Protein AF-A0AB73MMU5-F1 (afdb_monomer_lite)

InterPro domains:
  IPR010780 Protein of unknown function DUF1375 [PF07119] (64-85)
  IPR036770 Ankyrin repeat-containing domain superfamily [G3DSA:1.25.40.20] (729-841)

Organism: NCBI:txid28183

Sequence (851 aa):
MIRKIVVLLLIVFHLNCATTLALTNALQKKKEYVPYEGTLYDLAFTFMGPSWKFLSANGSFAYWIFSIIDLPFSFVLDTVLLPGTVPYYIYVSSGRPGSKEWYHNKFSVRLQSFQDQNPPYGALKSIIDHNDVGALQRFLKSYDVVALEKKIRSLQDDGLLPYKHIYNYHERAMAGGHYFNKIGIIDYMAAFFSNKELEESWLRPRDRLEIAYTLYEEFRNDPILEKRYYDTVWKVCFSSGILIENPKVLKKILQEFSERREIYDLFEPIALRYPKKEYKKIQKESKHNVYSNEPPQISEHWYERIKLLTEIDKLLEKNPELQKKWRNTAWRTAISSGIVVHRPQILEKSFREFPKETEIWNLNLFIEAHKNKNRQSIDIITKNLTDAKSFPLDRLEETTAINTLEYPNLLEKLLQTGWDPNQILEWKKSKFRGGKEFIEKERTTLLILAMEEDSVPADTLRTLLKYGVNPGLGVKRNSEGKEYTLYPLASVHSNGNGILKELKQKILIEQPLKEFHTKYPTYSLLQSYVEKQNVRAFEKTLAGIDLVSMEKEMRRLQKENFVPMEIPRTNRDGADKTSILGSITSLARVRVQYKDRQECWAFGKYAEAIEIQKAYYSAIQKDEDLKRSFLEDLGRRGAFWEDPIFSEQMPKLLSGDRVDWSRFELEDLVQHKETLDLLMKQDSKMETGLKQKIVAVSLFCGKPKSAEVALKYFSKNDYLNFSSDSVNFLLNDFKILELFLKNGMNPNSTGRKEYQIPSGCPLLASVVATPYSWDGIERLVQLLLKYGADPNFPAVKTSNQKQVSIYPLSFISRSEDRRLFQILKASGANENLLTPDSREIGFGTYLCQWR

Secondary structure (DSSP, 8-state):
-HHHHHHHHHHHHHHTSHHHHHHHHHHHHTPPP-TTHHHHHHHHHHHH-TT-EETTEEP-HHHHHHHHHHHHHHHHIIIIIHHHHHHHHHHHTS--TTSHHHHHHHHHHHHHHHHHH-HHHHHHHHHHHHT-HHHHHHHHHHS-HHHHHHHHHHHHHTTSS-SB----HHHHHHTTS---SB-SHHHHHHHHHH-GGGTTSSS-GGGGHHHHHHHHHHHTTSHHHHHHHIIIIIHHHHHHTGGGG-HHHHHHHHHHTTTSGGGGGGHHHHHTTSSHHHHHHHHHHGGGS----S--PPPHHHHHHHHHHHHHHHHGGG-HHHHHHHIIIIIHHHHHTTGGGGSHHHHHHHHHH-HHHHHHHHHHHHHHHHHTT-HHHHHHHHHH---STTS-GGG--HHHHHHHHT-HHHHHHHHHHT--TTPPEEEEEEEEETTEEEEEEEEE-HHHHHHH-TTS-HHHHHHHHHTT--TT--EEEEETTEEEEE-TTT---TTS-HHHHHHHHHHHHHHHHHHHHHH-TTHHHHHHHHHHT-HHHHHHHHTTS-HHHHHHHHHHHHHTTSS-SEEE-TTSSSEEESSHHHHHHHHT-----SS-GGGGS--SSHHHHHHHHHHHHHHHTT-HHHHHHHHHHHHTTT---STTHHHHHHHHHBSSS-B-GGG--HHHHTT-HHHHHHHHHH-TT--HHHHHHHHHHHHHTT-HHHHHHHHTT--GGGGTS--TTTGGGGGG-HHHHHHHHHTT--TT-EEE-SSSS-EEEEHHHHHHTS---HHHHHHHHHHHHHTT--TTPPEEEEETTEEEEE-GGGGS-TTT-HHHHHHHHHTT--GGG--GGGTTT---GGGS---

Structure (mmCIF, N/CA/C/O backbone):
data_AF-A0AB73MMU5-F1
#
_entry.id   AF-A0AB73MMU5-F1
#
loop_
_atom_site.group_PDB
_atom_site.id
_atom_site.type_symbol
_atom_site.label_atom_id
_atom_site.label_alt_id
_atom_site.label_comp_id
_atom_site.label_asym_id
_atom_site.label_entity_id
_atom_site.label_seq_id
_atom_site.pdbx_PDB_ins_code
_atom_site.Cartn_x
_atom_site.Cartn_y
_atom_site.Cartn_z
_atom_site.occupancy
_atom_site.B_iso_or_equiv
_atom_site.auth_seq_id
_atom_site.auth_comp_id
_atom_site.auth_asym_id
_atom_site.auth_atom_id
_atom_site.pdbx_PDB_model_num
ATOM 1 N N . MET A 1 1 ? -36.067 42.547 10.960 1.00 63.28 1 MET A N 1
ATOM 2 C CA . MET A 1 1 ? -34.619 42.236 10.918 1.00 63.28 1 MET A CA 1
ATOM 3 C C . MET A 1 1 ? -33.785 43.338 11.574 1.00 63.28 1 MET A C 1
ATOM 5 O O . MET A 1 1 ? -33.093 43.038 12.535 1.00 63.28 1 MET A O 1
ATOM 9 N N . ILE A 1 2 ? -33.952 44.608 11.182 1.00 70.94 2 ILE A N 1
ATOM 10 C CA . ILE A 1 2 ? -33.230 45.771 11.749 1.00 70.94 2 ILE A CA 1
ATOM 11 C C . ILE A 1 2 ? -33.360 45.882 13.280 1.00 70.94 2 ILE A C 1
ATOM 13 O O . ILE A 1 2 ? -32.350 45.985 13.961 1.00 70.94 2 ILE A O 1
ATOM 17 N N . ARG A 1 3 ? -34.567 45.742 13.854 1.00 67.12 3 ARG A N 1
ATOM 18 C CA . ARG A 1 3 ? -34.754 45.755 15.324 1.00 67.12 3 ARG A CA 1
ATOM 19 C C . ARG A 1 3 ? -33.932 44.686 16.057 1.00 67.12 3 ARG A C 1
ATOM 21 O O . ARG A 1 3 ? -33.394 44.968 17.116 1.00 67.12 3 ARG A O 1
ATOM 28 N N . LYS A 1 4 ? -33.803 43.478 15.491 1.00 69.12 4 LYS A N 1
ATOM 29 C CA . LYS A 1 4 ? -32.990 42.402 16.087 1.00 69.12 4 LYS A CA 1
ATOM 30 C C . LYS A 1 4 ? -31.499 42.739 16.033 1.00 69.12 4 LYS A C 1
ATOM 32 O O . LYS A 1 4 ? -30.800 42.470 16.996 1.00 69.12 4 LYS A O 1
ATOM 37 N N . ILE A 1 5 ? -31.043 43.359 14.943 1.00 77.62 5 ILE A N 1
ATOM 38 C CA . ILE A 1 5 ? -29.654 43.812 14.780 1.00 77.62 5 ILE A CA 1
ATOM 39 C C . ILE A 1 5 ? -29.337 44.936 15.775 1.00 77.62 5 ILE A C 1
ATOM 41 O O . ILE A 1 5 ? -28.320 44.867 16.450 1.00 77.62 5 ILE A O 1
ATOM 45 N N . VAL A 1 6 ? -30.231 45.918 15.928 1.00 79.00 6 VAL A N 1
ATOM 46 C CA . VAL A 1 6 ? -30.074 47.011 16.905 1.00 79.00 6 VAL A CA 1
ATOM 47 C C . VAL A 1 6 ? -30.029 46.470 18.333 1.00 79.00 6 VAL A C 1
ATOM 49 O O . VAL A 1 6 ? -29.142 46.841 19.089 1.00 79.00 6 VAL A O 1
ATOM 52 N N . VAL A 1 7 ? -30.924 45.546 18.697 1.00 77.62 7 VAL A N 1
ATOM 53 C CA . VAL A 1 7 ? -30.903 44.906 20.023 1.00 77.62 7 VAL A CA 1
ATOM 54 C C . VAL A 1 7 ? -29.607 44.123 20.245 1.00 77.62 7 VAL A C 1
ATOM 56 O O . VAL A 1 7 ? -29.017 44.227 21.315 1.00 77.62 7 VAL A O 1
ATOM 59 N N . LEU A 1 8 ? -29.128 43.382 19.241 1.00 79.81 8 LEU A N 1
ATOM 60 C CA . LEU A 1 8 ? -27.871 42.639 19.345 1.00 79.81 8 LEU A CA 1
ATOM 61 C C . LEU A 1 8 ? -26.671 43.580 19.530 1.00 79.81 8 LEU A C 1
ATOM 63 O O . LEU A 1 8 ? -25.819 43.318 20.372 1.00 79.81 8 LEU A O 1
ATOM 67 N N . LEU A 1 9 ? -26.634 44.692 18.789 1.00 78.31 9 LEU A N 1
ATOM 68 C CA . LEU A 1 9 ? -25.606 45.725 18.929 1.00 78.31 9 LEU A CA 1
ATOM 69 C C . LEU A 1 9 ? -25.644 46.358 20.322 1.00 78.31 9 LEU A C 1
ATOM 71 O O . LEU A 1 9 ? -24.605 46.452 20.961 1.00 78.31 9 LEU A O 1
ATOM 75 N N . LEU A 1 10 ? -26.828 46.715 20.830 1.00 79.62 10 LEU A N 1
ATOM 76 C CA . LEU A 1 10 ? -26.981 47.254 22.184 1.00 79.62 10 LEU A CA 1
ATOM 77 C C . LEU A 1 10 ? -26.472 46.272 23.248 1.00 79.62 10 LEU A C 1
ATOM 79 O O . LEU A 1 10 ? -25.774 46.697 24.161 1.00 79.62 10 LEU A O 1
ATOM 83 N N . ILE A 1 11 ? -26.763 44.972 23.119 1.00 78.69 11 ILE A N 1
ATOM 84 C CA . ILE A 1 11 ? -26.241 43.939 24.031 1.00 78.69 11 ILE A CA 1
ATOM 85 C C . ILE A 1 11 ? -24.710 43.887 23.970 1.00 78.69 11 ILE A C 1
ATOM 87 O O . ILE A 1 11 ? -24.058 43.861 25.011 1.00 78.69 11 ILE A O 1
ATOM 91 N N . VAL A 1 12 ? -24.132 43.899 22.766 1.00 81.44 12 VAL A N 1
ATOM 92 C CA . VAL A 1 12 ? -22.673 43.889 22.582 1.00 81.44 12 VAL A CA 1
ATOM 93 C C . VAL A 1 12 ? -22.030 45.134 23.195 1.00 81.44 12 VAL A C 1
ATOM 95 O O . VAL A 1 12 ? -21.003 44.999 23.853 1.00 81.44 12 VAL A O 1
ATOM 98 N N . PHE A 1 13 ? -22.632 46.315 23.041 1.00 82.25 13 PHE A N 1
ATOM 99 C CA . PHE A 1 13 ? -22.117 47.546 23.647 1.00 82.25 13 PHE A CA 1
ATOM 100 C C . PHE A 1 13 ? -22.190 47.513 25.181 1.00 82.25 13 PHE A C 1
ATOM 102 O O . PHE A 1 13 ? -21.187 47.779 25.829 1.00 82.25 13 PHE A O 1
ATOM 109 N N . HIS A 1 14 ? -23.302 47.072 25.782 1.00 80.12 14 HIS A N 1
ATOM 110 C CA . HIS A 1 14 ? -23.396 46.960 27.249 1.00 80.12 14 HIS A CA 1
ATOM 111 C C . HIS A 1 14 ? -22.428 45.916 27.834 1.00 80.12 14 HIS A C 1
ATOM 113 O O . HIS A 1 14 ? -21.917 46.101 28.934 1.00 80.12 14 HIS A O 1
ATOM 119 N N . LEU A 1 15 ? -22.150 44.818 27.122 1.00 78.62 15 LEU A N 1
ATOM 120 C CA . LEU A 1 15 ? -21.204 43.794 27.590 1.00 78.62 15 LEU A CA 1
ATOM 121 C C . LEU A 1 15 ? -19.736 44.229 27.506 1.00 78.62 15 LEU A C 1
ATOM 123 O O . LEU A 1 15 ? -18.898 43.629 28.173 1.00 78.62 15 LEU A O 1
ATOM 127 N N . ASN A 1 16 ? -19.420 45.238 26.694 1.00 80.31 16 ASN A N 1
ATOM 128 C CA . ASN A 1 16 ? -18.050 45.706 26.487 1.00 80.31 16 ASN A CA 1
ATOM 129 C C . ASN A 1 16 ? -17.789 47.102 27.064 1.00 80.31 16 ASN A C 1
ATOM 131 O O . ASN A 1 16 ? -16.705 47.633 26.835 1.00 80.31 16 ASN A O 1
ATOM 135 N N . CYS A 1 17 ? -18.739 47.673 27.811 1.00 85.56 17 CYS A N 1
ATOM 136 C CA . CYS A 1 17 ? -18.558 48.995 28.393 1.00 85.56 17 CYS A CA 1
ATOM 137 C C . CYS A 1 17 ? -17.621 49.006 29.604 1.00 85.56 17 CYS A C 1
ATOM 139 O O . CYS A 1 17 ? -17.417 47.981 30.274 1.00 85.56 17 CYS A O 1
ATOM 141 N N . ALA A 1 18 ? -17.080 50.182 29.921 1.00 83.62 18 ALA A N 1
ATOM 142 C CA . ALA A 1 18 ? -16.177 50.399 31.046 1.00 83.62 18 ALA A CA 1
ATOM 143 C C . ALA A 1 18 ? -16.766 49.911 32.380 1.00 83.62 18 ALA A C 1
ATOM 145 O O . ALA A 1 18 ? -16.051 49.314 33.188 1.00 83.62 18 ALA A O 1
ATOM 146 N N . THR A 1 19 ? -18.074 50.078 32.601 1.00 83.88 19 THR A N 1
ATOM 147 C CA . THR A 1 19 ? -18.750 49.567 33.806 1.00 83.88 19 THR A CA 1
ATOM 148 C C . THR A 1 19 ? -18.735 48.034 33.880 1.00 83.88 19 THR A C 1
ATOM 150 O O . THR A 1 19 ? -18.454 47.478 34.945 1.00 83.88 19 THR A O 1
ATOM 153 N N . THR A 1 20 ? -18.930 47.323 32.763 1.00 81.81 20 THR A N 1
ATOM 154 C CA . THR A 1 20 ? -18.798 45.853 32.724 1.00 81.81 20 THR A CA 1
ATOM 155 C C . THR A 1 20 ? -17.353 45.411 32.966 1.00 81.81 20 THR A C 1
ATOM 157 O O . THR A 1 20 ? -17.106 44.421 33.666 1.00 81.81 20 THR A O 1
ATOM 160 N N . LEU A 1 21 ? -16.375 46.162 32.453 1.00 80.69 21 LEU A N 1
ATOM 161 C CA . LEU A 1 21 ? -14.956 45.901 32.699 1.00 80.69 21 LEU A CA 1
ATOM 162 C C . LEU A 1 21 ? -14.578 46.118 34.176 1.00 80.69 21 LEU A C 1
ATOM 164 O O . LEU A 1 21 ? -13.849 45.313 34.758 1.00 80.69 21 LEU A O 1
ATOM 168 N N . ALA A 1 22 ? -15.094 47.173 34.808 1.00 77.50 22 ALA A N 1
ATOM 169 C CA . ALA A 1 22 ? -14.891 47.438 36.231 1.00 77.50 22 ALA A CA 1
ATOM 170 C C . ALA A 1 22 ? -15.509 46.326 37.096 1.00 77.50 22 ALA A C 1
ATOM 172 O O . ALA A 1 22 ? -14.844 45.777 37.978 1.00 77.50 22 ALA A O 1
ATOM 173 N N . LEU A 1 23 ? -16.736 45.903 36.774 1.00 75.44 23 LEU A N 1
ATOM 174 C CA . LEU A 1 23 ? -17.417 44.807 37.460 1.00 75.44 23 LEU A CA 1
ATOM 175 C C . LEU A 1 23 ? -16.664 43.473 37.324 1.00 75.44 23 LEU A C 1
ATOM 177 O O . LEU A 1 23 ? -16.455 42.770 38.313 1.00 75.44 23 LEU A O 1
ATOM 181 N N . THR A 1 24 ? -16.220 43.117 36.116 1.00 73.94 24 THR A N 1
ATOM 182 C CA . THR A 1 24 ? -15.450 41.881 35.880 1.00 73.94 24 THR A CA 1
ATOM 183 C C . THR A 1 24 ? -14.096 41.903 36.586 1.00 73.94 24 THR A C 1
ATOM 185 O O . THR A 1 24 ? -13.696 40.891 37.165 1.00 73.94 24 THR A O 1
ATOM 188 N N . ASN A 1 25 ? -13.422 43.053 36.632 1.00 73.12 25 ASN A N 1
ATOM 189 C CA . ASN A 1 25 ? -12.194 43.228 37.406 1.00 73.12 25 ASN A CA 1
ATOM 190 C C . ASN A 1 25 ? -12.425 43.106 38.918 1.00 73.12 25 ASN A C 1
ATOM 192 O O . ASN A 1 25 ? -11.623 42.463 39.600 1.00 73.12 25 ASN A O 1
ATOM 196 N N . ALA A 1 26 ? -13.509 43.676 39.450 1.00 69.44 26 ALA A N 1
ATOM 197 C CA . ALA A 1 26 ? -13.882 43.524 40.855 1.00 69.44 26 ALA A CA 1
ATOM 198 C C . ALA A 1 26 ? -14.171 42.051 41.198 1.00 69.44 26 ALA A C 1
ATOM 200 O O . ALA A 1 26 ? -13.656 41.542 42.197 1.00 69.44 26 ALA A O 1
ATOM 201 N N . LEU A 1 27 ? -14.883 41.333 40.317 1.00 64.56 27 LEU A N 1
ATOM 202 C CA . LEU A 1 27 ? -15.152 39.894 40.440 1.00 64.56 27 LEU A CA 1
ATOM 203 C C . LEU A 1 27 ? -13.867 39.056 40.429 1.00 64.56 27 LEU A C 1
ATOM 205 O O . LEU A 1 27 ? -13.681 38.198 41.293 1.00 64.56 27 LEU A O 1
ATOM 209 N N . GLN A 1 28 ? -12.958 39.310 39.484 1.00 64.94 28 GLN A N 1
ATOM 210 C CA . GLN A 1 28 ? -11.684 38.589 39.394 1.00 64.94 28 GLN A CA 1
ATOM 211 C C . GLN A 1 28 ? -10.783 38.853 40.603 1.00 64.94 28 GLN A C 1
ATOM 213 O O . GLN A 1 28 ? -10.129 37.937 41.102 1.00 64.94 28 GLN A O 1
ATOM 218 N N . LYS A 1 29 ? -10.753 40.097 41.093 1.00 65.50 29 LYS A N 1
ATOM 219 C CA . LYS A 1 29 ? -9.891 40.516 42.207 1.00 65.50 29 LYS A CA 1
ATOM 220 C C . LYS A 1 29 ? -10.546 40.354 43.583 1.00 65.50 29 LYS A C 1
ATOM 222 O O . LYS A 1 29 ? -9.906 40.699 44.573 1.00 65.50 29 LYS A O 1
ATOM 227 N N . LYS A 1 30 ? -11.784 39.839 43.656 1.00 62.19 30 LYS A N 1
ATOM 228 C CA . LYS A 1 30 ? -12.606 39.741 44.880 1.00 62.19 30 LYS A CA 1
ATOM 229 C C . LYS A 1 30 ? -12.648 41.051 45.680 1.00 62.19 30 LYS A C 1
ATOM 231 O O . LYS A 1 30 ? -12.545 41.040 46.904 1.00 62.19 30 LYS A O 1
ATOM 236 N N . LYS A 1 31 ? -12.745 42.181 44.983 1.00 64.44 31 LYS A N 1
ATOM 237 C CA . LYS A 1 31 ? -12.868 43.504 45.605 1.00 64.44 31 LYS A CA 1
ATOM 238 C C . LYS A 1 31 ? -14.326 43.937 45.626 1.00 64.44 31 LYS A C 1
ATOM 240 O O . LYS A 1 31 ? -15.128 43.467 44.819 1.00 64.44 31 LYS A O 1
ATOM 245 N N . GLU A 1 32 ? -14.654 44.826 46.555 1.00 62.28 32 GLU A N 1
ATOM 246 C CA . GLU A 1 32 ? -15.947 45.497 46.554 1.00 62.28 32 GLU A CA 1
ATOM 247 C C . GLU A 1 32 ? -16.079 46.311 45.263 1.00 62.28 32 GLU A C 1
ATOM 249 O O . GLU A 1 32 ? -15.156 47.026 44.871 1.00 62.28 32 GLU A O 1
ATOM 254 N N . TYR A 1 33 ? -17.194 46.121 44.565 1.00 67.62 33 TYR A N 1
ATOM 255 C CA . TYR A 1 33 ? -17.497 46.877 43.361 1.00 67.62 33 TYR A CA 1
ATOM 256 C C . TYR A 1 33 ? -18.036 48.249 43.763 1.00 67.62 33 TYR A C 1
ATOM 258 O O . TYR A 1 33 ? -18.979 48.325 44.552 1.00 67.62 33 TYR A O 1
ATOM 266 N N . VAL A 1 34 ? -17.457 49.315 43.211 1.00 70.75 34 VAL A N 1
ATOM 267 C CA . VAL A 1 34 ? -17.905 50.685 43.462 1.00 70.75 34 VAL A CA 1
ATOM 268 C C . VAL A 1 34 ? -18.860 51.094 42.334 1.00 70.75 34 VAL A C 1
ATOM 270 O O . VAL A 1 34 ? -18.439 51.158 41.177 1.00 70.75 34 VAL A O 1
ATOM 273 N N . PRO A 1 35 ? -20.149 51.362 42.624 1.00 69.94 35 PRO A N 1
ATOM 274 C CA . PRO A 1 35 ? -21.091 51.824 41.608 1.00 69.94 35 PRO A CA 1
ATOM 275 C C . PRO A 1 35 ? -20.588 53.094 40.919 1.00 69.94 35 PRO A C 1
ATOM 277 O O . PRO A 1 35 ? -19.990 53.950 41.572 1.00 69.94 35 PRO A O 1
ATOM 280 N N . TYR A 1 36 ? -20.867 53.233 39.622 1.00 77.62 36 TYR A N 1
ATOM 281 C CA . TYR A 1 36 ? -20.429 54.358 38.785 1.00 77.62 36 TYR A CA 1
ATOM 282 C C . TYR A 1 36 ? -18.926 54.442 38.517 1.00 77.62 36 TYR A C 1
ATOM 284 O O . TYR A 1 36 ? -18.498 55.378 37.851 1.00 77.62 36 TYR A O 1
ATOM 292 N N . GLU A 1 37 ? -18.109 53.483 38.957 1.00 80.56 37 GLU A N 1
ATOM 293 C CA . GLU A 1 37 ? -16.662 53.511 38.707 1.00 80.56 37 GLU A CA 1
ATOM 294 C C . GLU A 1 37 ? -16.337 53.545 37.199 1.00 80.56 37 GLU A C 1
ATOM 296 O O . GLU A 1 37 ? -15.567 54.394 36.754 1.00 80.56 37 GLU A O 1
ATOM 301 N N . GLY A 1 38 ? -16.989 52.698 36.393 1.00 81.31 38 GLY A N 1
ATOM 302 C CA . GLY A 1 38 ? -16.848 52.708 34.929 1.00 81.31 38 GLY A CA 1
ATOM 303 C C . GLY A 1 38 ? -17.350 54.003 34.287 1.00 81.31 38 GLY A C 1
ATOM 304 O O . GLY A 1 38 ? -16.633 54.627 33.509 1.00 81.31 38 GLY A O 1
ATOM 305 N N . THR A 1 39 ? -18.534 54.466 34.696 1.00 84.88 39 THR A N 1
ATOM 306 C CA . THR A 1 39 ? -19.101 55.755 34.267 1.00 84.88 39 THR A CA 1
ATOM 307 C C . THR A 1 39 ? -18.171 56.936 34.582 1.00 84.88 39 THR A C 1
ATOM 309 O O . THR A 1 39 ? -18.022 57.848 33.770 1.00 84.88 39 THR A O 1
ATOM 312 N N . LEU A 1 40 ? -17.522 56.939 35.750 1.00 82.94 40 LEU A N 1
ATOM 313 C CA . LEU A 1 40 ? -16.576 57.981 36.152 1.00 82.94 40 LEU A CA 1
ATOM 314 C C . LEU A 1 40 ? -15.306 57.952 35.301 1.00 82.94 40 LEU A C 1
ATOM 316 O O . LEU A 1 40 ? -14.798 59.020 34.957 1.00 82.94 40 LEU A O 1
ATOM 320 N N . TYR A 1 41 ? -14.817 56.767 34.926 1.00 80.06 41 TYR A N 1
ATOM 321 C CA . TYR A 1 41 ? -13.717 56.647 33.970 1.00 80.06 41 TYR A CA 1
ATOM 322 C C . TYR A 1 41 ? -14.100 57.221 32.604 1.00 80.06 41 TYR A C 1
ATOM 324 O O . TYR A 1 41 ? -13.359 58.048 32.071 1.00 80.06 41 TYR A O 1
ATOM 332 N N . ASP A 1 42 ? -15.271 56.867 32.074 1.00 82.06 42 ASP A N 1
ATOM 333 C CA . ASP A 1 42 ? -15.743 57.382 30.783 1.00 82.06 42 ASP A CA 1
ATOM 334 C C . ASP A 1 42 ? -15.946 58.903 30.803 1.00 82.06 42 ASP A C 1
ATOM 336 O O . ASP A 1 42 ? -15.540 59.594 29.864 1.00 82.06 42 ASP A O 1
ATOM 340 N N . LEU A 1 43 ? -16.495 59.456 31.892 1.00 82.81 43 LEU A N 1
ATOM 341 C CA . LEU A 1 43 ? -16.608 60.904 32.094 1.00 82.81 43 LEU A CA 1
ATOM 342 C C . LEU A 1 43 ? -15.233 61.568 32.140 1.00 82.81 43 LEU A C 1
ATOM 344 O O . LEU A 1 43 ? -15.004 62.545 31.428 1.00 82.81 43 LEU A O 1
ATOM 348 N N . ALA A 1 44 ? -14.312 61.041 32.948 1.00 79.31 44 ALA A N 1
ATOM 349 C CA . ALA A 1 44 ? -12.973 61.598 33.088 1.00 79.31 44 ALA A CA 1
ATOM 350 C C . ALA A 1 44 ? -12.239 61.624 31.739 1.00 79.31 44 ALA A C 1
ATOM 352 O O . ALA A 1 44 ? -11.702 62.662 31.353 1.00 79.31 44 ALA A O 1
ATOM 353 N N . PHE A 1 45 ? -12.277 60.527 30.978 1.00 77.31 45 PHE A N 1
ATOM 354 C CA . PHE A 1 45 ? -11.643 60.463 29.662 1.00 77.31 45 PHE A CA 1
ATOM 355 C C . PHE A 1 45 ? -12.342 61.341 28.621 1.00 77.31 45 PHE A C 1
ATOM 357 O O . PHE A 1 45 ? -11.659 61.951 27.799 1.00 77.31 45 PHE A O 1
ATOM 364 N N . THR A 1 46 ? -13.668 61.487 28.690 1.00 79.69 46 THR A N 1
ATOM 365 C CA . THR A 1 46 ? -14.418 62.418 27.833 1.00 79.69 46 THR A CA 1
ATOM 366 C C . THR A 1 46 ? -14.021 63.872 28.102 1.00 79.69 46 THR A C 1
ATOM 368 O O . THR A 1 46 ? -13.755 64.618 27.157 1.00 79.69 46 THR A O 1
ATOM 371 N N . PHE A 1 47 ? -13.919 64.271 29.374 1.00 79.12 47 PHE A N 1
ATOM 372 C CA . PHE A 1 47 ? -13.538 65.629 29.779 1.00 79.12 47 PHE A CA 1
ATOM 373 C C . PHE A 1 47 ? -12.073 65.963 29.486 1.00 79.12 47 PHE A C 1
ATOM 375 O O . PHE A 1 47 ? -11.766 67.098 29.127 1.00 79.12 47 PHE A O 1
ATOM 382 N N . MET A 1 48 ? -11.162 64.997 29.620 1.00 76.94 48 MET A N 1
ATOM 383 C CA . MET A 1 48 ? -9.729 65.218 29.385 1.00 76.94 48 MET A CA 1
ATOM 384 C C . MET A 1 48 ? -9.361 65.369 27.897 1.00 76.94 48 MET A C 1
ATOM 386 O O . MET A 1 48 ? -8.256 65.817 27.584 1.00 76.94 48 MET A O 1
ATOM 390 N N . GLY A 1 49 ? -10.271 65.042 26.974 1.00 74.31 49 GLY A N 1
ATOM 391 C CA . GLY A 1 49 ? -10.055 65.208 25.536 1.00 74.31 49 GLY A CA 1
ATOM 392 C C . GLY A 1 49 ? -9.128 64.149 24.913 1.00 74.31 49 GLY A C 1
ATOM 393 O O . GLY A 1 49 ? -8.624 63.261 25.594 1.00 74.31 49 GLY A O 1
ATOM 394 N N . PRO A 1 50 ? -8.858 64.219 23.598 1.00 74.88 50 PRO A N 1
ATOM 395 C CA . PRO A 1 50 ? -8.131 63.178 22.859 1.00 74.88 50 PRO A CA 1
ATOM 396 C C . PRO A 1 50 ? -6.620 63.111 23.127 1.00 74.88 50 PRO A C 1
ATOM 398 O O . PRO A 1 50 ? -5.960 62.194 22.643 1.00 74.88 50 PRO A O 1
ATOM 401 N N . SER A 1 51 ? -6.064 64.067 23.871 1.00 69.50 51 SER A N 1
ATOM 402 C CA . SER A 1 51 ? -4.618 64.292 24.001 1.00 69.50 51 SER A CA 1
ATOM 403 C C . SER A 1 51 ? -4.118 64.276 25.452 1.00 69.50 51 SER A C 1
ATOM 405 O O . SER A 1 51 ? -3.164 64.979 25.787 1.00 69.50 51 SER A O 1
ATOM 407 N N . TRP A 1 52 ? -4.744 63.484 26.329 1.00 69.25 52 TRP A N 1
ATOM 408 C CA . TRP A 1 52 ? -4.288 63.322 27.715 1.00 69.25 52 TRP A CA 1
ATOM 409 C C . TRP A 1 52 ? -3.061 62.400 27.833 1.00 69.25 52 TRP A C 1
ATOM 411 O O . TRP A 1 52 ? -2.807 61.552 26.978 1.00 69.25 52 TRP A O 1
ATOM 421 N N . LYS A 1 53 ? -2.282 62.562 28.909 1.00 59.44 53 LYS A N 1
ATOM 422 C CA . LYS A 1 53 ? -1.119 61.724 29.247 1.00 59.44 53 LYS A CA 1
ATOM 423 C C . LYS A 1 53 ? -1.136 61.421 30.742 1.00 59.44 53 LYS A C 1
ATOM 425 O O . LYS A 1 53 ? -1.000 62.343 31.543 1.00 59.44 53 LYS A O 1
ATOM 430 N N . PHE A 1 54 ? -1.299 60.155 31.124 1.00 52.38 54 PHE A N 1
ATOM 431 C CA . PHE A 1 54 ? -1.312 59.748 32.535 1.00 52.38 54 PHE A CA 1
ATOM 432 C C . PHE A 1 54 ? -0.702 58.353 32.703 1.00 52.38 54 PHE A C 1
ATOM 434 O O . PHE A 1 54 ? -1.031 57.443 31.947 1.00 52.38 54 PHE A O 1
ATOM 441 N N . LEU A 1 55 ? 0.209 58.198 33.676 1.00 46.78 55 LEU A N 1
ATOM 442 C CA . LEU A 1 55 ? 0.842 56.925 34.070 1.00 46.78 55 LEU A CA 1
ATOM 443 C C . LEU A 1 55 ? 1.231 56.025 32.877 1.00 46.78 55 LEU A C 1
ATOM 445 O O . LEU A 1 55 ? 0.760 54.901 32.745 1.00 46.78 55 LEU A O 1
ATOM 449 N N . SER A 1 56 ? 2.109 56.533 32.004 1.00 49.56 56 SER A N 1
ATOM 450 C CA . SER A 1 56 ? 2.665 55.861 30.809 1.00 49.56 56 SER A CA 1
ATOM 451 C C . SER A 1 56 ? 1.704 55.557 29.645 1.00 49.56 56 SER A C 1
ATOM 453 O O . SER A 1 56 ? 2.161 55.077 28.609 1.00 49.56 56 SER A O 1
ATOM 455 N N . ALA A 1 57 ? 0.420 55.913 29.750 1.00 56.00 57 ALA A N 1
ATOM 456 C CA . ALA A 1 57 ? -0.541 55.827 28.651 1.00 56.00 57 ALA A CA 1
ATOM 457 C C . ALA A 1 57 ? -0.766 57.197 27.981 1.00 56.00 57 ALA A C 1
ATOM 459 O O . ALA A 1 57 ? -0.882 58.225 28.657 1.00 56.00 57 ALA A O 1
ATOM 460 N N . ASN A 1 58 ? -0.845 57.198 26.645 1.00 67.25 58 ASN A N 1
ATOM 461 C CA . ASN A 1 58 ? -1.229 58.365 25.849 1.00 67.25 58 ASN A CA 1
ATOM 462 C C . ASN A 1 58 ? -2.678 58.204 25.385 1.00 67.25 58 ASN A C 1
ATOM 464 O O . ASN A 1 58 ? -3.027 57.180 24.794 1.00 67.25 58 ASN A O 1
ATOM 468 N N . GLY A 1 59 ? -3.493 59.233 25.596 1.00 65.81 59 GLY A N 1
ATOM 469 C CA . GLY A 1 59 ? -4.799 59.359 24.968 1.00 65.81 59 GLY A CA 1
ATOM 470 C C . GLY A 1 59 ? -4.669 59.370 23.444 1.00 65.81 59 GLY A C 1
ATOM 471 O O . GLY A 1 59 ? -3.674 59.837 22.883 1.00 65.81 59 GLY A O 1
ATOM 472 N N . SER A 1 60 ? -5.675 58.821 22.769 1.00 75.06 60 SER A N 1
ATOM 473 C CA . SER A 1 60 ? -5.810 58.899 21.317 1.00 75.06 60 SER A CA 1
ATOM 474 C C . SER A 1 60 ? -7.199 59.406 20.957 1.00 75.06 60 SER A C 1
ATOM 476 O O . SER A 1 60 ? -8.156 59.216 21.710 1.00 75.06 60 SER A O 1
ATOM 478 N N . PHE A 1 61 ? -7.327 59.996 19.767 1.00 75.38 61 PHE A N 1
ATOM 479 C CA . PHE A 1 61 ? -8.620 60.444 19.251 1.00 75.38 61 PHE A CA 1
ATOM 480 C C . PHE A 1 61 ? -9.652 59.307 19.200 1.00 75.38 61 PHE A C 1
ATOM 482 O O . PHE A 1 61 ? -10.806 59.503 19.565 1.00 75.38 61 PHE A O 1
ATOM 489 N N . ALA A 1 62 ? -9.221 58.095 18.836 1.00 75.62 62 ALA A N 1
ATOM 490 C CA . ALA A 1 62 ? -10.079 56.914 18.829 1.00 75.62 62 ALA A CA 1
ATOM 491 C C . ALA A 1 62 ? -10.562 56.529 20.237 1.00 75.62 62 ALA A C 1
ATOM 493 O O . ALA A 1 62 ? -11.736 56.221 20.410 1.00 75.62 62 ALA A O 1
ATOM 494 N N . TYR A 1 63 ? -9.682 56.588 21.242 1.00 74.19 63 TYR A N 1
ATOM 495 C CA . TYR A 1 63 ? -10.032 56.272 22.631 1.00 74.19 63 TYR A CA 1
ATOM 496 C C . TYR A 1 63 ? -11.024 57.285 23.213 1.00 74.19 63 TYR A C 1
ATOM 498 O O . TYR A 1 63 ? -11.973 56.908 23.888 1.00 74.19 63 TYR A O 1
ATOM 506 N N . TRP A 1 64 ? -10.854 58.566 22.883 1.00 78.19 64 TRP A N 1
ATOM 507 C CA . TRP A 1 64 ? -11.771 59.625 23.304 1.00 78.19 64 TRP A CA 1
ATOM 508 C C . TRP A 1 64 ? -13.172 59.466 22.703 1.00 78.19 64 TRP A C 1
ATOM 510 O O . TRP A 1 64 ? -14.164 59.539 23.424 1.00 78.19 64 TRP A O 1
ATOM 520 N N . ILE A 1 65 ? -13.263 59.168 21.401 1.00 79.62 65 ILE A N 1
ATOM 521 C CA . ILE A 1 65 ? -14.546 58.854 20.755 1.00 79.62 65 ILE A CA 1
ATOM 522 C C . ILE A 1 65 ? -15.170 57.593 21.360 1.00 79.62 65 ILE A C 1
ATOM 524 O O . ILE A 1 65 ? -16.383 57.551 21.557 1.00 79.62 65 ILE A O 1
ATOM 528 N N . PHE A 1 66 ? -14.357 56.586 21.689 1.00 79.88 66 PHE A N 1
ATOM 529 C CA . PHE A 1 66 ? -14.846 55.373 22.333 1.00 79.88 66 PHE A CA 1
ATOM 530 C C . PHE A 1 66 ? -15.466 55.680 23.700 1.00 79.88 66 PHE A C 1
ATOM 532 O O . PHE A 1 66 ? -16.606 55.295 23.911 1.00 79.88 66 PHE A O 1
ATOM 539 N N . SER A 1 67 ? -14.807 56.458 24.566 1.00 77.62 67 SER A N 1
ATOM 540 C CA . SER A 1 67 ? -15.371 56.871 25.864 1.00 77.62 67 SER A CA 1
ATOM 541 C C . SER A 1 67 ? -16.677 57.665 25.735 1.00 77.62 67 SER A C 1
ATOM 543 O O . SER A 1 67 ? -17.575 57.486 26.550 1.00 77.62 67 SER A O 1
ATOM 545 N N . ILE A 1 68 ? -16.837 58.491 24.691 1.00 82.38 68 ILE A N 1
ATOM 546 C CA . ILE A 1 68 ? -18.098 59.211 24.425 1.00 82.38 68 ILE A CA 1
ATOM 547 C C . ILE A 1 68 ? -19.225 58.244 24.042 1.00 82.38 68 ILE A C 1
ATOM 549 O O . ILE A 1 68 ? -20.362 58.406 24.486 1.00 82.38 68 ILE A O 1
ATOM 553 N N . ILE A 1 69 ? -18.921 57.257 23.195 1.00 83.94 69 ILE A N 1
ATOM 554 C CA . ILE A 1 69 ? -19.887 56.233 22.777 1.00 83.94 69 ILE A CA 1
ATOM 555 C C . ILE A 1 69 ? -20.226 55.307 23.950 1.00 83.94 69 ILE A C 1
ATOM 557 O O . ILE A 1 69 ? -21.375 54.885 24.063 1.00 83.94 69 ILE A O 1
ATOM 561 N N . ASP A 1 70 ? -19.253 55.010 24.811 1.00 85.19 70 ASP A N 1
ATOM 562 C CA . ASP A 1 70 ? -19.374 54.048 25.906 1.00 85.19 70 ASP A CA 1
ATOM 563 C C . ASP A 1 70 ? -20.117 54.610 27.126 1.00 85.19 70 ASP A C 1
ATOM 565 O O . ASP A 1 70 ? -20.934 53.922 27.740 1.00 85.19 70 ASP A O 1
ATOM 569 N N . LEU A 1 71 ? -19.938 55.906 27.401 1.00 86.25 71 LEU A N 1
ATOM 570 C CA . LEU A 1 71 ? -20.550 56.624 28.518 1.00 86.25 71 LEU A CA 1
ATOM 571 C C . LEU A 1 71 ? -22.062 56.367 28.710 1.00 86.25 71 LEU A C 1
ATOM 573 O O . LEU A 1 71 ? -22.458 56.045 29.832 1.00 86.25 71 LEU A O 1
ATOM 577 N N . PRO A 1 72 ? -22.942 56.488 27.691 1.00 85.00 72 PRO A N 1
ATOM 578 C CA . PRO A 1 72 ? -24.366 56.213 27.875 1.00 85.00 72 PRO A CA 1
ATOM 579 C C . PRO A 1 72 ? -24.649 54.751 28.246 1.00 85.00 72 PRO A C 1
ATOM 581 O O . PRO A 1 72 ? -25.603 54.490 28.977 1.00 85.00 72 PRO A O 1
ATOM 584 N N . PHE A 1 73 ? -23.833 53.796 27.792 1.00 87.44 73 PHE A N 1
ATOM 585 C CA . PHE A 1 73 ? -23.993 52.380 28.129 1.00 87.44 73 PHE A CA 1
ATOM 586 C C . PHE A 1 73 ? -23.512 52.079 29.547 1.00 87.44 73 PHE A C 1
ATOM 588 O O . PHE A 1 73 ? -24.231 51.418 30.296 1.00 87.44 73 PHE A O 1
ATOM 595 N N . SER A 1 74 ? -22.353 52.615 29.939 1.00 85.38 74 SER A N 1
ATOM 596 C CA . SER A 1 74 ? -21.846 52.575 31.316 1.00 85.38 74 SER A CA 1
ATOM 597 C C . SER A 1 74 ? -22.856 53.185 32.295 1.00 85.38 74 SER A C 1
ATOM 599 O O . SER A 1 74 ? -23.235 52.542 33.275 1.00 85.38 74 SER A O 1
ATOM 601 N N . PHE A 1 75 ? -23.410 54.357 31.963 1.00 84.81 75 PHE A N 1
ATOM 602 C CA . PHE A 1 75 ? -24.395 55.051 32.793 1.00 84.81 75 PHE A CA 1
ATOM 603 C C . PHE A 1 75 ? -25.717 54.281 32.922 1.00 84.81 75 PHE A C 1
ATOM 605 O O . PHE A 1 75 ? -26.253 54.162 34.024 1.00 84.81 75 PHE A O 1
ATOM 612 N N . VAL A 1 76 ? -26.255 53.725 31.828 1.00 83.69 76 VAL A N 1
ATOM 613 C CA . VAL A 1 76 ? -27.482 52.903 31.869 1.00 83.69 76 VAL A CA 1
ATOM 614 C C . VAL A 1 76 ? -27.255 51.616 32.663 1.00 83.69 76 VAL A C 1
ATOM 616 O O . VAL A 1 76 ? -28.130 51.206 33.434 1.00 83.69 76 VAL A O 1
ATOM 619 N N . LEU A 1 77 ? -26.083 50.993 32.521 1.00 79.75 77 LEU A N 1
ATOM 620 C CA . LEU A 1 77 ? -25.726 49.803 33.282 1.00 79.75 77 LEU A CA 1
ATOM 621 C C . LEU A 1 77 ? -25.659 50.115 34.788 1.00 79.75 77 LEU A C 1
ATOM 623 O O . LEU A 1 77 ? -26.309 49.419 35.563 1.00 79.75 77 LEU A O 1
ATOM 627 N N . ASP A 1 78 ? -24.978 51.194 35.184 1.00 77.12 78 ASP A N 1
ATOM 628 C CA . ASP A 1 78 ? -24.856 51.660 36.577 1.00 77.12 78 ASP A CA 1
ATOM 629 C C . ASP A 1 78 ? -26.182 52.119 37.203 1.00 77.12 78 ASP A C 1
ATOM 631 O O . ASP A 1 78 ? -26.448 51.848 38.374 1.00 77.12 78 ASP A O 1
ATOM 635 N N . THR A 1 79 ? -27.035 52.791 36.428 1.00 78.62 79 THR A N 1
ATOM 636 C CA . THR A 1 79 ? -28.234 53.465 36.957 1.00 78.62 79 THR A CA 1
ATOM 637 C C . THR A 1 79 ? -29.480 52.581 36.925 1.00 78.62 79 THR A C 1
ATOM 639 O O . THR A 1 79 ? -30.354 52.711 37.780 1.00 78.62 79 THR A O 1
ATOM 642 N N . VAL A 1 80 ? -29.599 51.691 35.934 1.00 74.25 80 VAL A N 1
ATOM 643 C CA . VAL A 1 80 ? -30.843 50.941 35.677 1.00 74.25 80 VAL A CA 1
ATOM 644 C C . VAL A 1 80 ? -30.657 49.440 35.875 1.00 74.25 80 VAL A C 1
ATOM 646 O O . VAL A 1 80 ? -31.477 48.797 36.528 1.00 74.25 80 VAL A O 1
ATOM 649 N N . LEU A 1 81 ? -29.588 48.860 35.326 1.00 68.81 81 LEU A N 1
ATOM 650 C CA . LEU A 1 81 ? -29.428 47.401 35.262 1.00 68.81 81 LEU A CA 1
ATOM 651 C C . LEU A 1 81 ? -28.729 46.815 36.500 1.00 68.81 81 LEU A C 1
ATOM 653 O O . LEU A 1 81 ? -29.115 45.748 36.989 1.00 68.81 81 LEU A O 1
ATOM 657 N N . LEU A 1 82 ? -27.728 47.509 37.042 1.00 69.00 82 LEU A N 1
ATOM 658 C CA . LEU A 1 82 ? -27.001 47.082 38.236 1.00 69.00 82 LEU A CA 1
ATOM 659 C C . LEU A 1 82 ? -27.835 47.193 39.519 1.00 69.00 82 LEU A C 1
ATOM 661 O O . LEU A 1 82 ? -27.856 46.221 40.270 1.00 69.00 82 LEU A O 1
ATOM 665 N N . PRO A 1 83 ? -28.635 48.244 39.767 1.00 64.69 83 PRO A N 1
ATOM 666 C CA . PRO A 1 83 ? -29.484 48.310 40.959 1.00 64.69 83 PRO A CA 1
ATOM 667 C C . PRO A 1 83 ? -30.530 47.184 41.045 1.00 64.69 83 PRO A C 1
ATOM 669 O O . PRO A 1 83 ? -30.943 46.817 42.142 1.00 64.69 83 PRO A O 1
ATOM 672 N N . GLY A 1 84 ? -30.913 46.577 39.914 1.00 60.03 84 GLY A N 1
ATOM 673 C CA . GLY A 1 84 ? -31.772 45.386 39.876 1.00 60.03 84 GLY A CA 1
ATOM 674 C C . GLY A 1 84 ? -31.047 44.051 40.112 1.00 60.03 84 GLY A C 1
ATOM 675 O O . GLY A 1 84 ? -31.682 43.070 40.491 1.00 60.03 84 GLY A O 1
ATOM 676 N N . THR A 1 85 ? -29.725 43.988 39.916 1.00 59.62 85 THR A N 1
ATOM 677 C CA . THR A 1 85 ? -28.926 42.742 39.956 1.00 59.62 85 THR A CA 1
ATOM 678 C C . THR A 1 85 ? -27.950 42.676 41.139 1.00 59.62 85 THR A C 1
ATOM 680 O O . THR A 1 85 ? -27.696 41.598 41.682 1.00 59.62 85 THR A O 1
ATOM 683 N N . VAL A 1 86 ? -27.471 43.824 41.620 1.00 56.59 86 VAL A N 1
ATOM 684 C CA . VAL A 1 86 ? -26.595 43.983 42.790 1.00 56.59 86 VAL A CA 1
ATOM 685 C C . VAL A 1 86 ? -27.239 43.490 44.100 1.00 56.59 86 VAL A C 1
ATOM 687 O O . VAL A 1 86 ? -26.536 42.822 44.857 1.00 56.59 86 VAL A O 1
ATOM 690 N N . PRO A 1 87 ? -28.549 43.673 44.382 1.00 58.62 87 PRO A N 1
ATOM 691 C CA . PRO A 1 87 ? -29.176 43.101 45.579 1.00 58.62 87 PRO A CA 1
ATOM 692 C C . PRO A 1 87 ? -29.095 41.571 45.629 1.00 58.62 87 PRO A C 1
ATOM 694 O O . PRO A 1 87 ? -28.880 40.997 46.695 1.00 58.62 87 PRO A O 1
ATOM 697 N N . TYR A 1 88 ? -29.201 40.905 44.476 1.00 57.22 88 TYR A N 1
ATOM 698 C CA . TYR A 1 88 ? -29.041 39.456 44.373 1.00 57.22 88 TYR A CA 1
ATOM 699 C C . TYR A 1 88 ? -27.576 39.040 44.560 1.00 57.22 88 TYR A C 1
ATOM 701 O O . TYR A 1 88 ? -27.294 38.098 45.297 1.00 57.22 88 TYR A O 1
ATOM 709 N N . TYR A 1 89 ? -26.631 39.773 43.964 1.00 56.94 89 TYR A N 1
ATOM 710 C CA . TYR A 1 89 ? -25.197 39.514 44.124 1.00 56.94 89 TYR A CA 1
ATOM 711 C C . TYR A 1 89 ? -24.713 39.701 45.574 1.00 56.94 89 TYR A C 1
ATOM 713 O O . TYR A 1 89 ? -24.019 38.831 46.111 1.00 56.94 89 TYR A O 1
ATOM 721 N N . ILE A 1 90 ? -25.137 40.782 46.238 1.00 56.69 90 ILE A N 1
ATOM 722 C CA . ILE A 1 90 ? -24.875 41.026 47.662 1.00 56.69 90 ILE A CA 1
ATOM 723 C C . ILE A 1 90 ? -25.543 39.930 48.496 1.00 56.69 90 ILE A C 1
ATOM 725 O O . ILE A 1 90 ? -24.888 39.334 49.341 1.00 56.69 90 ILE A O 1
ATOM 729 N N . TYR A 1 91 ? -26.804 39.573 48.228 1.00 59.69 91 TYR A N 1
ATOM 730 C CA . TYR A 1 91 ? -27.493 38.497 48.950 1.00 59.69 91 TYR A CA 1
ATOM 731 C C . TYR A 1 91 ? -26.754 37.150 48.854 1.00 59.69 91 TYR A C 1
ATOM 733 O O . TYR A 1 91 ? -26.477 36.535 49.885 1.00 59.69 91 TYR A O 1
ATOM 741 N N . VAL A 1 92 ? -26.349 36.730 47.650 1.00 54.84 92 VAL A N 1
ATOM 742 C CA . VAL A 1 92 ? -25.624 35.466 47.406 1.00 54.84 92 VAL A CA 1
ATOM 743 C C . VAL A 1 92 ? -24.252 35.428 48.098 1.00 54.84 92 VAL A C 1
ATOM 745 O O . VAL A 1 92 ? -23.802 34.340 48.470 1.00 54.84 92 VAL A O 1
ATOM 748 N N . SER A 1 93 ? -23.638 36.594 48.330 1.00 50.59 93 SER A N 1
ATOM 749 C CA . SER A 1 93 ? -22.288 36.761 48.896 1.00 50.59 93 SER A CA 1
ATOM 750 C C . SER A 1 93 ? -22.268 37.263 50.353 1.00 50.59 93 SER A C 1
ATOM 752 O O . SER A 1 93 ? -21.206 37.570 50.872 1.00 50.59 93 SER A O 1
ATOM 754 N N . SER A 1 94 ? -23.429 37.400 51.011 1.00 56.72 94 SER A N 1
ATOM 755 C CA . SER A 1 94 ? -23.562 38.106 52.307 1.00 56.72 94 SER A CA 1
ATOM 756 C C . SER A 1 94 ? -23.546 37.222 53.560 1.00 56.72 94 SER A C 1
ATOM 758 O O . SER A 1 94 ? -23.799 37.724 54.654 1.00 56.72 94 SER A O 1
ATOM 760 N N . GLY A 1 95 ? -23.397 35.899 53.435 1.00 56.78 95 GLY A N 1
ATOM 761 C CA . GLY A 1 95 ? -23.546 34.985 54.581 1.00 56.78 95 GLY A CA 1
ATOM 762 C C . GLY A 1 95 ? -24.949 34.950 55.230 1.00 56.78 95 GLY A C 1
ATOM 763 O O . GLY A 1 95 ? -25.142 34.266 56.234 1.00 56.78 95 GLY A O 1
ATOM 764 N N . ARG A 1 96 ? -25.952 35.645 54.665 1.00 58.09 96 ARG A N 1
ATOM 765 C CA . ARG A 1 96 ? -27.343 35.658 55.162 1.00 58.09 96 ARG A CA 1
ATOM 766 C C . ARG A 1 96 ? -28.089 34.343 54.871 1.00 58.09 96 ARG A C 1
ATOM 768 O O . ARG A 1 96 ? -27.732 33.655 53.914 1.00 58.09 96 ARG A O 1
ATOM 775 N N . PRO A 1 97 ? -29.146 33.998 55.640 1.00 56.88 97 PRO A N 1
ATOM 776 C CA . PRO A 1 97 ? -29.931 32.781 55.425 1.00 56.88 97 PRO A CA 1
ATOM 777 C C . PRO A 1 97 ? -30.371 32.613 53.966 1.00 56.88 97 PRO A C 1
ATOM 779 O O . PRO A 1 97 ? -31.029 33.493 53.412 1.00 56.88 97 PRO A O 1
ATOM 782 N N . GLY A 1 98 ? -29.987 31.488 53.355 1.00 58.22 98 GLY A N 1
ATOM 783 C CA . GLY A 1 98 ? -30.241 31.172 51.942 1.00 58.22 98 GLY A CA 1
ATOM 784 C C . GLY A 1 98 ? -29.105 31.513 50.963 1.00 58.22 98 GLY A C 1
ATOM 785 O O . GLY A 1 98 ? -29.174 31.099 49.808 1.00 58.22 98 GLY A O 1
ATOM 786 N N . SER A 1 99 ? -28.036 32.192 51.401 1.00 64.00 99 SER A N 1
ATOM 787 C CA . SER A 1 99 ? -26.843 32.442 50.577 1.00 64.00 99 SER A CA 1
ATOM 788 C C . SER A 1 99 ? -25.941 31.203 50.448 1.00 64.00 99 SER A C 1
ATOM 790 O O . SER A 1 99 ? -26.031 30.253 51.234 1.00 64.00 99 SER A O 1
ATOM 792 N N . LYS A 1 100 ? -25.030 31.205 49.464 1.00 63.12 100 LYS A N 1
ATOM 793 C CA . LYS A 1 100 ? -24.096 30.087 49.222 1.00 63.12 100 LYS A CA 1
ATOM 794 C C . LYS A 1 100 ? -23.108 29.902 50.380 1.00 63.12 100 LYS A C 1
ATOM 796 O O . LYS A 1 100 ? -22.787 28.772 50.741 1.00 63.12 100 LYS A O 1
ATOM 801 N N . GLU A 1 101 ? -22.658 31.005 50.967 1.00 67.69 101 GLU A N 1
ATOM 802 C CA . GLU A 1 101 ? -21.743 31.020 52.111 1.00 67.69 101 GLU A CA 1
ATOM 803 C C . GLU A 1 101 ? -22.438 30.587 53.408 1.00 67.69 101 GLU A C 1
ATOM 805 O O . GLU A 1 101 ? -21.892 29.783 54.160 1.00 67.69 101 GLU A O 1
ATOM 810 N N . TRP A 1 102 ? -23.690 31.009 53.623 1.00 71.69 102 TRP A N 1
ATOM 811 C CA . TRP A 1 102 ? -24.507 30.513 54.733 1.00 71.69 102 TRP A CA 1
ATOM 812 C C . TRP A 1 102 ? -24.739 29.005 54.636 1.00 71.69 102 TRP A C 1
ATOM 814 O O . TRP A 1 102 ? -24.610 28.289 55.628 1.00 71.69 102 TRP A O 1
ATOM 824 N N . TYR A 1 103 ? -25.057 28.514 53.432 1.00 71.56 103 TYR A N 1
ATOM 825 C CA . TYR A 1 103 ? -25.218 27.086 53.178 1.00 71.56 103 TYR A CA 1
ATOM 826 C C . TYR A 1 103 ? -23.920 26.328 53.480 1.00 71.56 103 TYR A C 1
ATOM 828 O O . TYR A 1 103 ? -23.960 25.329 54.193 1.00 71.56 103 TYR A O 1
ATOM 836 N N . HIS A 1 104 ? -22.771 26.814 52.993 1.00 73.31 104 HIS A N 1
ATOM 837 C CA . HIS A 1 104 ? -21.469 26.217 53.295 1.00 73.31 104 HIS A CA 1
ATOM 838 C C . HIS A 1 104 ? -21.240 26.153 54.809 1.00 73.31 104 HIS A C 1
ATOM 840 O O . HIS A 1 104 ? -21.202 25.054 55.344 1.00 73.31 104 HIS A O 1
ATOM 846 N N . ASN A 1 105 ? -21.252 27.283 55.521 1.00 74.38 105 ASN A N 1
ATOM 847 C CA . ASN A 1 105 ? -20.968 27.325 56.961 1.00 74.38 105 ASN A CA 1
ATOM 848 C C . ASN A 1 105 ? -21.934 26.463 57.792 1.00 74.38 105 ASN A C 1
ATOM 850 O O . ASN A 1 105 ? -21.502 25.708 58.665 1.00 74.38 105 ASN A O 1
ATOM 854 N N . LYS A 1 106 ? -23.242 26.514 57.497 1.00 78.81 106 LYS A N 1
ATOM 855 C CA . LYS A 1 106 ? -24.256 25.705 58.193 1.00 78.81 106 LYS A CA 1
ATOM 856 C C . LYS A 1 106 ? -23.984 24.211 58.050 1.00 78.81 106 LYS A C 1
ATOM 858 O O . LYS A 1 106 ? -24.143 23.462 59.013 1.00 78.81 106 LYS A O 1
ATOM 863 N N . PHE A 1 107 ? -23.629 23.765 56.850 1.00 81.12 107 PHE A N 1
ATOM 864 C CA . PHE A 1 107 ? -23.425 22.349 56.587 1.00 81.12 107 PHE A CA 1
ATOM 865 C C . PHE A 1 107 ? -21.993 21.877 56.866 1.00 81.12 107 PHE A C 1
ATOM 867 O O . PHE A 1 107 ? -21.846 20.702 57.184 1.00 81.12 107 PHE A O 1
ATOM 874 N N . SER A 1 108 ? -20.979 22.751 56.848 1.00 79.25 108 SER A N 1
ATOM 875 C CA . SER A 1 108 ? -19.603 22.429 57.263 1.00 79.25 108 SER A CA 1
ATOM 876 C C . SER A 1 108 ? -19.578 21.990 58.723 1.00 79.25 108 SER A C 1
ATOM 878 O O . SER A 1 108 ? -19.077 20.915 59.031 1.00 79.25 108 SER A O 1
ATOM 880 N N . VAL A 1 109 ? -20.222 22.758 59.612 1.00 79.75 109 VAL A N 1
ATOM 881 C CA . VAL A 1 109 ? -20.299 22.434 61.049 1.00 79.75 109 VAL A CA 1
ATOM 882 C C . VAL A 1 109 ? -21.027 21.109 61.286 1.00 79.75 109 VAL A C 1
ATOM 884 O O . VAL A 1 109 ? -20.580 20.272 62.067 1.00 79.75 109 VAL A O 1
ATOM 887 N N . ARG A 1 110 ? -22.147 20.886 60.590 1.00 82.62 110 ARG A N 1
ATOM 888 C CA . ARG A 1 110 ? -22.923 19.642 60.718 1.00 82.62 110 ARG A CA 1
ATOM 889 C C . ARG A 1 110 ? -22.174 18.432 60.163 1.00 82.62 110 ARG A C 1
ATOM 891 O O . ARG A 1 110 ? -22.239 17.358 60.753 1.00 82.62 110 ARG A O 1
ATOM 898 N N . LEU A 1 111 ? -21.459 18.603 59.052 1.00 83.44 111 LEU A N 1
ATOM 899 C CA . LEU A 1 111 ? -20.627 17.558 58.470 1.00 83.44 111 LEU A CA 1
ATOM 900 C C . LEU A 1 111 ? -19.454 17.212 59.389 1.00 83.44 111 LEU A C 1
ATOM 902 O O . LEU A 1 111 ? -19.222 16.031 59.624 1.00 83.44 111 LEU A O 1
ATOM 906 N N . GLN A 1 112 ? -18.774 18.217 59.941 1.00 81.25 112 GLN A N 1
ATOM 907 C CA . GLN A 1 112 ? -17.685 18.021 60.894 1.00 81.25 112 GLN A CA 1
ATOM 908 C C . GLN A 1 112 ? -18.178 17.288 62.145 1.00 81.25 112 GLN A C 1
ATOM 910 O O . GLN A 1 112 ? -17.633 16.252 62.503 1.00 81.25 112 GLN A O 1
ATOM 915 N N . SER A 1 113 ? -19.298 17.728 62.724 1.00 83.31 113 SER A N 1
ATOM 916 C CA . SER A 1 113 ? -19.917 17.044 63.865 1.00 83.31 113 SER A CA 1
ATOM 917 C C . SER A 1 113 ? -20.281 15.586 63.553 1.00 83.31 113 SER A C 1
ATOM 919 O O . SER A 1 113 ? -20.044 14.698 64.371 1.00 83.31 113 SER A O 1
ATOM 921 N N . PHE A 1 114 ? -20.812 15.308 62.358 1.00 87.25 114 PHE A N 1
ATOM 922 C CA . PHE A 1 114 ? -21.063 13.936 61.923 1.00 87.25 114 PHE A CA 1
ATOM 923 C C . PHE A 1 114 ? -19.766 13.124 61.789 1.00 87.25 114 PHE A C 1
ATOM 925 O O . PHE A 1 114 ? -19.741 11.969 62.209 1.00 87.25 114 PHE A O 1
ATOM 932 N N . GLN A 1 115 ? -18.703 13.698 61.223 1.00 84.50 115 GLN A N 1
ATOM 933 C CA . GLN A 1 115 ? -17.404 13.035 61.071 1.00 84.50 115 GLN A CA 1
ATOM 934 C C . GLN A 1 115 ? -16.782 12.693 62.429 1.00 84.50 115 GLN A C 1
ATOM 936 O O . GLN A 1 115 ? -16.348 11.558 62.618 1.00 84.50 115 GLN A O 1
ATOM 941 N N . ASP A 1 116 ? -16.829 13.623 63.384 1.00 82.50 116 ASP A N 1
ATOM 942 C CA . ASP A 1 116 ? -16.313 13.429 64.742 1.00 82.50 116 ASP A CA 1
ATOM 943 C C . ASP A 1 116 ? -17.069 12.313 65.480 1.00 82.50 116 ASP A C 1
ATOM 945 O O . ASP A 1 116 ? -16.476 11.493 66.179 1.00 82.50 116 ASP A O 1
ATOM 949 N N . GLN A 1 117 ? -18.389 12.233 65.282 1.00 86.56 117 GLN A N 1
ATOM 950 C CA . GLN A 1 117 ? -19.237 11.192 65.875 1.00 86.56 117 GLN A CA 1
ATOM 951 C C . GLN A 1 117 ? -19.176 9.849 65.141 1.00 86.56 117 GLN A C 1
ATOM 953 O O . GLN A 1 117 ? -19.640 8.838 65.669 1.00 86.56 117 GLN A O 1
ATOM 958 N N . ASN A 1 118 ? -18.656 9.818 63.913 1.00 85.44 118 ASN A N 1
ATOM 959 C CA . ASN A 1 118 ? -18.556 8.606 63.106 1.00 85.44 118 ASN A CA 1
ATOM 960 C C . ASN A 1 118 ? -17.147 8.492 62.492 1.00 85.44 118 ASN A C 1
ATOM 962 O O . ASN A 1 118 ? -17.024 8.487 61.265 1.00 85.44 118 ASN A O 1
ATOM 966 N N . PRO A 1 119 ? -16.082 8.322 63.305 1.00 82.62 119 PRO A N 1
ATOM 967 C CA . PRO A 1 119 ? -14.707 8.191 62.809 1.00 82.62 119 PRO A CA 1
ATOM 968 C C . PRO A 1 119 ? -14.505 7.164 61.672 1.00 82.62 119 PRO A C 1
ATOM 970 O O . PRO A 1 119 ? -13.724 7.446 60.755 1.00 82.62 119 PRO A O 1
ATOM 973 N N . PRO A 1 120 ? -15.223 6.013 61.635 1.00 86.56 120 PRO A N 1
ATOM 974 C CA . PRO A 1 120 ? -15.105 5.049 60.537 1.00 86.56 120 PRO A CA 1
ATOM 975 C C . PRO A 1 120 ? -15.441 5.630 59.156 1.00 86.56 120 PRO A C 1
ATOM 977 O O . PRO A 1 120 ? -14.911 5.165 58.152 1.00 86.56 120 PRO A O 1
ATOM 980 N N . TYR A 1 121 ? -16.271 6.674 59.081 1.00 88.25 121 TYR A N 1
ATOM 981 C CA . TYR A 1 121 ? -16.616 7.333 57.820 1.00 88.25 121 TYR A CA 1
ATOM 982 C C . TYR A 1 121 ? -15.396 7.971 57.138 1.00 88.25 121 TYR A C 1
ATOM 984 O O . TYR A 1 121 ? -15.202 7.797 55.933 1.00 88.25 121 TYR A O 1
ATOM 992 N N . GLY A 1 122 ? -14.551 8.677 57.898 1.00 82.00 122 GLY A N 1
ATOM 993 C CA . GLY A 1 122 ? -13.327 9.285 57.366 1.00 82.00 122 GLY A CA 1
ATOM 994 C C . GLY A 1 122 ? -12.309 8.234 56.920 1.00 82.00 122 GLY A C 1
ATOM 995 O O . GLY A 1 122 ? -11.723 8.350 55.844 1.00 82.00 122 GLY A O 1
ATOM 996 N N . ALA A 1 123 ? -12.162 7.163 57.708 1.00 85.69 123 ALA A N 1
ATOM 997 C CA . ALA A 1 123 ? -11.289 6.041 57.375 1.00 85.69 123 ALA A CA 1
ATOM 998 C C . ALA A 1 123 ? -11.733 5.327 56.088 1.00 85.69 123 ALA A C 1
ATOM 1000 O O . ALA A 1 123 ? -10.906 5.088 55.210 1.00 85.69 123 ALA A O 1
ATOM 1001 N N . LEU A 1 124 ? -13.034 5.052 55.930 1.00 88.75 124 LEU A N 1
ATOM 1002 C CA . LEU A 1 124 ? -13.573 4.419 54.728 1.00 88.75 124 LEU A CA 1
ATOM 1003 C C . LEU A 1 124 ? -13.320 5.261 53.475 1.00 88.75 124 LEU A C 1
ATOM 1005 O O . LEU A 1 124 ? -12.864 4.724 52.468 1.00 88.75 124 LEU A O 1
ATOM 1009 N N . LYS A 1 125 ? -13.569 6.577 53.533 1.00 85.06 125 LYS A N 1
ATOM 1010 C CA . LYS A 1 125 ? -13.270 7.473 52.406 1.00 85.06 125 LYS A CA 1
ATOM 1011 C C . LYS A 1 125 ? -11.791 7.458 52.050 1.00 85.06 125 LYS A C 1
ATOM 1013 O O . LYS A 1 125 ? -11.465 7.267 50.888 1.00 85.06 125 LYS A O 1
ATOM 1018 N N . SER A 1 126 ? -10.908 7.532 53.043 1.00 82.62 126 SER A N 1
ATOM 1019 C CA . SER A 1 126 ? -9.464 7.441 52.813 1.00 82.62 126 SER A CA 1
ATOM 1020 C C . SER A 1 126 ? -9.057 6.118 52.150 1.00 82.62 126 SER A C 1
ATOM 1022 O O . SER A 1 126 ? -8.290 6.120 51.190 1.00 82.62 126 SER A O 1
ATOM 1024 N N . ILE A 1 127 ? -9.612 4.981 52.581 1.00 87.06 127 ILE A N 1
ATOM 1025 C CA . ILE A 1 127 ? -9.362 3.673 51.950 1.00 87.06 127 ILE A CA 1
ATOM 1026 C C . ILE A 1 127 ? -9.839 3.675 50.486 1.00 87.06 127 ILE A C 1
ATOM 1028 O O . ILE A 1 127 ? -9.107 3.256 49.581 1.00 87.06 127 ILE A O 1
ATOM 1032 N N . ILE A 1 128 ? -11.043 4.207 50.244 1.00 85.44 128 ILE A N 1
ATOM 1033 C CA . ILE A 1 128 ? -11.609 4.413 48.905 1.00 85.44 128 ILE A CA 1
ATOM 1034 C C . ILE A 1 128 ? -10.793 5.426 48.094 1.00 85.44 128 ILE A C 1
ATOM 1036 O O . ILE A 1 128 ? -10.815 5.348 46.877 1.00 85.44 128 ILE A O 1
ATOM 1040 N N . ASP A 1 129 ? -10.012 6.314 48.696 1.00 77.44 129 ASP A N 1
ATOM 1041 C CA . ASP A 1 129 ? -9.158 7.269 47.981 1.00 77.44 129 ASP A CA 1
ATOM 1042 C C . ASP A 1 129 ? -7.753 6.717 47.705 1.00 77.44 129 ASP A C 1
ATOM 1044 O O . ASP A 1 129 ? -7.120 7.141 46.744 1.00 77.44 129 ASP A O 1
ATOM 1048 N N . HIS A 1 130 ? -7.279 5.702 48.438 1.00 81.62 130 HIS A N 1
ATOM 1049 C CA . HIS A 1 130 ? -5.922 5.127 48.290 1.00 81.62 130 HIS A CA 1
ATOM 1050 C C . HIS A 1 130 ? -5.843 3.798 47.517 1.00 81.62 130 HIS A C 1
ATOM 1052 O O . HIS A 1 130 ? -4.765 3.347 47.150 1.00 81.62 130 HIS A O 1
ATOM 1058 N N . ASN A 1 131 ? -6.983 3.193 47.213 1.00 83.19 131 ASN A N 1
ATOM 1059 C CA . ASN A 1 131 ? -7.144 1.938 46.461 1.00 83.19 131 ASN A CA 1
ATOM 1060 C C . ASN A 1 131 ? -6.736 0.685 47.206 1.00 83.19 131 ASN A C 1
ATOM 1062 O O . ASN A 1 131 ? -6.348 -0.314 46.601 1.00 83.19 131 ASN A O 1
ATOM 1066 N N . ASP A 1 132 ? -6.845 0.724 48.525 1.00 87.00 132 ASP A N 1
ATOM 1067 C CA . ASP A 1 132 ? -6.416 -0.387 49.347 1.00 87.00 132 ASP A CA 1
ATOM 1068 C C . ASP A 1 132 ? -7.567 -1.379 49.557 1.00 87.00 132 ASP A C 1
ATOM 1070 O O . ASP A 1 132 ? -8.318 -1.319 50.533 1.00 87.00 132 ASP A O 1
ATOM 1074 N N . VAL A 1 133 ? -7.706 -2.316 48.614 1.00 87.19 133 VAL A N 1
ATOM 1075 C CA . VAL A 1 133 ? -8.684 -3.415 48.691 1.00 87.19 133 VAL A CA 1
ATOM 1076 C C . VAL A 1 133 ? -8.469 -4.257 49.957 1.00 87.19 133 VAL A C 1
ATOM 1078 O O . VAL A 1 133 ? -9.435 -4.706 50.573 1.00 87.19 133 VAL A O 1
ATOM 1081 N N . GLY A 1 134 ? -7.217 -4.442 50.392 1.00 89.31 134 GLY A N 1
ATOM 1082 C CA . GLY A 1 134 ? -6.894 -5.208 51.595 1.00 89.31 134 GLY A CA 1
ATOM 1083 C C . GLY A 1 134 ? -7.322 -4.492 52.877 1.00 89.31 134 GLY A C 1
ATOM 1084 O O . GLY A 1 134 ? -7.893 -5.111 53.778 1.00 89.31 134 GLY A O 1
ATOM 1085 N N . ALA A 1 135 ? -7.093 -3.180 52.964 1.00 91.50 135 ALA A N 1
ATOM 1086 C CA . ALA A 1 135 ? -7.606 -2.361 54.057 1.00 91.50 135 ALA A CA 1
ATOM 1087 C C . ALA A 1 135 ? -9.131 -2.305 54.050 1.00 91.50 135 ALA A C 1
ATOM 1089 O O . ALA A 1 135 ? -9.720 -2.411 55.122 1.00 91.50 135 ALA A O 1
ATOM 1090 N N . LEU A 1 136 ? -9.770 -2.224 52.878 1.00 93.62 136 LEU A N 1
ATOM 1091 C CA . LEU A 1 136 ? -11.227 -2.262 52.772 1.00 93.62 136 LEU A CA 1
ATOM 1092 C C . LEU A 1 136 ? -11.788 -3.564 53.344 1.00 93.62 136 LEU A C 1
ATOM 1094 O O . LEU A 1 136 ? -12.653 -3.525 54.207 1.00 93.62 136 LEU A O 1
ATOM 1098 N N . GLN A 1 137 ? -11.25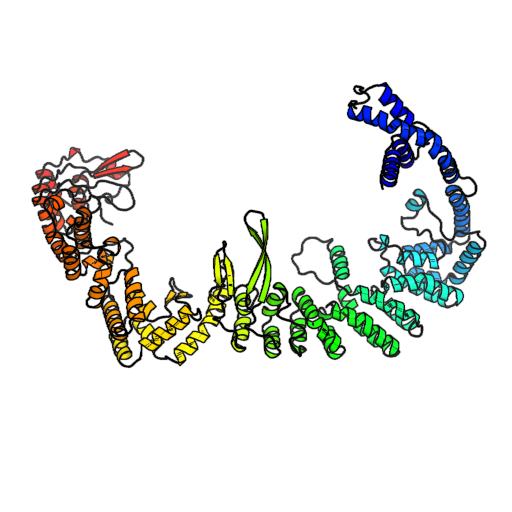1 -4.717 52.946 1.00 92.06 137 GLN A N 1
ATOM 1099 C CA . GLN A 1 137 ? -11.699 -6.009 53.477 1.00 92.06 137 GLN A CA 1
ATOM 1100 C C . GLN A 1 137 ? -11.519 -6.123 54.996 1.00 92.06 137 GLN A C 1
ATOM 1102 O O . GLN A 1 137 ? -12.366 -6.697 55.677 1.00 92.06 137 GLN A O 1
ATOM 1107 N N . ARG A 1 138 ? -10.428 -5.580 55.554 1.00 92.81 138 ARG A N 1
ATOM 1108 C CA . ARG A 1 138 ? -10.238 -5.516 57.015 1.00 92.81 138 ARG A CA 1
ATOM 1109 C C . ARG A 1 138 ? -11.231 -4.563 57.677 1.00 92.81 138 ARG A C 1
ATOM 1111 O O . ARG A 1 138 ? -11.733 -4.872 58.749 1.00 92.81 138 ARG A O 1
ATOM 1118 N N . PHE A 1 139 ? -11.514 -3.433 57.040 1.00 93.81 139 PHE A N 1
ATOM 1119 C CA . PHE A 1 139 ? -12.448 -2.431 57.533 1.00 93.81 139 PHE A CA 1
ATOM 1120 C C . PHE A 1 139 ? -13.879 -2.979 57.596 1.00 93.81 139 PHE A C 1
ATOM 1122 O O . PHE A 1 139 ? -14.526 -2.855 58.632 1.00 93.81 139 PHE A O 1
ATOM 1129 N N . LEU A 1 140 ? -14.339 -3.649 56.537 1.00 92.94 140 LEU A N 1
ATOM 1130 C CA . LEU A 1 140 ? -15.688 -4.222 56.450 1.00 92.94 140 LEU A CA 1
ATOM 1131 C C . LEU A 1 140 ? -15.944 -5.325 57.489 1.00 92.94 140 LEU A C 1
ATOM 1133 O O . LEU A 1 140 ? -17.063 -5.479 57.958 1.00 92.94 140 LEU A O 1
ATOM 1137 N N . LYS A 1 141 ? -14.901 -6.040 57.932 1.00 91.69 141 LYS A N 1
ATOM 1138 C CA . LYS A 1 141 ? -15.013 -7.010 59.039 1.00 91.69 141 LYS A CA 1
ATOM 1139 C C . LYS A 1 141 ? -15.263 -6.360 60.401 1.00 91.69 141 LYS A C 1
ATOM 1141 O O . LYS A 1 141 ? -15.777 -7.023 61.296 1.00 91.69 141 LYS A O 1
ATOM 1146 N N . SER A 1 142 ? -14.857 -5.104 60.569 1.00 91.12 142 SER A N 1
ATOM 1147 C CA . SER A 1 142 ? -14.881 -4.401 61.856 1.00 91.12 142 SER A CA 1
ATOM 1148 C C . SER A 1 142 ? -15.994 -3.358 61.954 1.00 91.12 142 SER A C 1
ATOM 1150 O O . SER A 1 142 ? -16.316 -2.925 63.058 1.00 91.12 142 SER A O 1
ATOM 1152 N N . TYR A 1 143 ? -16.571 -2.933 60.827 1.00 91.62 143 TYR A N 1
ATOM 1153 C CA . TYR A 1 143 ? -17.533 -1.836 60.775 1.00 91.62 143 TYR A CA 1
ATOM 1154 C C . TYR A 1 143 ? -18.700 -2.139 59.836 1.00 91.62 143 TYR A C 1
ATOM 1156 O O . TYR A 1 143 ? -18.503 -2.492 58.676 1.00 91.62 143 TYR A O 1
ATOM 1164 N N . ASP A 1 144 ? -19.920 -1.906 60.326 1.00 91.56 144 ASP A N 1
ATOM 1165 C CA . ASP A 1 144 ? -21.148 -2.055 59.545 1.00 91.56 144 ASP A CA 1
ATOM 1166 C C . ASP A 1 144 ? -21.367 -0.841 58.626 1.00 91.56 144 ASP A C 1
ATOM 1168 O O . ASP A 1 144 ? -21.882 0.215 59.017 1.00 91.56 144 ASP A O 1
ATOM 1172 N N . VAL A 1 145 ? -20.954 -1.000 57.369 1.00 92.25 145 VAL A N 1
ATOM 1173 C CA . VAL A 1 145 ? -21.095 0.027 56.331 1.00 92.25 145 VAL A CA 1
ATOM 1174 C C . VAL A 1 145 ? -22.548 0.201 55.872 1.00 92.25 145 VAL A C 1
ATOM 1176 O O . VAL A 1 145 ? -22.927 1.299 55.455 1.00 92.25 145 VAL A O 1
ATOM 1179 N N . VAL A 1 146 ? -23.392 -0.827 56.008 1.00 92.50 146 VAL A N 1
ATOM 1180 C CA . VAL A 1 146 ? -24.826 -0.757 55.691 1.00 92.50 146 VAL A CA 1
ATOM 1181 C C . VAL A 1 146 ? -25.538 0.156 56.687 1.00 92.50 146 VAL A C 1
ATOM 1183 O O . VAL A 1 146 ? -26.264 1.069 56.278 1.00 92.50 146 VAL A O 1
ATOM 1186 N N . ALA A 1 147 ? -25.293 -0.029 57.986 1.00 92.19 147 ALA A N 1
ATOM 1187 C CA . ALA A 1 147 ? -25.826 0.846 59.029 1.00 92.19 147 ALA A CA 1
ATOM 1188 C C . ALA A 1 147 ? -25.332 2.290 58.865 1.00 92.19 147 ALA A C 1
ATOM 1190 O O . ALA A 1 147 ? -26.117 3.235 59.000 1.00 92.19 147 ALA A O 1
ATOM 1191 N N . LEU A 1 148 ? -24.053 2.470 58.518 1.00 92.31 148 LEU A N 1
ATOM 1192 C CA . LEU A 1 148 ? -23.477 3.792 58.282 1.00 92.31 148 LEU A CA 1
ATOM 1193 C C . LEU A 1 148 ? -24.149 4.517 57.104 1.00 92.31 148 LEU A C 1
ATOM 1195 O O . LEU A 1 148 ? -24.546 5.672 57.254 1.00 92.31 148 LEU A O 1
ATOM 1199 N N . GLU A 1 149 ? -24.337 3.856 55.957 1.00 94.31 149 GLU A N 1
ATOM 1200 C CA . GLU A 1 149 ? -25.015 4.454 54.796 1.00 94.31 149 GLU A CA 1
ATOM 1201 C C . GLU A 1 149 ? -26.486 4.782 55.096 1.00 94.31 149 GLU A C 1
ATOM 1203 O O . GLU A 1 149 ? -26.964 5.855 54.720 1.00 94.31 149 GLU A O 1
ATOM 1208 N N . LYS A 1 150 ? -27.205 3.916 55.827 1.00 93.94 150 LYS A N 1
ATOM 1209 C CA . LYS A 1 150 ? -28.581 4.204 56.273 1.00 93.94 150 LYS A CA 1
ATOM 1210 C C . LYS A 1 150 ? -28.643 5.428 57.178 1.00 93.94 150 LYS A C 1
ATOM 1212 O O . LYS A 1 150 ? -29.511 6.278 56.987 1.00 93.94 150 LYS A O 1
ATOM 1217 N N . LYS A 1 151 ? -27.712 5.544 58.130 1.00 92.94 151 LYS A N 1
ATOM 1218 C CA . LYS A 1 151 ? -27.623 6.696 59.036 1.00 92.94 151 LYS A CA 1
ATOM 1219 C C . LYS A 1 151 ? -27.351 7.986 58.268 1.00 92.94 151 LYS A C 1
ATOM 1221 O O . LYS A 1 151 ? -28.036 8.978 58.503 1.00 92.94 151 LYS A O 1
ATOM 1226 N N . ILE A 1 152 ? -26.402 7.971 57.327 1.00 91.94 152 ILE A N 1
ATOM 1227 C CA . ILE A 1 152 ? -26.127 9.128 56.460 1.00 91.94 152 ILE A CA 1
ATOM 1228 C C . ILE A 1 152 ? -27.399 9.542 55.722 1.00 91.94 152 ILE A C 1
ATOM 1230 O O . ILE A 1 152 ? -27.728 10.724 55.694 1.00 91.94 152 ILE A O 1
ATOM 1234 N N . ARG A 1 153 ? -28.131 8.575 55.164 1.00 90.62 153 ARG A N 1
ATOM 1235 C CA . ARG A 1 153 ? -29.339 8.849 54.387 1.00 90.62 153 ARG A CA 1
ATOM 1236 C C . ARG A 1 153 ? -30.478 9.410 55.232 1.00 90.62 153 ARG A C 1
ATOM 1238 O O . ARG A 1 153 ? -31.048 10.416 54.842 1.00 90.62 153 ARG A O 1
ATOM 1245 N N . SER A 1 154 ? -30.744 8.833 56.404 1.00 92.75 154 SER A N 1
ATOM 1246 C CA . SER A 1 154 ? -31.736 9.379 57.345 1.00 92.75 154 SER A CA 1
ATOM 1247 C C . SER A 1 154 ? -31.426 10.839 57.663 1.00 92.75 154 SER A C 1
ATOM 1249 O O . SER A 1 154 ? -32.278 11.703 57.515 1.00 92.75 154 SER A O 1
ATOM 1251 N N . LEU A 1 155 ? -30.166 11.142 57.992 1.00 91.38 155 LEU A N 1
ATOM 1252 C CA . LEU A 1 155 ? -29.740 12.512 58.269 1.00 91.38 155 LEU A CA 1
ATOM 1253 C C . LEU A 1 155 ? -29.856 13.430 57.041 1.00 91.38 155 LEU A C 1
ATOM 1255 O O . LEU A 1 155 ? -30.065 14.631 57.199 1.00 91.38 155 LEU A O 1
ATOM 1259 N N . GLN A 1 156 ? -29.696 12.904 55.826 1.00 90.94 156 GLN A N 1
ATOM 1260 C CA . GLN A 1 156 ? -29.906 13.662 54.591 1.00 90.94 156 GLN A CA 1
ATOM 1261 C C . GLN A 1 156 ? -31.386 13.954 54.333 1.00 90.94 156 GLN A C 1
ATOM 1263 O O . GLN A 1 156 ? -31.720 15.082 53.968 1.00 90.94 156 GLN A O 1
ATOM 1268 N N . ASP A 1 157 ? -32.257 12.974 54.557 1.00 90.00 157 ASP A N 1
ATOM 1269 C CA . ASP A 1 157 ? -33.706 13.102 54.397 1.00 90.00 157 ASP A CA 1
ATOM 1270 C C . ASP A 1 157 ? -34.299 14.061 55.445 1.00 90.00 157 ASP A C 1
ATOM 1272 O O . ASP A 1 157 ? -35.152 14.885 55.116 1.00 90.00 157 ASP A O 1
ATOM 1276 N N . ASP A 1 158 ? -33.738 14.074 56.657 1.00 90.56 158 ASP A N 1
ATOM 1277 C CA . ASP A 1 158 ? -34.078 15.019 57.731 1.00 90.56 158 ASP A CA 1
ATOM 1278 C C . ASP A 1 158 ? -33.493 16.434 57.509 1.00 90.56 158 ASP A C 1
ATOM 1280 O O . ASP A 1 158 ? -33.671 17.343 58.326 1.00 90.56 158 ASP A O 1
ATOM 1284 N N . GLY A 1 159 ? -32.732 16.650 56.428 1.00 82.38 159 GLY A N 1
ATOM 1285 C CA . GLY A 1 159 ? -32.068 17.926 56.138 1.00 82.38 159 GLY A CA 1
ATOM 1286 C C . GLY A 1 159 ? -30.971 18.305 57.145 1.00 82.38 159 GLY A C 1
ATOM 1287 O O . GLY A 1 159 ? -30.581 19.479 57.251 1.00 82.38 159 GLY A O 1
ATOM 1288 N N . LEU A 1 160 ? -30.470 17.331 57.908 1.00 85.31 160 LEU A N 1
ATOM 1289 C CA . LEU A 1 160 ? -29.397 17.477 58.892 1.00 85.31 160 LEU A CA 1
ATOM 1290 C C . LEU A 1 160 ? -28.013 17.329 58.249 1.00 85.31 160 LEU A C 1
ATOM 1292 O O . LEU A 1 160 ? -27.097 18.059 58.619 1.00 85.31 160 LEU A O 1
ATOM 1296 N N . LEU A 1 161 ? -27.870 16.487 57.228 1.00 87.06 161 LEU A N 1
ATOM 1297 C CA . LEU A 1 161 ? -26.671 16.393 56.393 1.00 87.06 161 LEU A CA 1
ATOM 1298 C C . LEU A 1 161 ? -26.972 16.795 54.946 1.00 87.06 161 LEU A C 1
ATOM 1300 O O . LEU A 1 161 ? -28.055 16.516 54.439 1.00 87.06 161 LEU A O 1
ATOM 1304 N N . PRO A 1 162 ? -26.030 17.432 54.231 1.00 85.81 162 PRO A N 1
ATOM 1305 C CA . PRO A 1 162 ? -26.229 17.722 52.822 1.00 85.81 162 PRO A CA 1
ATOM 1306 C C . PRO A 1 162 ? -25.934 16.479 51.962 1.00 85.81 162 PRO A C 1
ATOM 1308 O O . PRO A 1 162 ? -25.067 15.659 52.274 1.00 85.81 162 PRO A O 1
ATOM 1311 N N . TYR A 1 163 ? -26.585 16.378 50.803 1.00 84.06 163 TYR A N 1
ATOM 1312 C CA . TYR A 1 163 ? -26.219 15.398 49.769 1.00 84.06 163 TYR A CA 1
ATOM 1313 C C . TYR A 1 163 ? -24.871 15.722 49.104 1.00 84.06 163 TYR A C 1
ATOM 1315 O O . TYR A 1 163 ? -24.126 14.823 48.698 1.00 84.06 163 TYR A O 1
ATOM 1323 N N . LYS A 1 164 ? -24.565 17.022 48.983 1.00 84.12 164 LYS A N 1
ATOM 1324 C CA . LYS A 1 164 ? -23.326 17.563 48.419 1.00 84.12 164 LYS A CA 1
ATOM 1325 C C . LYS A 1 164 ? -22.776 18.683 49.296 1.00 84.12 164 LYS A C 1
ATOM 1327 O O . LYS A 1 164 ? -23.513 19.606 49.624 1.00 84.12 164 LYS A O 1
ATOM 1332 N N . HIS A 1 165 ? -21.481 18.657 49.586 1.00 78.69 165 HIS A N 1
ATOM 1333 C CA . HIS A 1 165 ? -20.784 19.716 50.304 1.00 78.69 165 HIS A CA 1
ATOM 1334 C C . HIS A 1 165 ? -19.635 20.290 49.462 1.00 78.69 165 HIS A C 1
ATOM 1336 O O . HIS A 1 165 ? -18.755 19.561 49.006 1.00 78.69 165 HIS A O 1
ATOM 1342 N N . ILE A 1 166 ? -19.682 21.597 49.187 1.00 68.69 166 ILE A N 1
ATOM 1343 C CA . ILE A 1 166 ? -18.658 22.297 48.402 1.00 68.69 166 ILE A CA 1
ATOM 1344 C C . ILE A 1 166 ? -17.558 22.732 49.365 1.00 68.69 166 ILE A C 1
ATOM 1346 O O . ILE A 1 166 ? -17.774 23.672 50.119 1.00 68.69 166 ILE A O 1
ATOM 1350 N N . TYR A 1 167 ? -16.409 22.067 49.310 1.00 66.62 167 TYR A N 1
ATOM 1351 C CA . TYR A 1 167 ? -15.215 22.462 50.058 1.00 66.62 167 TYR A CA 1
ATOM 1352 C C . TYR A 1 167 ? -14.592 23.734 49.473 1.00 66.62 167 TYR A C 1
ATOM 1354 O O . TYR A 1 167 ? -14.572 23.917 48.248 1.00 66.62 167 TYR A O 1
ATOM 1362 N N . ASN A 1 168 ? -14.071 24.607 50.333 1.00 63.16 168 ASN A N 1
ATOM 1363 C CA . ASN A 1 168 ? -13.309 25.776 49.895 1.00 63.16 168 ASN A CA 1
ATOM 1364 C C . ASN A 1 168 ? -11.879 25.384 49.446 1.00 63.16 168 ASN A C 1
ATOM 1366 O O . ASN A 1 168 ? -11.448 24.241 49.598 1.00 63.16 168 ASN A O 1
ATOM 1370 N N . TYR A 1 169 ? -11.136 26.320 48.842 1.00 53.22 169 TYR A N 1
ATOM 1371 C CA . TYR A 1 169 ? -9.796 26.045 48.296 1.00 53.22 169 TYR A CA 1
ATOM 1372 C C . TYR A 1 169 ? -8.799 25.559 49.364 1.00 53.22 169 TYR A C 1
ATOM 1374 O O . TYR A 1 169 ? -7.999 24.669 49.088 1.00 53.22 169 TYR A O 1
ATOM 1382 N N . HIS A 1 170 ? -8.873 26.095 50.586 1.00 55.44 170 HIS A N 1
ATOM 1383 C CA . HIS A 1 170 ? -7.992 25.703 51.688 1.00 55.44 170 HIS A CA 1
ATOM 1384 C C . HIS A 1 170 ? -8.317 24.304 52.223 1.00 55.44 170 HIS A C 1
ATOM 1386 O O . HIS A 1 170 ? -7.409 23.494 52.385 1.00 55.44 170 HIS A O 1
ATOM 1392 N N . GLU A 1 171 ? -9.597 23.981 52.403 1.00 57.91 171 GLU A N 1
ATOM 1393 C CA . GLU A 1 171 ? -10.065 22.639 52.775 1.00 57.91 171 GLU A CA 1
ATOM 1394 C C . GLU A 1 171 ? -9.688 21.599 51.713 1.00 57.91 171 GLU A C 1
ATOM 1396 O O . GLU A 1 171 ? -9.249 20.497 52.032 1.00 57.91 171 GLU A O 1
ATOM 1401 N N . ARG A 1 172 ? -9.787 21.970 50.431 1.00 56.16 172 ARG A N 1
ATOM 1402 C CA . ARG A 1 172 ? -9.408 21.112 49.303 1.00 56.16 172 ARG A CA 1
ATOM 1403 C C . ARG A 1 172 ? -7.891 20.869 49.237 1.00 56.16 172 ARG A C 1
ATOM 1405 O O . ARG A 1 172 ? -7.475 19.774 48.862 1.00 56.16 172 ARG A O 1
ATOM 1412 N N . ALA A 1 173 ? -7.080 21.862 49.610 1.00 50.47 173 ALA A N 1
ATOM 1413 C CA . ALA A 1 173 ? -5.619 21.773 49.637 1.00 50.47 173 ALA A CA 1
ATOM 1414 C C . ALA A 1 173 ? -5.084 20.982 50.847 1.00 50.47 173 ALA A C 1
ATOM 1416 O O . ALA A 1 173 ? -4.154 20.197 50.686 1.00 50.47 173 ALA A O 1
ATOM 1417 N N . MET A 1 174 ? -5.684 21.130 52.036 1.00 48.22 174 MET A N 1
ATOM 1418 C CA . MET A 1 174 ? -5.284 20.363 53.229 1.00 48.22 174 MET A CA 1
ATOM 1419 C C . MET A 1 174 ? -5.692 18.883 53.160 1.00 48.22 174 MET A C 1
ATOM 1421 O O . MET A 1 174 ? -5.051 18.044 53.785 1.00 48.22 174 MET A O 1
ATOM 1425 N N . ALA A 1 175 ? -6.725 18.547 52.383 1.00 48.22 175 ALA A N 1
ATOM 1426 C CA . ALA A 1 175 ? -7.250 17.186 52.251 1.00 48.22 175 ALA A CA 1
ATOM 1427 C C . ALA A 1 175 ? -6.686 16.390 51.051 1.00 48.22 175 ALA A C 1
ATOM 1429 O O . ALA A 1 175 ? -7.284 15.397 50.644 1.00 48.22 175 ALA A O 1
ATOM 1430 N N . GLY A 1 176 ? -5.568 16.814 50.447 1.00 45.69 176 GLY A N 1
ATOM 1431 C CA . GLY A 1 176 ? -4.905 16.040 49.384 1.00 45.69 176 GLY A CA 1
ATOM 1432 C C . GLY A 1 176 ? -5.604 16.050 48.013 1.00 45.69 176 GLY A C 1
ATOM 1433 O O . GLY A 1 176 ? -5.382 15.157 47.201 1.00 45.69 176 GLY A O 1
ATOM 1434 N N . GLY A 1 177 ? -6.431 17.059 47.718 1.00 47.09 177 GLY A N 1
ATOM 1435 C CA . GLY A 1 177 ? -6.766 17.442 46.339 1.00 47.09 177 GLY A CA 1
ATOM 1436 C C . GLY A 1 177 ? -7.949 16.754 45.644 1.00 47.09 177 GLY A C 1
ATOM 1437 O O . GLY A 1 177 ? -8.397 17.285 44.628 1.00 47.09 177 GLY A O 1
ATOM 1438 N N . HIS A 1 178 ? -8.530 15.660 46.157 1.00 52.06 178 HIS A N 1
ATOM 1439 C CA . HIS A 1 178 ? -9.545 14.902 45.394 1.00 52.06 178 HIS A CA 1
ATOM 1440 C C . HIS A 1 178 ? -10.771 14.425 46.195 1.00 52.06 178 HIS A C 1
ATOM 1442 O O . HIS A 1 178 ? -11.270 13.328 45.979 1.00 52.06 178 HIS A O 1
ATOM 1448 N N . TYR A 1 179 ? -11.332 15.267 47.067 1.00 58.25 179 TYR A N 1
ATOM 1449 C CA . TYR A 1 179 ? -12.647 14.986 47.656 1.00 58.25 179 TYR A CA 1
ATOM 1450 C C . TYR A 1 179 ? -13.774 15.272 46.656 1.00 58.25 179 TYR A C 1
ATOM 1452 O O . TYR A 1 179 ? -14.023 16.427 46.284 1.00 58.25 179 TYR A O 1
ATOM 1460 N N . PHE A 1 180 ? -14.526 14.238 46.267 1.00 62.31 180 PHE A N 1
ATOM 1461 C CA . PHE A 1 180 ? -15.848 14.468 45.689 1.00 62.31 180 PHE A CA 1
ATOM 1462 C C . PHE A 1 180 ? -16.742 15.111 46.739 1.00 62.31 180 PHE A C 1
ATOM 1464 O O . PHE A 1 180 ? -16.764 14.716 47.903 1.00 62.31 180 PHE A O 1
ATOM 1471 N N . ASN A 1 181 ? -17.556 16.065 46.302 1.00 74.56 181 ASN A N 1
ATOM 1472 C CA . ASN A 1 181 ? -18.500 16.765 47.168 1.00 74.56 181 ASN A CA 1
ATOM 1473 C C . ASN A 1 181 ? -19.599 15.857 47.750 1.00 74.56 181 ASN A C 1
ATOM 1475 O O . ASN A 1 181 ? -20.416 16.329 48.528 1.00 74.56 181 ASN A O 1
ATOM 1479 N N . LYS A 1 182 ? -19.660 14.578 47.377 1.00 86.38 182 LYS A N 1
ATOM 1480 C CA . LYS A 1 182 ? -20.691 13.629 47.799 1.00 86.38 182 LYS A CA 1
ATOM 1481 C C . LYS A 1 182 ? -20.447 13.110 49.217 1.00 86.38 182 LYS A C 1
ATOM 1483 O O . LYS A 1 182 ? -19.349 12.666 49.549 1.00 86.38 182 LYS A O 1
ATOM 1488 N N . ILE A 1 183 ? -21.488 13.150 50.049 1.00 86.00 183 ILE A N 1
ATOM 1489 C CA . ILE A 1 183 ? -21.416 12.698 51.448 1.00 86.00 183 ILE A CA 1
ATOM 1490 C C . ILE A 1 183 ? -21.722 11.201 51.579 1.00 86.00 183 ILE A C 1
ATOM 1492 O O . ILE A 1 183 ? -20.929 10.492 52.184 1.00 86.00 183 ILE A O 1
ATOM 1496 N N . GLY A 1 184 ? -22.805 10.706 50.972 1.00 88.94 184 GLY A N 1
ATOM 1497 C CA . GLY A 1 184 ? -23.145 9.274 50.996 1.00 88.94 184 GLY A CA 1
ATOM 1498 C C . GLY A 1 184 ? -22.075 8.409 50.332 1.00 88.94 184 GLY A C 1
ATOM 1499 O O . GLY A 1 184 ? -21.467 8.836 49.352 1.00 88.94 184 GLY A O 1
ATOM 1500 N N . ILE A 1 185 ? -21.854 7.197 50.841 1.00 91.25 185 ILE A N 1
ATOM 1501 C CA . ILE A 1 185 ? -20.802 6.278 50.378 1.00 91.25 185 ILE A CA 1
ATOM 1502 C C . ILE A 1 185 ? -21.111 5.805 48.955 1.00 91.25 185 ILE A C 1
ATOM 1504 O O . ILE A 1 185 ? -20.236 5.812 48.090 1.00 91.25 185 ILE A O 1
ATOM 1508 N N . ILE A 1 186 ? -22.377 5.473 48.679 1.00 93.44 186 ILE A N 1
ATOM 1509 C CA . ILE A 1 186 ? -22.839 5.068 47.340 1.00 93.44 186 ILE A CA 1
ATOM 1510 C C . ILE A 1 186 ? -22.671 6.222 46.340 1.00 93.44 186 ILE A C 1
ATOM 1512 O O . ILE A 1 186 ? -22.117 6.053 45.254 1.00 93.44 186 ILE A O 1
ATOM 1516 N N . ASP A 1 187 ? -23.113 7.419 46.727 1.00 90.44 187 ASP A N 1
ATOM 1517 C CA . ASP A 1 187 ? -22.979 8.637 45.927 1.00 90.44 187 ASP A CA 1
ATOM 1518 C C . ASP A 1 187 ? -21.509 9.008 45.669 1.00 90.44 187 ASP A C 1
ATOM 1520 O O . ASP A 1 187 ? -21.171 9.490 44.586 1.00 90.44 187 ASP A O 1
ATOM 1524 N N . TYR A 1 188 ? -20.642 8.793 46.661 1.00 87.62 188 TYR A N 1
ATOM 1525 C CA . TYR A 1 188 ? -19.202 9.008 46.574 1.00 87.62 188 TYR A CA 1
ATOM 1526 C C . TYR A 1 188 ? -18.571 8.070 45.544 1.00 87.62 188 TYR A C 1
ATOM 1528 O O . TYR A 1 188 ? -17.889 8.536 44.633 1.00 87.62 188 TYR A O 1
ATOM 1536 N N . MET A 1 189 ? -18.892 6.773 45.606 1.00 87.75 189 MET A N 1
ATOM 1537 C CA . MET A 1 189 ? -18.430 5.791 44.620 1.00 87.75 189 MET A CA 1
ATOM 1538 C C . MET A 1 189 ? -18.895 6.119 43.199 1.00 87.75 189 MET A C 1
ATOM 1540 O O . MET A 1 189 ? -18.100 6.059 42.266 1.00 87.75 189 MET A O 1
ATOM 1544 N N . ALA A 1 190 ? -20.153 6.522 43.009 1.00 88.44 190 ALA A N 1
ATOM 1545 C CA . ALA A 1 190 ? -20.652 6.902 41.685 1.00 88.44 190 ALA A CA 1
ATOM 1546 C C . ALA A 1 190 ? -19.934 8.131 41.104 1.00 88.44 190 ALA A C 1
ATOM 1548 O O . ALA A 1 190 ? -19.759 8.240 39.886 1.00 88.44 190 ALA A O 1
ATOM 1549 N N . ALA A 1 191 ? -19.492 9.053 41.963 1.00 84.12 191 ALA A N 1
ATOM 1550 C CA . ALA A 1 191 ? -18.778 10.246 41.536 1.00 84.12 191 ALA A CA 1
ATOM 1551 C C . ALA A 1 191 ? -17.411 9.917 40.906 1.00 84.12 191 ALA A C 1
ATOM 1553 O O . ALA A 1 191 ? -17.048 10.564 39.922 1.00 84.12 191 ALA A O 1
ATOM 1554 N N . PHE A 1 192 ? -16.721 8.866 41.375 1.00 79.19 192 PHE A N 1
ATOM 1555 C CA . PHE A 1 192 ? -15.482 8.373 40.752 1.00 79.19 192 PHE A CA 1
ATOM 1556 C C . PHE A 1 192 ? -15.662 7.978 39.294 1.00 79.19 192 PHE A C 1
ATOM 1558 O O . PHE A 1 192 ? -14.846 8.341 38.452 1.00 79.19 192 PHE A O 1
ATOM 1565 N N . PHE A 1 193 ? -16.743 7.267 38.984 1.00 80.94 193 PHE A N 1
ATOM 1566 C CA . PHE A 1 193 ? -16.994 6.775 37.630 1.00 80.94 193 PHE A CA 1
ATOM 1567 C C . PHE A 1 193 ? -17.672 7.813 36.723 1.00 80.94 193 PHE A C 1
ATOM 1569 O O . PHE A 1 193 ? -17.706 7.636 35.509 1.00 80.94 193 PHE A O 1
ATOM 1576 N N . SER A 1 194 ? -18.195 8.904 37.295 1.00 78.44 194 SER A N 1
ATOM 1577 C CA . SER A 1 194 ? -18.877 9.973 36.548 1.00 78.44 194 SER A CA 1
ATOM 1578 C C . SER A 1 194 ? -17.964 11.148 36.178 1.00 78.44 194 SER A C 1
ATOM 1580 O O . SER A 1 194 ? -18.327 11.955 35.320 1.00 78.44 194 SER A O 1
ATOM 1582 N N . ASN A 1 195 ? -16.812 11.302 36.839 1.00 72.38 195 ASN A N 1
ATOM 1583 C CA . ASN A 1 195 ? -15.948 12.464 36.650 1.00 72.38 195 ASN A CA 1
ATOM 1584 C C . ASN A 1 195 ? -14.915 12.241 35.535 1.00 72.38 195 ASN A C 1
ATOM 1586 O O . ASN A 1 195 ? -13.930 11.527 35.709 1.00 72.38 195 ASN A O 1
ATOM 1590 N N . LYS A 1 196 ? -15.122 12.921 34.402 1.00 63.31 196 LYS A N 1
ATOM 1591 C CA . LYS A 1 196 ? -14.249 12.839 33.221 1.00 63.31 196 LYS A CA 1
ATOM 1592 C C . LYS A 1 196 ? -12.835 13.375 33.461 1.00 63.31 196 LYS A C 1
ATOM 1594 O O . LYS A 1 196 ? -11.909 12.895 32.821 1.00 63.31 196 LYS A O 1
ATOM 1599 N N . GLU A 1 197 ? -12.651 14.318 34.389 1.00 59.53 197 GLU A N 1
ATOM 1600 C CA . GLU A 1 197 ? -11.330 14.890 34.707 1.00 59.53 197 GLU A CA 1
ATOM 1601 C C . GLU A 1 197 ? -10.382 13.861 35.344 1.00 59.53 197 GLU A C 1
ATOM 1603 O O . GLU A 1 197 ? -9.167 14.041 35.339 1.00 59.53 197 GLU A O 1
ATOM 1608 N N . LEU A 1 198 ? -10.922 12.758 35.874 1.00 59.66 198 LEU A N 1
ATOM 1609 C CA . LEU A 1 198 ? -10.130 11.713 36.519 1.00 59.66 198 LEU A CA 1
ATOM 1610 C C . LEU A 1 198 ? -9.630 10.634 35.561 1.00 59.66 198 LEU A C 1
ATOM 1612 O O . LEU A 1 198 ? -8.743 9.876 35.953 1.00 59.66 198 LEU A O 1
ATOM 1616 N N . GLU A 1 199 ? -10.133 10.579 34.320 1.00 54.28 199 GLU A N 1
ATOM 1617 C CA . GLU A 1 199 ? -9.621 9.647 33.303 1.00 54.28 199 GLU A CA 1
ATOM 1618 C C . GLU A 1 199 ? -8.129 9.879 33.010 1.00 54.28 199 GLU A C 1
ATOM 1620 O O . GLU A 1 199 ? -7.406 8.922 32.744 1.00 54.28 199 GLU A O 1
ATOM 1625 N N . GLU A 1 200 ? -7.659 11.125 33.120 1.00 50.50 200 GLU A N 1
ATOM 1626 C CA . GLU A 1 200 ? -6.268 11.529 32.856 1.00 50.50 200 GLU A CA 1
ATOM 1627 C C . GLU A 1 200 ? -5.428 11.669 34.143 1.00 50.50 200 GLU A C 1
ATOM 1629 O O . GLU A 1 200 ? -4.250 12.021 34.096 1.00 50.50 200 GLU A O 1
ATOM 1634 N N . SER A 1 201 ? -6.014 11.375 35.308 1.00 56.03 201 SER A N 1
ATOM 1635 C CA . SER A 1 201 ? -5.361 11.528 36.611 1.00 56.03 201 SER A CA 1
ATOM 1636 C C . SER A 1 201 ? -4.661 10.245 37.090 1.00 56.03 201 SER A C 1
ATOM 1638 O O . SER A 1 201 ? -4.896 9.141 36.595 1.00 56.03 201 SER A O 1
ATOM 1640 N N . TRP A 1 202 ? -3.815 10.374 38.116 1.00 52.47 202 TRP A N 1
ATOM 1641 C CA . TRP A 1 202 ? -3.245 9.249 38.870 1.00 52.47 202 TRP A CA 1
ATOM 1642 C C . TRP A 1 202 ? -4.308 8.385 39.586 1.00 52.47 202 TRP A C 1
ATOM 1644 O O . TRP A 1 202 ? -4.063 7.211 39.852 1.00 52.47 202 TRP A O 1
ATOM 1654 N N . LEU A 1 203 ? -5.508 8.924 39.834 1.00 58.62 203 LEU A N 1
ATOM 1655 C CA . LEU A 1 203 ? -6.657 8.238 40.435 1.00 58.62 203 LEU A CA 1
ATOM 1656 C C . LEU A 1 203 ? -7.548 7.606 39.355 1.00 58.62 203 LEU A C 1
ATOM 1658 O O . LEU A 1 203 ? -8.699 7.999 39.159 1.00 58.62 203 LEU A O 1
ATOM 1662 N N . ARG A 1 204 ? -7.015 6.620 38.628 1.00 65.62 204 ARG A N 1
ATOM 1663 C CA . ARG A 1 204 ? -7.714 6.029 37.478 1.00 65.62 204 ARG A CA 1
ATOM 1664 C C . ARG A 1 204 ? -8.975 5.271 37.928 1.00 65.62 204 ARG A C 1
ATOM 1666 O O . ARG A 1 204 ? -8.858 4.324 38.709 1.00 65.62 204 ARG A O 1
ATOM 1673 N N . PRO A 1 205 ? -10.172 5.585 37.387 1.00 70.00 205 PRO A N 1
ATOM 1674 C CA . PRO A 1 205 ? -11.421 4.923 37.783 1.00 70.00 205 PRO A CA 1
ATOM 1675 C C . PRO A 1 205 ? -11.387 3.393 37.653 1.00 70.00 205 PRO A C 1
ATOM 1677 O O . PRO A 1 205 ? -11.943 2.684 38.488 1.00 70.00 205 PRO A O 1
ATOM 1680 N N . ARG A 1 206 ? -10.677 2.864 36.647 1.00 72.69 206 ARG A N 1
ATOM 1681 C CA . ARG A 1 206 ? -10.536 1.415 36.423 1.00 72.69 206 ARG A CA 1
ATOM 1682 C C . ARG A 1 206 ? -9.935 0.662 37.614 1.00 72.69 206 ARG A C 1
ATOM 1684 O O . ARG A 1 206 ? -10.309 -0.482 37.866 1.00 72.69 206 ARG A O 1
ATOM 1691 N N . ASP A 1 207 ? -9.038 1.310 38.356 1.00 75.88 207 ASP A N 1
ATOM 1692 C CA . ASP A 1 207 ? -8.324 0.675 39.459 1.00 75.88 207 ASP A CA 1
ATOM 1693 C C . ASP A 1 207 ? -9.273 0.487 40.662 1.00 75.88 207 ASP A C 1
ATOM 1695 O O . ASP A 1 207 ? -9.013 -0.344 41.528 1.00 75.88 207 ASP A O 1
ATOM 1699 N N . ARG A 1 208 ? -10.420 1.195 40.684 1.00 84.56 208 ARG A N 1
ATOM 1700 C CA . ARG A 1 208 ? -11.406 1.206 41.786 1.00 84.56 208 ARG A CA 1
ATOM 1701 C C . ARG A 1 208 ? -12.548 0.225 41.621 1.00 84.56 208 ARG A C 1
ATOM 1703 O O . ARG A 1 208 ? -13.412 0.134 42.491 1.00 84.56 208 ARG A O 1
ATOM 1710 N N . LEU A 1 209 ? -12.556 -0.527 40.527 1.00 89.31 209 LEU A N 1
ATOM 1711 C CA . LEU A 1 209 ? -13.594 -1.514 40.258 1.00 89.31 209 LEU A CA 1
ATOM 1712 C C . LEU A 1 209 ? -13.620 -2.630 41.310 1.00 89.31 209 LEU A C 1
ATOM 1714 O O . LEU A 1 209 ? -14.702 -3.091 41.663 1.00 89.31 209 LEU A O 1
ATOM 1718 N N . GLU A 1 210 ? -12.466 -3.028 41.861 1.00 89.75 210 GLU A N 1
ATOM 1719 C CA . GLU A 1 210 ? -12.430 -4.013 42.953 1.00 89.75 210 GLU A CA 1
ATOM 1720 C C . GLU A 1 210 ? -13.027 -3.454 44.252 1.00 89.75 210 GLU A C 1
ATOM 1722 O O . GLU A 1 210 ? -13.792 -4.155 44.913 1.00 89.75 210 GLU A O 1
ATOM 1727 N N . ILE A 1 211 ? -12.759 -2.185 44.587 1.00 90.94 211 ILE A N 1
ATOM 1728 C CA . ILE A 1 211 ? -13.382 -1.502 45.733 1.00 90.94 211 ILE A CA 1
ATOM 1729 C C . ILE A 1 211 ? -14.895 -1.394 45.544 1.00 90.94 211 ILE A C 1
ATOM 1731 O O . ILE A 1 211 ? -15.646 -1.739 46.453 1.00 90.94 211 ILE A O 1
ATOM 1735 N N . ALA A 1 212 ? -15.348 -0.959 44.363 1.00 92.62 212 ALA A N 1
ATOM 1736 C CA . ALA A 1 212 ? -16.771 -0.851 44.049 1.00 92.62 212 ALA A CA 1
ATOM 1737 C C . ALA A 1 212 ? -17.482 -2.202 44.200 1.00 92.62 212 ALA A C 1
ATOM 1739 O O . ALA A 1 212 ? -18.521 -2.292 44.848 1.00 92.62 212 ALA A O 1
ATOM 1740 N N . TYR A 1 213 ? -16.880 -3.268 43.668 1.00 93.31 213 TYR A N 1
ATOM 1741 C CA . TYR A 1 213 ? -17.424 -4.613 43.805 1.00 93.31 213 TYR A CA 1
ATOM 1742 C C . TYR A 1 213 ? -17.449 -5.086 45.265 1.00 93.31 213 TYR A C 1
ATOM 1744 O O . TYR A 1 213 ? -18.464 -5.599 45.718 1.00 93.31 213 TYR A O 1
ATOM 1752 N N . THR A 1 214 ? -16.370 -4.861 46.018 1.00 93.06 214 THR A N 1
ATOM 1753 C CA . THR A 1 214 ? -16.286 -5.261 47.434 1.00 93.06 214 THR A CA 1
ATOM 1754 C C . THR A 1 214 ? -17.334 -4.533 48.287 1.00 93.06 214 THR A C 1
ATOM 1756 O O . THR A 1 214 ? -17.975 -5.142 49.130 1.00 93.06 214 THR A O 1
ATOM 1759 N N . LEU A 1 215 ? -17.571 -3.240 48.043 1.00 93.56 215 LEU A N 1
ATOM 1760 C CA . LEU A 1 215 ? -18.641 -2.493 48.718 1.00 93.56 215 LEU A CA 1
ATOM 1761 C C . LEU A 1 215 ? -20.034 -2.994 48.328 1.00 93.56 215 LEU A C 1
ATOM 1763 O O . LEU A 1 215 ? -20.924 -3.064 49.173 1.00 93.56 215 LEU A O 1
ATOM 1767 N N . TYR A 1 216 ? -20.239 -3.336 47.056 1.00 94.19 216 TYR A N 1
ATOM 1768 C CA . TYR A 1 216 ? -21.498 -3.919 46.602 1.00 94.19 216 TYR A CA 1
ATOM 1769 C C . TYR A 1 216 ? -21.813 -5.242 47.318 1.00 94.19 216 TYR A C 1
ATOM 1771 O O . TYR A 1 216 ? -22.975 -5.470 47.648 1.00 94.19 216 TYR A O 1
ATOM 1779 N N . GLU A 1 217 ? -20.808 -6.074 47.620 1.00 93.19 217 GLU A N 1
ATOM 1780 C CA . GLU A 1 217 ? -20.997 -7.321 48.382 1.00 93.19 217 GLU A CA 1
ATOM 1781 C C . GLU A 1 217 ? -21.547 -7.102 49.801 1.00 93.19 217 GLU A C 1
ATOM 1783 O O . GLU A 1 217 ? -22.236 -7.973 50.327 1.00 93.19 217 GLU A O 1
ATOM 1788 N N . GLU A 1 218 ? -21.330 -5.929 50.392 1.00 93.81 218 GLU A N 1
ATOM 1789 C CA . GLU A 1 218 ? -21.947 -5.562 51.669 1.00 93.81 218 GLU A CA 1
ATOM 1790 C C . GLU A 1 218 ? -23.368 -5.027 51.466 1.00 93.81 218 GLU A C 1
ATOM 1792 O O . GLU A 1 218 ? -24.313 -5.451 52.133 1.00 93.81 218 GLU A O 1
ATOM 1797 N N . PHE A 1 219 ? -23.550 -4.120 50.499 1.00 94.00 219 PHE A N 1
ATOM 1798 C CA . PHE A 1 219 ? -24.845 -3.484 50.247 1.00 94.00 219 PHE A CA 1
ATOM 1799 C C . PHE A 1 219 ? -25.900 -4.430 49.659 1.00 94.00 219 PHE A C 1
ATOM 1801 O O . PHE A 1 219 ? -27.086 -4.183 49.862 1.00 94.00 219 PHE A O 1
ATOM 1808 N N . ARG A 1 220 ? -25.506 -5.519 48.981 1.00 89.94 220 ARG A N 1
ATOM 1809 C CA . ARG A 1 220 ? -26.436 -6.551 48.472 1.00 89.94 220 ARG A CA 1
ATOM 1810 C C . ARG A 1 220 ? -27.238 -7.246 49.570 1.00 89.94 220 ARG A C 1
ATOM 1812 O O . ARG A 1 220 ? -28.284 -7.815 49.282 1.00 89.94 220 ARG A O 1
ATOM 1819 N N . ASN A 1 221 ? -26.772 -7.196 50.817 1.00 89.88 221 ASN A N 1
ATOM 1820 C CA . ASN A 1 221 ? -27.481 -7.792 51.949 1.00 89.88 221 ASN A CA 1
ATOM 1821 C C . ASN A 1 221 ? -28.713 -6.967 52.371 1.00 89.88 221 ASN A C 1
ATOM 1823 O O . ASN A 1 221 ? -29.517 -7.432 53.176 1.00 89.88 221 ASN A O 1
ATOM 1827 N N . ASP A 1 222 ? -28.891 -5.762 51.817 1.00 93.38 222 ASP A N 1
ATOM 1828 C CA . ASP A 1 222 ? -30.063 -4.914 52.016 1.00 93.38 222 ASP A CA 1
ATOM 1829 C C . ASP A 1 222 ? -30.735 -4.585 50.665 1.00 93.38 222 ASP A C 1
ATOM 1831 O O . ASP A 1 222 ? -30.155 -3.848 49.867 1.00 93.38 222 ASP A O 1
ATOM 1835 N N . PRO A 1 223 ? -31.974 -5.046 50.396 1.00 91.06 223 PRO A N 1
ATOM 1836 C CA . PRO A 1 223 ? -32.622 -4.854 49.092 1.00 91.06 223 PRO A CA 1
ATOM 1837 C C . PRO A 1 223 ? -32.794 -3.386 48.663 1.00 91.06 223 PRO A C 1
ATOM 1839 O O . PRO A 1 223 ? -32.786 -3.072 47.469 1.00 91.06 223 PRO A O 1
ATOM 1842 N N . ILE A 1 224 ? -32.963 -2.464 49.620 1.00 92.44 224 ILE A N 1
ATOM 1843 C CA . ILE A 1 224 ? -33.161 -1.036 49.336 1.00 92.44 224 ILE A CA 1
ATOM 1844 C C . ILE A 1 224 ? -31.830 -0.408 48.920 1.00 92.44 224 ILE A C 1
ATOM 1846 O O . ILE A 1 224 ? -31.779 0.369 47.957 1.00 92.44 224 ILE A O 1
ATOM 1850 N N . LEU A 1 225 ? -30.752 -0.728 49.638 1.00 93.88 225 LEU A N 1
ATOM 1851 C CA . LEU A 1 225 ? -29.417 -0.244 49.300 1.00 93.88 225 LEU A CA 1
ATOM 1852 C C . LEU A 1 225 ? -28.856 -0.927 48.059 1.00 93.88 225 LEU A C 1
ATOM 1854 O O . LEU A 1 225 ? -28.230 -0.236 47.262 1.00 93.88 225 LEU A O 1
ATOM 1858 N N . GLU A 1 226 ? -29.126 -2.213 47.838 1.00 93.00 226 GLU A N 1
ATOM 1859 C CA . GLU A 1 226 ? -28.715 -2.924 46.629 1.00 93.00 226 GLU A CA 1
ATOM 1860 C C . GLU A 1 226 ? -29.286 -2.247 45.378 1.00 93.00 226 GLU A C 1
ATOM 1862 O O . GLU A 1 226 ? -28.539 -1.891 44.462 1.00 93.00 226 GLU A O 1
ATOM 1867 N N . LYS A 1 227 ? -30.603 -1.990 45.364 1.00 91.44 227 LYS A N 1
ATOM 1868 C CA . LYS A 1 227 ? -31.262 -1.289 44.256 1.00 91.44 227 LYS A CA 1
ATOM 1869 C C . LYS A 1 227 ? -30.662 0.099 44.040 1.00 91.44 227 LYS A C 1
ATOM 1871 O O . LYS A 1 227 ? -30.375 0.480 42.907 1.00 91.44 227 LYS A O 1
ATOM 1876 N N . ARG A 1 228 ? -30.417 0.851 45.118 1.00 92.88 228 ARG A N 1
ATOM 1877 C CA . ARG A 1 228 ? -29.787 2.176 45.016 1.00 92.88 228 ARG A CA 1
ATOM 1878 C C . ARG A 1 228 ? -28.363 2.088 44.475 1.00 92.88 228 ARG A C 1
ATOM 1880 O O . ARG A 1 228 ? -27.997 2.904 43.629 1.00 92.88 228 ARG A O 1
ATOM 1887 N N . TYR A 1 229 ? -27.567 1.136 44.954 1.00 94.44 229 TYR A N 1
ATOM 1888 C CA . TYR A 1 229 ? -26.196 0.923 44.497 1.00 94.44 229 TYR A CA 1
ATOM 1889 C C . TYR A 1 229 ? -26.175 0.601 43.006 1.00 94.44 229 TYR A C 1
ATOM 1891 O O . TYR A 1 229 ? -25.393 1.185 42.256 1.00 94.44 229 TYR A O 1
ATOM 1899 N N . TYR A 1 230 ? -27.098 -0.255 42.567 1.00 90.69 230 TYR A N 1
ATOM 1900 C CA . TYR A 1 230 ? -27.296 -0.559 41.160 1.00 90.69 230 TYR A CA 1
ATOM 1901 C C . TYR A 1 230 ? -27.596 0.700 40.335 1.00 90.69 230 TYR A C 1
ATOM 1903 O O . TYR A 1 230 ? -26.878 1.013 39.383 1.00 90.69 230 TYR A O 1
ATOM 1911 N N . ASP A 1 231 ? -28.613 1.463 40.744 1.00 90.62 231 ASP A N 1
ATOM 1912 C CA . ASP A 1 231 ? -29.071 2.649 40.021 1.00 90.62 231 ASP A CA 1
ATOM 1913 C C . ASP A 1 231 ? -28.042 3.791 39.998 1.00 90.62 231 ASP A C 1
ATOM 1915 O O . ASP A 1 231 ? -28.027 4.583 39.056 1.00 90.62 231 ASP A O 1
ATOM 1919 N N . THR A 1 232 ? -27.182 3.877 41.016 1.00 91.56 232 THR A N 1
ATOM 1920 C CA . THR A 1 232 ? -26.270 5.015 41.218 1.00 91.56 232 THR A CA 1
ATOM 1921 C C . THR A 1 232 ? -24.852 4.713 40.742 1.00 91.56 232 THR A C 1
ATOM 1923 O O . THR A 1 232 ? -24.246 5.539 40.069 1.00 91.56 232 THR A O 1
ATOM 1926 N N . VAL A 1 233 ? -24.314 3.537 41.075 1.00 92.56 233 VAL A N 1
ATOM 1927 C CA . VAL A 1 233 ? -22.924 3.160 40.783 1.00 92.56 233 VAL A CA 1
ATOM 1928 C C . VAL A 1 233 ? -22.868 2.255 39.558 1.00 92.56 233 VAL A C 1
ATOM 1930 O O . VAL A 1 233 ? -22.197 2.596 38.584 1.00 92.56 233 VAL A O 1
ATOM 1933 N N . TRP A 1 234 ? -23.597 1.130 39.558 1.00 91.00 234 TRP A N 1
ATOM 1934 C CA . TRP A 1 234 ? -23.463 0.152 38.473 1.00 91.00 234 TRP A CA 1
ATOM 1935 C C . TRP A 1 234 ? -23.935 0.689 37.129 1.00 91.00 234 TRP A C 1
ATOM 1937 O O . TRP A 1 234 ? -23.196 0.553 36.159 1.00 91.00 234 TRP A O 1
ATOM 1947 N N . LYS A 1 235 ? -25.066 1.400 37.061 1.00 89.12 235 LYS A N 1
ATOM 1948 C CA . LYS A 1 235 ? -25.505 2.046 35.810 1.00 89.12 235 LYS A CA 1
ATOM 1949 C C . LYS A 1 235 ? -24.460 2.995 35.220 1.00 89.12 235 LYS A C 1
ATOM 1951 O O . LYS A 1 235 ? -24.297 3.028 34.001 1.00 89.12 235 LYS A O 1
ATOM 1956 N N . VAL A 1 236 ? -23.721 3.733 36.051 1.00 88.69 236 VAL A N 1
ATOM 1957 C CA . VAL A 1 236 ? -22.639 4.628 35.598 1.00 88.69 236 VAL A CA 1
ATOM 1958 C C . VAL A 1 236 ? -21.450 3.818 35.073 1.00 88.69 236 VAL A C 1
ATOM 1960 O O . VAL A 1 236 ? -20.928 4.098 33.990 1.00 88.69 236 VAL A O 1
ATOM 1963 N N . CYS A 1 237 ? -21.044 2.770 35.793 1.00 87.44 237 CYS A N 1
ATOM 1964 C CA . CYS A 1 237 ? -19.996 1.850 35.343 1.00 87.44 237 CYS A CA 1
ATOM 1965 C C . CYS A 1 237 ? -20.370 1.144 34.029 1.00 87.44 237 CYS A C 1
ATOM 1967 O O . CYS A 1 237 ? -19.517 0.965 33.160 1.00 87.44 237 CYS A O 1
ATOM 1969 N N . PHE A 1 238 ? -21.641 0.765 33.870 1.00 88.31 238 PHE A N 1
ATOM 1970 C CA . PHE A 1 238 ? -22.151 0.087 32.680 1.00 88.31 238 PHE A CA 1
ATOM 1971 C C . PHE A 1 238 ? -22.143 1.060 31.509 1.00 88.31 238 PHE A C 1
ATOM 1973 O O . PHE A 1 238 ? -21.467 0.801 30.523 1.00 88.31 238 PHE A O 1
ATOM 1980 N N . SER A 1 239 ? -22.758 2.235 31.675 1.00 84.38 239 SER A N 1
ATOM 1981 C CA . SER A 1 239 ? -22.848 3.275 30.640 1.00 84.38 239 SER A CA 1
ATOM 1982 C C . SER A 1 239 ? -21.486 3.788 30.164 1.00 84.38 239 SER A C 1
ATOM 1984 O O . SER A 1 239 ? -21.348 4.204 29.017 1.00 84.38 239 SER A O 1
ATOM 1986 N N . SER A 1 240 ? -20.468 3.771 31.028 1.00 80.38 240 SER A N 1
ATOM 1987 C CA . SER A 1 240 ? -19.107 4.175 30.655 1.00 80.38 240 SER A CA 1
ATOM 1988 C C . SER A 1 240 ? -18.309 3.064 29.966 1.00 80.38 240 SER A C 1
ATOM 1990 O O . SER A 1 240 ? -17.284 3.352 29.352 1.00 80.38 240 SER A O 1
ATOM 1992 N N . GLY A 1 241 ? -18.708 1.795 30.075 1.00 82.69 241 GLY A N 1
ATOM 1993 C CA . GLY A 1 241 ? -17.934 0.659 29.565 1.00 82.69 241 GLY A CA 1
ATOM 1994 C C . GLY A 1 241 ? -16.609 0.415 30.304 1.00 82.69 241 GLY A C 1
ATOM 1995 O O . GLY A 1 241 ? -15.813 -0.404 29.853 1.00 82.69 241 GLY A O 1
ATOM 1996 N N . ILE A 1 242 ? -16.358 1.089 31.437 1.00 82.25 242 ILE A N 1
ATOM 1997 C CA . ILE A 1 242 ? -15.088 1.019 32.188 1.00 82.25 242 ILE A CA 1
ATOM 1998 C C . ILE A 1 242 ? -14.792 -0.390 32.727 1.00 82.25 242 ILE A C 1
ATOM 2000 O O . ILE A 1 242 ? -13.646 -0.733 32.996 1.00 82.25 242 ILE A O 1
ATOM 2004 N N . LEU A 1 243 ? -15.815 -1.240 32.854 1.00 85.31 243 LEU A N 1
ATOM 2005 C CA . LEU A 1 243 ? -15.675 -2.599 33.378 1.00 85.31 243 LEU A CA 1
ATOM 2006 C C . LEU A 1 243 ? -14.751 -3.489 32.536 1.00 85.31 243 LEU A C 1
ATOM 2008 O O . LEU A 1 243 ? -14.104 -4.368 33.100 1.00 85.31 243 LEU A O 1
ATOM 2012 N N . ILE A 1 244 ? -14.612 -3.240 31.227 1.00 82.00 244 ILE A N 1
ATOM 2013 C CA . ILE A 1 244 ? -13.667 -3.988 30.375 1.00 82.00 244 ILE A CA 1
ATOM 2014 C C . ILE A 1 244 ? -12.203 -3.809 30.814 1.00 82.00 244 ILE A C 1
ATOM 2016 O O . ILE A 1 244 ? -11.354 -4.641 30.502 1.00 82.00 244 ILE A O 1
ATOM 2020 N N . GLU A 1 245 ? -11.902 -2.754 31.572 1.00 78.50 245 GLU A N 1
ATOM 2021 C CA . GLU A 1 245 ? -10.564 -2.488 32.098 1.00 78.50 245 GLU A CA 1
ATOM 2022 C C . GLU A 1 245 ? -10.167 -3.418 33.251 1.00 78.50 245 GLU A C 1
ATOM 2024 O O . GLU A 1 245 ? -8.977 -3.557 33.527 1.00 78.50 245 GLU A O 1
ATOM 2029 N N . ASN A 1 246 ? -11.135 -4.062 33.916 1.00 82.75 246 ASN A N 1
ATOM 2030 C CA . ASN A 1 246 ? -10.884 -5.041 34.971 1.00 82.75 246 ASN A CA 1
ATOM 2031 C C . ASN A 1 246 ? -11.622 -6.360 34.663 1.00 82.75 246 ASN A C 1
ATOM 2033 O O . ASN A 1 246 ? -12.751 -6.569 35.122 1.00 82.75 246 ASN A O 1
ATOM 2037 N N . PRO A 1 247 ? -10.977 -7.283 33.920 1.00 84.50 247 PRO A N 1
ATOM 2038 C CA . PRO A 1 247 ? -11.544 -8.578 33.540 1.00 84.50 247 PRO A CA 1
ATOM 2039 C C . PRO A 1 247 ? -12.134 -9.386 34.694 1.00 84.50 247 PRO A C 1
ATOM 2041 O O . PRO A 1 247 ? -13.147 -10.065 34.536 1.00 84.50 247 PRO A O 1
ATOM 2044 N N . LYS A 1 248 ? -11.482 -9.337 35.859 1.00 86.38 248 LYS A N 1
ATOM 2045 C CA . LYS A 1 248 ? -11.860 -10.115 37.038 1.00 86.38 248 LYS A CA 1
ATOM 2046 C C . LYS A 1 248 ? -13.185 -9.617 37.605 1.00 86.38 248 LYS A C 1
ATOM 2048 O O . LYS A 1 248 ? -14.080 -10.425 37.834 1.00 86.38 248 LYS A O 1
ATOM 2053 N N . VAL A 1 249 ? -13.332 -8.303 37.780 1.00 88.81 249 VAL A N 1
ATOM 2054 C CA . VAL A 1 249 ? -14.590 -7.698 38.247 1.00 88.81 249 VAL A CA 1
ATOM 2055 C C . VAL A 1 249 ? -15.685 -7.846 37.198 1.00 88.81 249 VAL A C 1
ATOM 2057 O O . VAL A 1 249 ? -16.798 -8.228 37.546 1.00 88.81 249 VAL A O 1
ATOM 2060 N N . LEU A 1 250 ? -15.373 -7.636 35.916 1.00 89.00 250 LEU A N 1
ATOM 2061 C CA . LEU A 1 250 ? -16.333 -7.822 34.828 1.00 89.00 250 LEU A CA 1
ATOM 2062 C C . LEU A 1 250 ? -16.944 -9.228 34.836 1.00 89.00 250 LEU A C 1
ATOM 2064 O O . LEU A 1 250 ? -18.162 -9.357 34.781 1.00 89.00 250 LEU A O 1
ATOM 2068 N N . LYS A 1 251 ? -16.128 -10.281 34.958 1.00 88.62 251 LYS A N 1
ATOM 2069 C CA . LYS A 1 251 ? -16.623 -11.667 35.032 1.00 88.62 251 LYS A CA 1
ATOM 2070 C C . LYS A 1 251 ? -17.546 -11.892 36.229 1.00 88.62 251 LYS A C 1
ATOM 2072 O O . LYS A 1 251 ? -18.580 -12.531 36.065 1.00 88.62 251 LYS A O 1
ATOM 2077 N N . LYS A 1 252 ? -17.203 -11.347 37.402 1.00 90.12 252 LYS A N 1
ATOM 2078 C CA . LYS A 1 252 ? -18.050 -11.436 38.601 1.00 90.12 252 LYS A CA 1
ATOM 2079 C C . LYS A 1 252 ? -19.396 -10.733 38.402 1.00 90.12 252 LYS A C 1
ATOM 2081 O O . LYS A 1 252 ? -20.433 -11.322 38.671 1.00 90.12 252 LYS A O 1
ATOM 2086 N N . ILE A 1 253 ? -19.382 -9.513 37.859 1.00 89.06 253 ILE A N 1
ATOM 2087 C CA . ILE A 1 253 ? -20.596 -8.756 37.523 1.00 89.06 253 ILE A CA 1
ATOM 2088 C C . ILE A 1 253 ? -21.453 -9.519 36.510 1.00 89.06 253 ILE A C 1
ATOM 2090 O O . ILE A 1 253 ? -22.659 -9.636 36.691 1.00 89.06 253 ILE A O 1
ATOM 2094 N N . LEU A 1 254 ? -20.844 -10.084 35.467 1.00 88.12 254 LEU A N 1
ATOM 2095 C CA . LEU A 1 254 ? -21.582 -10.864 34.476 1.00 88.12 254 LEU A CA 1
ATOM 2096 C C . LEU A 1 254 ? -22.261 -12.091 35.090 1.00 88.12 254 LEU A C 1
ATOM 2098 O O . LEU A 1 254 ? -23.368 -12.416 34.684 1.00 88.12 254 LEU A O 1
ATOM 2102 N N . GLN A 1 255 ? -21.620 -12.757 36.053 1.00 87.19 255 GLN A N 1
ATOM 2103 C CA . GLN A 1 255 ? -22.206 -13.891 36.771 1.00 87.19 255 GLN A CA 1
ATOM 2104 C C . GLN A 1 255 ? -23.359 -13.451 37.676 1.00 87.19 255 GLN A C 1
ATOM 2106 O O . GLN A 1 255 ? -24.448 -14.010 37.575 1.00 87.19 255 GLN A O 1
ATOM 2111 N N . GLU A 1 256 ? -23.141 -12.426 38.500 1.00 86.31 256 GLU A N 1
ATOM 2112 C CA . GLU A 1 256 ? -24.128 -11.928 39.467 1.00 86.31 256 GLU A CA 1
ATOM 2113 C C . GLU A 1 256 ? -25.390 -11.384 38.781 1.00 86.31 256 GLU A C 1
ATOM 2115 O O . GLU A 1 256 ? -26.511 -11.661 39.198 1.00 86.31 256 GLU A O 1
ATOM 2120 N N . PHE A 1 257 ? -25.224 -10.638 37.688 1.00 84.81 257 PHE A N 1
ATOM 2121 C CA . PHE A 1 257 ? -26.333 -10.005 36.977 1.00 84.81 257 PHE A CA 1
ATOM 2122 C C . PHE A 1 257 ? -26.852 -10.841 35.796 1.00 84.81 257 PHE A C 1
ATOM 2124 O O . PHE A 1 257 ? -27.701 -10.363 35.048 1.00 84.81 257 PHE A O 1
ATOM 2131 N N . SER A 1 258 ? -26.387 -12.085 35.624 1.00 79.12 258 SER A N 1
ATOM 2132 C CA . SER A 1 258 ? -26.743 -12.950 34.480 1.00 79.12 258 SER A CA 1
ATOM 2133 C C . SER A 1 258 ? -28.238 -13.261 34.347 1.00 79.12 258 SER A C 1
ATOM 2135 O O . SER A 1 258 ? -28.700 -13.604 33.262 1.00 79.12 258 SER A O 1
ATOM 2137 N N . GLU A 1 259 ? -29.015 -13.138 35.418 1.00 77.06 259 GLU A N 1
ATOM 2138 C CA . GLU A 1 259 ? -30.469 -13.353 35.394 1.00 77.06 259 GLU A CA 1
ATOM 2139 C C . GLU A 1 259 ? -31.261 -12.039 35.295 1.00 77.06 259 GLU A C 1
ATOM 2141 O O . GLU A 1 259 ? -32.474 -12.044 35.077 1.00 77.06 259 GLU A O 1
ATOM 2146 N N . ARG A 1 260 ? -30.582 -10.892 35.422 1.00 78.88 260 ARG A N 1
ATOM 2147 C CA . ARG A 1 260 ? -31.200 -9.564 35.408 1.00 78.88 260 ARG A CA 1
ATOM 2148 C C . ARG A 1 260 ? -31.185 -9.000 33.993 1.00 78.88 260 ARG A C 1
ATOM 2150 O O . ARG A 1 260 ? -30.171 -9.055 33.304 1.00 78.88 260 ARG A O 1
ATOM 2157 N N . ARG A 1 261 ? -32.299 -8.421 33.537 1.00 74.81 261 ARG A N 1
ATOM 2158 C CA . ARG A 1 261 ? -32.390 -7.854 32.175 1.00 74.81 261 ARG A CA 1
ATOM 2159 C C . ARG A 1 261 ? -31.445 -6.668 31.994 1.00 74.81 261 ARG A C 1
ATOM 2161 O O . ARG A 1 261 ? -30.996 -6.387 30.892 1.00 74.81 261 ARG A O 1
ATOM 2168 N N . GLU A 1 262 ? -31.123 -5.973 33.067 1.00 75.94 262 GLU A N 1
ATOM 2169 C CA . GLU A 1 262 ? -30.357 -4.740 33.042 1.00 75.94 262 GLU A CA 1
ATOM 2170 C C . GLU A 1 262 ? -28.865 -4.963 32.726 1.00 75.94 262 GLU A C 1
ATOM 2172 O O . GLU A 1 262 ? -28.180 -4.034 32.308 1.00 75.94 262 GLU A O 1
ATOM 2177 N N . ILE A 1 263 ? -28.362 -6.205 32.798 1.00 79.50 263 ILE A N 1
ATOM 2178 C CA . ILE A 1 263 ? -27.005 -6.552 32.338 1.00 79.50 263 ILE A CA 1
ATOM 2179 C C . ILE A 1 263 ? -26.804 -6.260 30.843 1.00 79.50 263 ILE A C 1
ATOM 2181 O O . ILE A 1 263 ? -25.679 -6.092 30.379 1.00 79.50 263 ILE A O 1
ATOM 2185 N N . TYR A 1 264 ? -27.889 -6.172 30.068 1.00 79.06 264 TYR A N 1
ATOM 2186 C CA . TYR A 1 264 ? -27.816 -5.799 28.663 1.00 79.06 264 TYR A CA 1
ATOM 2187 C C . TYR A 1 264 ? -27.232 -4.397 28.445 1.00 79.06 264 TYR A C 1
ATOM 2189 O O . TYR A 1 264 ? -26.590 -4.183 27.415 1.00 79.06 264 TYR A O 1
ATOM 2197 N N . ASP A 1 265 ? -27.408 -3.486 29.408 1.00 77.94 265 ASP A N 1
ATOM 2198 C CA . ASP A 1 265 ? -26.893 -2.111 29.361 1.00 77.94 265 ASP A CA 1
ATOM 2199 C C . ASP A 1 265 ? -25.357 -2.077 29.355 1.00 77.94 265 ASP A C 1
ATOM 2201 O O . ASP A 1 265 ? -24.747 -1.067 29.016 1.00 77.94 265 ASP A O 1
ATOM 2205 N N . LEU A 1 266 ? -24.713 -3.193 29.704 1.00 84.56 266 LEU A N 1
ATOM 2206 C CA . LEU A 1 266 ? -23.266 -3.343 29.729 1.00 84.56 266 LEU A CA 1
ATOM 2207 C C . LEU A 1 266 ? -22.662 -3.572 28.335 1.00 84.56 266 LEU A C 1
ATOM 2209 O O . LEU A 1 266 ? -21.543 -3.137 28.058 1.00 84.56 266 LEU A O 1
ATOM 2213 N N . PHE A 1 267 ? -23.359 -4.300 27.460 1.00 88.19 267 PHE A N 1
ATOM 2214 C CA . PHE A 1 267 ? -22.743 -4.856 26.251 1.00 88.19 267 PHE A CA 1
ATOM 2215 C C . PHE A 1 267 ? -22.413 -3.795 25.209 1.00 88.19 267 PHE A C 1
ATOM 2217 O O . PHE A 1 267 ? -21.355 -3.868 24.590 1.00 88.19 267 PHE A O 1
ATOM 2224 N N . GLU A 1 268 ? -23.293 -2.818 25.009 1.00 87.00 268 GLU A N 1
ATOM 2225 C CA . GLU A 1 268 ? -23.084 -1.758 24.023 1.00 87.00 268 GLU A CA 1
ATOM 2226 C C . GLU A 1 268 ? -21.944 -0.807 24.424 1.00 87.00 268 GLU A C 1
ATOM 2228 O O . GLU A 1 268 ? -21.011 -0.658 23.632 1.00 87.00 268 GLU A O 1
ATOM 2233 N N . PRO A 1 269 ? -21.896 -0.260 25.654 1.00 87.69 269 PRO A N 1
ATOM 2234 C CA . PRO A 1 269 ? -20.756 0.530 26.111 1.00 87.69 269 PRO A CA 1
ATOM 2235 C C . PRO A 1 269 ? -19.429 -0.230 26.085 1.00 87.69 269 PRO A C 1
ATOM 2237 O O . PRO A 1 269 ? -18.415 0.337 25.688 1.00 87.69 269 PRO A O 1
ATOM 2240 N N . ILE A 1 270 ? -19.415 -1.520 26.451 1.00 84.94 270 ILE A N 1
ATOM 2241 C CA . ILE A 1 270 ? -18.215 -2.357 26.306 1.00 84.94 270 ILE A CA 1
ATOM 2242 C C . ILE A 1 270 ? -17.842 -2.521 24.829 1.00 84.94 270 ILE A C 1
ATOM 2244 O O . ILE A 1 270 ? -16.666 -2.432 24.478 1.00 84.94 270 ILE A O 1
ATOM 2248 N N . ALA A 1 271 ? -18.816 -2.747 23.947 1.00 85.31 271 ALA A N 1
ATOM 2249 C CA . ALA A 1 271 ? -18.556 -2.901 22.522 1.00 85.31 271 ALA A CA 1
ATOM 2250 C C . ALA A 1 271 ? -17.942 -1.632 21.911 1.00 85.31 271 ALA A C 1
ATOM 2252 O O . ALA A 1 271 ? -17.006 -1.722 21.115 1.00 85.31 271 ALA A O 1
ATOM 2253 N N . LEU A 1 272 ? -18.399 -0.456 22.352 1.00 83.50 272 LEU A N 1
ATOM 2254 C CA . LEU A 1 272 ? -17.856 0.851 21.976 1.00 83.50 272 LEU A CA 1
ATOM 2255 C C . LEU A 1 272 ? -16.407 1.078 22.427 1.00 83.50 272 LEU A C 1
ATOM 2257 O O . LEU A 1 272 ? -15.791 2.019 21.930 1.00 83.50 272 LEU A O 1
ATOM 2261 N N . ARG A 1 273 ? -15.853 0.213 23.291 1.00 77.81 273 ARG A N 1
ATOM 2262 C CA . ARG A 1 273 ? -14.441 0.235 23.703 1.00 77.81 273 ARG A CA 1
ATOM 2263 C C . ARG A 1 273 ? -13.504 -0.540 22.763 1.00 77.81 273 ARG A C 1
ATOM 2265 O O . ARG A 1 273 ? -12.294 -0.461 22.940 1.00 77.81 273 ARG A O 1
ATOM 2272 N N . TYR A 1 274 ? -14.009 -1.283 21.768 1.00 74.25 274 TYR A N 1
ATOM 2273 C CA . TYR A 1 274 ? -13.192 -1.990 20.757 1.00 74.25 274 TYR A CA 1
ATOM 2274 C C . TYR A 1 274 ? -12.771 -1.181 19.500 1.00 74.25 274 TYR A C 1
ATOM 2276 O O . TYR A 1 274 ? -11.778 -1.560 18.874 1.00 74.25 274 TYR A O 1
ATOM 2284 N N . PRO A 1 275 ? -13.463 -0.109 19.056 1.00 69.06 275 PRO A N 1
ATOM 2285 C CA . PRO A 1 275 ? -13.064 0.692 17.900 1.00 69.06 275 PRO A CA 1
ATOM 2286 C C . PRO A 1 275 ? -11.698 1.389 18.020 1.00 69.06 275 PRO A C 1
ATOM 2288 O O . PRO A 1 275 ? -11.292 1.916 19.056 1.00 69.06 275 PRO A O 1
ATOM 2291 N N . LYS A 1 276 ? -11.033 1.530 16.867 1.00 57.06 276 LYS A N 1
ATOM 2292 C CA . LYS A 1 276 ? -9.679 2.091 16.690 1.00 57.06 276 LYS A CA 1
ATOM 2293 C C . LYS A 1 276 ? -9.451 3.503 17.251 1.00 57.06 276 LYS A C 1
ATOM 2295 O O . LYS A 1 276 ? -8.310 3.866 17.546 1.00 57.06 276 LYS A O 1
ATOM 2300 N N . LYS A 1 277 ? -10.497 4.333 17.362 1.00 57.50 277 LYS A N 1
ATOM 2301 C CA . LYS A 1 277 ? -10.379 5.709 17.890 1.00 57.50 277 LYS A CA 1
ATOM 2302 C C . LYS A 1 277 ? -9.889 5.713 19.337 1.00 57.50 277 LYS A C 1
ATOM 2304 O O . LYS A 1 277 ? -9.074 6.556 19.697 1.00 57.50 277 LYS A O 1
ATOM 2309 N N . GLU A 1 278 ? -10.321 4.737 20.121 1.00 53.75 278 GLU A N 1
ATOM 2310 C CA . GLU A 1 278 ? -9.959 4.630 21.525 1.00 53.75 278 GLU A CA 1
ATOM 2311 C C . GLU A 1 278 ? -8.598 3.960 21.734 1.00 53.75 278 GLU A C 1
ATOM 2313 O O . GLU A 1 278 ? -7.783 4.428 22.525 1.00 53.75 278 GLU A O 1
ATOM 2318 N N . TYR A 1 279 ? -8.277 2.963 20.908 1.00 53.03 279 TYR A N 1
ATOM 2319 C CA . TYR A 1 279 ? -6.925 2.408 20.801 1.00 53.03 279 TYR A CA 1
ATOM 2320 C C . TYR A 1 279 ? -5.864 3.492 20.546 1.00 53.03 279 TYR A C 1
ATOM 2322 O O . TYR A 1 279 ? -4.829 3.530 21.213 1.00 53.03 279 TYR A O 1
ATOM 2330 N N . LYS A 1 280 ? -6.138 4.431 19.627 1.00 54.12 280 LYS A N 1
ATOM 2331 C CA . LYS A 1 280 ? -5.238 5.563 19.349 1.00 54.12 280 LYS A CA 1
ATOM 2332 C C . LYS A 1 280 ? -5.096 6.528 20.533 1.00 54.12 280 LYS A C 1
ATOM 2334 O O . LYS A 1 280 ? -4.033 7.133 20.663 1.00 54.12 280 LYS A O 1
ATOM 2339 N N . LYS A 1 281 ? -6.136 6.694 21.362 1.00 55.94 281 LYS A N 1
ATOM 2340 C CA . LYS A 1 281 ? -6.091 7.520 22.582 1.00 55.94 281 LYS A CA 1
ATOM 2341 C C . LYS A 1 281 ? -5.126 6.893 23.598 1.00 55.94 281 LYS A C 1
ATOM 2343 O O . LYS A 1 281 ? -4.163 7.540 23.994 1.00 55.94 281 LYS A O 1
ATOM 2348 N N . ILE A 1 282 ? -5.274 5.592 23.852 1.00 51.78 282 ILE A N 1
ATOM 2349 C CA . ILE A 1 282 ? -4.409 4.824 24.765 1.00 51.78 282 ILE A CA 1
ATOM 2350 C C . ILE A 1 282 ? -2.945 4.795 24.284 1.00 51.78 282 ILE A C 1
ATOM 2352 O O . ILE A 1 282 ? -2.028 4.944 25.085 1.00 51.78 282 ILE A O 1
ATOM 2356 N N . GLN A 1 283 ? -2.696 4.668 22.973 1.00 48.81 283 GLN A N 1
ATOM 2357 C CA . GLN A 1 283 ? -1.331 4.748 22.430 1.00 48.81 283 GLN A CA 1
ATOM 2358 C C . GLN A 1 283 ? -0.684 6.128 22.556 1.00 48.81 283 GLN A C 1
ATOM 2360 O O . GLN A 1 283 ? 0.539 6.225 22.633 1.00 48.81 283 GLN A O 1
ATOM 2365 N N . LYS A 1 284 ? -1.468 7.210 22.516 1.00 50.91 284 LYS A N 1
ATOM 2366 C CA . LYS A 1 284 ? -0.939 8.556 22.772 1.00 50.91 284 LYS A CA 1
ATOM 2367 C C . LYS A 1 284 ? -0.577 8.727 24.246 1.00 50.91 284 LYS A C 1
ATOM 2369 O O . LYS A 1 284 ? 0.470 9.296 24.535 1.00 50.91 284 LYS A O 1
ATOM 2374 N N . GLU A 1 285 ? -1.387 8.180 25.146 1.00 47.84 285 GLU A N 1
ATOM 2375 C CA . GLU A 1 285 ? -1.130 8.185 26.592 1.00 47.84 285 GLU A CA 1
ATOM 2376 C C . GLU A 1 285 ? 0.100 7.337 26.968 1.00 47.84 285 GLU A C 1
ATOM 2378 O O . GLU A 1 285 ? 0.853 7.713 27.862 1.00 47.84 285 GLU A O 1
ATOM 2383 N N . SER A 1 286 ? 0.385 6.243 26.247 1.00 46.31 286 SER A N 1
ATOM 2384 C CA . SER A 1 286 ? 1.594 5.427 26.464 1.00 46.31 286 SER A CA 1
ATOM 2385 C C . SER A 1 286 ? 2.877 6.013 25.852 1.00 46.31 286 SER A C 1
ATOM 2387 O O . SER A 1 286 ? 3.967 5.522 26.129 1.00 46.31 286 SER A O 1
ATOM 2389 N N . LYS A 1 287 ? 2.774 7.047 25.004 1.00 44.19 287 LYS A N 1
ATOM 2390 C CA . LYS A 1 287 ? 3.892 7.657 24.255 1.00 44.19 287 LYS A CA 1
ATOM 2391 C C . LYS A 1 287 ? 4.647 8.760 25.003 1.00 44.19 287 LYS A C 1
ATOM 2393 O O . LYS A 1 287 ? 5.471 9.437 24.397 1.00 44.19 287 LYS A O 1
ATOM 2398 N N . HIS A 1 288 ? 4.428 8.929 26.307 1.00 41.72 288 HIS A N 1
ATOM 2399 C CA . HIS A 1 288 ? 5.271 9.815 27.123 1.00 41.72 288 HIS A CA 1
ATOM 2400 C C . HIS A 1 288 ? 6.735 9.342 27.267 1.00 41.72 288 HIS A C 1
ATOM 2402 O O . HIS A 1 288 ? 7.539 10.074 27.830 1.00 41.72 288 HIS A O 1
ATOM 2408 N N . ASN A 1 289 ? 7.118 8.204 26.674 1.00 38.59 289 ASN A N 1
ATOM 2409 C CA . ASN A 1 289 ? 8.516 7.833 26.439 1.00 38.59 289 ASN A CA 1
ATOM 2410 C C . ASN A 1 289 ? 8.841 7.973 24.943 1.00 38.59 289 ASN A C 1
ATOM 2412 O O . ASN A 1 289 ? 8.541 7.102 24.125 1.00 38.59 289 ASN A O 1
ATOM 2416 N N . VAL A 1 290 ? 9.382 9.137 24.589 1.00 39.44 290 VAL A N 1
ATOM 2417 C CA . VAL A 1 290 ? 9.773 9.542 23.232 1.00 39.44 290 VAL A CA 1
ATOM 2418 C C . VAL A 1 290 ? 11.086 8.839 22.853 1.00 39.44 290 VAL A C 1
ATOM 2420 O O . VAL A 1 290 ? 11.943 8.677 23.711 1.00 39.44 290 VAL A O 1
ATOM 2423 N N . TYR A 1 291 ? 11.233 8.468 21.574 1.00 37.50 291 TYR A N 1
ATOM 2424 C CA . TYR A 1 291 ? 12.354 7.757 20.917 1.00 37.50 291 TYR A CA 1
ATOM 2425 C C . TYR A 1 291 ? 12.231 6.226 20.809 1.00 37.50 291 TYR A C 1
ATOM 2427 O O . TYR A 1 291 ? 12.989 5.470 21.405 1.00 37.50 291 TYR A O 1
ATOM 2435 N N . SER A 1 292 ? 11.337 5.758 19.934 1.00 34.91 292 SER A N 1
ATOM 2436 C CA . SER A 1 292 ? 11.517 4.469 19.255 1.00 34.91 292 SER A CA 1
ATOM 2437 C C . SER A 1 292 ? 10.878 4.515 17.863 1.00 34.91 292 SER A C 1
ATOM 2439 O O . SER A 1 292 ? 9.739 4.961 17.712 1.00 34.91 292 SER A O 1
ATOM 2441 N N . ASN A 1 293 ? 11.628 4.064 16.852 1.00 37.44 293 ASN A N 1
ATOM 2442 C CA . ASN A 1 293 ? 11.165 3.832 15.477 1.00 37.44 293 ASN A CA 1
ATOM 2443 C C . ASN A 1 293 ? 10.459 2.468 15.325 1.00 37.44 293 ASN A C 1
ATOM 2445 O O . ASN A 1 293 ? 10.222 2.009 14.207 1.00 37.44 293 ASN A O 1
ATOM 2449 N N . GLU A 1 294 ? 10.133 1.795 16.430 1.00 32.09 294 GLU A N 1
ATOM 2450 C CA . GLU A 1 294 ? 9.408 0.531 16.393 1.00 32.09 294 GLU A CA 1
ATOM 2451 C C . GLU A 1 294 ? 7.921 0.738 16.067 1.00 32.09 294 GLU A C 1
ATOM 2453 O O . GLU A 1 294 ? 7.307 1.729 16.489 1.00 32.09 294 GLU A O 1
ATOM 2458 N N . PRO A 1 295 ? 7.308 -0.196 15.310 1.00 36.59 295 PRO A N 1
ATOM 2459 C CA . PRO A 1 295 ? 5.873 -0.179 15.086 1.00 36.59 295 PRO A CA 1
ATOM 2460 C C . PRO A 1 295 ? 5.150 -0.154 16.439 1.00 36.59 295 PRO A C 1
ATOM 2462 O O . PRO A 1 295 ? 5.625 -0.777 17.389 1.00 36.59 295 PRO A O 1
ATOM 2465 N N . PRO A 1 296 ? 4.013 0.555 16.555 1.00 41.66 296 PRO A N 1
ATOM 2466 C CA . PRO A 1 296 ? 3.355 0.761 17.836 1.00 41.66 296 PRO A CA 1
ATOM 2467 C C . PRO A 1 296 ? 3.049 -0.585 18.504 1.00 41.66 296 PRO A C 1
ATOM 2469 O O . PRO A 1 296 ? 2.134 -1.290 18.074 1.00 41.66 296 PRO A O 1
ATOM 2472 N N . GLN A 1 297 ? 3.806 -0.955 19.542 1.00 43.78 297 GLN A N 1
ATOM 2473 C CA . GLN A 1 297 ? 3.491 -2.142 20.324 1.00 43.78 297 GLN A CA 1
ATOM 2474 C C . GLN A 1 297 ? 2.102 -1.927 20.926 1.00 43.78 297 GLN A C 1
ATOM 2476 O O . GLN A 1 297 ? 1.835 -0.966 21.651 1.00 43.78 297 GLN A O 1
ATOM 2481 N N . ILE A 1 298 ? 1.171 -2.793 20.540 1.00 51.38 298 ILE A N 1
ATOM 2482 C CA . ILE A 1 298 ? -0.132 -2.900 21.184 1.00 51.38 298 ILE A CA 1
ATOM 2483 C C . ILE A 1 298 ? 0.165 -3.245 22.638 1.00 51.38 298 ILE A C 1
ATOM 2485 O O . ILE A 1 298 ? 0.833 -4.247 22.891 1.00 51.38 298 ILE A O 1
ATOM 2489 N N . SER A 1 299 ? -0.280 -2.409 23.581 1.00 55.22 299 SER A N 1
ATOM 2490 C CA . SER A 1 299 ? -0.087 -2.711 24.997 1.00 55.22 299 SER A CA 1
ATOM 2491 C C . SER A 1 299 ? -0.696 -4.080 25.306 1.00 55.22 299 SER A C 1
ATOM 2493 O O . SER A 1 299 ? -1.759 -4.423 24.787 1.00 55.22 299 SER A O 1
ATOM 2495 N N . GLU A 1 300 ? -0.027 -4.870 26.144 1.00 59.81 300 GLU A N 1
ATOM 2496 C CA . GLU A 1 300 ? -0.467 -6.217 26.540 1.00 59.81 300 GLU A CA 1
ATOM 2497 C C . GLU A 1 300 ? -1.942 -6.236 26.991 1.00 59.81 300 GLU A C 1
ATOM 2499 O O . GLU A 1 300 ? -2.711 -7.128 26.635 1.00 59.81 300 GLU A O 1
ATOM 2504 N N . HIS A 1 301 ? -2.373 -5.139 27.619 1.00 63.19 301 HIS A N 1
ATOM 2505 C CA . HIS A 1 301 ? -3.753 -4.846 28.008 1.00 63.19 301 HIS A CA 1
ATOM 2506 C C . HIS A 1 301 ? -4.788 -4.976 26.879 1.00 63.19 301 HIS A C 1
ATOM 2508 O O . HIS A 1 301 ? -5.876 -5.507 27.082 1.00 63.19 301 HIS A O 1
ATOM 2514 N N . TRP A 1 302 ? -4.474 -4.515 25.666 1.00 67.62 302 TRP A N 1
ATOM 2515 C CA . TRP A 1 302 ? -5.398 -4.587 24.528 1.00 67.62 302 TRP A CA 1
ATOM 2516 C C . TRP A 1 302 ? -5.598 -6.011 24.028 1.00 67.62 302 TRP A C 1
ATOM 2518 O O . TRP A 1 302 ? -6.696 -6.384 23.620 1.00 67.62 302 TRP A O 1
ATOM 2528 N N . TYR A 1 303 ? -4.551 -6.824 24.083 1.00 73.06 303 TYR A N 1
ATOM 2529 C CA . TYR A 1 303 ? -4.663 -8.221 23.717 1.00 73.06 303 TYR A CA 1
ATOM 2530 C C . TYR A 1 303 ? -5.511 -9.016 24.701 1.00 73.06 303 TYR A C 1
ATOM 2532 O O . TYR A 1 303 ? -6.271 -9.885 24.270 1.00 73.06 303 TYR A O 1
ATOM 2540 N N . GLU A 1 304 ? -5.414 -8.690 25.989 1.00 73.00 304 GLU A N 1
ATOM 2541 C CA . GLU A 1 304 ? -6.296 -9.253 27.006 1.00 73.00 304 GLU A CA 1
ATOM 2542 C C . GLU A 1 304 ? -7.757 -8.889 26.725 1.00 73.00 304 GLU A C 1
ATOM 2544 O O . GLU A 1 304 ? -8.604 -9.777 26.727 1.00 73.00 304 GLU A O 1
ATOM 2549 N N . ARG A 1 305 ? -8.064 -7.648 26.316 1.00 78.62 305 ARG A N 1
ATOM 2550 C CA . ARG A 1 305 ? -9.437 -7.278 25.916 1.00 78.62 305 ARG A CA 1
ATOM 2551 C C . ARG A 1 305 ? -9.987 -8.118 24.765 1.00 78.62 305 ARG A C 1
ATOM 2553 O O . ARG A 1 305 ? -11.141 -8.525 24.813 1.00 78.62 305 ARG A O 1
ATOM 2560 N N . ILE A 1 306 ? -9.189 -8.401 23.735 1.00 83.44 306 ILE A N 1
ATOM 2561 C CA . ILE A 1 306 ? -9.654 -9.231 22.610 1.00 83.44 306 ILE A CA 1
ATOM 2562 C C . ILE A 1 306 ? -9.907 -10.670 23.090 1.00 83.44 306 ILE A C 1
ATOM 2564 O O . ILE A 1 306 ? -10.906 -11.272 22.699 1.00 83.44 306 ILE A O 1
ATOM 2568 N N . LYS A 1 307 ? -9.067 -11.214 23.986 1.00 85.19 307 LYS A N 1
ATOM 2569 C CA . LYS A 1 307 ? -9.307 -12.537 24.593 1.00 85.19 307 LYS A CA 1
ATOM 2570 C C . LYS A 1 307 ? -10.636 -12.588 25.356 1.00 85.19 307 LYS A C 1
ATOM 2572 O O . LYS A 1 307 ? -11.345 -13.594 25.239 1.00 85.19 307 LYS A O 1
ATOM 2577 N N . LEU A 1 308 ? -11.031 -11.500 26.032 1.00 87.25 308 LEU A N 1
ATOM 2578 C CA . LEU A 1 308 ? -12.310 -11.427 26.756 1.00 87.25 308 LEU A CA 1
ATOM 2579 C C . LEU A 1 308 ? -13.527 -11.706 25.876 1.00 87.25 308 LEU A C 1
ATOM 2581 O O . LEU A 1 308 ? -14.500 -12.250 26.390 1.00 87.25 308 LEU A O 1
ATOM 2585 N N . LEU A 1 309 ? -13.480 -11.411 24.569 1.00 89.75 309 LEU A N 1
ATOM 2586 C CA . LEU A 1 309 ? -14.567 -11.760 23.644 1.00 89.75 309 LEU A CA 1
ATOM 2587 C C . LEU A 1 309 ? -14.936 -13.238 23.753 1.00 89.75 309 LEU A C 1
ATOM 2589 O O . LEU A 1 309 ? -16.115 -13.573 23.837 1.00 89.75 309 LEU A O 1
ATOM 2593 N N . THR A 1 310 ? -13.925 -14.108 23.790 1.00 90.19 310 THR A N 1
ATOM 2594 C CA . THR A 1 310 ? -14.105 -15.561 23.886 1.00 90.19 310 THR A CA 1
ATOM 2595 C C . THR A 1 310 ? -14.416 -16.036 25.299 1.00 90.19 310 THR A C 1
ATOM 2597 O O . THR A 1 310 ? -15.183 -16.979 25.459 1.00 90.19 310 THR A O 1
ATOM 2600 N N . GLU A 1 311 ? -13.846 -15.400 26.321 1.00 90.56 311 GLU A N 1
ATOM 2601 C CA . GLU A 1 311 ? -14.060 -15.797 27.714 1.00 90.56 311 GLU A CA 1
ATOM 2602 C C . GLU A 1 311 ? -15.462 -15.439 28.204 1.00 90.56 311 GLU A C 1
ATOM 2604 O O . GLU A 1 311 ? -16.113 -16.260 28.846 1.00 90.56 311 GLU A O 1
ATOM 2609 N N . ILE A 1 312 ? -15.945 -14.240 27.866 1.00 89.56 312 ILE A N 1
ATOM 2610 C CA . ILE A 1 312 ? -17.310 -13.799 28.174 1.00 89.56 312 ILE A CA 1
ATOM 2611 C C . ILE A 1 312 ? -18.314 -14.645 27.398 1.00 89.56 312 ILE A C 1
ATOM 2613 O O . ILE A 1 312 ? -19.310 -15.083 27.959 1.00 89.56 312 ILE A O 1
ATOM 2617 N N . ASP A 1 313 ? -18.021 -14.936 26.132 1.00 89.38 313 ASP A N 1
ATOM 2618 C CA . ASP A 1 313 ? -18.865 -15.798 25.311 1.00 89.38 313 ASP A CA 1
ATOM 2619 C C . ASP A 1 313 ? -19.044 -17.194 25.931 1.00 89.38 313 ASP A C 1
ATOM 2621 O O . ASP A 1 313 ? -20.171 -17.676 25.985 1.00 89.38 313 ASP A O 1
ATOM 2625 N N . LYS A 1 314 ? -17.977 -17.791 26.487 1.00 89.81 314 LYS A N 1
ATOM 2626 C CA . LYS A 1 314 ? -18.051 -19.050 27.256 1.00 89.81 314 LYS A CA 1
ATOM 2627 C C . LYS A 1 314 ? -18.813 -18.900 28.572 1.00 89.81 314 LYS A C 1
ATOM 2629 O O . LYS A 1 314 ? -19.608 -19.757 28.936 1.00 89.81 314 LYS A O 1
ATOM 2634 N N . LEU A 1 315 ? -18.575 -17.811 29.305 1.00 88.69 315 LEU A N 1
ATOM 2635 C CA . LEU A 1 315 ? -19.241 -17.545 30.584 1.00 88.69 315 LEU A CA 1
ATOM 2636 C C . LEU A 1 315 ? -20.763 -17.432 30.415 1.00 88.69 315 LEU A C 1
ATOM 2638 O O . LEU A 1 315 ? -21.513 -17.879 31.281 1.00 88.69 315 LEU A O 1
ATOM 2642 N N . LEU A 1 316 ? -21.206 -16.881 29.285 1.00 87.81 316 LEU A N 1
ATOM 2643 C CA . LEU A 1 316 ? -22.614 -16.711 28.945 1.00 87.81 316 LEU A CA 1
ATOM 2644 C C . LEU A 1 316 ? -23.257 -17.952 28.303 1.00 87.81 316 LEU A C 1
ATOM 2646 O O . LEU A 1 316 ? -24.458 -17.919 28.070 1.00 87.81 316 LEU A O 1
ATOM 2650 N N . GLU A 1 317 ? -22.537 -19.059 28.067 1.00 85.81 317 GLU A N 1
ATOM 2651 C CA . GLU A 1 317 ? -23.110 -20.292 27.477 1.00 85.81 317 GLU A CA 1
ATOM 2652 C C . GLU A 1 317 ? -24.324 -20.820 28.257 1.00 85.81 317 GLU A C 1
ATOM 2654 O O . GLU A 1 317 ? -25.248 -21.385 27.675 1.00 85.81 317 GLU A O 1
ATOM 2659 N N . LYS A 1 318 ? -24.357 -20.593 29.577 1.00 84.62 318 LYS A N 1
ATOM 2660 C CA . LYS A 1 318 ? -25.477 -20.986 30.446 1.00 84.62 318 LYS A CA 1
ATOM 2661 C C . LYS A 1 318 ? -26.738 -20.133 30.250 1.00 84.62 318 LYS A C 1
ATOM 2663 O O . LYS A 1 318 ? -27.805 -20.543 30.691 1.00 84.62 318 LYS A O 1
ATOM 2668 N N . ASN A 1 319 ? -26.633 -18.972 29.598 1.00 86.06 319 ASN A N 1
ATOM 2669 C CA . ASN A 1 319 ? -27.754 -18.095 29.265 1.00 86.06 319 ASN A CA 1
ATOM 2670 C C . ASN A 1 319 ? -27.718 -17.730 27.761 1.00 86.06 319 ASN A C 1
ATOM 2672 O O . ASN A 1 319 ? -27.153 -16.696 27.381 1.00 86.06 319 ASN A O 1
ATOM 2676 N N . PRO A 1 320 ? -28.337 -18.557 26.893 1.00 86.88 320 PRO A N 1
ATOM 2677 C CA . PRO A 1 320 ? -28.267 -18.399 25.438 1.00 86.88 320 PRO A CA 1
ATOM 2678 C C . PRO A 1 320 ? -28.769 -17.046 24.916 1.00 86.88 320 PRO A C 1
ATOM 2680 O O . PRO A 1 320 ? -28.219 -16.516 23.951 1.00 86.88 320 PRO A O 1
ATOM 2683 N N . GLU A 1 321 ? -29.780 -16.451 25.556 1.00 88.25 321 GLU A N 1
ATOM 2684 C CA . GLU A 1 321 ? -30.305 -15.132 25.176 1.00 88.25 321 GLU A CA 1
ATOM 2685 C C . GLU A 1 321 ? -29.268 -14.025 25.418 1.00 88.25 321 GLU A C 1
ATOM 2687 O O . GLU A 1 321 ? -29.045 -13.162 24.561 1.00 88.25 321 GLU A O 1
ATOM 2692 N N . LEU A 1 322 ? -28.573 -14.069 26.562 1.00 87.06 322 LEU A N 1
ATOM 2693 C CA . LEU A 1 322 ? -27.478 -13.142 26.846 1.00 87.06 322 LEU A CA 1
ATOM 2694 C C . LEU A 1 322 ? -26.293 -13.351 25.917 1.00 87.06 322 LEU A C 1
ATOM 2696 O O . LEU A 1 322 ? -25.761 -12.377 25.381 1.00 87.06 322 LEU A O 1
ATOM 2700 N N . GLN A 1 323 ? -25.905 -14.605 25.697 1.00 90.19 323 GLN A N 1
ATOM 2701 C CA . GLN A 1 323 ? -24.815 -14.944 24.793 1.00 90.19 323 GLN A CA 1
ATOM 2702 C C . GLN A 1 323 ? -25.097 -14.430 23.378 1.00 90.19 323 GLN A C 1
ATOM 2704 O O . GLN A 1 323 ? -24.247 -13.781 22.769 1.00 90.19 323 GLN A O 1
ATOM 2709 N N . LYS A 1 324 ? -26.320 -14.628 22.874 1.00 90.94 324 LYS A N 1
ATOM 2710 C CA . LYS A 1 324 ? -26.752 -14.116 21.571 1.00 90.94 324 LYS A CA 1
ATOM 2711 C C . LYS A 1 324 ? -26.643 -12.594 21.492 1.00 90.94 324 LYS A C 1
ATOM 2713 O O . LYS A 1 324 ? -26.149 -12.075 20.491 1.00 90.94 324 LYS A O 1
ATOM 2718 N N . LYS A 1 325 ? -27.051 -11.860 22.534 1.00 90.25 325 LYS A N 1
ATOM 2719 C CA . LYS A 1 325 ? -26.924 -10.393 22.541 1.00 90.25 325 LYS A CA 1
ATOM 2720 C C . LYS A 1 325 ? -25.464 -9.940 22.630 1.00 90.25 325 LYS A C 1
ATOM 2722 O O . LYS A 1 325 ? -25.076 -9.038 21.896 1.00 90.25 325 LYS A O 1
ATOM 2727 N N . TRP A 1 326 ? -24.639 -10.597 23.446 1.00 90.50 326 TRP A N 1
ATOM 2728 C CA . TRP A 1 326 ? -23.194 -10.347 23.502 1.00 90.50 326 TRP A CA 1
ATOM 2729 C C . TRP A 1 326 ? -22.536 -10.531 22.131 1.00 90.50 326 TRP A C 1
ATOM 2731 O O . TRP A 1 326 ? -21.808 -9.654 21.662 1.00 90.50 326 TRP A O 1
ATOM 2741 N N . ARG A 1 327 ? -22.848 -11.639 21.451 1.00 92.50 327 ARG A N 1
ATOM 2742 C CA . ARG A 1 327 ? -22.388 -11.940 20.091 1.00 92.50 327 ARG A CA 1
ATOM 2743 C C . ARG A 1 327 ? -22.843 -10.876 19.077 1.00 92.50 327 ARG A C 1
ATOM 2745 O O . ARG A 1 327 ? -22.025 -10.348 18.325 1.00 92.50 327 ARG A O 1
ATOM 2752 N N . ASN A 1 328 ? -24.114 -10.478 19.107 1.00 90.94 328 ASN A N 1
ATOM 2753 C CA . ASN A 1 328 ? -24.656 -9.470 18.186 1.00 90.94 328 ASN A CA 1
ATOM 2754 C C . ASN A 1 328 ? -24.092 -8.056 18.397 1.00 90.94 328 ASN A C 1
ATOM 2756 O O . ASN A 1 328 ? -24.119 -7.256 17.461 1.00 90.94 328 ASN A O 1
ATOM 2760 N N . THR A 1 329 ? -23.584 -7.753 19.594 1.00 91.00 329 THR A N 1
ATOM 2761 C CA . THR A 1 329 ? -23.069 -6.425 19.944 1.00 91.00 329 THR A CA 1
ATOM 2762 C C . THR A 1 329 ? -21.540 -6.395 19.943 1.00 91.00 329 THR A C 1
ATOM 2764 O O . THR A 1 329 ? -20.935 -5.751 19.086 1.00 91.00 329 THR A O 1
ATOM 2767 N N . ALA A 1 330 ? -20.886 -7.109 20.861 1.00 90.19 330 ALA A N 1
ATOM 2768 C CA . ALA A 1 330 ? -19.441 -7.022 21.061 1.00 90.19 330 ALA A CA 1
ATOM 2769 C C . ALA A 1 330 ? -18.643 -7.726 19.958 1.00 90.19 330 ALA A C 1
ATOM 2771 O O . ALA A 1 330 ? -17.746 -7.111 19.383 1.00 90.19 330 ALA A O 1
ATOM 2772 N N . TRP A 1 331 ? -18.993 -8.972 19.610 1.00 92.62 331 TRP A N 1
ATOM 2773 C CA . TRP A 1 331 ? -18.307 -9.703 18.533 1.00 92.62 331 TRP A CA 1
ATOM 2774 C C . TRP A 1 331 ? -18.473 -9.004 17.186 1.00 92.62 331 TRP A C 1
ATOM 2776 O O . TRP A 1 331 ? -17.482 -8.744 16.508 1.00 92.62 331 TRP A O 1
ATOM 2786 N N . ARG A 1 332 ? -19.703 -8.617 16.827 1.00 92.31 332 ARG A N 1
ATOM 2787 C CA . ARG A 1 332 ? -19.964 -7.881 15.582 1.00 92.31 332 ARG A CA 1
ATOM 2788 C C . ARG A 1 332 ? -19.182 -6.567 15.509 1.00 92.31 332 ARG A C 1
ATOM 2790 O O . ARG A 1 332 ? -18.594 -6.269 14.470 1.00 92.31 332 ARG A O 1
ATOM 2797 N N . THR A 1 333 ? -19.118 -5.814 16.610 1.00 90.81 333 THR A N 1
ATOM 2798 C CA . THR A 1 333 ? -18.344 -4.563 16.672 1.00 90.81 333 THR A CA 1
ATOM 2799 C C . THR A 1 333 ? -16.845 -4.827 16.531 1.00 90.81 333 THR A C 1
ATOM 2801 O O . THR A 1 333 ? -16.191 -4.157 15.735 1.00 90.81 333 THR A O 1
ATOM 2804 N N . ALA A 1 334 ? -16.306 -5.837 17.220 1.00 89.81 334 ALA A N 1
ATOM 2805 C CA . ALA A 1 334 ? -14.896 -6.214 17.133 1.00 89.81 334 ALA A CA 1
ATOM 2806 C C . ALA A 1 334 ? -14.485 -6.716 15.734 1.00 89.81 334 ALA A C 1
ATOM 2808 O O . ALA A 1 334 ? -13.394 -6.404 15.258 1.00 89.81 334 ALA A O 1
ATOM 2809 N N . ILE A 1 335 ? -15.360 -7.458 15.049 1.00 92.56 335 ILE A N 1
ATOM 2810 C CA . ILE A 1 335 ? -15.138 -7.881 13.660 1.00 92.56 335 ILE A CA 1
ATOM 2811 C C . ILE A 1 335 ? -15.152 -6.655 12.739 1.00 92.56 335 ILE A C 1
ATOM 2813 O O . ILE A 1 335 ? -14.196 -6.430 12.002 1.00 92.56 335 ILE A O 1
ATOM 2817 N N . SER A 1 336 ? -16.188 -5.814 12.838 1.00 90.62 336 SER A N 1
ATOM 2818 C CA . SER A 1 336 ? -16.343 -4.627 11.982 1.00 90.62 336 SER A CA 1
ATOM 2819 C C . SER A 1 336 ? -15.224 -3.593 12.129 1.00 90.62 336 SER A C 1
ATOM 2821 O O . SER A 1 336 ? -14.865 -2.923 11.159 1.00 90.62 336 SER A O 1
ATOM 2823 N N . SER A 1 337 ? -14.651 -3.478 13.332 1.00 86.56 337 SER A N 1
ATOM 2824 C CA . SER A 1 337 ? -13.541 -2.569 13.626 1.00 86.56 337 SER A CA 1
ATOM 2825 C C . SER A 1 337 ? -12.186 -3.091 13.154 1.00 86.56 337 SER A C 1
ATOM 2827 O O . SER A 1 337 ? -11.214 -2.336 13.160 1.00 86.56 337 SER A O 1
ATOM 2829 N N . GLY A 1 338 ? -12.111 -4.372 12.791 1.00 88.50 338 GLY A N 1
ATOM 2830 C CA . GLY A 1 338 ? -10.889 -5.058 12.405 1.00 88.50 338 GLY A CA 1
ATOM 2831 C C . GLY A 1 338 ? -9.993 -5.485 13.571 1.00 88.50 338 GLY A C 1
ATOM 2832 O O . GLY A 1 338 ? -8.955 -6.090 13.334 1.00 88.50 338 GLY A O 1
ATOM 2833 N N . ILE A 1 339 ? -10.364 -5.232 14.835 1.00 86.75 339 ILE A N 1
ATOM 2834 C CA . ILE A 1 339 ? -9.470 -5.466 15.988 1.00 86.75 339 ILE A CA 1
ATOM 2835 C C . ILE A 1 339 ? -9.115 -6.953 16.178 1.00 86.75 339 ILE A C 1
ATOM 2837 O O . ILE A 1 339 ? -8.048 -7.289 16.693 1.00 86.75 339 ILE A O 1
ATOM 2841 N N . VAL A 1 340 ? -9.977 -7.868 15.729 1.00 90.31 340 VAL A N 1
ATOM 2842 C CA . VAL A 1 340 ? -9.758 -9.320 15.853 1.00 90.31 340 VAL A CA 1
ATOM 2843 C C . VAL A 1 340 ? -8.504 -9.806 15.110 1.00 90.31 340 VAL A C 1
ATOM 2845 O O . VAL A 1 340 ? -7.918 -10.812 15.506 1.00 90.31 340 VAL A O 1
ATOM 2848 N N . VAL A 1 341 ? -8.011 -9.065 14.107 1.00 90.12 341 VAL A N 1
ATOM 2849 C CA . VAL A 1 341 ? -6.810 -9.441 13.332 1.00 90.12 341 VAL A CA 1
ATOM 2850 C C . VAL A 1 341 ? -5.517 -9.378 14.137 1.00 90.12 341 VAL A C 1
ATOM 2852 O O . VAL A 1 341 ? -4.493 -9.909 13.713 1.00 90.12 341 VAL A O 1
ATOM 2855 N N . HIS A 1 342 ? -5.538 -8.757 15.313 1.00 85.56 342 HIS A N 1
ATOM 2856 C CA . HIS A 1 342 ? -4.395 -8.727 16.221 1.00 85.56 342 HIS A CA 1
ATOM 2857 C C . HIS A 1 342 ? -4.168 -10.068 16.941 1.00 85.56 342 HIS A C 1
ATOM 2859 O O . HIS A 1 342 ? -3.100 -10.300 17.513 1.00 85.56 342 HIS A O 1
ATOM 2865 N N . ARG A 1 343 ? -5.155 -10.972 16.916 1.00 88.12 343 ARG A N 1
ATOM 2866 C CA . ARG A 1 343 ? -5.062 -12.320 17.486 1.00 88.12 343 ARG A CA 1
ATOM 2867 C C . ARG A 1 343 ? -5.525 -13.348 16.446 1.00 88.12 343 ARG A C 1
ATOM 2869 O O . ARG A 1 343 ? -6.718 -13.628 16.387 1.00 88.12 343 ARG A O 1
ATOM 2876 N N . PRO A 1 344 ? -4.600 -13.951 15.671 1.00 90.94 344 PRO A N 1
ATOM 2877 C CA . PRO A 1 344 ? -4.921 -14.903 14.600 1.00 90.94 344 PRO A CA 1
ATOM 2878 C C . PRO A 1 344 ? -5.911 -16.009 15.003 1.00 90.94 344 PRO A C 1
ATOM 2880 O O . PRO A 1 344 ? -6.873 -16.259 14.290 1.00 90.94 344 PRO A O 1
ATOM 2883 N N . GLN A 1 345 ? -5.765 -16.586 16.200 1.00 91.31 345 GLN A N 1
ATOM 2884 C CA . GLN A 1 345 ? -6.692 -17.602 16.730 1.00 91.31 345 GLN A CA 1
ATOM 2885 C C . GLN A 1 345 ? -8.139 -17.088 16.881 1.00 91.31 345 GLN A C 1
ATOM 2887 O O . GLN A 1 345 ? -9.103 -17.823 16.672 1.00 91.31 345 GLN A O 1
ATOM 2892 N N . ILE A 1 346 ? -8.308 -15.816 17.252 1.00 92.62 346 ILE A N 1
ATOM 2893 C CA . ILE A 1 346 ? -9.622 -15.177 17.412 1.00 92.62 346 ILE A CA 1
ATOM 2894 C C . ILE A 1 346 ? -10.185 -14.777 16.047 1.00 92.62 346 ILE A C 1
ATOM 2896 O O . ILE A 1 346 ? -11.391 -14.890 15.829 1.00 92.62 346 ILE A O 1
ATOM 2900 N N . LEU A 1 347 ? -9.328 -14.375 15.108 1.00 95.06 347 LEU A N 1
ATOM 2901 C CA . LEU A 1 347 ? -9.716 -14.160 13.716 1.00 95.06 347 LEU A CA 1
ATOM 2902 C C . LEU A 1 347 ? -10.227 -15.458 13.067 1.00 95.06 347 LEU A C 1
ATOM 2904 O O . LEU A 1 347 ? -11.303 -15.452 12.478 1.00 95.06 347 LEU A O 1
ATOM 2908 N N . GLU A 1 348 ? -9.528 -16.584 13.238 1.00 94.81 348 GLU A N 1
ATOM 2909 C CA . GLU A 1 348 ? -9.996 -17.898 12.766 1.00 94.81 348 GLU A CA 1
ATOM 2910 C C . GLU A 1 348 ? -11.350 -18.274 13.376 1.00 94.81 348 GLU A C 1
ATOM 2912 O O . GLU A 1 348 ? -12.258 -18.707 12.664 1.00 94.81 348 GLU A O 1
ATOM 2917 N N . LYS A 1 349 ? -11.520 -18.056 14.689 1.00 94.62 349 LYS A N 1
ATOM 2918 C CA . LYS A 1 349 ? -12.812 -18.263 15.357 1.00 94.62 349 LYS A CA 1
ATOM 2919 C C . LYS A 1 349 ? -13.900 -17.363 14.761 1.00 94.62 349 LYS A C 1
ATOM 2921 O O . LYS A 1 349 ? -15.017 -17.832 14.562 1.00 94.62 349 LYS A O 1
ATOM 2926 N N . SER A 1 350 ? -13.569 -16.109 14.444 1.00 94.69 350 SER A N 1
ATOM 2927 C CA . SER A 1 350 ? -14.494 -15.161 13.811 1.00 94.69 350 SER A CA 1
ATOM 2928 C C . SER A 1 350 ? -15.004 -15.688 12.470 1.00 94.69 350 SER A C 1
ATOM 2930 O O . SER A 1 350 ? -16.210 -15.708 12.261 1.00 94.69 350 SER A O 1
ATOM 2932 N N . PHE A 1 351 ? -14.121 -16.180 11.596 1.00 94.75 351 PHE A N 1
ATOM 2933 C CA . PHE A 1 351 ? -14.528 -16.746 10.304 1.00 94.75 351 PHE A CA 1
ATOM 2934 C C . PHE A 1 351 ? -15.395 -18.000 10.454 1.00 94.75 351 PHE A C 1
ATOM 2936 O O . PHE A 1 351 ? -16.355 -18.186 9.710 1.00 94.75 351 PHE A O 1
ATOM 2943 N N . ARG A 1 352 ? -15.090 -18.849 11.442 1.00 94.00 352 ARG A N 1
ATOM 2944 C CA . ARG A 1 352 ? -15.840 -20.086 11.694 1.00 94.00 352 ARG A CA 1
ATOM 2945 C C . ARG A 1 352 ? -17.234 -19.836 12.272 1.00 94.00 352 ARG A C 1
ATOM 2947 O O . ARG A 1 352 ? -18.175 -20.529 11.906 1.00 94.00 352 ARG A O 1
ATOM 2954 N N . GLU A 1 353 ? -17.359 -18.905 13.215 1.00 93.44 353 GLU A N 1
ATOM 2955 C CA . GLU A 1 353 ? -18.593 -18.709 13.995 1.00 93.44 353 GLU A CA 1
ATOM 2956 C C . GLU A 1 353 ? -19.441 -17.520 13.523 1.00 93.44 353 GLU A C 1
ATOM 2958 O O . GLU A 1 353 ? -20.634 -17.481 13.813 1.00 93.44 353 GLU A O 1
ATOM 2963 N N . PHE A 1 354 ? -18.855 -16.586 12.769 1.00 94.06 354 PHE A N 1
ATOM 2964 C CA . PHE A 1 354 ? -19.507 -15.382 12.242 1.00 94.06 354 PHE A CA 1
ATOM 2965 C C . PHE A 1 354 ? -19.207 -15.191 10.743 1.00 94.06 354 PHE A C 1
ATOM 2967 O O . PHE A 1 354 ? -18.659 -14.156 10.343 1.00 94.06 354 PHE A O 1
ATOM 2974 N N . PRO A 1 355 ? -19.525 -16.180 9.883 1.00 91.81 355 PRO A N 1
ATOM 2975 C CA . PRO A 1 355 ? -19.150 -16.141 8.470 1.00 91.81 355 PRO A CA 1
ATOM 2976 C C . PRO A 1 355 ? -19.764 -14.944 7.731 1.00 91.81 355 PRO A C 1
ATOM 2978 O O . PRO A 1 355 ? -19.081 -14.298 6.948 1.00 91.81 355 PRO A O 1
ATOM 2981 N N . LYS A 1 356 ? -21.017 -14.574 8.037 1.00 91.56 356 LYS A N 1
ATOM 2982 C CA . LYS A 1 356 ? -21.694 -13.433 7.395 1.00 91.56 356 LYS A CA 1
ATOM 2983 C C . LYS A 1 356 ? -21.062 -12.096 7.783 1.00 91.56 356 LYS A C 1
ATOM 2985 O O . LYS A 1 356 ? -20.830 -11.244 6.933 1.00 91.56 356 LYS A O 1
ATOM 2990 N N . GLU A 1 357 ? -20.795 -11.885 9.071 1.00 91.38 357 GLU A N 1
ATOM 2991 C CA . GLU A 1 357 ? -20.189 -10.647 9.560 1.00 91.38 357 GLU A CA 1
ATOM 2992 C C . GLU A 1 357 ? -18.748 -10.496 9.071 1.00 91.38 357 GLU A C 1
ATOM 2994 O O . GLU A 1 357 ? -18.354 -9.399 8.682 1.00 91.38 357 GLU A O 1
ATOM 2999 N N . THR A 1 358 ? -17.964 -11.576 9.085 1.00 91.88 358 THR A N 1
ATOM 3000 C CA . THR A 1 358 ? -16.581 -11.544 8.589 1.00 91.88 358 THR A CA 1
ATOM 3001 C C . THR A 1 358 ? -16.521 -11.298 7.086 1.00 91.88 358 THR A C 1
ATOM 3003 O O . THR A 1 358 ? -15.730 -10.462 6.662 1.00 91.88 358 THR A O 1
ATOM 3006 N N . GLU A 1 359 ? -17.413 -11.906 6.300 1.00 89.88 359 GLU A N 1
ATOM 3007 C CA . GLU A 1 359 ? -17.533 -11.662 4.858 1.00 89.88 359 GLU A CA 1
ATOM 3008 C C . GLU A 1 359 ? -17.801 -10.182 4.537 1.00 89.88 359 GLU A C 1
ATOM 3010 O O . GLU A 1 359 ? -17.092 -9.586 3.725 1.00 89.88 359 GLU A O 1
ATOM 3015 N N . ILE A 1 360 ? -18.752 -9.550 5.239 1.00 90.19 360 ILE A N 1
ATOM 3016 C CA . ILE A 1 360 ? -19.081 -8.122 5.065 1.00 90.19 360 ILE A CA 1
ATOM 3017 C C . ILE A 1 360 ? -17.876 -7.218 5.370 1.00 90.19 360 ILE A C 1
ATOM 3019 O O . ILE A 1 360 ? -17.685 -6.194 4.714 1.00 90.19 360 ILE A O 1
ATOM 3023 N N . TRP A 1 361 ? -17.065 -7.577 6.368 1.00 92.00 361 TRP A N 1
ATOM 3024 C CA . TRP A 1 361 ? -15.978 -6.736 6.877 1.00 92.00 361 TRP A CA 1
ATOM 3025 C C . TRP A 1 361 ? -14.574 -7.184 6.449 1.00 92.00 361 TRP A C 1
ATOM 3027 O O . TRP A 1 361 ? -13.588 -6.636 6.942 1.00 92.00 361 TRP A O 1
ATOM 3037 N N . ASN A 1 362 ? -14.463 -8.120 5.503 1.00 92.19 362 ASN A N 1
ATOM 3038 C CA . ASN A 1 362 ? -13.194 -8.670 5.014 1.00 92.19 362 ASN A CA 1
ATOM 3039 C C . ASN A 1 362 ? -12.185 -7.597 4.584 1.00 92.19 362 ASN A C 1
ATOM 3041 O O . ASN A 1 362 ? -11.006 -7.691 4.926 1.00 92.19 362 ASN A O 1
ATOM 3045 N N . LEU A 1 363 ? -12.643 -6.545 3.898 1.00 91.88 363 LEU A N 1
ATOM 3046 C CA . LEU A 1 363 ? -11.781 -5.434 3.491 1.00 91.88 363 LEU A CA 1
ATOM 3047 C C . LEU A 1 363 ? -11.181 -4.695 4.692 1.00 91.88 363 LEU A C 1
ATOM 3049 O O . LEU A 1 363 ? -9.982 -4.432 4.722 1.00 91.88 363 LEU A O 1
ATOM 3053 N N . ASN A 1 364 ? -11.993 -4.399 5.710 1.00 91.50 364 ASN A N 1
ATOM 3054 C CA . ASN A 1 364 ? -11.520 -3.741 6.929 1.00 91.50 364 ASN A CA 1
ATOM 3055 C C . ASN A 1 364 ? -10.554 -4.637 7.709 1.00 91.50 364 ASN A C 1
ATOM 3057 O O . ASN A 1 364 ? -9.528 -4.154 8.189 1.00 91.50 364 ASN A O 1
ATOM 3061 N N . LEU A 1 365 ? -10.854 -5.937 7.806 1.00 94.00 365 LEU A N 1
ATOM 3062 C CA . LEU A 1 365 ? -9.955 -6.922 8.408 1.00 94.00 365 LEU A CA 1
ATOM 3063 C C . LEU A 1 365 ? -8.602 -6.922 7.681 1.00 94.00 365 LEU A C 1
ATOM 3065 O O . LEU A 1 365 ? -7.559 -6.843 8.326 1.00 94.00 365 LEU A O 1
ATOM 3069 N N . PHE A 1 366 ? -8.602 -6.923 6.347 1.00 94.88 366 PHE A N 1
ATOM 3070 C CA . PHE A 1 366 ? -7.377 -6.846 5.554 1.00 94.88 366 PHE A CA 1
ATOM 3071 C C . PHE A 1 366 ? -6.600 -5.545 5.795 1.00 94.88 366 PHE A C 1
ATOM 3073 O O . PHE A 1 366 ? -5.409 -5.599 6.107 1.00 94.88 366 PHE A O 1
ATOM 3080 N N . ILE A 1 367 ? -7.265 -4.387 5.720 1.00 91.25 367 ILE A N 1
ATOM 3081 C CA . ILE A 1 367 ? -6.638 -3.073 5.933 1.00 91.25 367 ILE A CA 1
ATOM 3082 C C . ILE A 1 367 ? -5.973 -3.006 7.315 1.00 91.25 367 ILE A C 1
ATOM 3084 O O . ILE A 1 367 ? -4.832 -2.547 7.437 1.00 91.25 367 ILE A O 1
ATOM 3088 N N . GLU A 1 368 ? -6.648 -3.479 8.367 1.00 88.88 368 GLU A N 1
ATOM 3089 C CA . GLU A 1 368 ? -6.064 -3.512 9.709 1.00 88.88 368 GLU A CA 1
ATOM 3090 C C . GLU A 1 368 ? -4.932 -4.541 9.829 1.00 88.88 368 GLU A C 1
ATOM 3092 O O . GLU A 1 368 ? -3.911 -4.245 10.454 1.00 88.88 368 GLU A O 1
ATOM 3097 N N . ALA A 1 369 ? -5.051 -5.721 9.216 1.00 91.19 369 ALA A N 1
ATOM 3098 C CA . ALA A 1 369 ? -3.997 -6.734 9.247 1.00 91.19 369 ALA A CA 1
ATOM 3099 C C . ALA A 1 369 ? -2.713 -6.238 8.558 1.00 91.19 369 ALA A C 1
ATOM 3101 O O . ALA A 1 369 ? -1.626 -6.354 9.134 1.00 91.19 369 ALA A O 1
ATOM 3102 N N . HIS A 1 370 ? -2.843 -5.613 7.383 1.00 91.00 370 HIS A N 1
ATOM 3103 C CA . HIS A 1 370 ? -1.734 -5.017 6.638 1.00 91.00 370 HIS A CA 1
ATOM 3104 C C . HIS A 1 370 ? -1.083 -3.867 7.416 1.00 91.00 370 HIS A C 1
ATOM 3106 O O . HIS A 1 370 ? 0.132 -3.869 7.623 1.00 91.00 370 HIS A O 1
ATOM 3112 N N . LYS A 1 371 ? -1.880 -2.937 7.964 1.00 86.88 371 LYS A N 1
ATOM 3113 C CA . LYS A 1 371 ? -1.362 -1.808 8.755 1.00 86.88 371 LYS A CA 1
ATOM 3114 C C . LYS A 1 371 ? -0.488 -2.251 9.934 1.00 86.88 371 LYS A C 1
ATOM 3116 O O . LYS A 1 371 ? 0.454 -1.552 10.306 1.00 86.88 371 LYS A O 1
ATOM 3121 N N . ASN A 1 372 ? -0.811 -3.396 10.530 1.00 79.69 372 ASN A N 1
ATOM 3122 C CA . ASN A 1 372 ? -0.083 -3.967 11.661 1.00 79.69 372 ASN A CA 1
ATOM 3123 C C . ASN A 1 372 ? 0.954 -5.020 11.248 1.00 79.69 372 ASN A C 1
ATOM 3125 O O . ASN A 1 372 ? 1.520 -5.679 12.117 1.00 79.69 372 ASN A O 1
ATOM 3129 N N . LYS A 1 373 ? 1.205 -5.187 9.942 1.00 86.06 373 LYS A N 1
ATOM 3130 C CA . LYS A 1 373 ? 2.156 -6.153 9.374 1.00 86.06 373 LYS A CA 1
ATOM 3131 C C . LYS A 1 373 ? 1.912 -7.596 9.849 1.00 86.06 373 LYS A C 1
ATOM 3133 O O . LYS A 1 373 ? 2.850 -8.382 9.964 1.00 86.06 373 LYS A O 1
ATOM 3138 N N . ASN A 1 374 ? 0.658 -7.965 10.128 1.00 87.31 374 ASN A N 1
ATOM 3139 C CA . ASN A 1 374 ? 0.312 -9.299 10.619 1.00 87.31 374 ASN A CA 1
ATOM 3140 C C . ASN A 1 374 ? 0.020 -10.254 9.454 1.00 87.31 374 ASN A C 1
ATOM 3142 O O . ASN A 1 374 ? -1.132 -10.460 9.069 1.00 87.31 374 ASN A O 1
ATOM 3146 N N . ARG A 1 375 ? 1.086 -10.843 8.900 1.00 89.75 375 ARG A N 1
ATOM 3147 C CA . ARG A 1 375 ? 1.005 -11.746 7.742 1.00 89.75 375 ARG A CA 1
ATOM 3148 C C . ARG A 1 375 ? 0.121 -12.970 7.994 1.00 89.75 375 ARG A C 1
ATOM 3150 O O . ARG A 1 375 ? -0.681 -13.304 7.134 1.00 89.75 375 ARG A O 1
ATOM 3157 N N . GLN A 1 376 ? 0.187 -13.570 9.185 1.00 93.69 376 GLN A N 1
ATOM 3158 C CA . GLN A 1 376 ? -0.641 -14.732 9.529 1.00 93.69 376 GLN A CA 1
ATOM 3159 C C . GLN A 1 376 ? -2.140 -14.411 9.425 1.00 93.69 376 GLN A C 1
ATOM 3161 O O . GLN A 1 376 ? -2.916 -15.215 8.917 1.00 93.69 376 GLN A O 1
ATOM 3166 N N . SER A 1 377 ? -2.554 -13.221 9.868 1.00 94.75 377 SER A N 1
ATOM 3167 C CA . SER A 1 377 ? -3.947 -12.785 9.736 1.00 94.75 377 SER A CA 1
ATOM 3168 C C . SER A 1 377 ? -4.362 -12.584 8.278 1.00 94.75 377 SER A C 1
ATOM 3170 O O . SER A 1 377 ? -5.493 -12.907 7.927 1.00 94.75 377 SER A O 1
ATOM 3172 N N . ILE A 1 378 ? -3.458 -12.115 7.415 1.00 95.69 378 ILE A N 1
ATOM 3173 C CA . ILE A 1 378 ? -3.712 -11.990 5.970 1.00 95.69 378 ILE A CA 1
ATOM 3174 C C . ILE A 1 378 ? -3.865 -13.368 5.325 1.00 95.69 378 ILE A C 1
ATOM 3176 O O . ILE A 1 378 ? -4.777 -13.564 4.522 1.00 95.69 378 ILE A O 1
ATOM 3180 N N . ASP A 1 379 ? -3.045 -14.344 5.716 1.00 94.69 379 ASP A N 1
ATOM 3181 C CA . ASP A 1 379 ? -3.164 -15.723 5.232 1.00 94.69 379 ASP A CA 1
ATOM 3182 C C . ASP A 1 379 ? -4.503 -16.354 5.664 1.00 94.69 379 ASP A C 1
ATOM 3184 O O . ASP A 1 379 ? -5.169 -17.013 4.863 1.00 94.69 379 ASP A O 1
ATOM 3188 N N . ILE A 1 380 ? -4.957 -16.093 6.898 1.00 96.00 380 ILE A N 1
ATOM 3189 C CA . ILE A 1 380 ? -6.278 -16.525 7.386 1.00 96.00 380 ILE A CA 1
ATOM 3190 C C . ILE A 1 380 ? -7.405 -15.874 6.575 1.00 96.00 380 ILE A C 1
ATOM 3192 O O . ILE A 1 380 ? -8.326 -16.578 6.161 1.00 96.00 380 ILE A O 1
ATOM 3196 N N . ILE A 1 381 ? -7.341 -14.562 6.325 1.00 95.44 381 ILE A N 1
ATOM 3197 C CA . ILE A 1 381 ? -8.337 -13.857 5.497 1.00 95.44 381 ILE A CA 1
ATOM 3198 C C . ILE A 1 381 ? -8.366 -14.465 4.092 1.00 95.44 381 ILE A C 1
ATOM 3200 O O . ILE A 1 381 ? -9.430 -14.827 3.601 1.00 95.44 381 ILE A O 1
ATOM 3204 N N . THR A 1 382 ? -7.196 -14.669 3.484 1.00 94.81 382 THR A N 1
ATOM 3205 C CA . THR A 1 382 ? -7.051 -15.259 2.145 1.00 94.81 382 THR A CA 1
ATOM 3206 C C . THR A 1 382 ? -7.676 -16.652 2.070 1.00 94.81 382 THR A C 1
ATOM 3208 O O . THR A 1 382 ? -8.412 -16.961 1.134 1.00 94.81 382 THR A O 1
ATOM 3211 N N . LYS A 1 383 ? -7.425 -17.500 3.075 1.00 94.25 383 LYS A N 1
ATOM 3212 C CA . LYS A 1 383 ? -7.962 -18.866 3.137 1.00 94.25 383 LYS A CA 1
ATOM 3213 C C . LYS A 1 383 ? -9.491 -18.900 3.219 1.00 94.25 383 LYS A C 1
ATOM 3215 O O . LYS A 1 383 ? -10.097 -19.809 2.658 1.00 94.25 383 LYS A O 1
ATOM 3220 N N . ASN A 1 384 ? -10.096 -17.945 3.924 1.00 92.56 384 ASN A N 1
ATOM 3221 C CA . ASN A 1 384 ? -11.542 -17.895 4.158 1.00 92.56 384 ASN A CA 1
ATOM 3222 C C . ASN A 1 384 ? -12.298 -17.017 3.147 1.00 92.56 384 ASN A C 1
ATOM 3224 O O . ASN A 1 384 ? -13.516 -16.888 3.247 1.00 92.56 384 ASN A O 1
ATOM 3228 N N . LEU A 1 385 ? -11.605 -16.427 2.170 1.00 91.31 385 LEU A N 1
ATOM 3229 C CA . LEU A 1 385 ? -12.231 -15.622 1.130 1.00 91.31 385 LEU A CA 1
ATOM 3230 C C . LEU A 1 385 ? -12.982 -16.521 0.133 1.00 91.31 385 LEU A C 1
ATOM 3232 O O . LEU A 1 385 ? -12.388 -17.393 -0.508 1.00 91.31 385 LEU A O 1
ATOM 3236 N N . THR A 1 386 ? -14.291 -16.315 0.012 1.00 86.38 386 THR A N 1
ATOM 3237 C CA . THR A 1 386 ? -15.193 -17.088 -0.858 1.00 86.38 386 THR A CA 1
ATOM 3238 C C . THR A 1 386 ? -15.414 -16.417 -2.207 1.00 86.38 386 THR A C 1
ATOM 3240 O O . THR A 1 386 ? -15.401 -17.101 -3.229 1.00 86.38 386 THR A O 1
ATOM 3243 N N . ASP A 1 387 ? -15.590 -15.095 -2.216 1.00 86.44 387 ASP A N 1
ATOM 3244 C CA . ASP A 1 387 ? -15.738 -14.291 -3.424 1.00 86.44 387 ASP A CA 1
ATOM 3245 C C . ASP A 1 387 ? -14.962 -12.963 -3.356 1.00 86.44 387 ASP A C 1
ATOM 3247 O O . ASP A 1 387 ? -14.457 -12.562 -2.304 1.00 86.44 387 ASP A O 1
ATOM 3251 N N . ALA A 1 388 ? -14.854 -12.279 -4.497 1.00 87.12 388 ALA A N 1
ATOM 3252 C CA . ALA A 1 388 ? -14.179 -10.989 -4.585 1.00 87.12 388 ALA A CA 1
ATOM 3253 C C . ALA A 1 388 ? -15.081 -9.779 -4.261 1.00 87.12 388 ALA A C 1
ATOM 3255 O O . ALA A 1 388 ? -14.609 -8.643 -4.309 1.00 87.12 388 ALA A O 1
ATOM 3256 N N . LYS A 1 389 ? -16.369 -9.960 -3.919 1.00 87.50 389 LYS A N 1
ATOM 3257 C CA . LYS A 1 389 ? -17.310 -8.836 -3.719 1.00 87.50 389 LYS A CA 1
ATOM 3258 C C . LYS A 1 389 ? -16.960 -7.993 -2.505 1.00 87.50 389 LYS A C 1
ATOM 3260 O O . LYS A 1 389 ? -17.239 -6.795 -2.501 1.00 87.50 389 LYS A O 1
ATOM 3265 N N . SER A 1 390 ? -16.337 -8.593 -1.490 1.00 85.50 390 SER A N 1
ATOM 3266 C CA . SER A 1 390 ? -15.834 -7.844 -0.338 1.00 85.50 390 SER A CA 1
ATOM 3267 C C . SER A 1 390 ? -14.642 -6.947 -0.693 1.00 85.50 390 SER A C 1
ATOM 3269 O O . SER A 1 390 ? -14.299 -6.071 0.091 1.00 85.50 390 SER A O 1
ATOM 3271 N N . PHE A 1 391 ? -14.033 -7.127 -1.869 1.00 91.75 391 PHE A N 1
ATOM 3272 C CA . PHE A 1 391 ? -12.953 -6.308 -2.417 1.00 91.75 391 PHE A CA 1
ATOM 3273 C C . PHE A 1 391 ? -13.367 -5.731 -3.785 1.00 91.75 391 PHE A C 1
ATOM 3275 O O . PHE A 1 391 ? -12.842 -6.155 -4.815 1.00 91.75 391 PHE A O 1
ATOM 3282 N N . PRO A 1 392 ? -14.316 -4.779 -3.837 1.00 90.75 392 PRO A N 1
ATOM 3283 C CA . PRO A 1 392 ? -14.801 -4.227 -5.101 1.00 90.75 392 PRO A CA 1
ATOM 3284 C C . PRO A 1 392 ? -13.714 -3.376 -5.768 1.00 90.75 392 PRO A C 1
ATOM 3286 O O . PRO A 1 392 ? -13.518 -2.216 -5.403 1.00 90.75 392 PRO A O 1
ATOM 3289 N N . LEU A 1 393 ? -12.993 -3.962 -6.729 1.00 91.00 393 LEU A N 1
ATOM 3290 C CA . LEU A 1 393 ? -11.793 -3.386 -7.343 1.00 91.00 393 LEU A CA 1
ATOM 3291 C C . LEU A 1 393 ? -12.026 -1.982 -7.941 1.00 91.00 393 LEU A C 1
ATOM 3293 O O . LEU A 1 393 ? -11.157 -1.121 -7.835 1.00 91.00 393 LEU A O 1
ATOM 3297 N N . ASP A 1 394 ? -13.218 -1.714 -8.484 1.00 86.12 394 ASP A N 1
ATOM 3298 C CA . ASP A 1 394 ? -13.637 -0.409 -9.024 1.00 86.12 394 ASP A CA 1
ATOM 3299 C C . ASP A 1 394 ? -13.804 0.692 -7.960 1.00 86.12 394 ASP A C 1
ATOM 3301 O O . ASP A 1 394 ? -13.793 1.878 -8.289 1.00 86.12 394 ASP A O 1
ATOM 3305 N N . ARG A 1 395 ? -13.980 0.312 -6.690 1.00 87.38 395 ARG A N 1
ATOM 3306 C CA . ARG A 1 395 ? -14.246 1.224 -5.563 1.00 87.38 395 ARG A CA 1
ATOM 3307 C C . ARG A 1 395 ? -13.119 1.265 -4.539 1.00 87.38 395 ARG A C 1
ATOM 3309 O O . ARG A 1 395 ? -13.231 2.007 -3.563 1.00 87.38 395 ARG A O 1
ATOM 3316 N N . LEU A 1 396 ? -12.063 0.474 -4.724 1.00 91.12 396 LEU A N 1
ATOM 3317 C CA . LEU A 1 396 ? -10.906 0.505 -3.839 1.00 91.12 396 LEU A CA 1
ATOM 3318 C C . LEU A 1 396 ? -10.150 1.828 -3.981 1.00 91.12 396 LEU A C 1
ATOM 3320 O O . LEU A 1 396 ? -9.969 2.356 -5.079 1.00 91.12 396 LEU A O 1
ATOM 3324 N N . GLU A 1 397 ? -9.666 2.341 -2.852 1.00 91.38 397 GLU A N 1
ATOM 3325 C CA . GLU A 1 397 ? -8.660 3.400 -2.849 1.00 91.38 397 GLU A CA 1
ATOM 3326 C C . GLU A 1 397 ? -7.337 2.867 -3.421 1.00 91.38 397 GLU A C 1
ATOM 3328 O O . GLU A 1 397 ? -6.987 1.705 -3.195 1.00 91.38 397 GLU A O 1
ATOM 3333 N N . GLU A 1 398 ? -6.578 3.729 -4.104 1.00 90.56 398 GLU A N 1
ATOM 3334 C CA . GLU A 1 398 ? -5.272 3.403 -4.704 1.00 90.56 398 GLU A CA 1
ATOM 3335 C C . GLU A 1 398 ? -4.340 2.695 -3.716 1.00 90.56 398 GLU A C 1
ATOM 3337 O O . GLU A 1 398 ? -3.807 1.628 -4.006 1.00 90.56 398 GLU A O 1
ATOM 3342 N N . THR A 1 399 ? -4.233 3.227 -2.498 1.00 91.38 399 THR A N 1
ATOM 3343 C CA . THR A 1 399 ? -3.414 2.651 -1.424 1.00 91.38 399 THR A CA 1
ATOM 3344 C C . THR A 1 399 ? -3.843 1.232 -1.064 1.00 91.38 399 THR A C 1
ATOM 3346 O O . THR A 1 399 ? -3.004 0.372 -0.836 1.00 91.38 399 THR A O 1
ATOM 3349 N N . THR A 1 400 ? -5.145 0.946 -1.042 1.00 92.81 400 THR A N 1
ATOM 3350 C CA . THR A 1 400 ? -5.653 -0.384 -0.685 1.00 92.81 400 THR A CA 1
ATOM 3351 C C . THR A 1 400 ? -5.430 -1.387 -1.815 1.00 92.81 400 THR A C 1
ATOM 3353 O O . THR A 1 400 ? -5.105 -2.545 -1.545 1.00 92.81 400 THR A O 1
ATOM 3356 N N . ALA A 1 401 ? -5.542 -0.946 -3.072 1.00 93.94 401 ALA A N 1
ATOM 3357 C CA . ALA A 1 401 ? -5.180 -1.758 -4.229 1.00 93.94 401 ALA A CA 1
ATOM 3358 C C . ALA A 1 401 ? -3.684 -2.119 -4.200 1.00 93.94 401 ALA A C 1
ATOM 3360 O O . ALA A 1 401 ? -3.349 -3.299 -4.296 1.00 93.94 401 ALA A O 1
ATOM 3361 N N . ILE A 1 402 ? -2.803 -1.140 -3.958 1.00 93.31 402 ILE A N 1
ATOM 3362 C CA . ILE A 1 402 ? -1.352 -1.356 -3.819 1.00 93.31 402 ILE A CA 1
ATOM 3363 C C . ILE A 1 402 ? -1.053 -2.325 -2.671 1.00 93.31 402 ILE A C 1
ATOM 3365 O O . ILE A 1 402 ? -0.396 -3.339 -2.890 1.00 93.31 402 ILE A O 1
ATOM 3369 N N . ASN A 1 403 ? -1.621 -2.095 -1.482 1.00 95.25 403 ASN A N 1
ATOM 3370 C CA . ASN A 1 403 ? -1.434 -2.984 -0.332 1.00 95.25 403 ASN A CA 1
ATOM 3371 C C . ASN A 1 403 ? -1.866 -4.425 -0.644 1.00 95.25 403 ASN A C 1
ATOM 3373 O O . ASN A 1 403 ? -1.276 -5.370 -0.132 1.00 95.25 403 ASN A O 1
ATOM 3377 N N . THR A 1 404 ? -2.903 -4.617 -1.468 1.00 95.44 404 THR A N 1
ATOM 3378 C CA . THR A 1 404 ? -3.361 -5.955 -1.883 1.00 95.44 404 THR A CA 1
ATOM 3379 C C . THR A 1 404 ? -2.346 -6.629 -2.809 1.00 95.44 404 THR A C 1
ATOM 3381 O O . THR A 1 404 ? -2.075 -7.821 -2.661 1.00 95.44 404 THR A O 1
ATOM 3384 N N . LEU A 1 405 ? -1.737 -5.864 -3.722 1.00 96.31 405 LEU A N 1
ATOM 3385 C CA . LEU A 1 405 ? -0.688 -6.337 -4.631 1.00 96.31 405 LEU A CA 1
ATOM 3386 C C . LEU A 1 405 ? 0.590 -6.778 -3.899 1.00 96.31 405 LEU A C 1
ATOM 3388 O O . LEU A 1 405 ? 1.354 -7.566 -4.452 1.00 96.31 405 LEU A O 1
ATOM 3392 N N . GLU A 1 406 ? 0.815 -6.354 -2.653 1.00 95.69 406 GLU A N 1
ATOM 3393 C CA . GLU A 1 406 ? 1.937 -6.834 -1.828 1.00 95.69 406 GLU A CA 1
ATOM 3394 C C . GLU A 1 406 ? 1.814 -8.313 -1.415 1.00 95.69 406 GLU A C 1
ATOM 3396 O O . GLU A 1 406 ? 2.804 -8.926 -1.008 1.00 95.69 406 GLU A O 1
ATOM 3401 N N . TYR A 1 407 ? 0.621 -8.911 -1.531 1.00 96.12 407 TYR A N 1
ATOM 3402 C CA . TYR A 1 407 ? 0.340 -10.284 -1.103 1.00 96.12 407 TYR A CA 1
ATOM 3403 C C . TYR A 1 407 ? -0.102 -11.162 -2.289 1.00 96.12 407 TYR A C 1
ATOM 3405 O O . TYR A 1 407 ? -1.303 -11.294 -2.540 1.00 96.12 407 TYR A O 1
ATOM 3413 N N . PRO A 1 408 ? 0.836 -11.842 -2.985 1.00 95.25 408 PRO A N 1
ATOM 3414 C CA . PRO A 1 408 ? 0.533 -12.651 -4.170 1.00 95.25 408 PRO A CA 1
ATOM 3415 C C . PRO A 1 408 ? -0.562 -13.705 -3.962 1.00 95.25 408 PRO A C 1
ATOM 3417 O O . PRO A 1 408 ? -1.377 -13.910 -4.855 1.00 95.25 408 PRO A O 1
ATOM 3420 N N . ASN A 1 409 ? -0.617 -14.338 -2.784 1.00 95.44 409 ASN A N 1
ATOM 3421 C CA . ASN A 1 409 ? -1.625 -15.357 -2.464 1.00 95.44 409 ASN A CA 1
ATOM 3422 C C . ASN A 1 409 ? -3.037 -14.764 -2.343 1.00 95.44 409 ASN A C 1
ATOM 3424 O O . ASN A 1 409 ? -4.008 -15.379 -2.783 1.00 95.44 409 ASN A O 1
ATOM 3428 N N . LEU A 1 410 ? -3.155 -13.568 -1.753 1.00 95.75 410 LEU A N 1
ATOM 3429 C CA . LEU A 1 410 ? -4.430 -12.858 -1.652 1.00 95.75 410 LEU A CA 1
ATOM 3430 C C . LEU A 1 410 ? -4.887 -12.402 -3.037 1.00 95.75 410 LEU A C 1
ATOM 3432 O O . LEU A 1 410 ? -6.034 -12.636 -3.410 1.00 95.75 410 LEU A O 1
ATOM 3436 N N . LEU A 1 411 ? -3.973 -11.817 -3.816 1.00 96.75 411 LEU A N 1
ATOM 3437 C CA . LEU A 1 411 ? -4.238 -11.432 -5.197 1.00 96.75 411 LEU A CA 1
ATOM 3438 C C . LEU A 1 411 ? -4.692 -12.630 -6.038 1.00 96.75 411 LEU A C 1
ATOM 3440 O O . LEU A 1 411 ? -5.696 -12.538 -6.736 1.00 96.75 411 LEU A O 1
ATOM 3444 N N . GLU A 1 412 ? -3.985 -13.759 -5.961 1.00 96.31 412 GLU A N 1
ATOM 3445 C CA . GLU A 1 412 ? -4.353 -14.982 -6.674 1.00 96.31 412 GLU A CA 1
ATOM 3446 C C . GLU A 1 412 ? -5.782 -15.413 -6.331 1.00 96.31 412 GLU A C 1
ATOM 3448 O O . GLU A 1 412 ? -6.580 -15.687 -7.228 1.00 96.31 412 GLU A O 1
ATOM 3453 N N . LYS A 1 413 ? -6.134 -15.414 -5.042 1.00 95.56 413 LYS A N 1
ATOM 3454 C CA . LYS A 1 413 ? -7.480 -15.769 -4.595 1.00 95.56 413 LYS A CA 1
ATOM 3455 C C . LYS A 1 413 ? -8.542 -14.807 -5.135 1.00 95.56 413 LYS A C 1
ATOM 3457 O O . LYS A 1 413 ? -9.618 -15.252 -5.530 1.00 95.56 413 LYS A O 1
ATOM 3462 N N . LEU A 1 414 ? -8.250 -13.510 -5.191 1.00 96.06 414 LEU A N 1
ATOM 3463 C CA . LEU A 1 414 ? -9.161 -12.491 -5.719 1.00 96.06 414 LEU A CA 1
ATOM 3464 C C . LEU A 1 414 ? -9.357 -12.622 -7.235 1.00 96.06 414 LEU A C 1
ATOM 3466 O O . LEU A 1 414 ? -10.487 -12.557 -7.714 1.00 96.06 414 LEU A O 1
ATOM 3470 N N . LEU A 1 415 ? -8.287 -12.895 -7.984 1.00 95.88 415 LEU A N 1
ATOM 3471 C CA . LEU A 1 415 ? -8.344 -13.158 -9.428 1.00 95.88 415 LEU A CA 1
ATOM 3472 C C . LEU A 1 415 ? -9.151 -14.425 -9.740 1.00 95.88 415 LEU A C 1
ATOM 3474 O O . LEU A 1 415 ? -9.987 -14.417 -10.637 1.00 95.88 415 LEU A O 1
ATOM 3478 N N . GLN A 1 416 ? -8.982 -15.492 -8.949 1.00 94.19 416 GLN A N 1
ATOM 3479 C CA . GLN A 1 416 ? -9.794 -16.712 -9.066 1.00 94.19 416 GLN A CA 1
ATOM 3480 C C . GLN A 1 416 ? -11.288 -16.477 -8.814 1.00 94.19 416 GLN A C 1
ATOM 3482 O O . GLN A 1 416 ? -12.117 -17.248 -9.292 1.00 94.19 416 GLN A O 1
ATOM 3487 N N . THR A 1 417 ? -11.634 -15.464 -8.019 1.00 90.06 417 THR A N 1
ATOM 3488 C CA . THR A 1 417 ? -12.987 -15.281 -7.479 1.00 90.06 417 THR A CA 1
ATOM 3489 C C . THR A 1 417 ? -13.699 -14.020 -7.977 1.00 90.06 417 THR A C 1
ATOM 3491 O O . THR A 1 417 ? -14.789 -13.706 -7.491 1.00 90.06 417 THR A O 1
ATOM 3494 N N . GLY A 1 418 ? -13.135 -13.326 -8.973 1.00 90.25 418 GLY A N 1
ATOM 3495 C CA . GLY A 1 418 ? -13.862 -12.326 -9.763 1.00 90.25 418 GLY A CA 1
ATOM 3496 C C . GLY A 1 418 ? -13.130 -11.023 -10.084 1.00 90.25 418 GLY A C 1
ATOM 3497 O O . GLY A 1 418 ? -13.720 -10.187 -10.763 1.00 90.25 418 GLY A O 1
ATOM 3498 N N . TRP A 1 419 ? -11.890 -10.809 -9.631 1.00 94.62 419 TRP A N 1
ATOM 3499 C CA . TRP A 1 419 ? -11.108 -9.659 -10.103 1.00 94.62 419 TRP A CA 1
ATOM 3500 C C . TRP A 1 419 ? -10.729 -9.819 -11.573 1.00 94.62 419 TRP A C 1
ATOM 3502 O O . TRP A 1 419 ? -10.137 -10.826 -11.955 1.00 94.62 419 TRP A O 1
ATOM 3512 N N . ASP A 1 420 ? -11.014 -8.794 -12.376 1.00 94.56 420 ASP A N 1
ATOM 3513 C CA . ASP A 1 420 ? -10.492 -8.691 -13.735 1.00 94.56 420 ASP A CA 1
ATOM 3514 C C . ASP A 1 420 ? -9.074 -8.087 -13.691 1.00 94.56 420 ASP A C 1
ATOM 3516 O O . ASP A 1 420 ? -8.921 -6.908 -13.347 1.00 94.56 420 ASP A O 1
ATOM 3520 N N . PRO A 1 421 ? -8.020 -8.851 -14.044 1.00 94.12 421 PRO A N 1
ATOM 3521 C CA . PRO A 1 421 ? -6.652 -8.340 -14.045 1.00 94.12 421 PRO A CA 1
ATOM 3522 C C . PRO A 1 421 ? -6.434 -7.181 -15.031 1.00 94.12 421 PRO A C 1
ATOM 3524 O O . PRO A 1 421 ? -5.480 -6.418 -14.870 1.00 94.12 421 PRO A O 1
ATOM 3527 N N . ASN A 1 422 ? -7.305 -7.036 -16.036 1.00 94.94 422 ASN A N 1
ATOM 3528 C CA . ASN A 1 422 ? -7.236 -6.015 -17.082 1.00 94.94 422 ASN A CA 1
ATOM 3529 C C . ASN A 1 422 ? -8.129 -4.798 -16.813 1.00 94.94 422 ASN A C 1
ATOM 3531 O O . ASN A 1 422 ? -8.228 -3.905 -17.659 1.00 94.94 422 ASN A O 1
ATOM 3535 N N . GLN A 1 423 ? -8.765 -4.731 -15.643 1.00 94.06 423 GLN A N 1
ATOM 3536 C CA . GLN A 1 423 ? -9.629 -3.615 -15.300 1.00 94.06 423 GLN A CA 1
ATOM 3537 C C . GLN A 1 423 ? -8.843 -2.295 -15.256 1.00 94.06 423 GLN A C 1
ATOM 3539 O O . GLN A 1 423 ? -7.809 -2.177 -14.593 1.00 94.06 423 GLN A O 1
ATOM 3544 N N . ILE A 1 424 ? -9.366 -1.273 -15.940 1.00 93.19 424 ILE A N 1
ATOM 3545 C CA . ILE A 1 424 ? -8.830 0.090 -15.871 1.00 93.19 424 ILE A CA 1
ATOM 3546 C C . ILE A 1 424 ? -9.356 0.754 -14.597 1.00 93.19 424 ILE A C 1
ATOM 3548 O O . ILE A 1 424 ? -10.560 0.956 -14.437 1.00 93.19 424 ILE A O 1
ATOM 3552 N N . LEU A 1 425 ? -8.439 1.110 -13.703 1.00 92.62 425 LEU A N 1
ATOM 3553 C CA . LEU A 1 425 ? -8.708 1.786 -12.435 1.00 92.62 425 LEU A CA 1
ATOM 3554 C C . LEU A 1 425 ? -8.580 3.296 -12.632 1.00 92.62 425 LEU A C 1
ATOM 3556 O O . LEU A 1 425 ? -7.690 3.743 -13.352 1.00 92.62 425 LEU A O 1
ATOM 3560 N N . GLU A 1 426 ? -9.447 4.092 -12.008 1.00 90.62 426 GLU A N 1
ATOM 3561 C CA . GLU A 1 426 ? -9.434 5.554 -12.134 1.00 90.62 426 GLU A CA 1
ATOM 3562 C C . GLU A 1 426 ? -9.517 6.213 -10.754 1.00 90.62 426 GLU A C 1
ATOM 3564 O O . GLU A 1 426 ? -10.520 6.081 -10.053 1.00 90.62 426 GLU A O 1
ATOM 3569 N N . TRP A 1 427 ? -8.486 6.979 -10.390 1.00 87.50 427 TRP A N 1
ATOM 3570 C CA . TRP A 1 427 ? -8.438 7.715 -9.124 1.00 87.50 427 TRP A CA 1
ATOM 3571 C C . TRP A 1 427 ? -8.222 9.206 -9.339 1.00 87.50 427 TRP A C 1
ATOM 3573 O O . TRP A 1 427 ? -7.634 9.642 -10.327 1.00 87.50 427 TRP A O 1
ATOM 3583 N N . LYS A 1 428 ? -8.721 10.011 -8.401 1.00 83.75 428 LYS A N 1
ATOM 3584 C CA . LYS A 1 428 ? -8.528 11.463 -8.393 1.00 83.75 428 LYS A CA 1
ATOM 3585 C C . LYS A 1 428 ? -7.268 11.788 -7.594 1.00 83.75 428 LYS A C 1
ATOM 3587 O O . LYS A 1 428 ? -7.262 11.569 -6.386 1.00 83.75 428 LYS A O 1
ATOM 3592 N N . LYS A 1 429 ? -6.247 12.353 -8.239 1.00 77.31 429 LYS A N 1
ATOM 3593 C CA . LYS A 1 429 ? -5.053 12.887 -7.567 1.00 77.31 429 LYS A CA 1
ATOM 3594 C C . LYS A 1 429 ? -5.059 14.406 -7.586 1.00 77.31 429 LYS A C 1
ATOM 3596 O O . LYS A 1 429 ? -5.391 15.020 -8.601 1.00 77.31 429 LYS A O 1
ATOM 3601 N N . SER A 1 430 ? -4.667 15.011 -6.468 1.00 72.94 430 SER A N 1
ATOM 3602 C CA . SER A 1 430 ? -4.320 16.425 -6.437 1.00 72.94 430 SER A CA 1
ATOM 3603 C C . SER A 1 430 ? -2.915 16.613 -6.999 1.00 72.94 430 SER A C 1
ATOM 3605 O O . SER A 1 430 ? -1.958 15.962 -6.581 1.00 72.94 430 SER A O 1
ATOM 3607 N N . LYS A 1 431 ? -2.789 17.501 -7.982 1.00 71.94 431 LYS A N 1
ATOM 3608 C CA . LYS A 1 431 ? -1.504 17.916 -8.541 1.00 71.94 431 LYS A CA 1
ATOM 3609 C C . LYS A 1 431 ? -1.336 19.416 -8.363 1.00 71.94 431 LYS A C 1
ATOM 3611 O O . LYS A 1 431 ? -2.301 20.177 -8.391 1.00 71.94 431 LYS A O 1
ATOM 3616 N N . PHE A 1 432 ? -0.085 19.835 -8.199 1.00 64.12 432 PHE A N 1
ATOM 3617 C CA . PHE A 1 432 ? 0.292 21.238 -8.077 1.00 64.12 432 PHE A CA 1
ATOM 3618 C C . PHE A 1 432 ? 1.005 21.685 -9.348 1.00 64.12 432 PHE A C 1
ATOM 3620 O O . PHE A 1 432 ? 2.018 21.106 -9.737 1.00 64.12 432 PHE A O 1
ATOM 3627 N N . ARG A 1 433 ? 0.497 22.734 -9.999 1.00 64.50 433 ARG A N 1
ATOM 3628 C CA . ARG A 1 433 ? 1.163 23.369 -11.146 1.00 64.50 433 ARG A CA 1
ATOM 3629 C C . ARG A 1 433 ? 1.099 24.878 -10.970 1.00 64.50 433 ARG A C 1
ATOM 3631 O O . ARG A 1 433 ? 0.019 25.443 -10.825 1.00 64.50 433 ARG A O 1
ATOM 3638 N N . GLY A 1 434 ? 2.264 25.525 -10.924 1.00 65.69 434 GLY A N 1
ATOM 3639 C CA . GLY A 1 434 ? 2.363 26.978 -10.739 1.00 65.69 434 GLY A CA 1
ATOM 3640 C C . GLY A 1 434 ? 1.715 27.496 -9.447 1.00 65.69 434 GLY A C 1
ATOM 3641 O O . GLY A 1 434 ? 1.121 28.568 -9.458 1.00 65.69 434 GLY A O 1
ATOM 3642 N N . GLY A 1 435 ? 1.762 26.723 -8.355 1.00 65.69 435 GLY A N 1
ATOM 3643 C CA . GLY A 1 435 ? 1.198 27.115 -7.054 1.00 65.69 435 GLY A CA 1
ATOM 3644 C C . GLY A 1 435 ? -0.321 26.947 -6.906 1.00 65.69 435 GLY A C 1
ATOM 3645 O O . GLY A 1 435 ? -0.856 27.289 -5.856 1.00 65.69 435 GLY A O 1
ATOM 3646 N N . LYS A 1 436 ? -1.023 26.407 -7.914 1.00 63.03 436 LYS A N 1
ATOM 3647 C CA . LYS A 1 436 ? -2.448 26.045 -7.823 1.00 63.03 436 LYS A CA 1
ATOM 3648 C C . LYS A 1 436 ? -2.624 24.530 -7.771 1.00 63.03 436 LYS A C 1
ATOM 3650 O O . LYS A 1 436 ? -2.009 23.807 -8.558 1.00 63.03 436 LYS A O 1
ATOM 3655 N N . GLU A 1 437 ? -3.474 24.079 -6.855 1.00 75.25 437 GLU A N 1
ATOM 3656 C CA . GLU A 1 437 ? -3.926 22.691 -6.760 1.00 75.25 437 GLU A CA 1
ATOM 3657 C C . GLU A 1 437 ? -5.053 22.448 -7.772 1.00 75.25 437 GLU A C 1
ATOM 3659 O O . GLU A 1 437 ? -5.996 23.235 -7.869 1.00 75.25 437 GLU A O 1
ATOM 3664 N N . PHE A 1 438 ? -4.962 21.365 -8.537 1.00 74.31 438 PHE A N 1
ATOM 3665 C CA . PHE A 1 438 ? -6.036 20.893 -9.406 1.00 74.31 438 PHE A CA 1
ATOM 3666 C C . PHE A 1 438 ? -6.195 19.382 -9.258 1.00 74.31 438 PHE A C 1
ATOM 3668 O O . PHE A 1 438 ? -5.242 18.664 -8.958 1.00 74.31 438 PHE A O 1
ATOM 3675 N N . ILE A 1 439 ? -7.422 18.906 -9.458 1.00 76.75 439 ILE A N 1
ATOM 3676 C CA . ILE A 1 439 ? -7.761 17.488 -9.359 1.00 76.75 439 ILE A CA 1
ATOM 3677 C C . ILE A 1 439 ? -7.718 16.891 -10.760 1.00 76.75 439 ILE A C 1
ATOM 3679 O O . ILE A 1 439 ? -8.503 17.276 -11.627 1.00 76.75 439 ILE A O 1
ATOM 3683 N N . GLU A 1 440 ? -6.827 15.930 -10.969 1.00 77.62 440 GLU A N 1
ATOM 3684 C CA . GLU A 1 440 ? -6.723 15.171 -12.208 1.00 77.62 440 GLU A CA 1
ATOM 3685 C C . GLU A 1 440 ? -7.151 13.720 -11.971 1.00 77.62 440 GLU A C 1
ATOM 3687 O O . GLU A 1 440 ? -6.855 13.123 -10.935 1.00 77.62 440 GLU A O 1
ATOM 3692 N N . LYS A 1 441 ? -7.883 13.155 -12.932 1.00 81.25 441 LYS A N 1
ATOM 3693 C CA . LYS A 1 441 ? -8.225 11.734 -12.943 1.00 81.25 441 LYS A CA 1
ATOM 3694 C C . LYS A 1 441 ? -7.095 10.966 -13.610 1.00 81.25 441 LYS A C 1
ATOM 3696 O O . LYS A 1 441 ? -6.827 11.166 -14.792 1.00 81.25 441 LYS A O 1
ATOM 3701 N N . GLU A 1 442 ? -6.458 10.080 -12.865 1.00 84.62 442 GLU A N 1
ATOM 3702 C CA . GLU A 1 442 ? -5.385 9.230 -13.355 1.00 84.62 442 GLU A CA 1
ATOM 3703 C C . GLU A 1 442 ? -5.897 7.801 -13.556 1.00 84.62 442 GLU A C 1
ATOM 3705 O O . GLU A 1 442 ? -6.402 7.179 -12.623 1.00 84.62 442 GLU A O 1
ATOM 3710 N N . ARG A 1 443 ? -5.743 7.273 -14.779 1.00 90.12 443 ARG A N 1
ATOM 3711 C CA . ARG A 1 443 ? -6.111 5.892 -15.134 1.00 90.12 443 ARG A CA 1
ATOM 3712 C C . ARG A 1 443 ? -4.938 4.924 -15.097 1.00 90.12 443 ARG A C 1
ATOM 3714 O O . ARG A 1 443 ? -3.929 5.211 -15.727 1.00 90.12 443 ARG A O 1
ATOM 3721 N N . THR A 1 444 ? -5.078 3.784 -14.435 1.00 92.31 444 THR A N 1
ATOM 3722 C CA . THR A 1 444 ? -4.032 2.756 -14.320 1.00 92.31 444 THR A CA 1
ATOM 3723 C C . THR A 1 444 ? -4.592 1.341 -14.472 1.00 92.31 444 THR A C 1
ATOM 3725 O O . THR A 1 444 ? -5.790 1.168 -14.677 1.00 92.31 444 THR A O 1
ATOM 3728 N N . THR A 1 445 ? -3.732 0.331 -14.382 1.00 93.94 445 THR A N 1
ATOM 3729 C CA . THR A 1 445 ? -4.096 -1.091 -14.294 1.00 93.94 445 THR A CA 1
ATOM 3730 C C . THR A 1 445 ? -3.360 -1.734 -13.120 1.00 93.94 445 THR A C 1
ATOM 3732 O O . THR A 1 445 ? -2.362 -1.192 -12.638 1.00 93.94 445 THR A O 1
ATOM 3735 N N . LEU A 1 446 ? -3.811 -2.911 -12.671 1.00 95.12 446 LEU A N 1
ATOM 3736 C CA . LEU A 1 446 ? -3.107 -3.675 -11.629 1.00 95.12 446 LEU A CA 1
ATOM 3737 C C . LEU A 1 446 ? -1.649 -3.968 -12.011 1.00 95.12 446 LEU A C 1
ATOM 3739 O O . LEU A 1 446 ? -0.762 -3.915 -11.162 1.00 95.12 446 LEU A O 1
ATOM 3743 N N . LEU A 1 447 ? -1.394 -4.233 -13.295 1.00 93.69 447 LEU A N 1
ATOM 3744 C CA . LEU A 1 447 ? -0.052 -4.497 -13.802 1.00 93.69 447 LEU A CA 1
ATOM 3745 C C . LEU A 1 447 ? 0.837 -3.248 -13.795 1.00 93.69 447 LEU A C 1
ATOM 3747 O O . LEU A 1 447 ? 1.993 -3.344 -13.397 1.00 93.69 447 LEU A O 1
ATOM 3751 N N . ILE A 1 448 ? 0.309 -2.085 -14.193 1.00 91.88 448 ILE A N 1
ATOM 3752 C CA . ILE A 1 448 ? 1.059 -0.820 -14.143 1.00 91.88 448 ILE A CA 1
ATOM 3753 C C . ILE A 1 448 ? 1.432 -0.483 -12.696 1.00 91.88 448 ILE A C 1
ATOM 3755 O O . ILE A 1 448 ? 2.592 -0.185 -12.432 1.00 91.88 448 ILE A O 1
ATOM 3759 N N . LEU A 1 449 ? 0.502 -0.639 -11.747 1.00 92.19 449 LEU A N 1
ATOM 3760 C CA . LEU A 1 449 ? 0.786 -0.440 -10.320 1.00 92.19 449 LEU A CA 1
ATOM 3761 C C . LEU A 1 449 ? 1.846 -1.405 -9.795 1.00 92.19 449 LEU A C 1
ATOM 3763 O O . LEU A 1 449 ? 2.769 -0.995 -9.099 1.00 92.19 449 LEU A O 1
ATOM 3767 N N . ALA A 1 450 ? 1.754 -2.687 -10.159 1.00 92.69 450 ALA A N 1
ATOM 3768 C CA . ALA A 1 450 ? 2.751 -3.674 -9.762 1.00 92.69 450 ALA A CA 1
ATOM 3769 C C . ALA A 1 450 ? 4.151 -3.360 -10.323 1.00 92.69 450 ALA A C 1
ATOM 3771 O O . ALA A 1 450 ? 5.149 -3.724 -9.699 1.00 92.69 450 ALA A O 1
ATOM 3772 N N . MET A 1 451 ? 4.235 -2.693 -11.478 1.00 88.62 451 MET A N 1
ATOM 3773 C CA . MET A 1 451 ? 5.491 -2.232 -12.079 1.00 88.62 451 MET A CA 1
ATOM 3774 C C . MET A 1 451 ? 6.021 -0.936 -11.442 1.00 88.62 451 MET A C 1
ATOM 3776 O O . MET A 1 451 ? 7.234 -0.815 -11.285 1.00 88.62 451 MET A O 1
ATOM 3780 N N . GLU A 1 452 ? 5.141 0.002 -11.072 1.00 87.88 452 GLU A N 1
ATOM 3781 C CA . GLU A 1 452 ? 5.493 1.305 -10.478 1.00 87.88 452 GLU A CA 1
ATOM 3782 C C . GLU A 1 452 ? 5.952 1.188 -9.014 1.00 87.88 452 GLU A C 1
ATOM 3784 O O . GLU A 1 452 ? 6.892 1.877 -8.615 1.00 87.88 452 GLU A O 1
ATOM 3789 N N . GLU A 1 453 ? 5.318 0.313 -8.226 1.00 88.88 453 GLU A N 1
ATOM 3790 C CA . GLU A 1 453 ? 5.473 0.282 -6.766 1.00 88.88 453 GLU A CA 1
ATOM 3791 C C . GLU A 1 453 ? 6.561 -0.688 -6.285 1.00 88.88 453 GLU A C 1
ATOM 3793 O O . GLU A 1 453 ? 6.466 -1.908 -6.454 1.00 88.88 453 GLU A O 1
ATOM 3798 N N . ASP A 1 454 ? 7.581 -0.163 -5.603 1.00 85.94 454 ASP A N 1
ATOM 3799 C CA . ASP A 1 454 ? 8.699 -0.949 -5.058 1.00 85.94 454 ASP A CA 1
ATOM 3800 C C . ASP A 1 454 ? 8.281 -1.898 -3.918 1.00 85.94 454 ASP A C 1
ATOM 3802 O O . ASP A 1 454 ? 8.970 -2.889 -3.668 1.00 85.94 454 ASP A O 1
ATOM 3806 N N . SER A 1 455 ? 7.159 -1.636 -3.234 1.00 87.44 455 SER A N 1
ATOM 3807 C CA . SER A 1 455 ? 6.645 -2.528 -2.183 1.00 87.44 455 SER A CA 1
ATOM 3808 C C . SER A 1 455 ? 6.026 -3.815 -2.737 1.00 87.44 455 SER A C 1
ATOM 3810 O O . SER A 1 455 ? 5.951 -4.823 -2.032 1.00 87.44 455 SER A O 1
ATOM 3812 N N . VAL A 1 456 ? 5.630 -3.813 -4.015 1.00 91.62 456 VAL A N 1
ATOM 3813 C CA . VAL A 1 456 ? 5.009 -4.963 -4.673 1.00 91.62 456 VAL A CA 1
ATOM 3814 C C . VAL A 1 456 ? 6.086 -5.973 -5.094 1.00 91.62 456 VAL A C 1
ATOM 3816 O O . VAL A 1 456 ? 6.981 -5.620 -5.871 1.00 91.62 456 VAL A O 1
ATOM 3819 N N . PRO A 1 457 ? 6.022 -7.240 -4.644 1.00 91.44 457 PRO A N 1
ATOM 3820 C CA . PRO A 1 457 ? 7.020 -8.245 -4.988 1.00 91.44 457 PRO A CA 1
ATOM 3821 C C . PRO A 1 457 ? 6.895 -8.711 -6.446 1.00 91.44 457 PRO A C 1
ATOM 3823 O O . PRO A 1 457 ? 5.831 -8.672 -7.060 1.00 91.44 457 PRO A O 1
ATOM 3826 N N . ALA A 1 458 ? 7.994 -9.223 -7.002 1.00 88.75 458 ALA A N 1
ATOM 3827 C CA . ALA A 1 458 ? 8.037 -9.733 -8.374 1.00 88.75 458 ALA A CA 1
ATOM 3828 C C . ALA A 1 458 ? 7.084 -10.927 -8.617 1.00 88.75 458 ALA A C 1
ATOM 3830 O O . ALA A 1 458 ? 6.577 -11.098 -9.725 1.00 88.75 458 ALA A O 1
ATOM 3831 N N . ASP A 1 459 ? 6.788 -11.720 -7.582 1.00 90.06 459 ASP A N 1
ATOM 3832 C CA . ASP A 1 459 ? 5.838 -12.838 -7.669 1.00 90.06 459 ASP A CA 1
ATOM 3833 C C . ASP A 1 459 ? 4.406 -12.377 -7.973 1.00 90.06 459 ASP A C 1
ATOM 3835 O O . ASP A 1 459 ? 3.661 -13.097 -8.635 1.00 90.06 459 ASP A O 1
ATOM 3839 N N . THR A 1 460 ? 4.037 -11.148 -7.595 1.00 94.38 460 THR A N 1
ATOM 3840 C CA . THR A 1 460 ? 2.741 -10.550 -7.944 1.00 94.38 460 THR A CA 1
ATOM 3841 C C . THR A 1 460 ? 2.559 -10.455 -9.460 1.00 94.38 460 THR A C 1
ATOM 3843 O O . THR A 1 460 ? 1.475 -10.741 -9.964 1.00 94.38 460 THR A O 1
ATOM 3846 N N . LEU A 1 461 ? 3.621 -10.139 -10.214 1.00 91.75 461 LEU A N 1
ATOM 3847 C CA . LEU A 1 461 ? 3.564 -10.119 -11.680 1.00 91.75 461 LEU A CA 1
ATOM 3848 C C . LEU A 1 461 ? 3.352 -11.509 -12.268 1.00 91.75 461 LEU A C 1
ATOM 3850 O O . LEU A 1 461 ? 2.553 -11.662 -13.188 1.00 91.75 461 LEU A O 1
ATOM 3854 N N . ARG A 1 462 ? 4.025 -12.528 -11.720 1.00 90.00 462 ARG A N 1
ATOM 3855 C CA . ARG A 1 462 ? 3.828 -13.922 -12.149 1.00 90.00 462 ARG A CA 1
ATOM 3856 C C . ARG A 1 462 ? 2.375 -14.342 -11.947 1.00 90.00 462 ARG A C 1
ATOM 3858 O O . ARG A 1 462 ? 1.800 -14.974 -12.830 1.00 90.00 462 ARG A O 1
ATOM 3865 N N . THR A 1 463 ? 1.775 -13.952 -10.823 1.00 93.62 463 THR A N 1
ATOM 3866 C CA . THR A 1 463 ? 0.355 -14.181 -10.552 1.00 93.62 463 THR A CA 1
ATOM 3867 C C . THR A 1 463 ? -0.529 -13.449 -11.561 1.00 93.62 463 THR A C 1
ATOM 3869 O O . THR A 1 463 ? -1.366 -14.088 -12.188 1.00 93.62 463 THR A O 1
ATOM 3872 N N . LEU A 1 464 ? -0.332 -12.148 -11.798 1.00 94.62 464 LEU A N 1
ATOM 3873 C CA . LEU A 1 464 ? -1.137 -11.402 -12.779 1.00 94.62 464 LEU A CA 1
ATOM 3874 C C . LEU A 1 464 ? -1.058 -12.021 -14.188 1.00 94.62 464 LEU A C 1
ATOM 3876 O O . LEU A 1 464 ? -2.087 -12.200 -14.838 1.00 94.62 464 LEU A O 1
ATOM 3880 N N . LEU A 1 465 ? 0.142 -12.406 -14.636 1.00 90.31 465 LEU A N 1
ATOM 3881 C CA . LEU A 1 465 ? 0.367 -13.070 -15.928 1.00 90.31 465 LEU A CA 1
ATOM 3882 C C . LEU A 1 465 ? -0.321 -14.436 -16.004 1.00 90.31 465 LEU A C 1
ATOM 3884 O O . LEU A 1 465 ? -0.989 -14.732 -16.993 1.00 90.31 465 LEU A O 1
ATOM 3888 N N . LYS A 1 466 ? -0.238 -15.239 -14.936 1.00 90.38 466 LYS A N 1
ATOM 3889 C CA . LYS A 1 466 ? -0.920 -16.539 -14.835 1.00 90.38 466 LYS A CA 1
ATOM 3890 C C . LYS A 1 466 ? -2.436 -16.425 -15.037 1.00 90.38 466 LYS A C 1
ATOM 3892 O O . LYS A 1 466 ? -3.026 -17.335 -15.611 1.00 90.38 466 LYS A O 1
ATOM 3897 N N . TYR A 1 467 ? -3.054 -15.333 -14.584 1.00 93.56 467 TYR A N 1
ATOM 3898 C CA . TYR A 1 467 ? -4.497 -15.094 -14.715 1.00 93.56 467 TYR A CA 1
ATOM 3899 C C . TYR A 1 467 ? -4.875 -14.223 -15.925 1.00 93.56 467 TYR A C 1
ATOM 3901 O O . TYR A 1 467 ? -6.005 -13.752 -16.007 1.00 93.56 467 TYR A O 1
ATOM 3909 N N . GLY A 1 468 ? -3.973 -14.042 -16.897 1.00 87.88 468 GLY A N 1
ATOM 3910 C CA . GLY A 1 468 ? -4.310 -13.437 -18.189 1.00 87.88 468 GLY A CA 1
ATOM 3911 C C . GLY A 1 468 ? -4.324 -11.908 -18.206 1.00 87.88 468 GLY A C 1
ATOM 3912 O O . GLY A 1 468 ? -5.062 -11.309 -18.993 1.00 87.88 468 GLY A O 1
ATOM 3913 N N . VAL A 1 469 ? -3.521 -11.251 -17.362 1.00 91.62 469 VAL A N 1
ATOM 3914 C CA . VAL A 1 469 ? -3.260 -9.815 -17.542 1.00 91.62 469 VAL A CA 1
ATOM 3915 C C . VAL A 1 469 ? -2.605 -9.565 -18.904 1.00 91.62 469 VAL A C 1
ATOM 3917 O O . VAL A 1 469 ? -1.761 -10.343 -19.343 1.00 91.62 469 VAL A O 1
ATOM 3920 N N . ASN A 1 470 ? -2.974 -8.478 -19.573 1.00 86.94 470 ASN A N 1
ATOM 3921 C CA . ASN A 1 470 ? -2.463 -8.092 -20.879 1.00 86.94 470 ASN A CA 1
ATOM 3922 C C . ASN A 1 470 ? -1.253 -7.148 -20.716 1.00 86.94 470 ASN A C 1
ATOM 3924 O O . ASN A 1 470 ? -1.442 -5.979 -20.360 1.00 86.94 470 ASN A O 1
ATOM 3928 N N . PRO A 1 471 ? -0.020 -7.600 -21.023 1.00 83.56 471 PRO A N 1
ATOM 3929 C CA . PRO A 1 471 ? 1.175 -6.762 -20.920 1.00 83.56 471 PRO A CA 1
ATOM 3930 C C . PRO A 1 471 ? 1.179 -5.547 -21.862 1.00 83.56 471 PRO A C 1
ATOM 3932 O O . PRO A 1 471 ? 1.897 -4.583 -21.606 1.00 83.56 471 PRO A O 1
ATOM 3935 N N . GLY A 1 472 ? 0.364 -5.566 -22.919 1.00 80.56 472 GLY A N 1
ATOM 3936 C CA . GLY A 1 472 ? 0.224 -4.486 -23.898 1.00 80.56 472 GLY A CA 1
ATOM 3937 C C . GLY A 1 472 ? -0.916 -3.512 -23.588 1.00 80.56 472 GLY A C 1
ATOM 3938 O O . GLY A 1 472 ? -1.175 -2.606 -24.380 1.00 80.56 472 GLY A O 1
ATOM 3939 N N . LEU A 1 473 ? -1.625 -3.671 -22.463 1.00 86.19 473 LEU A N 1
ATOM 3940 C CA . LEU A 1 473 ? -2.713 -2.769 -22.088 1.00 86.19 473 LEU A CA 1
ATOM 3941 C C . LEU A 1 473 ? -2.161 -1.442 -21.548 1.00 86.19 473 LEU A C 1
ATOM 3943 O O . LEU A 1 473 ? -1.776 -1.332 -20.383 1.00 86.19 473 LEU A O 1
ATOM 3947 N N . GLY A 1 474 ? -2.135 -0.428 -22.413 1.00 86.25 474 GLY A N 1
ATOM 3948 C CA . GLY A 1 474 ? -1.732 0.932 -22.066 1.00 86.25 474 GLY A CA 1
ATOM 3949 C C . GLY A 1 474 ? -2.879 1.800 -21.536 1.00 86.25 474 GLY A C 1
ATOM 3950 O O . GLY A 1 474 ? -4.043 1.622 -21.896 1.00 86.25 474 GLY A O 1
ATOM 3951 N N . VAL A 1 475 ? -2.541 2.791 -20.713 1.00 89.75 475 VAL A N 1
ATOM 3952 C CA . VAL A 1 475 ? -3.481 3.767 -20.134 1.00 89.75 475 VAL A CA 1
ATOM 3953 C C . VAL A 1 475 ? -3.068 5.196 -20.462 1.00 89.75 475 VAL A C 1
ATOM 3955 O O . VAL A 1 475 ? -1.886 5.516 -20.545 1.00 89.75 475 VAL A O 1
ATOM 3958 N N . LYS A 1 476 ? -4.043 6.088 -20.634 1.00 88.75 476 LYS A N 1
ATOM 3959 C CA . LYS A 1 476 ? -3.773 7.507 -20.892 1.00 88.75 476 LYS A CA 1
ATOM 3960 C C . LYS A 1 476 ? -3.298 8.216 -19.619 1.00 88.75 476 LYS A C 1
ATOM 3962 O O . LYS A 1 476 ? -3.943 8.119 -18.573 1.00 88.75 476 LYS A O 1
ATOM 3967 N N . ARG A 1 477 ? -2.193 8.950 -19.729 1.00 83.00 477 ARG A N 1
ATOM 3968 C CA . ARG A 1 477 ? -1.574 9.782 -18.688 1.00 83.00 477 ARG A CA 1
ATOM 3969 C C . ARG A 1 477 ? -1.245 11.155 -19.263 1.00 83.00 477 ARG A C 1
ATOM 3971 O O . ARG A 1 477 ? -1.021 11.290 -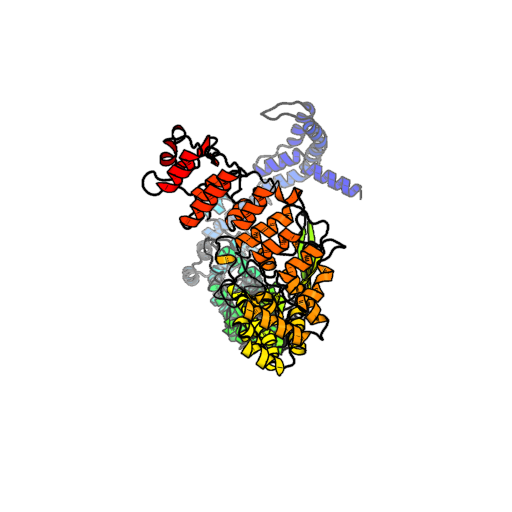20.461 1.00 83.00 477 ARG A O 1
ATOM 3978 N N . ASN A 1 478 ? -1.159 12.158 -18.397 1.00 76.06 478 ASN A N 1
ATOM 3979 C CA . ASN A 1 478 ? -0.726 13.497 -18.776 1.00 76.06 478 ASN A CA 1
ATOM 3980 C C . ASN A 1 478 ? 0.597 13.827 -18.092 1.00 76.06 4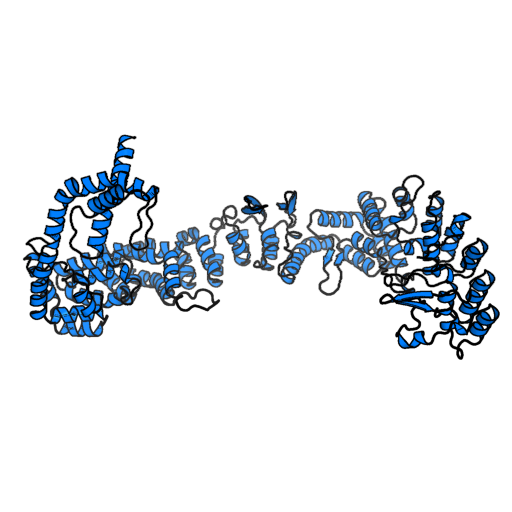78 ASN A C 1
ATOM 3982 O O . ASN A 1 478 ? 0.707 13.753 -16.868 1.00 76.06 478 ASN A O 1
ATOM 3986 N N . SER A 1 479 ? 1.587 14.233 -18.884 1.00 68.38 479 SER A N 1
ATOM 3987 C CA . SER A 1 479 ? 2.844 14.798 -18.391 1.00 68.38 479 SER A CA 1
ATOM 3988 C C . SER A 1 479 ? 3.042 16.167 -19.024 1.00 68.38 479 SER A C 1
ATOM 3990 O O . SER A 1 479 ? 2.913 16.322 -20.236 1.00 68.38 479 SER A O 1
ATOM 3992 N N . GLU A 1 480 ? 3.262 17.191 -18.197 1.00 70.38 480 GLU A N 1
ATOM 3993 C CA . GLU A 1 480 ? 3.475 18.583 -18.630 1.00 70.38 480 GLU A CA 1
ATOM 3994 C C . GLU A 1 480 ? 2.373 19.166 -19.545 1.00 70.38 480 GLU A C 1
ATOM 3996 O O . GLU A 1 480 ? 2.565 20.180 -20.216 1.00 70.38 480 GLU A O 1
ATOM 4001 N N . GLY A 1 481 ? 1.164 18.597 -19.518 1.00 70.44 481 GLY A N 1
ATOM 4002 C CA . GLY A 1 481 ? 0.045 19.000 -20.379 1.00 70.44 481 GLY A CA 1
ATOM 4003 C C . GLY A 1 481 ? 0.002 18.307 -21.744 1.00 70.44 481 GLY A C 1
ATOM 4004 O O . GLY A 1 481 ? -0.826 18.680 -22.569 1.00 70.44 481 GLY A O 1
ATOM 4005 N N . LYS A 1 482 ? 0.857 17.306 -21.985 1.00 76.69 482 LYS A N 1
ATOM 4006 C CA . LYS A 1 482 ? 0.776 16.405 -23.140 1.00 76.69 482 LYS A CA 1
ATOM 4007 C C . LYS A 1 482 ? 0.214 15.053 -22.705 1.00 76.69 482 LYS A C 1
ATOM 4009 O O . LYS A 1 482 ? 0.730 14.438 -21.770 1.00 76.69 482 LYS A O 1
ATOM 4014 N N . GLU A 1 483 ? -0.829 14.604 -23.399 1.00 83.38 483 GLU A N 1
ATOM 4015 C CA . GLU A 1 483 ? -1.382 13.259 -23.229 1.00 83.38 483 GLU A CA 1
ATOM 4016 C C . GLU A 1 483 ? -0.437 12.239 -23.875 1.00 83.38 483 GLU A C 1
ATOM 4018 O O . GLU A 1 483 ? -0.004 12.405 -25.017 1.00 83.38 483 GLU A O 1
ATOM 4023 N N . TYR A 1 484 ? -0.116 11.180 -23.141 1.00 83.56 484 TYR A N 1
ATOM 4024 C CA . TYR A 1 484 ? 0.646 10.039 -23.630 1.00 83.56 484 TYR A CA 1
ATOM 4025 C C . TYR A 1 484 ? 0.022 8.736 -23.123 1.00 83.56 484 TYR A C 1
ATOM 4027 O O . TYR A 1 484 ? -0.742 8.721 -22.157 1.00 83.56 484 TYR A O 1
ATOM 4035 N N . THR A 1 485 ? 0.325 7.625 -23.793 1.00 86.56 485 THR A N 1
ATOM 4036 C CA . THR A 1 485 ? -0.106 6.296 -23.341 1.00 86.56 485 THR A CA 1
ATOM 4037 C C . THR A 1 485 ? 1.030 5.645 -22.567 1.00 86.56 485 THR A C 1
ATOM 4039 O O . THR A 1 485 ? 2.115 5.442 -23.108 1.00 86.56 485 THR A O 1
ATOM 4042 N N . LEU A 1 486 ? 0.784 5.344 -21.297 1.00 86.69 486 LEU A N 1
ATOM 4043 C CA . LEU A 1 486 ? 1.690 4.622 -20.420 1.00 86.69 486 LEU A CA 1
ATOM 4044 C C . LEU A 1 486 ? 1.429 3.120 -20.542 1.00 86.69 486 LEU A C 1
ATOM 4046 O O . LEU A 1 486 ? 0.306 2.675 -20.322 1.00 86.69 486 LEU A O 1
ATOM 4050 N N . TYR A 1 487 ? 2.471 2.356 -20.855 1.00 85.25 487 TYR A N 1
ATOM 4051 C CA . TYR A 1 487 ? 2.442 0.893 -20.895 1.00 85.25 487 TYR A CA 1
ATOM 4052 C C . TYR A 1 487 ? 3.187 0.311 -19.686 1.00 85.25 487 TYR A C 1
ATOM 4054 O O . TYR A 1 487 ? 4.132 0.951 -19.218 1.00 85.25 487 TYR A O 1
ATOM 4062 N N . PRO A 1 488 ? 2.845 -0.907 -19.223 1.00 84.94 488 PRO A N 1
ATOM 4063 C CA . PRO A 1 488 ? 3.506 -1.563 -18.090 1.00 84.94 488 PRO A CA 1
ATOM 4064 C C . PRO A 1 488 ? 5.037 -1.605 -18.162 1.00 84.94 488 PRO A C 1
ATOM 4066 O O . PRO A 1 488 ? 5.729 -1.381 -17.175 1.00 84.94 488 PRO A O 1
ATOM 4069 N N . LEU A 1 489 ? 5.597 -1.854 -19.347 1.00 80.62 489 LEU A N 1
ATOM 4070 C CA . LEU A 1 489 ? 7.048 -1.924 -19.521 1.00 80.62 489 LEU A CA 1
ATOM 4071 C C . LEU A 1 489 ? 7.732 -0.551 -19.364 1.00 80.62 489 LEU A C 1
ATOM 4073 O O . LEU A 1 489 ? 8.891 -0.469 -18.952 1.00 80.62 489 LEU A O 1
ATOM 4077 N N . ALA A 1 490 ? 6.999 0.523 -19.673 1.00 73.56 490 ALA A N 1
ATOM 4078 C CA . ALA A 1 490 ? 7.448 1.909 -19.581 1.00 73.56 490 ALA A CA 1
ATOM 4079 C C . ALA A 1 490 ? 7.123 2.561 -18.225 1.00 73.56 490 ALA A C 1
ATOM 4081 O O . ALA A 1 490 ? 7.643 3.636 -17.931 1.00 73.56 490 ALA A O 1
ATOM 4082 N N . SER A 1 491 ? 6.294 1.931 -17.388 1.00 66.38 491 SER A N 1
ATOM 4083 C CA . SER A 1 491 ? 5.812 2.483 -16.118 1.00 66.38 491 SER A CA 1
ATOM 4084 C C . SER A 1 491 ? 6.782 2.300 -14.963 1.00 66.38 491 SER A C 1
ATOM 4086 O O . SER A 1 491 ? 6.375 2.110 -13.828 1.00 66.38 491 SER A O 1
ATOM 4088 N N . VAL A 1 492 ? 8.086 2.335 -15.225 1.00 61.81 492 VAL A N 1
ATOM 4089 C CA . VAL A 1 492 ? 9.058 2.092 -14.166 1.00 61.81 492 VAL A CA 1
ATOM 4090 C C . VAL A 1 492 ? 9.795 3.369 -13.799 1.00 61.81 492 VAL A C 1
ATOM 4092 O O . VAL A 1 492 ? 10.641 3.852 -14.557 1.00 61.81 492 VAL A O 1
ATOM 4095 N N . HIS A 1 493 ? 9.509 3.888 -12.605 1.00 55.72 493 HIS A N 1
ATOM 4096 C CA . HIS A 1 493 ? 10.101 5.112 -12.065 1.00 55.72 493 HIS A CA 1
ATOM 4097 C C . HIS A 1 493 ? 11.640 5.062 -12.036 1.00 55.72 493 HIS A C 1
ATOM 4099 O O . HIS A 1 493 ? 12.248 4.015 -11.805 1.00 55.72 493 HIS A O 1
ATOM 4105 N N . SER A 1 494 ? 12.293 6.197 -12.310 1.00 48.72 494 SER A N 1
ATOM 4106 C CA . SER A 1 494 ? 13.758 6.308 -12.425 1.00 48.72 494 SER A CA 1
ATOM 4107 C C . SER A 1 494 ? 14.505 6.262 -11.088 1.00 48.72 494 SER A C 1
ATOM 4109 O O . SER A 1 494 ? 15.710 6.049 -11.090 1.00 48.72 494 SER A O 1
ATOM 4111 N N . ASN A 1 495 ? 13.806 6.449 -9.963 1.00 49.41 495 ASN A N 1
ATOM 4112 C CA . ASN A 1 495 ? 14.420 6.695 -8.652 1.00 49.41 495 ASN A CA 1
ATOM 4113 C C . ASN A 1 495 ? 14.242 5.531 -7.646 1.00 49.41 495 ASN A C 1
ATOM 4115 O O . ASN A 1 495 ? 14.542 5.716 -6.469 1.00 49.41 495 ASN A O 1
ATOM 4119 N N . GLY A 1 496 ? 13.721 4.375 -8.082 1.00 58.84 496 GLY A N 1
ATOM 4120 C CA . GLY A 1 496 ? 13.417 3.209 -7.232 1.00 58.84 496 GLY A CA 1
ATOM 4121 C C . GLY A 1 496 ? 14.513 2.135 -7.189 1.00 58.84 496 GLY A C 1
ATOM 4122 O O . GLY A 1 496 ? 15.602 2.307 -7.742 1.00 58.84 496 GLY A O 1
ATOM 4123 N N . ASN A 1 497 ? 14.223 0.999 -6.547 1.00 63.28 497 ASN A N 1
ATOM 4124 C CA . ASN A 1 497 ? 15.136 -0.147 -6.447 1.00 63.28 497 ASN A CA 1
ATOM 4125 C C . ASN A 1 497 ? 15.418 -0.773 -7.828 1.00 63.28 497 ASN A C 1
ATOM 4127 O O . ASN A 1 497 ? 14.647 -1.599 -8.324 1.00 63.28 497 ASN A O 1
ATOM 4131 N N . GLY A 1 498 ? 16.562 -0.416 -8.423 1.00 67.62 498 GLY A N 1
ATOM 4132 C CA . GLY A 1 498 ? 16.966 -0.850 -9.765 1.00 67.62 498 GLY A CA 1
ATOM 4133 C C . GLY A 1 498 ? 16.945 -2.368 -9.976 1.00 67.62 498 GLY A C 1
ATOM 4134 O O . GLY A 1 498 ? 16.481 -2.821 -11.017 1.00 67.62 498 GLY A O 1
ATOM 4135 N N . ILE A 1 499 ? 17.335 -3.160 -8.970 1.00 73.69 499 ILE A N 1
ATOM 4136 C CA . ILE A 1 499 ? 17.396 -4.630 -9.075 1.00 73.69 499 ILE A CA 1
ATOM 4137 C C . ILE A 1 499 ? 15.991 -5.233 -9.176 1.00 73.69 499 ILE A C 1
ATOM 4139 O O . ILE A 1 499 ? 15.728 -6.082 -10.029 1.00 73.69 499 ILE A O 1
ATOM 4143 N N . LEU A 1 500 ? 15.070 -4.799 -8.307 1.00 76.94 500 LEU A N 1
ATOM 4144 C CA . LEU A 1 500 ? 13.687 -5.279 -8.336 1.00 76.94 500 LEU A CA 1
ATOM 4145 C C . LEU A 1 500 ? 13.010 -4.866 -9.646 1.00 76.94 500 LEU A C 1
ATOM 4147 O O . LEU A 1 500 ? 12.327 -5.673 -10.270 1.00 76.94 500 LEU A O 1
ATOM 4151 N N . LYS A 1 501 ? 13.252 -3.633 -10.089 1.00 76.50 501 LYS A N 1
ATOM 4152 C CA . LYS A 1 501 ? 12.785 -3.097 -11.368 1.00 76.50 501 LYS A CA 1
ATOM 4153 C C . LYS A 1 501 ? 13.232 -3.949 -12.557 1.00 76.50 501 LYS A C 1
ATOM 4155 O O . LYS A 1 501 ? 12.388 -4.354 -13.357 1.00 76.50 501 LYS A O 1
ATOM 4160 N N . GLU A 1 502 ? 14.520 -4.266 -12.647 1.00 76.31 502 GLU A N 1
ATOM 4161 C CA . GLU A 1 502 ? 15.061 -5.125 -13.705 1.00 76.31 502 GLU A CA 1
ATOM 4162 C C . GLU A 1 502 ? 14.442 -6.525 -13.662 1.00 76.31 502 GLU A C 1
ATOM 4164 O O . GLU A 1 502 ? 14.083 -7.078 -14.702 1.00 76.31 502 GLU A O 1
ATOM 4169 N N . LEU A 1 503 ? 14.236 -7.084 -12.465 1.00 81.56 503 LEU A N 1
ATOM 4170 C CA . LEU A 1 503 ? 13.586 -8.382 -12.300 1.00 81.56 503 LEU A CA 1
ATOM 4171 C C . LEU A 1 503 ? 12.127 -8.367 -12.782 1.00 81.56 503 LEU A C 1
ATOM 4173 O O . LEU A 1 503 ? 11.712 -9.284 -13.492 1.00 81.56 503 LEU A O 1
ATOM 4177 N N . LYS A 1 504 ? 11.348 -7.337 -12.428 1.00 86.56 504 LYS A N 1
ATOM 4178 C CA . LYS A 1 504 ? 9.951 -7.183 -12.867 1.00 86.56 504 LYS A CA 1
ATOM 4179 C C . LYS A 1 504 ? 9.856 -7.028 -14.387 1.00 86.56 504 LYS A C 1
ATOM 4181 O O . LYS A 1 504 ? 9.049 -7.706 -15.020 1.00 86.56 504 LYS A O 1
ATOM 4186 N N . GLN A 1 505 ? 10.724 -6.202 -14.979 1.00 82.00 505 GLN A N 1
ATOM 4187 C CA . GLN A 1 505 ? 10.826 -6.054 -16.435 1.00 82.00 505 GLN A CA 1
ATOM 4188 C C . GLN A 1 505 ? 11.184 -7.381 -17.103 1.00 82.00 505 GLN A C 1
ATOM 4190 O O . GLN A 1 505 ? 10.527 -7.779 -18.060 1.00 82.00 505 GLN A O 1
ATOM 4195 N N . LYS A 1 506 ? 12.170 -8.107 -16.568 1.00 81.81 506 LYS A N 1
ATOM 4196 C CA . LYS A 1 506 ? 12.569 -9.418 -17.084 1.00 81.81 506 LYS A CA 1
ATOM 4197 C C . LYS A 1 506 ? 11.400 -10.404 -17.098 1.00 81.81 506 LYS A C 1
ATOM 4199 O O . LYS A 1 506 ? 11.155 -11.012 -18.133 1.00 81.81 506 LYS A O 1
ATOM 4204 N N . ILE A 1 507 ? 10.642 -10.508 -16.003 1.00 83.75 507 ILE A N 1
ATOM 4205 C CA . ILE A 1 507 ? 9.456 -11.382 -15.922 1.00 83.75 507 ILE A CA 1
ATOM 4206 C C . ILE A 1 507 ? 8.426 -11.020 -16.998 1.00 83.75 507 ILE A C 1
ATOM 4208 O O . ILE A 1 507 ? 7.865 -11.912 -17.632 1.00 83.75 507 ILE A O 1
ATOM 4212 N N . LEU A 1 508 ? 8.196 -9.725 -17.225 1.00 83.44 508 LEU A N 1
ATOM 4213 C CA . LEU A 1 508 ? 7.221 -9.252 -18.207 1.00 83.44 508 LEU A CA 1
ATOM 4214 C C . LEU A 1 508 ? 7.638 -9.559 -19.655 1.00 83.44 508 LEU A C 1
ATOM 4216 O O . LEU A 1 508 ? 6.788 -9.863 -20.487 1.00 83.44 508 LEU A O 1
ATOM 4220 N N . ILE A 1 509 ? 8.940 -9.493 -19.946 1.00 80.31 509 ILE A N 1
ATOM 4221 C CA . ILE A 1 509 ? 9.512 -9.711 -21.284 1.00 80.31 509 ILE A CA 1
ATOM 4222 C C . ILE A 1 509 ? 9.683 -11.207 -21.596 1.00 80.31 509 ILE A C 1
ATOM 4224 O O . ILE A 1 509 ? 9.542 -11.624 -22.748 1.00 80.31 509 ILE A O 1
ATOM 4228 N N . GLU A 1 510 ? 10.001 -12.024 -20.587 1.00 81.19 510 GLU A N 1
ATOM 4229 C CA . GLU A 1 510 ? 10.318 -13.448 -20.751 1.00 81.19 510 GLU A CA 1
ATOM 4230 C C . GLU A 1 510 ? 9.200 -14.227 -21.443 1.00 81.19 510 GLU A C 1
ATOM 4232 O O . GLU A 1 510 ? 9.485 -15.070 -22.292 1.00 81.19 510 GLU A O 1
ATOM 4237 N N . GLN A 1 511 ? 7.937 -13.961 -21.106 1.00 76.31 511 GLN A N 1
ATOM 4238 C CA . GLN A 1 511 ? 6.814 -14.711 -21.661 1.00 76.31 511 GLN A CA 1
ATOM 4239 C C . GLN A 1 511 ? 6.584 -14.418 -23.160 1.00 76.31 511 GLN A C 1
ATOM 4241 O O . GLN A 1 511 ? 6.642 -15.376 -23.936 1.00 76.31 511 GLN A O 1
ATOM 4246 N N . PRO A 1 512 ? 6.428 -13.155 -23.611 1.00 78.50 512 PRO A N 1
ATOM 4247 C CA . PRO A 1 512 ? 6.351 -12.831 -25.038 1.00 78.50 512 PRO A CA 1
ATOM 4248 C C . PRO A 1 512 ? 7.553 -13.333 -25.847 1.00 78.50 512 PRO A C 1
ATOM 4250 O O . PRO A 1 512 ? 7.382 -13.869 -26.942 1.00 78.50 512 PRO A O 1
ATOM 4253 N N . LEU A 1 513 ? 8.775 -13.220 -25.307 1.00 82.38 513 LEU A N 1
ATOM 4254 C CA . LEU A 1 513 ? 9.969 -13.748 -25.974 1.00 82.38 513 LEU A CA 1
ATOM 4255 C C . LEU A 1 513 ? 9.961 -15.274 -26.051 1.00 82.38 513 LEU A C 1
ATOM 4257 O O . LEU A 1 513 ? 10.331 -15.835 -27.079 1.00 82.38 513 LEU A O 1
ATOM 4261 N N . LYS A 1 514 ? 9.533 -15.968 -24.994 1.00 83.75 514 LYS A N 1
ATOM 4262 C CA . LYS A 1 514 ? 9.431 -17.430 -24.993 1.00 83.75 514 LYS A CA 1
ATOM 4263 C C . LYS A 1 514 ? 8.408 -17.914 -26.016 1.00 83.75 514 LYS A C 1
ATOM 4265 O O . LYS A 1 514 ? 8.691 -18.874 -26.729 1.00 83.75 514 LYS A O 1
ATOM 4270 N N . GLU A 1 515 ? 7.253 -17.262 -26.114 1.00 83.50 515 GLU A N 1
ATOM 4271 C CA . GLU A 1 515 ? 6.237 -17.563 -27.130 1.00 83.50 515 GLU A CA 1
ATOM 4272 C C . GLU A 1 515 ? 6.790 -17.338 -28.544 1.00 83.50 515 GLU A C 1
ATOM 4274 O O . GLU A 1 515 ? 6.713 -18.234 -29.389 1.00 83.50 515 GLU A O 1
ATOM 4279 N N . PHE A 1 516 ? 7.455 -16.201 -28.769 1.00 88.25 516 PHE A N 1
ATOM 4280 C CA . PHE A 1 516 ? 8.115 -15.892 -30.035 1.00 88.25 516 PHE A CA 1
ATOM 4281 C C . PHE A 1 516 ? 9.186 -16.931 -30.405 1.00 88.25 516 PHE A C 1
ATOM 4283 O O . PHE A 1 516 ? 9.181 -17.451 -31.517 1.00 88.25 516 PHE A O 1
ATOM 4290 N N . HIS A 1 517 ? 10.077 -17.294 -29.479 1.00 86.50 517 HIS A N 1
ATOM 4291 C CA . HIS A 1 517 ? 11.134 -18.281 -29.722 1.00 86.50 517 HIS A CA 1
ATOM 4292 C C . HIS A 1 517 ? 10.608 -19.715 -29.836 1.00 86.50 517 HIS A C 1
ATOM 4294 O O . HIS A 1 517 ? 11.225 -20.534 -30.509 1.00 86.50 517 HIS A O 1
ATOM 4300 N N . THR A 1 518 ? 9.461 -20.031 -29.233 1.00 86.88 518 THR A N 1
ATOM 4301 C CA . THR A 1 518 ? 8.788 -21.322 -29.447 1.00 86.88 518 THR A CA 1
ATOM 4302 C C . THR A 1 518 ? 8.241 -21.409 -30.872 1.00 86.88 518 THR A C 1
ATOM 4304 O O . THR A 1 518 ? 8.361 -22.450 -31.515 1.00 86.88 518 THR A O 1
ATOM 4307 N N . LYS A 1 519 ? 7.684 -20.307 -31.387 1.00 89.19 519 LYS A N 1
ATOM 4308 C CA . LYS A 1 519 ? 7.203 -20.200 -32.770 1.00 89.19 519 LYS A CA 1
ATOM 4309 C C . LYS A 1 519 ? 8.351 -20.145 -33.788 1.00 89.19 519 LYS A C 1
ATOM 4311 O O . LYS A 1 519 ? 8.248 -20.747 -34.854 1.00 89.19 519 LYS A O 1
ATOM 4316 N N . TYR A 1 520 ? 9.449 -19.469 -33.445 1.00 90.88 520 TYR A N 1
ATOM 4317 C CA . TYR A 1 520 ? 10.627 -19.264 -34.296 1.00 90.88 520 TYR A CA 1
ATOM 4318 C C . TYR A 1 520 ? 11.931 -19.675 -33.589 1.00 90.88 520 TYR A C 1
ATOM 4320 O O . TYR A 1 520 ? 12.752 -18.824 -33.226 1.00 90.88 520 TYR A O 1
ATOM 4328 N N . PRO A 1 521 ? 12.175 -20.986 -33.414 1.00 87.12 521 PRO A N 1
ATOM 4329 C CA . PRO A 1 521 ? 13.330 -21.489 -32.663 1.00 87.12 521 PRO A CA 1
ATOM 4330 C C . PRO A 1 521 ? 14.681 -21.149 -33.310 1.00 87.12 521 PRO A C 1
ATOM 4332 O O . PRO A 1 521 ? 15.699 -21.051 -32.627 1.00 87.12 521 PRO A O 1
ATOM 4335 N N . THR A 1 522 ? 14.710 -20.925 -34.625 1.00 89.00 522 THR A N 1
ATOM 4336 C CA . THR A 1 522 ? 15.918 -20.548 -35.374 1.00 89.00 522 THR A CA 1
ATOM 4337 C C . THR A 1 522 ? 16.321 -19.084 -35.192 1.00 89.00 522 THR A C 1
ATOM 4339 O O . THR A 1 522 ? 17.459 -18.727 -35.498 1.00 89.00 522 THR A O 1
ATOM 4342 N N . TYR A 1 523 ? 15.439 -18.234 -34.659 1.00 89.56 523 TYR A N 1
ATOM 4343 C CA . TYR A 1 523 ? 15.691 -16.799 -34.538 1.00 89.56 523 TYR A CA 1
ATOM 4344 C C . TYR A 1 523 ? 16.857 -16.481 -33.591 1.00 89.56 523 TYR A C 1
ATOM 4346 O O . TYR A 1 523 ? 17.758 -15.720 -33.941 1.00 89.56 523 TYR A O 1
ATOM 4354 N N . SER A 1 524 ? 16.904 -17.129 -32.421 1.00 85.12 524 SER A N 1
ATOM 4355 C CA . SER A 1 524 ? 17.999 -16.953 -31.455 1.00 85.12 524 SER A CA 1
ATOM 4356 C C . SER A 1 524 ? 19.347 -17.434 -32.008 1.00 85.12 524 SER A C 1
ATOM 4358 O O . SER A 1 524 ? 20.393 -16.880 -31.668 1.00 85.12 524 SER A O 1
ATOM 4360 N N . LEU A 1 525 ? 19.339 -18.449 -32.882 1.00 87.50 525 LEU A N 1
ATOM 4361 C CA . LEU A 1 525 ? 20.549 -18.942 -33.548 1.00 87.50 525 LEU A CA 1
ATOM 4362 C C . LEU A 1 525 ? 21.100 -17.904 -34.528 1.00 87.50 525 LEU A C 1
ATOM 4364 O O . LEU A 1 525 ? 22.285 -17.582 -34.456 1.00 87.50 525 LEU A O 1
ATOM 4368 N N . LEU A 1 526 ? 20.246 -17.341 -35.391 1.00 89.50 526 LEU A N 1
ATOM 4369 C CA . LEU A 1 526 ? 20.632 -16.262 -36.307 1.00 89.50 526 LEU A CA 1
ATOM 4370 C C . LEU A 1 526 ? 21.186 -15.065 -35.550 1.00 89.50 526 LEU A C 1
ATOM 4372 O O . LEU A 1 526 ? 22.247 -14.560 -35.904 1.00 89.50 526 LEU A O 1
ATOM 4376 N N . GLN A 1 527 ? 20.502 -14.649 -34.485 1.00 87.31 527 GLN A N 1
ATOM 4377 C CA . GLN A 1 527 ? 20.946 -13.544 -33.650 1.00 87.31 527 GLN A CA 1
ATOM 4378 C C . GLN A 1 527 ? 22.337 -13.813 -33.057 1.00 87.31 527 GLN A C 1
ATOM 4380 O O . GLN A 1 527 ? 23.223 -12.965 -33.155 1.00 87.31 527 GLN A O 1
ATOM 4385 N N . SER A 1 528 ? 22.582 -15.026 -32.546 1.00 86.69 528 SER A N 1
ATOM 4386 C CA . SER A 1 528 ? 23.909 -15.419 -32.059 1.00 86.69 528 SER A CA 1
ATOM 4387 C C . SER A 1 528 ? 24.970 -15.427 -33.167 1.00 86.69 528 SER A C 1
ATOM 4389 O O . SER A 1 528 ? 26.124 -15.077 -32.911 1.00 86.69 528 SER A O 1
ATOM 4391 N N . TYR A 1 529 ? 24.619 -15.817 -34.397 1.00 90.31 529 TYR A N 1
ATOM 4392 C CA . TYR A 1 529 ? 25.544 -15.771 -35.534 1.00 90.31 529 TYR A CA 1
ATOM 4393 C C . TYR A 1 529 ? 25.882 -14.343 -35.952 1.00 90.31 529 TYR A C 1
ATOM 4395 O O . TYR A 1 529 ? 27.046 -14.081 -36.250 1.00 90.31 529 TYR A O 1
ATOM 4403 N N . VAL A 1 530 ? 24.916 -13.423 -35.899 1.00 85.94 530 VAL A N 1
ATOM 4404 C CA . VAL A 1 530 ? 25.141 -11.987 -36.113 1.00 85.94 530 VAL A CA 1
ATOM 4405 C C . VAL A 1 530 ? 26.079 -11.428 -35.045 1.00 85.94 530 VAL A C 1
ATOM 4407 O O . VAL A 1 530 ? 27.090 -10.818 -35.377 1.00 85.94 530 VAL A O 1
ATOM 4410 N N . GLU A 1 531 ? 25.812 -11.699 -33.767 1.00 80.81 531 GLU A N 1
ATOM 4411 C CA . GLU A 1 531 ? 26.646 -11.232 -32.649 1.00 80.81 531 GLU A CA 1
ATOM 4412 C C . GLU A 1 531 ? 28.077 -11.785 -32.700 1.00 80.81 531 GLU A C 1
ATOM 4414 O O . GLU A 1 531 ? 29.037 -11.085 -32.380 1.00 80.81 531 GLU A O 1
ATOM 4419 N N . LYS A 1 532 ? 28.242 -13.042 -33.127 1.00 83.38 532 LYS A N 1
ATOM 4420 C CA . LYS A 1 532 ? 29.559 -13.677 -33.311 1.00 83.38 532 LYS A CA 1
ATOM 4421 C C . LYS A 1 532 ? 30.217 -13.322 -34.647 1.00 83.38 532 LYS A C 1
ATOM 4423 O O . LYS A 1 532 ? 31.391 -13.662 -34.827 1.00 83.38 532 LYS A O 1
ATOM 4428 N N . GLN A 1 533 ? 29.488 -12.650 -35.540 1.00 82.31 533 GLN A N 1
ATOM 4429 C CA . GLN A 1 533 ? 29.864 -12.317 -36.914 1.00 82.31 533 GLN A CA 1
ATOM 4430 C C . GLN A 1 533 ? 30.309 -13.547 -37.723 1.00 82.31 533 GLN A C 1
ATOM 4432 O O . GLN A 1 533 ? 31.362 -13.575 -38.354 1.00 82.31 533 GLN A O 1
ATOM 4437 N N . ASN A 1 534 ? 29.515 -14.617 -37.653 1.00 87.44 534 ASN A N 1
ATOM 4438 C CA . ASN A 1 534 ? 29.753 -15.857 -38.386 1.00 87.44 534 ASN A CA 1
ATOM 4439 C C . ASN A 1 534 ? 28.966 -15.856 -39.706 1.00 87.44 534 ASN A C 1
ATOM 4441 O O . ASN A 1 534 ? 27.860 -16.396 -39.765 1.00 87.44 534 ASN A O 1
ATOM 4445 N N . VAL A 1 535 ? 29.554 -15.263 -40.752 1.00 85.06 535 VAL A N 1
ATOM 4446 C CA . VAL A 1 535 ? 28.946 -15.100 -42.090 1.00 85.06 535 VAL A CA 1
ATOM 4447 C C . VAL A 1 535 ? 28.409 -16.422 -42.633 1.00 85.06 535 VAL A C 1
ATOM 4449 O O . VAL A 1 535 ? 27.221 -16.551 -42.909 1.00 85.06 535 VAL A O 1
ATOM 4452 N N . ARG A 1 536 ? 29.263 -17.452 -42.686 1.00 89.06 536 ARG A N 1
ATOM 4453 C CA . ARG A 1 536 ? 28.922 -18.748 -43.288 1.00 89.06 536 ARG A CA 1
ATOM 4454 C C . ARG A 1 536 ? 27.745 -19.430 -42.588 1.00 89.06 536 ARG A C 1
ATOM 4456 O O . ARG A 1 536 ? 26.909 -20.045 -43.247 1.00 89.06 536 ARG A O 1
ATOM 4463 N N . ALA A 1 537 ? 27.689 -19.371 -41.255 1.00 89.25 537 ALA A N 1
ATOM 4464 C CA . ALA A 1 537 ? 26.577 -19.950 -40.501 1.00 89.25 537 ALA A CA 1
ATOM 4465 C C . ALA A 1 537 ? 25.292 -19.125 -40.652 1.00 89.25 537 ALA A C 1
ATOM 4467 O O . ALA A 1 537 ? 24.210 -19.708 -40.757 1.00 89.25 537 ALA A O 1
ATOM 4468 N N . PHE A 1 538 ? 25.413 -17.794 -40.698 1.00 91.69 538 PHE A N 1
ATOM 4469 C CA . PHE A 1 538 ? 24.292 -16.885 -40.909 1.00 91.69 538 PHE A CA 1
ATOM 4470 C C . PHE A 1 538 ? 23.647 -17.106 -42.283 1.00 91.69 538 PHE A C 1
ATOM 4472 O O . PHE A 1 538 ? 22.471 -17.448 -42.335 1.00 91.69 538 PHE A O 1
ATOM 4479 N N . GLU A 1 539 ? 24.417 -17.041 -43.372 1.00 89.75 539 GLU A N 1
ATOM 4480 C CA . GLU A 1 539 ? 23.931 -17.246 -44.746 1.00 89.75 539 GLU A CA 1
ATOM 4481 C C . GLU A 1 539 ? 23.287 -18.620 -44.942 1.00 89.75 539 GLU A C 1
ATOM 4483 O O . GLU A 1 539 ? 22.178 -18.731 -45.467 1.00 89.75 539 GLU A O 1
ATOM 4488 N N . LYS A 1 540 ? 23.956 -19.680 -44.466 1.00 90.69 540 LYS A N 1
ATOM 4489 C CA . LYS A 1 540 ? 23.450 -21.053 -44.583 1.00 90.69 540 LYS A CA 1
ATOM 4490 C C . LYS A 1 540 ? 22.107 -21.227 -43.875 1.00 90.69 540 LYS A C 1
ATOM 4492 O O . LYS A 1 540 ? 21.240 -21.932 -44.381 1.00 90.69 540 LYS A O 1
ATOM 4497 N N . THR A 1 541 ? 21.953 -20.625 -42.697 1.00 89.19 541 THR A N 1
ATOM 4498 C CA . THR A 1 541 ? 20.708 -20.714 -41.920 1.00 89.19 541 THR A CA 1
ATOM 4499 C C . THR A 1 541 ? 19.621 -19.838 -42.538 1.00 89.19 541 THR A C 1
ATOM 4501 O O . THR A 1 541 ? 18.469 -20.257 -42.604 1.00 89.19 541 THR A O 1
ATOM 4504 N N . LEU A 1 542 ? 19.993 -18.656 -43.038 1.00 89.25 542 LEU A N 1
ATOM 4505 C CA . LEU A 1 542 ? 19.091 -17.683 -43.648 1.00 89.25 542 LEU A CA 1
ATOM 4506 C C . LEU A 1 542 ? 18.421 -18.208 -44.927 1.00 89.25 542 LEU A C 1
ATOM 4508 O O . LEU A 1 542 ? 17.248 -17.935 -45.154 1.00 89.25 542 LEU A O 1
ATOM 4512 N N . ALA A 1 543 ? 19.127 -19.009 -45.729 1.00 83.06 543 ALA A N 1
ATOM 4513 C CA . ALA A 1 543 ? 18.606 -19.562 -46.982 1.00 83.06 543 ALA A CA 1
ATOM 4514 C C . ALA A 1 543 ? 17.400 -20.515 -46.816 1.00 83.06 543 ALA A C 1
ATOM 4516 O O . ALA A 1 543 ? 16.700 -20.786 -47.789 1.00 83.06 543 ALA A O 1
ATOM 4517 N N . GLY A 1 544 ? 17.164 -21.047 -45.611 1.00 79.56 544 GLY A N 1
ATOM 4518 C CA . GLY A 1 544 ? 16.128 -22.052 -45.339 1.00 79.56 544 GLY A CA 1
ATOM 4519 C C . GLY A 1 544 ? 14.949 -21.564 -44.495 1.00 79.56 544 GLY A C 1
ATOM 4520 O O . GLY A 1 544 ? 14.196 -22.398 -43.996 1.00 79.56 544 GLY A O 1
ATOM 4521 N N . ILE A 1 545 ? 14.810 -20.254 -44.267 1.00 87.62 545 ILE A N 1
ATOM 4522 C CA . ILE A 1 545 ? 13.844 -19.695 -43.309 1.00 87.62 545 ILE A CA 1
ATOM 4523 C C . ILE A 1 545 ? 13.116 -18.463 -43.856 1.00 87.62 545 ILE A C 1
ATOM 4525 O O . ILE A 1 545 ? 13.631 -17.737 -44.701 1.00 87.62 545 ILE A O 1
ATOM 4529 N N . ASP A 1 546 ? 11.938 -18.183 -43.299 1.00 87.81 546 ASP A N 1
ATOM 4530 C CA . ASP A 1 546 ? 11.198 -16.946 -43.557 1.00 87.81 546 ASP A CA 1
ATOM 4531 C C . ASP A 1 546 ? 11.580 -15.855 -42.544 1.00 87.81 546 ASP A C 1
ATOM 4533 O O . ASP A 1 546 ? 10.905 -15.636 -41.536 1.00 87.81 546 ASP A O 1
ATOM 4537 N N . LEU A 1 547 ? 12.700 -15.178 -42.807 1.00 90.00 547 LEU A N 1
ATOM 4538 C CA . LEU A 1 547 ? 13.174 -14.071 -41.974 1.00 90.00 547 LEU A CA 1
ATOM 4539 C C . LEU A 1 547 ? 12.169 -12.905 -41.923 1.00 90.00 547 LEU A C 1
ATOM 4541 O O . LEU A 1 547 ? 12.045 -12.257 -40.884 1.00 90.00 547 LEU A O 1
ATOM 4545 N N . VAL A 1 548 ? 11.455 -12.635 -43.022 1.00 89.88 548 VAL A N 1
ATOM 4546 C CA . VAL A 1 548 ? 10.544 -11.485 -43.142 1.00 89.88 548 VAL A CA 1
ATOM 4547 C C . VAL A 1 548 ? 9.387 -11.613 -42.159 1.00 89.88 548 VAL A C 1
ATOM 4549 O O . VAL A 1 548 ? 9.123 -10.676 -41.401 1.00 89.88 548 VAL A O 1
ATOM 4552 N N . SER A 1 549 ? 8.732 -12.776 -42.115 1.00 89.12 549 SER A N 1
ATOM 4553 C CA . SER A 1 549 ? 7.642 -13.019 -41.162 1.00 89.12 549 SER A CA 1
ATOM 4554 C C . SER A 1 549 ? 8.119 -12.941 -39.710 1.00 89.12 549 SER A C 1
ATOM 4556 O O . SER A 1 549 ? 7.447 -12.330 -38.874 1.00 89.12 549 SER A O 1
ATOM 4558 N N . MET A 1 550 ? 9.304 -13.486 -39.412 1.00 92.69 550 MET A N 1
ATOM 4559 C CA . MET A 1 550 ? 9.895 -13.436 -38.069 1.00 92.69 550 MET A CA 1
ATOM 4560 C C . MET A 1 550 ? 10.176 -11.996 -37.614 1.00 92.69 550 MET A C 1
ATOM 4562 O O . MET A 1 550 ? 9.795 -11.607 -36.510 1.00 92.69 550 MET A O 1
ATOM 4566 N N . GLU A 1 551 ? 10.811 -11.187 -38.464 1.00 91.62 551 GLU A N 1
ATOM 4567 C CA . GLU A 1 551 ? 11.145 -9.789 -38.158 1.00 91.62 551 GLU A CA 1
ATOM 4568 C C . GLU A 1 551 ? 9.907 -8.896 -38.061 1.00 91.62 551 GLU A C 1
ATOM 4570 O O . GLU A 1 551 ? 9.820 -8.054 -37.165 1.00 91.62 551 GLU A O 1
ATOM 4575 N N . LYS A 1 552 ? 8.903 -9.101 -38.922 1.00 91.06 552 LYS A N 1
ATOM 4576 C CA . LYS A 1 552 ? 7.621 -8.391 -38.812 1.00 91.06 552 LYS A CA 1
ATOM 4577 C C . LYS A 1 552 ? 6.916 -8.693 -37.496 1.00 91.06 552 LYS A C 1
ATOM 4579 O O . LYS A 1 552 ? 6.365 -7.780 -36.880 1.00 91.06 552 LYS A O 1
ATOM 4584 N N . GLU A 1 553 ? 6.955 -9.938 -37.035 1.00 90.12 553 GLU A N 1
ATOM 4585 C CA . GLU A 1 553 ? 6.359 -10.309 -35.756 1.00 90.12 553 GLU A CA 1
ATOM 4586 C C . GLU A 1 553 ? 7.141 -9.757 -34.560 1.00 90.12 553 GLU A C 1
ATOM 4588 O O . GLU A 1 553 ? 6.520 -9.194 -33.659 1.00 90.12 553 GLU A O 1
ATOM 4593 N N . MET A 1 554 ? 8.479 -9.805 -34.574 1.00 90.19 554 MET A N 1
ATOM 4594 C CA . MET A 1 554 ? 9.291 -9.161 -33.534 1.00 90.19 554 MET A CA 1
ATOM 4595 C C . MET A 1 554 ? 9.031 -7.650 -33.484 1.00 90.19 554 MET A C 1
ATOM 4597 O O . MET A 1 554 ? 8.815 -7.085 -32.414 1.00 90.19 554 MET A O 1
ATOM 4601 N N . ARG A 1 555 ? 8.963 -6.982 -34.642 1.00 86.75 555 ARG A N 1
ATOM 4602 C CA . ARG A 1 555 ? 8.621 -5.555 -34.721 1.00 86.75 555 ARG A CA 1
ATOM 4603 C C . ARG A 1 555 ? 7.213 -5.250 -34.240 1.00 86.75 555 ARG A C 1
ATOM 4605 O O . ARG A 1 555 ? 7.009 -4.210 -33.618 1.00 86.75 555 ARG A O 1
ATOM 4612 N N . ARG A 1 556 ? 6.242 -6.126 -34.504 1.00 87.75 556 ARG A N 1
ATOM 4613 C CA . ARG A 1 556 ? 4.892 -6.002 -33.946 1.00 87.75 556 ARG A CA 1
ATOM 4614 C C . ARG A 1 556 ? 4.947 -6.041 -32.418 1.00 87.75 556 ARG A C 1
ATOM 4616 O O . ARG A 1 556 ? 4.436 -5.120 -31.790 1.00 87.75 556 ARG A O 1
ATOM 4623 N N . LEU A 1 557 ? 5.641 -7.027 -31.840 1.00 84.56 557 LEU A N 1
ATOM 4624 C CA . LEU A 1 557 ? 5.835 -7.141 -30.389 1.00 84.56 557 LEU A CA 1
ATOM 4625 C C . LEU A 1 557 ? 6.543 -5.911 -29.799 1.00 84.56 557 LEU A C 1
ATOM 4627 O O . LEU A 1 557 ? 6.168 -5.445 -28.724 1.00 84.56 557 LEU A O 1
ATOM 4631 N N . GLN A 1 558 ? 7.518 -5.346 -30.514 1.00 83.50 558 GLN A N 1
ATOM 4632 C CA . GLN A 1 558 ? 8.193 -4.107 -30.119 1.00 83.50 558 GLN A CA 1
ATOM 4633 C C . GLN A 1 558 ? 7.271 -2.881 -30.190 1.00 83.50 558 GLN A C 1
ATOM 4635 O O . GLN A 1 558 ? 7.237 -2.079 -29.259 1.00 83.50 558 GLN A O 1
ATOM 4640 N N . LYS A 1 559 ? 6.483 -2.736 -31.263 1.00 81.38 559 LYS A N 1
ATOM 4641 C CA . LYS A 1 559 ? 5.543 -1.618 -31.459 1.00 81.38 559 LYS A CA 1
ATOM 4642 C C . LYS A 1 559 ? 4.391 -1.641 -30.453 1.00 81.38 559 LYS A C 1
ATOM 4644 O O . LYS A 1 559 ? 3.916 -0.588 -30.037 1.00 81.38 559 LYS A O 1
ATOM 4649 N N . GLU A 1 560 ? 3.956 -2.834 -30.068 1.00 75.94 560 GLU A N 1
ATOM 4650 C CA . GLU A 1 560 ? 2.919 -3.067 -29.059 1.00 75.94 560 GLU A CA 1
ATOM 4651 C C . GLU A 1 560 ? 3.476 -3.044 -27.616 1.00 75.94 560 GLU A C 1
ATOM 4653 O O . GLU A 1 560 ? 2.720 -3.227 -26.667 1.00 75.94 560 GLU A O 1
ATOM 4658 N N . ASN A 1 561 ? 4.777 -2.766 -27.429 1.00 69.88 561 ASN A N 1
ATOM 4659 C CA . ASN A 1 561 ? 5.482 -2.712 -26.138 1.00 69.88 561 ASN A CA 1
ATOM 4660 C C . ASN A 1 561 ? 5.493 -4.030 -25.335 1.00 69.88 561 ASN A C 1
ATOM 4662 O O . ASN A 1 561 ? 5.732 -4.012 -24.128 1.00 69.88 561 ASN A O 1
ATOM 4666 N N . PHE A 1 562 ? 5.290 -5.174 -25.994 1.00 74.50 562 PHE A N 1
ATOM 4667 C CA . PHE A 1 562 ? 5.450 -6.500 -25.383 1.00 74.50 562 PHE A CA 1
ATOM 4668 C C . PHE A 1 562 ? 6.923 -6.877 -25.184 1.00 74.50 562 PHE A C 1
ATOM 4670 O O . PHE A 1 562 ? 7.261 -7.604 -24.253 1.00 74.50 562 PHE A O 1
ATOM 4677 N N . VAL A 1 563 ? 7.804 -6.384 -26.058 1.00 81.25 563 VAL A N 1
ATOM 4678 C CA . VAL A 1 563 ? 9.250 -6.643 -26.032 1.00 81.25 563 VAL A CA 1
ATOM 4679 C C . VAL A 1 563 ? 9.983 -5.313 -26.244 1.00 81.25 563 VAL A C 1
ATOM 4681 O O . VAL A 1 563 ? 9.652 -4.592 -27.182 1.00 81.25 563 VAL A O 1
ATOM 4684 N N . PRO A 1 564 ? 10.976 -4.932 -25.422 1.00 76.25 564 PRO A N 1
ATOM 4685 C CA . PRO A 1 564 ? 11.724 -3.698 -25.644 1.00 76.25 564 PRO A CA 1
ATOM 4686 C C . PRO A 1 564 ? 12.640 -3.843 -26.860 1.00 76.25 564 PRO A C 1
ATOM 4688 O O . PRO A 1 564 ? 13.047 -4.948 -27.205 1.00 76.25 564 PRO A O 1
ATOM 4691 N N . MET A 1 565 ? 13.046 -2.736 -27.484 1.00 76.25 565 MET A N 1
ATOM 4692 C CA . MET A 1 565 ? 14.070 -2.771 -28.545 1.00 76.25 565 MET A CA 1
ATOM 4693 C C . MET A 1 565 ? 15.438 -3.254 -28.028 1.00 76.25 565 MET A C 1
ATOM 4695 O O . MET A 1 565 ? 16.231 -3.820 -28.783 1.00 76.25 565 MET A O 1
ATOM 4699 N N . GLU A 1 566 ? 15.703 -3.026 -26.740 1.00 73.88 566 GLU A N 1
ATOM 4700 C CA . GLU A 1 566 ? 16.972 -3.268 -26.060 1.00 73.88 566 GLU A CA 1
ATOM 4701 C C . GLU A 1 566 ? 16.740 -3.841 -24.661 1.00 73.88 566 GLU A C 1
ATOM 4703 O O . GLU A 1 566 ? 15.910 -3.328 -23.912 1.00 73.88 566 GLU A O 1
ATOM 4708 N N . ILE A 1 567 ? 17.495 -4.878 -24.302 1.00 69.31 567 ILE A N 1
ATOM 4709 C CA . ILE A 1 567 ? 17.522 -5.469 -22.963 1.00 69.31 567 ILE A CA 1
ATOM 4710 C C . ILE A 1 567 ? 18.868 -5.116 -22.318 1.00 69.31 567 ILE A C 1
ATOM 4712 O O . ILE A 1 567 ? 19.910 -5.466 -22.876 1.00 69.31 567 ILE A O 1
ATOM 4716 N N . PRO A 1 568 ? 18.891 -4.430 -21.163 1.00 60.69 568 PRO A N 1
ATOM 4717 C CA . PRO A 1 568 ? 20.133 -4.133 -20.453 1.00 60.69 568 PRO A CA 1
ATOM 4718 C C . PRO A 1 568 ? 20.913 -5.410 -20.116 1.00 60.69 568 PRO A C 1
ATOM 4720 O O . PRO A 1 568 ? 20.338 -6.385 -19.626 1.00 60.69 568 PRO A O 1
ATOM 4723 N N . ARG A 1 569 ? 22.230 -5.416 -20.353 1.00 61.34 569 ARG A N 1
ATOM 4724 C CA . ARG A 1 569 ? 23.095 -6.527 -19.929 1.00 61.34 569 ARG A CA 1
ATOM 4725 C C . ARG A 1 569 ? 23.402 -6.389 -18.439 1.00 61.34 569 ARG A C 1
ATOM 4727 O O . ARG A 1 569 ? 23.936 -5.374 -18.014 1.00 61.34 569 ARG A O 1
ATOM 4734 N N . THR A 1 570 ? 23.158 -7.439 -17.655 1.00 48.16 570 THR A N 1
ATOM 4735 C CA . THR A 1 570 ? 23.328 -7.396 -16.188 1.00 48.16 570 THR A CA 1
ATOM 4736 C C . THR A 1 570 ? 24.785 -7.273 -15.719 1.00 48.16 570 THR A C 1
ATOM 4738 O O . THR A 1 570 ? 25.018 -6.855 -14.593 1.00 48.16 570 THR A O 1
ATOM 4741 N N . ASN A 1 571 ? 25.777 -7.623 -16.556 1.00 46.41 571 ASN A N 1
ATOM 4742 C CA . ASN A 1 571 ? 27.187 -7.755 -16.138 1.00 46.41 571 ASN A CA 1
ATOM 4743 C C . ASN A 1 571 ? 28.208 -7.023 -17.043 1.00 46.41 571 ASN A C 1
ATOM 4745 O O . ASN A 1 571 ? 29.408 -7.273 -16.922 1.00 46.41 571 ASN A O 1
ATOM 4749 N N . ARG A 1 572 ? 27.774 -6.190 -18.001 1.00 44.16 572 ARG A N 1
ATOM 4750 C CA . ARG A 1 572 ? 28.658 -5.450 -18.930 1.00 44.16 572 ARG A CA 1
ATOM 4751 C C . ARG A 1 572 ? 28.000 -4.150 -19.381 1.00 44.16 572 ARG A C 1
ATOM 4753 O O . ARG A 1 572 ? 26.791 -4.139 -19.575 1.00 44.16 572 ARG A O 1
ATOM 4760 N N . ASP A 1 573 ? 28.798 -3.124 -19.674 1.00 41.00 573 ASP A N 1
ATOM 4761 C CA . ASP A 1 573 ? 28.308 -1.928 -20.367 1.00 41.00 573 ASP A CA 1
ATOM 4762 C C . ASP A 1 573 ? 27.708 -2.313 -21.734 1.00 41.00 573 ASP A C 1
ATOM 4764 O O . ASP A 1 573 ? 28.397 -2.858 -22.604 1.00 41.00 573 ASP A O 1
ATOM 4768 N N . GLY A 1 574 ? 26.408 -2.056 -21.923 1.00 54.44 574 GLY A N 1
ATOM 4769 C CA . GLY A 1 574 ? 25.685 -2.280 -23.180 1.00 54.44 574 GLY A CA 1
ATOM 4770 C C . GLY A 1 574 ? 24.283 -2.875 -23.008 1.00 54.44 574 GLY A C 1
ATOM 4771 O O . GLY A 1 574 ? 23.855 -3.218 -21.909 1.00 54.44 574 GLY A O 1
ATOM 4772 N N . ALA A 1 575 ? 23.564 -3.016 -24.122 1.00 60.09 575 ALA A N 1
ATOM 4773 C CA . ALA A 1 575 ? 22.250 -3.650 -24.179 1.00 60.09 575 ALA A CA 1
ATOM 4774 C C . ALA A 1 575 ? 22.188 -4.650 -25.342 1.00 60.09 575 ALA A C 1
ATOM 4776 O O . ALA A 1 575 ? 22.734 -4.386 -26.418 1.00 60.09 575 ALA A O 1
ATOM 4777 N N . ASP A 1 576 ? 21.532 -5.787 -25.120 1.00 69.75 576 ASP A N 1
ATOM 4778 C CA . ASP A 1 576 ? 21.218 -6.764 -26.158 1.00 69.75 576 ASP A CA 1
ATOM 4779 C C . ASP A 1 576 ? 20.035 -6.265 -26.983 1.00 69.75 576 ASP A C 1
ATOM 4781 O O . ASP A 1 576 ? 18.992 -5.892 -26.445 1.00 69.75 576 ASP A O 1
ATOM 4785 N N . LYS A 1 577 ? 20.193 -6.237 -28.307 1.00 80.44 577 LYS A N 1
ATOM 4786 C CA . LYS A 1 577 ? 19.091 -5.919 -29.219 1.00 80.44 577 LYS A CA 1
ATOM 4787 C C . LYS A 1 577 ? 18.150 -7.116 -29.262 1.00 80.44 577 LYS A C 1
ATOM 4789 O O . LYS A 1 577 ? 18.606 -8.250 -29.305 1.00 80.44 577 LYS A O 1
ATOM 4794 N N . THR A 1 578 ? 16.845 -6.887 -29.260 1.00 80.94 578 THR A N 1
ATOM 4795 C CA . THR A 1 578 ? 15.870 -7.993 -29.329 1.00 80.94 578 THR A CA 1
ATOM 4796 C C . THR A 1 578 ? 15.550 -8.420 -30.761 1.00 80.94 578 THR A C 1
ATOM 4798 O O . THR A 1 578 ? 15.106 -9.545 -30.977 1.00 80.94 578 THR A O 1
ATOM 4801 N N . SER A 1 579 ? 15.799 -7.557 -31.755 1.00 87.00 579 SER A N 1
ATOM 4802 C CA . SER A 1 579 ? 15.642 -7.892 -33.175 1.00 87.00 579 SER A CA 1
ATOM 4803 C C . SER A 1 579 ? 16.966 -8.191 -33.878 1.00 87.00 579 SER A C 1
ATOM 4805 O O . SER A 1 579 ? 17.986 -7.568 -33.572 1.00 87.00 579 SER A O 1
ATOM 4807 N N . ILE A 1 580 ? 16.943 -9.094 -34.869 1.00 88.19 580 ILE A N 1
ATOM 4808 C CA . ILE A 1 580 ? 18.102 -9.359 -35.736 1.00 88.19 580 ILE A CA 1
ATOM 4809 C C . ILE A 1 580 ? 18.442 -8.084 -36.508 1.00 88.19 580 ILE A C 1
ATOM 4811 O O . ILE A 1 580 ? 19.611 -7.717 -36.588 1.00 88.19 580 ILE A O 1
ATOM 4815 N N . LEU A 1 581 ? 17.431 -7.347 -36.975 1.00 86.56 581 LEU A N 1
ATOM 4816 C CA . LEU A 1 581 ? 17.601 -6.019 -37.560 1.00 86.56 581 LEU A CA 1
ATOM 4817 C C . LEU A 1 581 ? 18.381 -5.067 -36.641 1.00 86.56 581 LEU A C 1
ATOM 4819 O O . LEU A 1 581 ? 19.322 -4.396 -37.071 1.00 86.56 581 LEU A O 1
ATOM 4823 N N . GLY A 1 582 ? 17.996 -5.005 -35.364 1.00 81.00 582 GLY A N 1
ATOM 4824 C CA . GLY A 1 582 ? 18.659 -4.175 -34.363 1.00 81.00 582 GLY A CA 1
ATOM 4825 C C . GLY A 1 582 ? 20.116 -4.586 -34.161 1.00 81.00 582 GLY A C 1
ATOM 4826 O O . GLY A 1 582 ? 20.990 -3.717 -34.096 1.00 81.00 582 GLY A O 1
ATOM 4827 N N . SER A 1 583 ? 20.380 -5.896 -34.112 1.00 82.50 583 SER A N 1
ATOM 4828 C CA . SER A 1 583 ? 21.729 -6.457 -34.008 1.00 82.50 583 SER A CA 1
ATOM 4829 C C . SER A 1 583 ? 22.577 -6.125 -35.238 1.00 82.50 583 SER A C 1
ATOM 4831 O O . SER A 1 583 ? 23.660 -5.565 -35.089 1.00 82.50 583 SER A O 1
ATOM 4833 N N . ILE A 1 584 ? 22.075 -6.358 -36.452 1.00 83.06 584 ILE A N 1
ATOM 4834 C CA . ILE A 1 584 ? 22.802 -6.122 -37.711 1.00 83.06 584 ILE A CA 1
ATOM 4835 C C . ILE A 1 584 ? 23.089 -4.634 -37.923 1.00 83.06 584 ILE A C 1
ATOM 4837 O O . ILE A 1 584 ? 24.217 -4.254 -38.227 1.00 83.06 584 ILE A O 1
ATOM 4841 N N . THR A 1 585 ? 22.108 -3.766 -37.679 1.00 75.44 585 THR A N 1
ATOM 4842 C CA . THR A 1 585 ? 22.309 -2.307 -37.741 1.00 75.44 585 THR A CA 1
ATOM 4843 C C . THR A 1 585 ? 23.203 -1.795 -36.612 1.00 75.44 585 THR A C 1
ATOM 4845 O O . THR A 1 585 ? 23.641 -0.650 -36.640 1.00 75.44 585 THR A O 1
ATOM 4848 N N . SER A 1 586 ? 23.456 -2.577 -35.557 1.00 71.75 586 SER A N 1
ATOM 4849 C CA . SER A 1 586 ? 24.434 -2.214 -34.522 1.00 71.75 586 SER A CA 1
ATOM 4850 C C . SER A 1 586 ? 25.859 -2.619 -34.891 1.00 71.75 586 SER A C 1
ATOM 4852 O O . SER A 1 586 ? 26.786 -1.936 -34.464 1.00 71.75 586 SER A O 1
ATOM 4854 N N . LEU A 1 587 ? 26.028 -3.634 -35.751 1.00 69.81 587 LEU A N 1
ATOM 4855 C CA . LEU A 1 587 ? 27.324 -3.978 -36.346 1.00 69.81 587 LEU A CA 1
ATOM 4856 C C . LEU A 1 587 ? 27.886 -2.843 -37.217 1.00 69.81 587 LEU A C 1
ATOM 4858 O O . LEU A 1 587 ? 29.092 -2.756 -37.395 1.00 69.81 587 LEU A O 1
ATOM 4862 N N . ALA A 1 588 ? 27.015 -1.959 -37.712 1.00 56.19 588 ALA A N 1
ATOM 4863 C CA . ALA A 1 588 ? 27.367 -0.761 -38.471 1.00 56.19 588 ALA A CA 1
ATOM 4864 C C . ALA A 1 588 ? 28.111 0.321 -37.662 1.00 56.19 588 ALA A C 1
ATOM 4866 O O . ALA A 1 588 ? 28.655 1.240 -38.257 1.00 56.19 588 ALA A O 1
ATOM 4867 N N . ARG A 1 589 ? 28.133 0.256 -36.321 1.00 54.16 589 ARG A N 1
ATOM 4868 C CA . ARG A 1 589 ? 28.879 1.227 -35.505 1.00 54.16 589 ARG A CA 1
ATOM 4869 C C . ARG A 1 589 ? 30.362 0.863 -35.472 1.00 54.16 589 ARG A C 1
ATOM 4871 O O . ARG A 1 589 ? 30.781 0.091 -34.609 1.00 54.16 589 ARG A O 1
ATOM 4878 N N . VAL A 1 590 ? 31.165 1.488 -36.326 1.00 45.34 590 VAL A N 1
ATOM 4879 C CA . VAL A 1 590 ? 32.596 1.640 -36.049 1.00 45.34 590 VAL A CA 1
ATOM 4880 C C . VAL A 1 590 ? 32.711 2.738 -34.984 1.00 45.34 590 VAL A C 1
ATOM 4882 O O . VAL A 1 590 ? 32.409 3.897 -35.226 1.00 45.34 590 VAL A O 1
ATOM 4885 N N . ARG A 1 591 ? 33.037 2.384 -33.735 1.00 39.06 591 ARG A N 1
ATOM 4886 C CA . ARG A 1 591 ? 33.380 3.395 -32.719 1.00 39.06 591 ARG A CA 1
ATOM 4887 C C . ARG A 1 591 ? 34.813 3.843 -32.984 1.00 39.06 591 ARG A C 1
ATOM 4889 O O . ARG A 1 591 ? 35.725 3.083 -32.673 1.00 39.06 591 ARG A O 1
ATOM 4896 N N . VAL A 1 592 ? 35.004 5.074 -33.446 1.00 38.31 592 VAL A N 1
ATOM 4897 C CA . VAL A 1 592 ? 36.307 5.748 -33.394 1.00 38.31 592 VAL A CA 1
ATOM 4898 C C . VAL A 1 592 ? 36.161 7.005 -32.539 1.00 38.31 592 VAL A C 1
ATOM 4900 O O . VAL A 1 592 ? 35.635 8.022 -32.973 1.00 38.31 592 VAL A O 1
ATOM 4903 N N . GLN A 1 593 ? 36.548 6.918 -31.264 1.00 37.53 593 GLN A N 1
ATOM 4904 C CA . GLN A 1 593 ? 36.781 8.106 -30.441 1.00 37.53 593 GLN A CA 1
ATOM 4905 C C . GLN A 1 593 ? 38.267 8.430 -30.541 1.00 37.53 593 GLN A C 1
ATOM 4907 O O . GLN A 1 593 ? 39.046 7.749 -29.889 1.00 37.53 593 GLN A O 1
ATOM 4912 N N . TYR A 1 594 ? 38.615 9.462 -31.318 1.00 40.47 594 TYR A N 1
ATOM 4913 C CA . TYR A 1 594 ? 39.986 9.902 -31.601 1.00 40.47 594 TYR A CA 1
ATOM 4914 C C . TYR A 1 594 ? 40.934 9.799 -30.399 1.00 40.47 594 TYR A C 1
ATOM 4916 O O . TYR A 1 594 ? 40.922 10.659 -29.508 1.00 40.47 594 TYR A O 1
ATOM 4924 N N . LYS A 1 595 ? 41.793 8.777 -30.407 1.00 39.84 595 LYS A N 1
ATOM 4925 C CA . LYS A 1 595 ? 43.013 8.728 -29.596 1.00 39.84 595 LYS A CA 1
ATOM 4926 C C . LYS A 1 595 ? 44.243 8.159 -30.309 1.00 39.84 595 LYS A C 1
ATOM 4928 O O . LYS A 1 595 ? 45.323 8.512 -29.854 1.00 39.84 595 LYS A O 1
ATOM 4933 N N . ASP A 1 596 ? 44.134 7.366 -31.386 1.00 46.75 596 ASP A N 1
ATOM 4934 C CA . ASP A 1 596 ? 45.313 6.731 -32.019 1.00 46.75 596 ASP A CA 1
ATOM 4935 C C . ASP A 1 596 ? 45.167 6.386 -33.523 1.00 46.75 596 ASP A C 1
ATOM 4937 O O . ASP A 1 596 ? 44.093 6.064 -34.027 1.00 46.75 596 ASP A O 1
ATOM 4941 N N . ARG A 1 597 ? 46.298 6.329 -34.253 1.00 43.81 597 ARG A N 1
ATOM 4942 C CA . ARG A 1 597 ? 46.396 5.936 -35.689 1.00 43.81 597 ARG A CA 1
ATOM 4943 C C . ARG A 1 597 ? 45.854 4.523 -35.988 1.00 43.81 597 ARG A C 1
ATOM 4945 O O . ARG A 1 597 ? 45.547 4.211 -37.138 1.00 43.81 597 ARG A O 1
ATOM 4952 N N . GLN A 1 598 ? 45.754 3.668 -34.966 1.00 44.69 598 GLN A N 1
ATOM 4953 C CA . GLN A 1 598 ? 45.173 2.321 -35.050 1.00 44.69 598 GLN A CA 1
ATOM 4954 C C . GLN A 1 598 ? 43.644 2.333 -35.216 1.00 44.69 598 GLN A C 1
ATOM 4956 O O . GLN A 1 598 ? 43.075 1.300 -35.546 1.00 44.69 598 GLN A O 1
ATOM 4961 N N . GLU A 1 599 ? 42.976 3.476 -35.045 1.00 48.47 599 GLU A N 1
ATOM 4962 C CA . GLU A 1 599 ? 41.512 3.564 -35.092 1.00 48.47 599 GLU A CA 1
ATOM 4963 C C . GLU A 1 599 ? 40.950 3.726 -36.519 1.00 48.47 599 GLU A C 1
ATOM 4965 O O . GLU A 1 599 ? 39.819 3.331 -36.773 1.00 48.47 599 GLU A O 1
ATOM 4970 N N . CYS A 1 600 ? 41.755 4.193 -37.486 1.00 51.66 600 CYS A N 1
ATOM 4971 C CA . CYS A 1 600 ? 41.432 4.084 -38.922 1.00 51.66 600 CYS A CA 1
ATOM 4972 C C . CYS A 1 600 ? 41.689 2.669 -39.484 1.00 51.66 600 CYS A C 1
ATOM 4974 O O . CYS A 1 600 ? 41.389 2.402 -40.653 1.00 51.66 600 CYS A O 1
ATOM 4976 N N . TRP A 1 601 ? 42.321 1.776 -38.710 1.00 43.25 601 TRP A N 1
ATOM 4977 C CA . TRP A 1 601 ? 42.507 0.385 -39.111 1.00 43.25 601 TRP A CA 1
ATOM 4978 C C . TRP A 1 601 ? 41.280 -0.403 -38.674 1.00 43.25 601 TRP A C 1
ATOM 4980 O O . TRP A 1 601 ? 41.044 -0.600 -37.485 1.00 43.25 601 TRP A O 1
ATOM 4990 N N . ALA A 1 602 ? 40.534 -0.929 -39.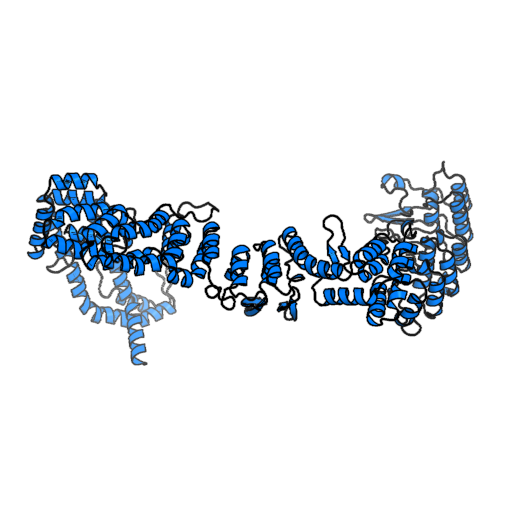642 1.00 47.69 602 ALA A N 1
ATOM 4991 C CA . ALA A 1 602 ? 39.583 -1.999 -39.386 1.00 47.69 602 ALA A CA 1
ATOM 4992 C C . ALA A 1 602 ? 40.354 -3.261 -38.939 1.00 47.69 602 ALA A C 1
ATOM 4994 O O . ALA A 1 602 ? 40.647 -4.149 -39.741 1.00 47.69 602 ALA A O 1
ATOM 4995 N N . PHE A 1 603 ? 40.746 -3.338 -37.665 1.00 35.62 603 PHE A N 1
ATOM 4996 C CA . PHE A 1 603 ? 41.246 -4.572 -37.068 1.00 35.62 603 PHE A CA 1
ATOM 4997 C C . PHE A 1 603 ? 40.083 -5.561 -36.932 1.00 35.62 603 PHE A C 1
ATOM 4999 O O . PHE A 1 603 ? 39.360 -5.567 -35.941 1.00 35.62 603 PHE A O 1
ATOM 5006 N N . GLY A 1 604 ? 39.946 -6.424 -37.941 1.00 51.88 604 GLY A N 1
ATOM 5007 C CA . GLY A 1 604 ? 39.092 -7.607 -37.924 1.00 51.88 604 GLY A CA 1
ATOM 5008 C C . GLY A 1 604 ? 37.595 -7.348 -38.102 1.00 51.88 604 GLY A C 1
ATOM 5009 O O . GLY A 1 604 ? 37.042 -6.342 -37.668 1.00 51.88 604 GLY A O 1
ATOM 5010 N N . LYS A 1 605 ? 36.923 -8.342 -38.696 1.00 53.88 605 LYS A N 1
ATOM 5011 C CA . LYS A 1 605 ? 35.498 -8.632 -38.510 1.00 53.88 605 LYS A CA 1
ATOM 5012 C C . LYS A 1 605 ? 34.474 -7.635 -39.113 1.00 53.88 605 LYS A C 1
ATOM 5014 O O . LYS A 1 605 ? 33.277 -7.911 -39.163 1.00 53.88 605 LYS A O 1
ATOM 5019 N N . TYR A 1 606 ? 34.942 -6.510 -39.665 1.00 64.50 606 TYR A N 1
ATOM 5020 C CA . TYR A 1 606 ? 34.135 -5.540 -40.425 1.00 64.50 606 TYR A CA 1
ATOM 5021 C C . TYR A 1 606 ? 33.654 -6.084 -41.779 1.00 64.50 606 TYR A C 1
ATOM 5023 O O . TYR A 1 606 ? 32.495 -5.892 -42.143 1.00 64.50 606 TYR A O 1
ATOM 5031 N N . ALA A 1 607 ? 34.508 -6.819 -42.500 1.00 65.94 607 ALA A N 1
ATOM 5032 C CA . ALA A 1 607 ? 34.112 -7.478 -43.745 1.00 65.94 607 ALA A CA 1
ATOM 5033 C C . ALA A 1 607 ? 32.967 -8.474 -43.490 1.00 65.94 607 ALA A C 1
ATOM 5035 O O . ALA A 1 607 ? 31.981 -8.503 -44.217 1.00 65.94 607 ALA A O 1
ATOM 5036 N N . GLU A 1 608 ? 33.038 -9.217 -42.387 1.00 75.00 608 GLU A N 1
ATOM 5037 C CA . GLU A 1 608 ? 32.002 -10.145 -41.952 1.00 75.00 608 GLU A CA 1
ATOM 5038 C C . GLU A 1 608 ? 30.693 -9.440 -41.571 1.00 75.00 608 GLU A C 1
ATOM 5040 O O . GLU A 1 608 ? 29.612 -9.953 -41.860 1.00 75.00 608 GLU A O 1
ATOM 5045 N N . ALA A 1 609 ? 30.761 -8.251 -40.965 1.00 75.56 609 ALA A N 1
ATOM 5046 C CA . ALA A 1 609 ? 29.582 -7.429 -40.701 1.00 75.56 609 ALA A CA 1
ATOM 5047 C C . ALA A 1 609 ? 28.901 -6.952 -41.997 1.00 75.56 609 ALA A C 1
ATOM 5049 O O . ALA A 1 609 ? 27.671 -6.995 -42.076 1.00 75.56 609 ALA A O 1
ATOM 5050 N N . ILE A 1 610 ? 29.680 -6.553 -43.010 1.00 73.38 610 ILE A N 1
ATOM 5051 C CA . ILE A 1 610 ? 29.166 -6.165 -44.333 1.00 73.38 610 ILE A CA 1
ATOM 5052 C C . ILE A 1 610 ? 28.497 -7.355 -45.025 1.00 73.38 610 ILE A C 1
ATOM 5054 O O . ILE A 1 610 ? 27.373 -7.225 -45.508 1.00 73.38 610 ILE A O 1
ATOM 5058 N N . GLU A 1 611 ? 29.130 -8.528 -45.037 1.00 78.56 611 GLU A N 1
ATOM 5059 C CA . GLU A 1 611 ? 28.534 -9.717 -45.661 1.00 78.56 611 GLU A CA 1
ATOM 5060 C C . GLU A 1 611 ? 27.233 -10.140 -44.957 1.00 78.56 611 GLU A C 1
ATOM 5062 O O . GLU A 1 611 ? 26.238 -10.455 -45.610 1.00 78.56 611 GLU A O 1
ATOM 5067 N N . ILE A 1 612 ? 27.166 -10.031 -43.625 1.00 84.69 612 ILE A N 1
ATOM 5068 C CA . ILE A 1 612 ? 25.919 -10.245 -42.870 1.00 84.69 612 ILE A CA 1
ATOM 5069 C C . ILE A 1 612 ? 24.845 -9.211 -43.252 1.00 84.69 612 ILE A C 1
ATOM 5071 O O . ILE A 1 612 ? 23.678 -9.577 -43.412 1.00 84.69 612 ILE A O 1
ATOM 5075 N N . GLN A 1 613 ? 25.212 -7.936 -43.426 1.00 83.00 613 GLN A N 1
ATOM 5076 C CA . GLN A 1 613 ? 24.290 -6.885 -43.875 1.00 83.00 613 GLN A CA 1
ATOM 5077 C C . GLN A 1 613 ? 23.764 -7.150 -45.292 1.00 83.00 613 GLN A C 1
ATOM 5079 O O . GLN A 1 613 ? 22.562 -7.015 -45.513 1.00 83.00 613 GLN A O 1
ATOM 5084 N N . LYS A 1 614 ? 24.619 -7.577 -46.231 1.00 80.44 614 LYS A N 1
ATOM 5085 C CA . LYS A 1 614 ? 24.226 -7.942 -47.604 1.00 80.44 614 LYS A CA 1
ATOM 5086 C C . LYS A 1 614 ? 23.294 -9.145 -47.635 1.00 80.44 614 LYS A C 1
ATOM 5088 O O . LYS A 1 614 ? 22.266 -9.110 -48.316 1.00 80.44 614 LYS A O 1
ATOM 5093 N N . ALA A 1 615 ? 23.634 -10.195 -46.888 1.00 86.25 615 ALA A N 1
ATOM 5094 C CA . ALA A 1 615 ? 22.818 -11.396 -46.788 1.00 86.25 615 ALA A CA 1
ATOM 5095 C C . ALA A 1 615 ? 21.431 -11.065 -46.216 1.00 86.25 615 ALA A C 1
ATOM 5097 O O . ALA A 1 615 ? 20.413 -11.474 -46.775 1.00 86.25 615 ALA A O 1
ATOM 5098 N N . TYR A 1 616 ? 21.381 -10.250 -45.157 1.00 89.06 616 TYR A N 1
ATOM 5099 C CA . TYR A 1 616 ? 20.127 -9.775 -44.577 1.00 89.06 616 TYR A CA 1
ATOM 5100 C C . TYR A 1 616 ? 19.328 -8.909 -45.556 1.00 89.06 616 TYR A C 1
ATOM 5102 O O . TYR A 1 616 ? 18.149 -9.182 -45.769 1.00 89.06 616 TYR A O 1
ATOM 5110 N N . TYR A 1 617 ? 19.965 -7.925 -46.201 1.00 87.00 617 TYR A N 1
ATOM 5111 C CA . TYR A 1 617 ? 19.333 -7.058 -47.199 1.00 87.00 617 TYR A CA 1
ATOM 5112 C C . TYR A 1 617 ? 18.693 -7.862 -48.330 1.00 87.00 617 TYR A C 1
ATOM 5114 O O . TYR A 1 617 ? 17.527 -7.655 -48.658 1.00 87.00 617 TYR A O 1
ATOM 5122 N N . SER A 1 618 ? 19.428 -8.834 -48.872 1.00 86.12 618 SER A N 1
ATOM 5123 C CA . SER A 1 618 ? 18.952 -9.715 -49.942 1.00 86.12 618 SER A CA 1
ATOM 5124 C C . SER A 1 618 ? 17.726 -10.527 -49.514 1.00 86.12 618 SER A C 1
ATOM 5126 O O . SER A 1 618 ? 16.799 -10.712 -50.301 1.00 86.12 618 SER A O 1
ATOM 5128 N N . ALA A 1 619 ? 17.681 -10.971 -48.253 1.00 88.19 619 ALA A N 1
ATOM 5129 C CA . ALA A 1 619 ? 16.546 -11.712 -47.709 1.00 88.19 619 ALA A CA 1
ATOM 5130 C C . ALA A 1 619 ? 15.297 -10.840 -47.487 1.00 88.19 619 ALA A C 1
ATOM 5132 O O . ALA A 1 619 ? 14.180 -11.344 -47.605 1.00 88.19 619 ALA A O 1
ATOM 5133 N N . ILE A 1 620 ? 15.461 -9.543 -47.202 1.00 90.12 620 ILE A N 1
ATOM 5134 C CA . ILE A 1 620 ? 14.340 -8.614 -46.970 1.00 90.12 620 ILE A CA 1
ATOM 5135 C C . ILE A 1 620 ? 13.989 -7.739 -48.182 1.00 90.12 620 ILE A C 1
ATOM 5137 O O . ILE A 1 620 ? 13.033 -6.975 -48.113 1.00 90.12 620 ILE A O 1
ATOM 5141 N N . GLN A 1 621 ? 14.729 -7.828 -49.292 1.00 83.81 621 GLN A N 1
ATOM 5142 C CA . GLN A 1 621 ? 14.674 -6.869 -50.408 1.00 83.81 621 GLN A CA 1
ATOM 5143 C C . GLN A 1 621 ? 13.265 -6.660 -50.995 1.00 83.81 621 GLN A C 1
ATOM 5145 O O . GLN A 1 621 ? 12.935 -5.569 -51.458 1.00 83.81 621 GLN A O 1
ATOM 5150 N N . LYS A 1 622 ? 12.430 -7.705 -50.981 1.00 86.69 622 LYS A N 1
ATOM 5151 C CA . LYS A 1 622 ? 11.056 -7.676 -51.512 1.00 86.69 622 LYS A CA 1
ATOM 5152 C C . LYS A 1 622 ? 10.029 -7.087 -50.534 1.00 86.69 622 LYS A C 1
ATOM 5154 O O . LYS A 1 622 ? 8.882 -6.888 -50.923 1.00 86.69 622 LYS A O 1
ATOM 5159 N N . ASP A 1 623 ? 10.415 -6.831 -49.286 1.00 91.06 623 ASP A N 1
ATOM 5160 C CA . ASP A 1 623 ? 9.556 -6.275 -48.244 1.00 91.06 623 ASP A CA 1
ATOM 5161 C C . ASP A 1 623 ? 9.848 -4.783 -48.040 1.00 91.06 623 ASP A C 1
ATOM 5163 O O . ASP A 1 623 ? 10.845 -4.409 -47.423 1.00 91.06 623 ASP A O 1
ATOM 5167 N N . GLU A 1 624 ? 8.980 -3.915 -48.565 1.00 86.69 624 GLU A N 1
ATOM 5168 C CA . GLU A 1 624 ? 9.203 -2.462 -48.549 1.00 86.69 624 GLU A CA 1
ATOM 5169 C C . GLU A 1 624 ? 9.327 -1.876 -47.131 1.00 86.69 624 GLU A C 1
ATOM 5171 O O . GLU A 1 624 ? 10.147 -0.984 -46.908 1.00 86.69 624 GLU A O 1
ATOM 5176 N N . ASP A 1 625 ? 8.574 -2.394 -46.154 1.00 86.12 625 ASP A N 1
ATOM 5177 C CA . ASP A 1 625 ? 8.571 -1.873 -44.781 1.00 86.12 625 ASP A CA 1
ATOM 5178 C C . ASP A 1 625 ? 9.880 -2.192 -44.048 1.00 86.12 625 ASP A C 1
ATOM 5180 O O . ASP A 1 625 ? 10.492 -1.312 -43.422 1.00 86.12 625 ASP A O 1
ATOM 5184 N N . LEU A 1 626 ? 10.329 -3.451 -44.122 1.00 87.62 626 LEU A N 1
ATOM 5185 C CA . LEU A 1 626 ? 11.594 -3.876 -43.522 1.0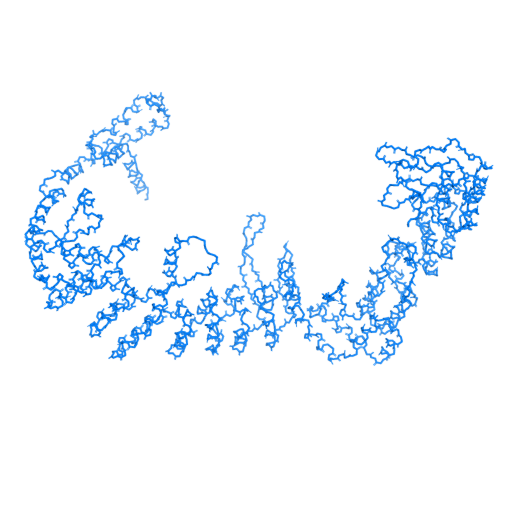0 87.62 626 LEU A CA 1
ATOM 5186 C C . LEU A 1 626 ? 12.783 -3.267 -44.257 1.00 87.62 626 LEU A C 1
ATOM 5188 O O . LEU A 1 626 ? 13.688 -2.759 -43.595 1.00 87.62 626 LEU A O 1
ATOM 5192 N N . LYS A 1 627 ? 12.757 -3.249 -45.596 1.00 87.75 627 LYS A N 1
ATOM 5193 C CA . LYS A 1 627 ? 13.797 -2.621 -46.419 1.00 87.75 627 LYS A CA 1
ATOM 5194 C C . LYS A 1 627 ? 13.952 -1.154 -46.049 1.00 87.75 627 LYS A C 1
ATOM 5196 O O . LYS A 1 627 ? 15.051 -0.726 -45.703 1.00 87.75 627 LYS A O 1
ATOM 5201 N N . ARG A 1 628 ? 12.852 -0.391 -46.033 1.00 84.38 628 ARG A N 1
ATOM 5202 C CA . ARG A 1 628 ? 12.868 1.023 -45.640 1.00 84.38 628 ARG A CA 1
ATOM 5203 C C . ARG A 1 628 ? 13.449 1.208 -44.246 1.00 84.38 628 ARG A C 1
ATOM 5205 O O . ARG A 1 628 ? 14.270 2.096 -44.048 1.00 84.38 628 ARG A O 1
ATOM 5212 N N . SER A 1 629 ? 13.040 0.377 -43.294 1.00 83.19 629 SER A N 1
ATOM 5213 C CA . SER A 1 629 ? 13.489 0.521 -41.914 1.00 83.19 629 SER A CA 1
ATOM 5214 C C . SER A 1 629 ? 14.962 0.160 -41.718 1.00 83.19 629 SER A C 1
ATOM 5216 O O . SER A 1 629 ? 15.667 0.863 -41.004 1.00 83.19 629 SER A O 1
ATOM 5218 N N . PHE A 1 630 ? 15.441 -0.896 -42.378 1.00 85.00 630 PHE A N 1
ATOM 5219 C CA . PHE A 1 630 ? 16.856 -1.265 -42.411 1.00 85.00 630 PHE A CA 1
ATOM 5220 C C . PHE A 1 630 ? 17.709 -0.142 -42.994 1.00 85.00 630 PHE A C 1
ATOM 5222 O O . PHE A 1 630 ? 18.700 0.268 -42.394 1.00 85.00 630 PHE A O 1
ATOM 5229 N N . LEU A 1 631 ? 17.262 0.413 -44.117 1.00 79.06 631 LEU A N 1
ATOM 5230 C CA . LEU A 1 631 ? 17.883 1.551 -44.774 1.00 79.06 631 LEU A CA 1
ATOM 5231 C C . LEU A 1 631 ? 17.879 2.812 -43.881 1.00 79.06 631 LEU A C 1
ATOM 5233 O O . LEU A 1 631 ? 18.889 3.507 -43.801 1.00 79.06 631 LEU A O 1
ATOM 5237 N N . GLU A 1 632 ? 16.792 3.124 -43.175 1.00 77.19 632 GLU A N 1
ATOM 5238 C CA . GLU A 1 632 ? 16.739 4.265 -42.243 1.00 77.19 632 GLU A CA 1
ATOM 5239 C C . GLU A 1 632 ? 17.645 4.074 -41.009 1.00 77.19 632 GLU A C 1
ATOM 5241 O O . GLU A 1 632 ? 18.307 5.026 -40.584 1.00 77.19 632 GLU A O 1
ATOM 5246 N N . ASP A 1 633 ? 17.714 2.861 -40.450 1.00 73.69 633 ASP A N 1
ATOM 5247 C CA . ASP A 1 633 ? 18.531 2.553 -39.268 1.00 73.69 633 ASP A CA 1
ATOM 5248 C C . ASP A 1 633 ? 20.036 2.529 -39.579 1.00 73.69 633 ASP A C 1
ATOM 5250 O O . ASP A 1 633 ? 20.825 3.037 -38.778 1.00 73.69 633 ASP A O 1
ATOM 5254 N N . LEU A 1 634 ? 20.435 2.007 -40.748 1.00 71.25 634 LEU A N 1
ATOM 5255 C CA . LEU A 1 634 ? 21.789 2.194 -41.292 1.00 71.25 634 LEU A CA 1
ATOM 5256 C C . LEU A 1 634 ? 22.066 3.681 -41.543 1.00 71.25 634 LEU A C 1
ATOM 5258 O O . LEU A 1 634 ? 23.111 4.199 -41.152 1.00 71.25 634 LEU A O 1
ATOM 5262 N N . GLY A 1 635 ? 21.052 4.371 -42.075 1.00 61.12 635 GLY A N 1
ATOM 5263 C CA . GLY A 1 635 ? 20.991 5.807 -42.309 1.00 61.12 635 GLY A CA 1
ATOM 5264 C C . GLY A 1 635 ? 21.506 6.671 -41.170 1.00 61.12 635 GLY A C 1
ATOM 5265 O O . GLY A 1 635 ? 22.342 7.553 -41.343 1.00 61.12 635 GLY A O 1
ATOM 5266 N N . ARG A 1 636 ? 20.983 6.394 -39.979 1.00 60.75 636 ARG A N 1
ATOM 5267 C CA . ARG A 1 636 ? 21.302 7.119 -38.745 1.00 60.75 636 ARG A CA 1
ATOM 5268 C C . ARG A 1 636 ? 22.662 6.761 -38.151 1.00 60.75 636 ARG A C 1
ATOM 5270 O O . ARG A 1 636 ? 23.082 7.422 -37.206 1.00 60.75 636 ARG A O 1
ATOM 5277 N N . ARG A 1 637 ? 23.288 5.675 -38.609 1.00 55.47 637 ARG A N 1
ATOM 5278 C CA . ARG A 1 637 ? 24.466 5.065 -37.974 1.00 55.47 637 ARG A CA 1
ATOM 5279 C C . ARG A 1 637 ? 25.718 5.070 -38.854 1.00 55.47 637 ARG A C 1
ATOM 5281 O O . ARG A 1 637 ? 26.725 4.550 -38.397 1.00 55.47 637 ARG A O 1
ATOM 5288 N N . GLY A 1 638 ? 25.660 5.653 -40.054 1.00 53.06 638 GLY A N 1
ATOM 5289 C CA . GLY A 1 638 ? 26.835 5.977 -40.875 1.00 53.06 638 GLY A CA 1
ATOM 5290 C C . GLY A 1 638 ? 27.391 4.859 -41.769 1.00 53.06 638 GLY A C 1
ATOM 5291 O O . GLY A 1 638 ? 28.269 5.133 -42.580 1.00 53.06 638 GLY A O 1
ATOM 5292 N N . ALA A 1 639 ? 26.873 3.627 -41.709 1.00 56.84 639 ALA A N 1
ATOM 5293 C CA . ALA A 1 639 ? 27.390 2.524 -42.529 1.00 56.84 639 ALA A CA 1
ATOM 5294 C C . ALA A 1 639 ? 26.640 2.395 -43.862 1.00 56.84 639 ALA A C 1
ATOM 5296 O O . ALA A 1 639 ? 25.475 1.989 -43.882 1.00 56.84 639 ALA A O 1
ATOM 5297 N N . PHE A 1 640 ? 27.301 2.702 -44.980 1.00 57.50 640 PHE A N 1
ATOM 5298 C CA . PHE A 1 640 ? 26.654 2.705 -46.296 1.00 57.50 640 PHE A CA 1
ATOM 5299 C C . PHE A 1 640 ? 27.527 2.235 -47.450 1.00 57.50 640 PHE A C 1
ATOM 5301 O O . PHE A 1 640 ? 27.584 2.922 -48.459 1.00 57.50 640 PHE A O 1
ATOM 5308 N N . TRP A 1 641 ? 28.236 1.117 -47.391 1.00 61.00 641 TRP A N 1
ATOM 5309 C CA . TRP A 1 641 ? 29.259 0.942 -48.426 1.00 61.00 641 TRP A CA 1
ATOM 5310 C C . TRP A 1 641 ? 29.270 -0.454 -49.022 1.00 61.00 641 TRP A C 1
ATOM 5312 O O . TRP A 1 641 ? 30.059 -1.300 -48.625 1.00 61.00 641 TRP A O 1
ATOM 5322 N N . GLU A 1 642 ? 28.332 -0.656 -49.960 1.00 57.22 642 GLU A N 1
ATOM 5323 C CA . GLU A 1 642 ? 28.488 -1.323 -51.267 1.00 57.22 642 GLU A CA 1
ATOM 5324 C C . GLU A 1 642 ? 27.131 -1.375 -52.012 1.00 57.22 642 GLU A C 1
ATOM 5326 O O . GLU A 1 642 ? 26.058 -1.312 -51.399 1.00 57.22 642 GLU A O 1
ATOM 5331 N N . ASP A 1 643 ? 27.157 -1.444 -53.346 1.00 54.56 643 ASP A N 1
ATOM 5332 C CA . ASP A 1 643 ? 25.940 -1.591 -54.158 1.00 54.56 643 ASP A CA 1
ATOM 5333 C C . ASP A 1 643 ? 25.294 -2.972 -53.935 1.00 54.56 643 ASP A C 1
ATOM 5335 O O . ASP A 1 643 ? 26.011 -3.968 -53.817 1.00 54.56 643 ASP A O 1
ATOM 5339 N N . PRO A 1 644 ? 23.948 -3.077 -53.879 1.00 57.91 644 PRO A N 1
ATOM 5340 C CA . PRO A 1 644 ? 22.947 -2.053 -54.220 1.00 57.91 644 PRO A CA 1
ATOM 5341 C C . PRO A 1 644 ? 22.511 -1.126 -53.066 1.00 57.91 644 PRO A C 1
ATOM 5343 O O . PRO A 1 644 ? 21.825 -0.136 -53.320 1.00 57.91 644 PRO A O 1
ATOM 5346 N N . ILE A 1 645 ? 22.903 -1.397 -51.814 1.00 68.69 645 ILE A N 1
ATOM 5347 C CA . ILE A 1 645 ? 22.439 -0.657 -50.618 1.00 68.69 645 ILE A CA 1
ATOM 5348 C C . ILE A 1 645 ? 22.780 0.837 -50.717 1.00 68.69 645 ILE A C 1
ATOM 5350 O O . ILE A 1 645 ? 21.962 1.691 -50.365 1.00 68.69 645 ILE A O 1
ATOM 5354 N N . PHE A 1 646 ? 23.976 1.154 -51.223 1.00 68.38 646 PHE A N 1
ATOM 5355 C CA . PHE A 1 646 ? 24.419 2.532 -51.414 1.00 68.38 646 PHE A CA 1
ATOM 5356 C C . PHE A 1 646 ? 23.627 3.254 -52.520 1.00 68.38 646 PHE A C 1
ATOM 5358 O O . PHE A 1 646 ? 23.083 4.337 -52.277 1.00 68.38 646 PHE A O 1
ATOM 5365 N N . SER A 1 647 ? 23.489 2.639 -53.701 1.00 68.81 647 SER A N 1
ATOM 5366 C CA . SER A 1 647 ? 22.740 3.218 -54.827 1.00 68.81 647 SER A CA 1
ATOM 5367 C C . SER A 1 647 ? 21.297 3.623 -54.480 1.00 68.81 647 SER A C 1
ATOM 5369 O O . SER A 1 647 ? 20.835 4.678 -54.913 1.00 68.81 647 SER A O 1
ATOM 5371 N N . GLU A 1 648 ? 20.595 2.854 -53.638 1.00 72.00 648 GLU A N 1
ATOM 5372 C CA . GLU A 1 648 ? 19.206 3.145 -53.244 1.00 72.00 648 GLU A CA 1
ATOM 5373 C C . GLU A 1 648 ? 19.076 4.312 -52.249 1.00 72.00 648 GLU A C 1
ATOM 5375 O O . GLU A 1 648 ? 18.025 4.950 -52.147 1.00 72.00 648 GLU A O 1
ATOM 5380 N N . GLN A 1 649 ? 20.145 4.621 -51.515 1.00 69.94 649 GLN A N 1
ATOM 5381 C CA . GLN A 1 649 ? 20.184 5.724 -50.548 1.00 69.94 649 GLN A CA 1
ATOM 5382 C C . GLN A 1 649 ? 20.715 7.015 -51.159 1.00 69.94 649 GLN A C 1
ATOM 5384 O O . GLN A 1 649 ? 20.409 8.097 -50.655 1.00 69.94 649 GLN A O 1
ATOM 5389 N N . MET A 1 650 ? 21.465 6.911 -52.258 1.00 70.62 650 MET A N 1
ATOM 5390 C CA . MET A 1 650 ? 22.092 8.034 -52.946 1.00 70.62 650 MET A CA 1
ATOM 5391 C C . MET A 1 650 ? 21.131 9.210 -53.203 1.00 70.62 650 MET A C 1
ATOM 5393 O O . MET A 1 650 ? 21.498 10.329 -52.848 1.00 70.62 650 MET A O 1
ATOM 5397 N N . PRO A 1 651 ? 19.877 9.027 -53.676 1.00 73.44 651 PRO A N 1
ATOM 5398 C CA . PRO A 1 651 ? 18.957 10.152 -53.879 1.00 73.44 651 PRO A CA 1
ATOM 5399 C C . PRO A 1 651 ? 18.633 10.942 -52.602 1.00 73.44 651 PRO A C 1
ATOM 5401 O O . PRO A 1 651 ? 18.360 12.134 -52.675 1.00 73.44 651 PRO A O 1
ATOM 5404 N N . LYS A 1 652 ? 18.670 10.302 -51.424 1.00 70.69 652 LYS A N 1
ATOM 5405 C CA . LYS A 1 652 ? 18.396 10.946 -50.123 1.00 70.69 652 LYS A CA 1
ATOM 5406 C C . LYS A 1 652 ? 19.607 11.676 -49.543 1.00 70.69 652 LYS A C 1
ATOM 5408 O O . LYS A 1 652 ? 19.460 12.407 -48.562 1.00 70.69 652 LYS A O 1
ATOM 5413 N N . LEU A 1 653 ? 20.789 11.424 -50.100 1.00 70.12 653 LEU A N 1
ATOM 5414 C CA . LEU A 1 653 ? 22.052 12.071 -49.740 1.00 70.12 653 LEU A CA 1
ATOM 5415 C C . LEU A 1 653 ? 22.307 13.323 -50.594 1.00 70.12 653 LEU A C 1
ATOM 5417 O O . LEU A 1 653 ? 23.226 14.090 -50.304 1.00 70.12 653 LEU A O 1
ATOM 5421 N N . LEU A 1 654 ? 21.481 13.538 -51.622 1.00 70.44 654 LEU A N 1
ATOM 5422 C CA . LEU A 1 654 ? 21.552 14.668 -52.537 1.00 70.44 654 LEU A CA 1
ATOM 5423 C C . LEU A 1 654 ? 20.500 15.726 -52.193 1.00 70.44 654 LEU A C 1
ATOM 5425 O O . LEU A 1 654 ? 19.332 15.427 -51.952 1.00 70.44 654 LEU A O 1
ATOM 5429 N N . SER A 1 655 ? 20.915 16.987 -52.228 1.00 69.88 655 SER A N 1
ATOM 5430 C CA . SER A 1 655 ? 20.059 18.169 -52.165 1.00 69.88 655 SER A CA 1
ATOM 5431 C C . SER A 1 655 ? 20.279 18.998 -53.433 1.00 69.88 655 SER A C 1
ATOM 5433 O O . SER A 1 655 ? 21.009 19.992 -53.426 1.00 69.88 655 SER A O 1
ATOM 5435 N N . GLY A 1 656 ? 19.665 18.568 -54.539 1.00 71.81 656 GLY A N 1
ATOM 5436 C CA . GLY A 1 656 ? 19.965 19.089 -55.878 1.00 71.81 656 GLY A CA 1
ATOM 5437 C C . GLY A 1 656 ? 21.349 18.626 -56.342 1.00 71.81 656 GLY A C 1
ATOM 5438 O O . GLY A 1 656 ? 21.678 17.452 -56.199 1.00 71.81 656 GLY A O 1
ATOM 5439 N N . ASP A 1 657 ? 22.181 19.551 -56.825 1.00 68.38 657 ASP A N 1
ATOM 5440 C CA . ASP A 1 657 ? 23.568 19.278 -57.258 1.00 68.38 657 ASP A CA 1
ATOM 5441 C C . ASP A 1 657 ? 24.584 19.284 -56.097 1.00 68.38 657 ASP A C 1
ATOM 5443 O O . ASP A 1 657 ? 25.777 19.506 -56.302 1.00 68.38 657 ASP A O 1
ATOM 5447 N N . ARG A 1 658 ? 24.110 19.139 -54.854 1.00 78.06 658 ARG A N 1
ATOM 5448 C CA . ARG A 1 658 ? 24.940 19.145 -53.644 1.00 78.06 658 ARG A CA 1
ATOM 5449 C C . ARG A 1 658 ? 24.762 17.854 -52.872 1.00 78.06 658 ARG A C 1
ATOM 5451 O O . ARG A 1 658 ? 23.646 17.353 -52.752 1.00 78.06 658 ARG A O 1
ATOM 5458 N N . VAL A 1 659 ? 25.850 17.369 -52.295 1.00 81.75 659 VAL A N 1
ATOM 5459 C CA . VAL A 1 659 ? 25.838 16.244 -51.360 1.00 81.75 659 VAL A CA 1
ATOM 5460 C C . VAL A 1 659 ? 25.740 16.801 -49.934 1.00 81.75 659 VAL A C 1
ATOM 5462 O O . VAL A 1 659 ? 26.415 17.772 -49.591 1.00 81.75 659 VAL A O 1
ATOM 5465 N N . ASP A 1 660 ? 24.893 16.213 -49.087 1.00 78.88 660 ASP A N 1
ATOM 5466 C CA . ASP A 1 660 ? 24.832 16.557 -47.659 1.00 78.88 660 ASP A CA 1
ATOM 5467 C C . ASP A 1 660 ? 25.984 15.880 -46.902 1.00 78.88 660 ASP A C 1
ATOM 5469 O O . ASP A 1 660 ? 25.830 14.819 -46.294 1.00 78.88 660 ASP A O 1
ATOM 5473 N N . TRP A 1 661 ? 27.163 16.504 -46.955 1.00 76.75 661 TRP A N 1
ATOM 5474 C CA . TRP A 1 661 ? 28.386 15.962 -46.362 1.00 76.75 661 TRP A CA 1
ATOM 5475 C C . TRP A 1 661 ? 28.335 15.796 -44.837 1.00 76.75 661 TRP A C 1
ATOM 5477 O O . TRP A 1 661 ? 29.157 15.078 -44.277 1.00 76.75 661 TRP A O 1
ATOM 5487 N N . SER A 1 662 ? 27.360 16.417 -44.160 1.00 72.25 662 SER A N 1
ATOM 5488 C CA . SER A 1 662 ? 27.179 16.303 -42.707 1.00 72.25 662 SER A CA 1
ATOM 5489 C C . SER A 1 662 ? 26.694 14.921 -42.255 1.00 72.25 662 SER A C 1
ATOM 5491 O O . SER A 1 662 ? 26.769 14.596 -41.071 1.00 72.25 662 SER A O 1
ATOM 5493 N N . ARG A 1 663 ? 26.211 14.097 -43.194 1.00 67.62 663 ARG A N 1
ATOM 5494 C CA . ARG A 1 663 ? 25.714 12.739 -42.934 1.00 67.62 663 ARG A CA 1
ATOM 5495 C C . ARG A 1 663 ? 26.787 11.659 -42.998 1.00 67.62 663 ARG A C 1
ATOM 5497 O O . ARG A 1 663 ? 26.459 10.493 -42.788 1.00 67.62 663 ARG A O 1
ATOM 5504 N N . PHE A 1 664 ? 28.029 12.024 -43.306 1.00 68.75 664 PHE A N 1
ATOM 5505 C CA . PHE A 1 664 ? 29.130 11.076 -43.419 1.00 68.75 664 PHE A CA 1
ATOM 5506 C C . PHE A 1 664 ? 30.169 11.327 -42.337 1.00 68.75 664 PHE A C 1
ATOM 5508 O O . PHE A 1 664 ? 30.601 12.459 -42.116 1.00 68.75 664 PHE A O 1
ATOM 5515 N N . GLU A 1 665 ? 30.626 10.240 -41.730 1.00 70.19 665 GLU A N 1
ATOM 5516 C CA . GLU A 1 665 ? 31.924 10.210 -41.070 1.00 70.19 665 GLU A CA 1
ATOM 5517 C C . GLU A 1 665 ? 32.977 10.016 -42.172 1.00 70.19 665 GLU A C 1
ATOM 5519 O O . GLU A 1 665 ? 32.898 9.084 -42.980 1.00 70.19 665 GLU A O 1
ATOM 5524 N N . LEU A 1 666 ? 33.909 10.967 -42.298 1.00 73.50 666 LEU A N 1
ATOM 5525 C CA . LEU A 1 666 ? 34.838 10.998 -43.434 1.00 73.50 666 LEU A CA 1
ATOM 5526 C C . LEU A 1 666 ? 35.804 9.811 -43.392 1.00 73.50 666 LEU A C 1
ATOM 5528 O O . LEU A 1 666 ? 36.211 9.323 -44.440 1.00 73.50 666 LEU A O 1
ATOM 5532 N N . GLU A 1 667 ? 36.139 9.339 -42.197 1.00 71.50 667 GLU A N 1
ATOM 5533 C CA . GLU A 1 667 ? 37.016 8.208 -41.903 1.00 71.50 667 GLU A CA 1
ATOM 5534 C C . GLU A 1 667 ? 36.513 6.910 -42.536 1.00 71.50 667 GLU A C 1
ATOM 5536 O O . GLU A 1 667 ? 37.312 6.153 -43.095 1.00 71.50 667 GLU A O 1
ATOM 5541 N N . ASP A 1 668 ? 35.197 6.697 -42.495 1.00 68.31 668 ASP A N 1
ATOM 5542 C CA . ASP A 1 668 ? 34.528 5.560 -43.121 1.00 68.31 668 ASP A CA 1
ATOM 5543 C C . ASP A 1 668 ? 34.488 5.741 -44.637 1.00 68.31 668 ASP A C 1
ATOM 5545 O O . ASP A 1 668 ? 34.880 4.851 -45.393 1.00 68.31 668 ASP A O 1
ATOM 5549 N N . LEU A 1 669 ? 34.089 6.929 -45.103 1.00 72.88 669 LEU A N 1
ATOM 5550 C CA . LEU A 1 669 ? 33.955 7.202 -46.531 1.00 72.88 669 LEU A CA 1
ATOM 5551 C C . LEU A 1 669 ? 35.288 7.050 -47.285 1.00 72.88 669 LEU A C 1
ATOM 5553 O O . LEU A 1 669 ? 35.314 6.499 -48.387 1.00 72.88 669 LEU A O 1
ATOM 5557 N N . VAL A 1 670 ? 36.414 7.486 -46.708 1.00 75.81 670 VAL A N 1
ATOM 5558 C CA . VAL A 1 670 ? 37.729 7.384 -47.371 1.00 75.81 670 VAL A CA 1
ATOM 5559 C C . VAL A 1 670 ? 38.228 5.943 -47.506 1.00 75.81 670 VAL A C 1
ATOM 5561 O O . VAL A 1 670 ? 39.159 5.699 -48.278 1.00 75.81 670 VAL A O 1
ATOM 5564 N N . GLN A 1 671 ? 37.616 4.971 -46.821 1.00 72.38 671 GLN A N 1
ATOM 5565 C CA . GLN A 1 671 ? 37.889 3.548 -47.053 1.00 72.38 671 GLN A CA 1
ATOM 5566 C C . GLN A 1 671 ? 37.354 3.079 -48.418 1.00 72.38 671 GLN A C 1
ATOM 5568 O O . GLN A 1 671 ? 37.888 2.120 -48.979 1.00 72.38 671 GLN A O 1
ATOM 5573 N N . HIS A 1 672 ? 36.361 3.780 -48.977 1.00 74.06 672 HIS A N 1
ATOM 5574 C CA . HIS A 1 672 ? 35.605 3.395 -50.170 1.00 74.06 672 HIS A CA 1
ATOM 5575 C C . HIS A 1 672 ? 35.838 4.386 -51.321 1.00 74.06 672 HIS A C 1
ATOM 5577 O O . HIS A 1 672 ? 35.024 5.271 -51.598 1.00 74.06 672 HIS A O 1
ATOM 5583 N N . LYS A 1 673 ? 36.979 4.245 -52.011 1.00 76.88 673 LYS A N 1
ATOM 5584 C CA . LYS A 1 673 ? 37.434 5.209 -53.032 1.00 76.88 673 LYS A CA 1
ATOM 5585 C C . LYS A 1 673 ? 36.434 5.397 -54.184 1.00 76.88 673 LYS A C 1
ATOM 5587 O O . LYS A 1 673 ? 36.304 6.512 -54.674 1.00 76.88 673 LYS A O 1
ATOM 5592 N N . GLU A 1 674 ? 35.753 4.338 -54.630 1.00 76.69 674 GLU A N 1
ATOM 5593 C CA . GLU A 1 674 ? 34.795 4.389 -55.741 1.00 76.69 674 GLU A CA 1
ATOM 5594 C C . GLU A 1 674 ? 33.593 5.255 -55.372 1.00 76.69 674 GLU A C 1
ATOM 5596 O O . GLU A 1 674 ? 33.151 6.096 -56.155 1.00 76.69 674 GLU A O 1
ATOM 5601 N N . THR A 1 675 ? 33.108 5.087 -54.145 1.00 75.31 675 THR A N 1
ATOM 5602 C CA . THR A 1 675 ? 31.975 5.846 -53.646 1.00 75.31 675 THR A CA 1
ATOM 5603 C C . THR A 1 675 ? 32.332 7.300 -53.379 1.00 75.31 675 THR A C 1
ATOM 5605 O O . THR A 1 675 ? 31.566 8.201 -53.726 1.00 75.31 675 THR A O 1
ATOM 5608 N N . LEU A 1 676 ? 33.518 7.542 -52.818 1.00 82.38 676 LEU A N 1
ATOM 5609 C CA . LEU A 1 676 ? 34.052 8.889 -52.673 1.00 82.38 676 LEU A CA 1
ATOM 5610 C C . LEU A 1 676 ? 34.142 9.591 -54.039 1.00 82.38 676 LEU A C 1
ATOM 5612 O O . LEU A 1 676 ? 33.691 10.726 -54.157 1.00 82.38 676 LEU A O 1
ATOM 5616 N N . ASP A 1 677 ? 34.650 8.913 -55.077 1.00 85.94 677 ASP A N 1
ATOM 5617 C CA . ASP A 1 677 ? 34.736 9.466 -56.438 1.00 85.94 677 ASP A CA 1
ATOM 5618 C C . ASP A 1 677 ? 33.347 9.846 -56.972 1.00 85.94 677 ASP A C 1
ATOM 5620 O O . ASP A 1 677 ? 33.159 10.941 -57.499 1.00 85.94 677 ASP A O 1
ATOM 5624 N N . LEU A 1 678 ? 32.348 8.980 -56.774 1.00 82.62 678 LEU A N 1
ATOM 5625 C CA . LEU A 1 678 ? 30.971 9.230 -57.201 1.00 82.62 678 LEU A CA 1
ATOM 5626 C C . LEU A 1 678 ? 30.346 10.446 -56.496 1.00 82.62 678 LEU A C 1
ATOM 5628 O O . LEU A 1 678 ? 29.750 11.296 -57.157 1.00 82.62 678 LEU A O 1
ATOM 5632 N N . LEU A 1 679 ? 30.492 10.547 -55.170 1.00 83.69 679 LEU A N 1
ATOM 5633 C CA . LEU A 1 679 ? 29.953 11.662 -54.383 1.00 83.69 679 LEU A CA 1
ATOM 5634 C C . LEU A 1 679 ? 30.638 12.985 -54.740 1.00 83.69 679 LEU A C 1
ATOM 5636 O O . LEU A 1 679 ? 29.967 13.997 -54.942 1.00 83.69 679 LEU A O 1
ATOM 5640 N N . MET A 1 680 ? 31.967 12.979 -54.870 1.00 87.69 680 MET A N 1
ATOM 5641 C CA . MET A 1 680 ? 32.724 14.174 -55.245 1.00 87.69 680 MET A CA 1
ATOM 5642 C C . MET A 1 680 ? 32.417 14.628 -56.675 1.00 87.69 680 MET A C 1
ATOM 5644 O O . MET A 1 680 ? 32.328 15.828 -56.922 1.00 87.69 680 MET A O 1
ATOM 5648 N N . LYS A 1 681 ? 32.182 13.691 -57.603 1.00 87.50 681 LYS A N 1
ATOM 5649 C CA . LYS A 1 681 ? 31.739 13.995 -58.970 1.00 87.50 681 LYS A CA 1
ATOM 5650 C C . LYS A 1 681 ? 30.377 14.686 -59.008 1.00 87.50 681 LYS A C 1
ATOM 5652 O O . LYS A 1 681 ? 30.154 15.533 -59.871 1.00 87.50 681 LYS A O 1
ATOM 5657 N N . GLN A 1 682 ? 29.474 14.308 -58.105 1.00 84.31 682 GLN A N 1
ATOM 5658 C CA . GLN A 1 682 ? 28.114 14.838 -58.057 1.00 84.31 682 GLN A CA 1
ATOM 5659 C C . GLN A 1 682 ? 28.054 16.250 -57.447 1.00 84.31 682 GLN A C 1
ATOM 5661 O O . GLN A 1 682 ? 27.177 17.028 -57.813 1.00 84.31 682 GLN A O 1
ATOM 5666 N N . ASP A 1 683 ? 28.990 16.605 -56.560 1.00 86.31 683 ASP A N 1
ATOM 5667 C CA . ASP A 1 683 ? 29.035 17.914 -55.898 1.00 86.31 683 ASP A CA 1
ATOM 5668 C C . ASP A 1 683 ? 29.982 18.905 -56.594 1.00 86.31 683 ASP A C 1
ATOM 5670 O O . ASP A 1 683 ? 31.119 19.157 -56.183 1.00 86.31 683 ASP A O 1
ATOM 5674 N N . SER A 1 684 ? 29.475 19.523 -57.660 1.00 77.75 684 SER A N 1
ATOM 5675 C CA . SER A 1 684 ? 30.230 20.487 -58.475 1.00 77.75 684 SER A CA 1
ATOM 5676 C C . SER A 1 684 ? 30.621 21.785 -57.746 1.00 77.75 684 SER A C 1
ATOM 5678 O O . SER A 1 684 ? 31.484 22.519 -58.231 1.00 77.75 684 SER A O 1
ATOM 5680 N N . LYS A 1 685 ? 30.007 22.092 -56.592 1.00 81.50 685 LYS A N 1
ATOM 5681 C CA . LYS A 1 685 ? 30.221 23.334 -55.820 1.00 81.50 685 LYS A CA 1
ATOM 5682 C C . LYS A 1 685 ? 30.842 23.077 -54.447 1.00 81.50 685 LYS A C 1
ATOM 5684 O O . LYS A 1 685 ? 30.731 23.932 -53.567 1.00 81.50 685 LYS A O 1
ATOM 5689 N N . MET A 1 686 ? 31.487 21.926 -54.270 1.00 86.62 686 MET A N 1
ATOM 5690 C CA . MET A 1 686 ? 32.107 21.545 -53.008 1.00 86.62 686 MET A CA 1
ATOM 5691 C C . MET A 1 686 ? 33.096 22.605 -52.506 1.00 86.62 686 MET A C 1
ATOM 5693 O O . MET A 1 686 ? 33.958 23.079 -53.253 1.00 86.62 686 MET A O 1
ATOM 5697 N N . GLU A 1 687 ? 32.993 22.944 -51.222 1.00 87.88 687 GLU A N 1
ATOM 5698 C CA . GLU A 1 687 ? 33.849 23.940 -50.583 1.00 87.88 687 GLU A CA 1
ATOM 5699 C C . GLU A 1 687 ? 35.307 23.473 -50.484 1.00 87.88 687 GLU A C 1
ATOM 5701 O O . GLU A 1 687 ? 35.597 22.320 -50.153 1.00 87.88 687 GLU A O 1
ATOM 5706 N N . THR A 1 688 ? 36.240 24.404 -50.697 1.00 85.75 688 THR A N 1
ATOM 5707 C CA . THR A 1 688 ? 37.690 24.181 -50.594 1.00 85.75 688 THR A CA 1
ATOM 5708 C C . THR A 1 688 ? 38.095 23.507 -49.283 1.00 85.75 688 THR A C 1
ATOM 5710 O O . THR A 1 688 ? 38.858 22.541 -49.293 1.00 85.75 688 THR A O 1
ATOM 5713 N N . GLY A 1 689 ? 37.553 23.971 -48.152 1.00 83.00 689 GLY A N 1
ATOM 5714 C CA . GLY A 1 689 ? 37.886 23.425 -46.835 1.00 83.00 689 GLY A CA 1
ATOM 5715 C C . GLY A 1 689 ? 37.506 21.950 -46.687 1.00 83.00 689 GLY A C 1
ATOM 5716 O O . GLY A 1 689 ? 38.264 21.174 -46.108 1.00 83.00 689 GLY A O 1
ATOM 5717 N N . LEU A 1 690 ? 36.377 21.532 -47.268 1.00 86.19 690 LEU A N 1
ATOM 5718 C CA . LEU A 1 690 ? 35.933 20.142 -47.228 1.00 86.19 690 LEU A CA 1
ATOM 5719 C C . LEU A 1 690 ? 36.797 19.243 -48.120 1.00 86.19 690 LEU A C 1
ATOM 5721 O O . LEU A 1 690 ? 37.219 18.177 -47.676 1.00 86.19 690 LEU A O 1
ATOM 5725 N N . LYS A 1 691 ? 37.140 19.692 -49.334 1.00 89.31 691 LYS A N 1
ATOM 5726 C CA . LYS A 1 691 ? 38.073 18.975 -50.223 1.00 89.31 691 LYS A CA 1
ATOM 5727 C C . LYS A 1 691 ? 39.423 18.726 -49.543 1.00 89.31 691 LYS A C 1
ATOM 5729 O O . LYS A 1 691 ? 39.946 17.612 -49.570 1.00 89.31 691 LYS A O 1
ATOM 5734 N N . GLN A 1 692 ? 39.966 19.754 -48.891 1.00 87.62 692 GLN A N 1
ATOM 5735 C CA . GLN A 1 692 ? 41.207 19.663 -48.119 1.00 87.62 692 GLN A CA 1
ATOM 5736 C C . GLN A 1 692 ? 41.068 18.711 -46.924 1.00 87.62 692 GLN A C 1
ATOM 5738 O O . GLN A 1 692 ? 41.960 17.895 -46.689 1.00 87.62 692 GLN A O 1
ATOM 5743 N N . LYS A 1 693 ? 39.934 18.751 -46.210 1.00 86.25 693 LYS A N 1
ATOM 5744 C CA . LYS A 1 693 ? 39.646 17.831 -45.101 1.00 86.25 693 LYS A CA 1
ATOM 5745 C C . LYS A 1 693 ? 39.581 16.372 -45.565 1.00 86.25 693 LYS A C 1
ATOM 5747 O O . LYS A 1 693 ? 40.164 15.516 -44.912 1.00 86.25 693 LYS A O 1
ATOM 5752 N N . ILE A 1 694 ? 38.956 16.082 -46.709 1.00 88.06 694 ILE A N 1
ATOM 5753 C CA . ILE A 1 694 ? 38.900 14.725 -47.287 1.00 88.06 694 ILE A CA 1
ATOM 5754 C C . ILE A 1 694 ? 40.308 14.205 -47.606 1.00 88.06 694 ILE A C 1
ATOM 5756 O O . ILE A 1 694 ? 40.634 13.067 -47.263 1.00 88.06 694 ILE A O 1
ATOM 5760 N N . VAL A 1 695 ? 41.164 15.031 -48.221 1.00 88.62 695 VAL A N 1
ATOM 5761 C CA . VAL A 1 695 ? 42.572 14.677 -48.486 1.00 88.62 695 VAL A CA 1
ATOM 5762 C C . VAL A 1 695 ? 43.315 14.399 -47.178 1.00 88.62 695 VAL A C 1
ATOM 5764 O O . VAL A 1 695 ? 44.002 13.386 -47.063 1.00 88.62 695 VAL A O 1
ATOM 5767 N N . ALA A 1 696 ? 43.142 15.257 -46.175 1.00 83.19 696 ALA A N 1
ATOM 5768 C CA . ALA A 1 696 ? 43.772 15.105 -44.872 1.00 83.19 696 ALA A CA 1
ATOM 5769 C C . ALA A 1 696 ? 43.353 13.817 -44.143 1.00 83.19 696 ALA A C 1
ATOM 5771 O O . ALA A 1 696 ? 44.220 13.056 -43.714 1.00 83.19 696 ALA A O 1
ATOM 5772 N N . VAL A 1 697 ? 42.049 13.536 -44.056 1.00 81.06 697 VAL A N 1
ATOM 5773 C CA . VAL A 1 697 ? 41.511 12.315 -43.429 1.00 81.06 697 VAL A CA 1
ATOM 5774 C C . VAL A 1 697 ? 41.946 11.067 -44.203 1.00 81.06 697 VAL A C 1
ATOM 5776 O O . VAL A 1 697 ? 42.369 10.082 -43.602 1.00 81.06 697 VAL A O 1
ATOM 5779 N N . SER A 1 698 ? 41.956 11.123 -45.540 1.00 85.12 698 SER A N 1
ATOM 5780 C CA . SER A 1 698 ? 42.466 10.031 -46.384 1.00 85.12 698 SER A CA 1
ATOM 5781 C C . SER A 1 698 ? 43.926 9.702 -46.069 1.00 85.12 698 SER A C 1
ATOM 5783 O O . SER A 1 698 ? 44.296 8.533 -45.962 1.00 85.12 698 SER A O 1
ATOM 5785 N N . LEU A 1 699 ? 44.766 10.726 -45.900 1.00 83.19 699 LEU A N 1
ATOM 5786 C CA . LEU A 1 699 ? 46.176 10.565 -45.555 1.00 83.19 699 LEU A CA 1
ATOM 5787 C C . LEU A 1 699 ? 46.380 10.076 -44.120 1.00 83.19 699 LEU A C 1
ATOM 5789 O O . LEU A 1 699 ? 47.232 9.219 -43.886 1.00 83.19 699 LEU A O 1
ATOM 5793 N N . PHE A 1 700 ? 45.580 10.573 -43.176 1.00 76.25 700 PHE A N 1
ATOM 5794 C CA . PHE A 1 700 ? 45.584 10.103 -41.793 1.00 76.25 700 PHE A CA 1
ATOM 5795 C C . PHE A 1 700 ? 45.264 8.608 -41.699 1.00 76.25 700 PHE A C 1
ATOM 5797 O O . PHE A 1 700 ? 46.011 7.856 -41.074 1.00 76.25 700 PHE A O 1
ATOM 5804 N N . CYS A 1 701 ? 44.220 8.166 -42.406 1.00 71.44 701 CYS A N 1
ATOM 5805 C CA . CYS A 1 701 ? 43.806 6.768 -42.455 1.00 71.44 701 CYS A CA 1
ATOM 5806 C C . CYS A 1 701 ? 44.673 5.880 -43.373 1.00 71.44 701 CYS A C 1
ATOM 5808 O O . CYS A 1 701 ? 44.356 4.707 -43.574 1.00 71.44 701 CYS A O 1
ATOM 5810 N N . GLY A 1 702 ? 45.766 6.400 -43.948 1.00 74.62 702 GLY A N 1
ATOM 5811 C CA . GLY A 1 702 ? 46.676 5.621 -44.796 1.00 74.62 702 GLY A CA 1
ATOM 5812 C C . GLY A 1 702 ? 46.067 5.185 -46.135 1.00 74.62 702 GLY A C 1
ATOM 5813 O O . GLY A 1 702 ? 46.438 4.142 -46.676 1.00 74.62 702 GLY A O 1
ATOM 5814 N N . LYS A 1 703 ? 45.128 5.966 -46.684 1.00 82.56 703 LYS A N 1
ATOM 5815 C CA . LYS A 1 703 ? 44.449 5.739 -47.972 1.00 82.56 703 LYS A CA 1
ATOM 5816 C C . LYS A 1 703 ? 44.858 6.788 -49.017 1.00 82.56 703 LYS A C 1
ATOM 5818 O O . LYS A 1 703 ? 44.026 7.585 -49.452 1.00 82.56 703 LYS A O 1
ATOM 5823 N N . PRO A 1 704 ? 46.116 6.781 -49.501 1.00 83.31 704 PRO A N 1
ATOM 5824 C CA . PRO A 1 704 ? 46.590 7.777 -50.466 1.00 83.31 704 PRO A CA 1
ATOM 5825 C C . PRO A 1 704 ? 45.805 7.746 -51.786 1.00 83.31 704 PRO A C 1
ATOM 5827 O O . PRO A 1 704 ? 45.585 8.788 -52.385 1.00 83.31 704 PRO A O 1
ATOM 5830 N N . LYS A 1 705 ? 45.272 6.587 -52.198 1.00 87.12 705 LYS A N 1
ATOM 5831 C CA . LYS A 1 705 ? 44.405 6.480 -53.387 1.00 87.12 705 LYS A CA 1
ATOM 5832 C C . LYS A 1 705 ? 43.092 7.263 -53.249 1.00 87.12 705 LYS A C 1
ATOM 5834 O O . LYS A 1 705 ? 42.594 7.787 -54.239 1.00 87.12 705 LYS A O 1
ATOM 5839 N N . SER A 1 706 ? 42.533 7.353 -52.044 1.00 86.62 706 SER A N 1
ATOM 5840 C CA . SER A 1 706 ? 41.330 8.155 -51.778 1.00 86.62 706 SER A CA 1
ATOM 5841 C C . SER A 1 706 ? 41.665 9.649 -51.765 1.00 86.62 706 SER A C 1
ATOM 5843 O O . SER A 1 706 ? 40.910 10.455 -52.304 1.00 86.62 706 SER A O 1
ATOM 5845 N N . ALA A 1 707 ? 42.853 10.013 -51.265 1.00 90.31 707 ALA A N 1
ATOM 5846 C CA . ALA A 1 707 ? 43.377 11.371 -51.398 1.00 90.31 707 ALA A CA 1
ATOM 5847 C C . ALA A 1 707 ? 43.584 11.753 -52.877 1.00 90.31 707 ALA A C 1
ATOM 5849 O O . ALA A 1 707 ? 43.176 12.833 -53.291 1.00 90.31 707 ALA A O 1
ATOM 5850 N N . GLU A 1 708 ? 44.147 10.860 -53.697 1.00 91.25 708 GLU A N 1
ATOM 5851 C CA . GLU A 1 708 ? 44.301 11.053 -55.147 1.00 91.25 708 GLU A CA 1
ATOM 5852 C C . GLU A 1 708 ? 42.956 11.255 -55.856 1.00 91.25 708 GLU A C 1
ATOM 5854 O O . GLU A 1 708 ? 42.850 12.120 -56.724 1.00 91.25 708 GLU A O 1
ATOM 5859 N N . VAL A 1 709 ? 41.919 10.499 -55.474 1.00 91.25 709 VAL A N 1
ATOM 5860 C CA . VAL A 1 709 ? 40.548 10.704 -55.971 1.00 91.25 709 VAL A CA 1
ATOM 5861 C C . VAL A 1 709 ? 40.064 12.112 -55.646 1.00 91.25 709 VAL A C 1
ATOM 5863 O O . VAL A 1 709 ? 39.600 12.809 -56.545 1.00 91.25 709 VAL A O 1
ATOM 5866 N N . ALA A 1 710 ? 40.235 12.560 -54.402 1.00 90.50 710 ALA A N 1
ATOM 5867 C CA . ALA A 1 710 ? 39.815 13.896 -54.001 1.00 90.50 710 ALA A CA 1
ATOM 5868 C C . ALA A 1 710 ? 40.556 15.004 -54.761 1.00 90.50 710 ALA A C 1
ATOM 5870 O O . ALA A 1 710 ? 39.937 15.981 -55.185 1.00 90.50 710 ALA A O 1
ATOM 5871 N N . LEU A 1 711 ? 41.855 14.821 -55.010 1.00 91.38 711 LEU A N 1
ATOM 5872 C CA . LEU A 1 711 ? 42.688 15.768 -55.754 1.00 91.38 711 LEU A CA 1
ATOM 5873 C C . LEU A 1 711 ? 42.237 15.974 -57.210 1.00 91.38 711 LEU A C 1
ATOM 5875 O O . LEU A 1 711 ? 42.480 17.050 -57.752 1.00 91.38 711 LEU A O 1
ATOM 5879 N N . LYS A 1 712 ? 41.529 15.018 -57.836 1.00 91.75 712 LYS A N 1
ATOM 5880 C CA . LYS A 1 712 ? 40.953 15.194 -59.189 1.00 91.75 712 LYS A CA 1
ATOM 5881 C C . LYS A 1 712 ? 40.000 16.392 -59.280 1.00 91.75 712 LYS A C 1
ATOM 5883 O O . LYS A 1 712 ? 39.813 16.943 -60.361 1.00 91.75 712 LYS A O 1
ATOM 5888 N N . TYR A 1 713 ? 39.398 16.778 -58.155 1.00 90.81 713 TYR A N 1
ATOM 5889 C CA . TYR A 1 713 ? 38.370 17.816 -58.067 1.00 90.81 713 TYR A CA 1
ATOM 5890 C C . TYR A 1 713 ? 38.907 19.155 -57.530 1.00 90.81 713 TYR A C 1
ATOM 5892 O O . TYR A 1 713 ? 38.125 20.063 -57.223 1.00 90.81 713 TYR A O 1
ATOM 5900 N N . PHE A 1 714 ? 40.230 19.294 -57.389 1.00 90.94 714 PHE A N 1
ATOM 5901 C CA . PHE A 1 714 ? 40.866 20.520 -56.910 1.00 90.94 714 PHE A CA 1
ATOM 5902 C C . PHE A 1 714 ? 41.015 21.552 -58.034 1.00 90.94 714 PHE A C 1
ATOM 5904 O O . PHE A 1 714 ? 41.414 21.257 -59.158 1.00 90.94 714 PHE A O 1
ATOM 5911 N N . SER A 1 715 ? 40.739 22.802 -57.691 1.00 88.00 715 SER A N 1
ATOM 5912 C CA . SER A 1 715 ? 41.090 23.995 -58.453 1.00 88.00 715 SER A CA 1
ATOM 5913 C C . SER A 1 715 ? 42.410 24.583 -57.943 1.00 88.00 715 SER A C 1
ATOM 5915 O O . SER A 1 715 ? 42.871 24.252 -56.852 1.00 88.00 715 SER A O 1
ATOM 5917 N N . LYS A 1 716 ? 43.011 25.521 -58.688 1.00 83.88 716 LYS A N 1
ATOM 5918 C CA . LYS A 1 716 ? 44.265 26.186 -58.280 1.00 83.88 716 LYS A CA 1
ATOM 5919 C C . LYS A 1 716 ? 44.189 26.807 -56.875 1.00 83.88 716 LYS A C 1
ATOM 5921 O O . LYS A 1 716 ? 45.159 26.745 -56.130 1.00 83.88 716 LYS A O 1
ATOM 5926 N N . ASN A 1 717 ? 43.034 27.359 -56.500 1.00 84.75 717 ASN A N 1
ATOM 5927 C CA . ASN A 1 717 ? 42.832 27.974 -55.185 1.00 84.75 717 ASN A CA 1
ATOM 5928 C C . ASN A 1 717 ? 42.803 26.946 -54.046 1.00 84.75 717 ASN A C 1
ATOM 5930 O O . ASN A 1 717 ? 43.192 27.277 -52.927 1.00 84.75 717 ASN A O 1
ATOM 5934 N N . ASP A 1 718 ? 42.408 25.700 -54.330 1.00 88.00 718 ASP A N 1
ATOM 5935 C CA . ASP A 1 718 ? 42.308 24.641 -53.322 1.00 88.00 718 ASP A CA 1
ATOM 5936 C C . ASP A 1 718 ? 43.689 24.215 -52.779 1.00 88.00 718 ASP A C 1
ATOM 5938 O O . ASP A 1 718 ? 43.776 23.657 -51.684 1.00 88.00 718 ASP A O 1
ATOM 5942 N N . TYR A 1 719 ? 44.774 24.536 -53.496 1.00 87.75 719 TYR A N 1
ATOM 5943 C CA . TYR A 1 719 ? 46.154 24.236 -53.099 1.00 87.75 719 TYR A CA 1
ATOM 5944 C C . TYR A 1 719 ? 46.842 25.332 -52.264 1.00 87.75 719 TYR A C 1
ATOM 5946 O O . TYR A 1 719 ? 47.848 25.042 -51.623 1.00 87.75 719 TYR A O 1
ATOM 5954 N N . LEU A 1 720 ? 46.346 26.576 -52.261 1.00 81.75 720 LEU A N 1
ATOM 5955 C CA . LEU A 1 720 ? 47.088 27.726 -51.713 1.00 81.75 720 LEU A CA 1
ATOM 5956 C C . LEU A 1 720 ? 46.995 27.846 -50.183 1.00 81.75 720 LEU A C 1
ATOM 5958 O O . LEU A 1 720 ? 48.009 28.036 -49.514 1.00 81.75 720 LEU A O 1
ATOM 5962 N N . ASN A 1 721 ? 45.786 27.719 -49.631 1.00 73.50 721 ASN A N 1
ATOM 5963 C CA . ASN A 1 721 ? 45.497 27.951 -48.212 1.00 73.50 721 ASN A CA 1
ATOM 5964 C C . ASN A 1 721 ? 44.926 26.681 -47.578 1.00 73.50 721 ASN A C 1
ATOM 5966 O O . ASN A 1 721 ? 43.713 26.565 -47.400 1.00 73.50 721 ASN A O 1
ATOM 5970 N N . PHE A 1 722 ? 45.790 25.705 -47.290 1.00 78.62 722 PHE A N 1
ATOM 5971 C CA . PHE A 1 722 ? 45.372 24.486 -46.602 1.00 78.62 722 PHE A CA 1
ATOM 5972 C C . PHE A 1 722 ? 44.972 24.801 -45.159 1.00 78.62 722 PHE A C 1
ATOM 5974 O O . PHE A 1 722 ? 45.701 25.505 -44.459 1.00 78.62 722 PHE A O 1
ATOM 5981 N N . SER A 1 723 ? 43.825 24.287 -44.710 1.00 77.00 723 SER A N 1
ATOM 5982 C CA . SER A 1 723 ? 43.336 24.521 -43.347 1.00 77.00 723 SER A CA 1
ATOM 5983 C C . SER A 1 723 ? 44.405 24.212 -42.292 1.00 77.00 723 SER A C 1
ATOM 5985 O O . SER A 1 723 ? 44.978 23.117 -42.273 1.00 77.00 723 SER A O 1
ATOM 5987 N N . SER A 1 724 ? 44.625 25.148 -41.362 1.00 72.81 724 SER A N 1
ATOM 5988 C CA . SER A 1 724 ? 45.536 24.951 -40.227 1.00 72.81 724 SER A CA 1
ATOM 5989 C C . SER A 1 724 ? 45.139 23.749 -39.373 1.00 72.81 724 SER A C 1
ATOM 5991 O O . SER A 1 724 ? 45.986 23.125 -38.750 1.00 72.81 724 SER A O 1
ATOM 5993 N N . ASP A 1 725 ? 43.861 23.375 -39.357 1.00 68.12 725 ASP A N 1
ATOM 5994 C CA . ASP A 1 725 ? 43.380 22.231 -38.577 1.00 68.12 725 ASP A CA 1
ATOM 5995 C C . ASP A 1 725 ? 43.797 20.883 -39.193 1.00 68.12 725 ASP A C 1
ATOM 5997 O O . ASP A 1 725 ? 43.632 19.837 -38.574 1.00 68.12 725 ASP A O 1
ATOM 6001 N N . SER A 1 726 ? 44.327 20.873 -40.422 1.00 73.50 726 SER A N 1
ATOM 6002 C CA . SER A 1 726 ? 44.565 19.631 -41.165 1.00 73.50 726 SER A CA 1
ATOM 6003 C C . SER A 1 726 ? 45.868 19.592 -41.978 1.00 73.50 726 SER A C 1
ATOM 6005 O O . SER A 1 726 ? 46.227 18.545 -42.512 1.00 73.50 726 SER A O 1
ATOM 6007 N N . VAL A 1 727 ? 46.616 20.695 -42.073 1.00 77.44 727 VAL A N 1
ATOM 6008 C CA . VAL A 1 727 ? 47.824 20.788 -42.919 1.00 77.44 727 VAL A CA 1
ATOM 6009 C C . VAL A 1 727 ? 48.914 19.777 -42.549 1.00 77.44 727 VAL A C 1
ATOM 6011 O O . VAL A 1 727 ? 49.609 19.261 -43.422 1.00 77.44 727 VAL A O 1
ATOM 6014 N N . ASN A 1 728 ? 49.013 19.411 -41.269 1.00 77.62 728 ASN A N 1
ATOM 6015 C CA . ASN A 1 728 ? 49.994 18.437 -40.794 1.00 77.62 728 ASN A CA 1
ATOM 6016 C C . ASN A 1 728 ? 49.767 17.034 -41.382 1.00 77.62 728 ASN A C 1
ATOM 6018 O O . ASN A 1 728 ? 50.731 16.284 -41.531 1.00 77.62 728 ASN A O 1
ATOM 6022 N N . PHE A 1 729 ? 48.537 16.676 -41.774 1.00 78.75 729 PHE A N 1
ATOM 6023 C CA . PHE A 1 729 ? 48.256 15.368 -42.375 1.00 78.75 729 PHE A CA 1
ATOM 6024 C C . PHE A 1 729 ? 48.943 15.174 -43.734 1.00 78.75 729 PHE A C 1
ATOM 6026 O O . PHE A 1 729 ? 49.191 14.030 -44.114 1.00 78.75 729 PHE A O 1
ATOM 6033 N N . LEU A 1 730 ? 49.332 16.255 -44.426 1.00 82.44 730 LEU A N 1
ATOM 6034 C CA . LEU A 1 730 ? 50.115 16.187 -45.666 1.00 82.44 730 LEU A CA 1
ATOM 6035 C C . LEU A 1 730 ? 51.503 15.565 -45.452 1.00 82.44 730 LEU A C 1
ATOM 6037 O O . LEU A 1 730 ? 52.045 14.954 -46.367 1.00 82.44 730 LEU A O 1
ATOM 6041 N N . LEU A 1 731 ? 52.059 15.648 -44.237 1.00 81.44 731 LEU A N 1
ATOM 6042 C CA . LEU A 1 731 ? 53.353 15.043 -43.900 1.00 81.44 731 LEU A CA 1
ATOM 6043 C C . LEU A 1 731 ? 53.339 13.505 -43.996 1.00 81.44 731 LEU A C 1
ATOM 6045 O O . LEU A 1 731 ? 54.403 12.892 -44.035 1.00 81.44 731 LEU A O 1
ATOM 6049 N N . ASN A 1 732 ? 52.155 12.880 -44.052 1.00 77.44 732 ASN A N 1
ATOM 6050 C CA . ASN A 1 732 ? 52.005 11.432 -44.214 1.00 77.44 732 ASN A CA 1
ATOM 6051 C C . ASN A 1 732 ? 52.302 10.940 -45.644 1.00 77.44 732 ASN A C 1
ATOM 6053 O O . ASN A 1 732 ? 52.536 9.745 -45.818 1.00 77.44 732 ASN A O 1
ATOM 6057 N N . ASP A 1 733 ? 52.303 11.818 -46.656 1.00 85.75 733 ASP A N 1
ATOM 6058 C CA . ASP A 1 733 ? 52.608 11.453 -48.045 1.00 85.75 733 ASP A CA 1
ATOM 6059 C C . ASP A 1 733 ? 53.438 12.540 -48.746 1.00 85.75 733 ASP A C 1
ATOM 6061 O O . ASP A 1 733 ? 52.949 13.607 -49.121 1.00 85.75 733 ASP A O 1
ATOM 6065 N N . PHE A 1 734 ? 54.719 12.232 -48.968 1.00 85.50 734 PHE A N 1
ATOM 6066 C CA . PHE A 1 734 ? 55.683 13.126 -49.615 1.00 85.50 734 PHE A CA 1
ATOM 6067 C C . PHE A 1 734 ? 55.236 13.600 -51.008 1.00 85.50 734 PHE A C 1
ATOM 6069 O O . PHE A 1 734 ? 55.500 14.746 -51.370 1.00 85.50 734 PHE A O 1
ATOM 6076 N N . LYS A 1 735 ? 54.585 12.742 -51.808 1.00 90.00 735 LYS A N 1
ATOM 6077 C CA . LYS A 1 735 ? 54.211 13.087 -53.189 1.00 90.00 735 LYS A CA 1
ATOM 6078 C C . LYS A 1 735 ? 53.065 14.084 -53.194 1.00 90.00 735 LYS A C 1
ATOM 6080 O O . LYS A 1 735 ? 53.099 15.049 -53.957 1.00 90.00 735 LYS A O 1
ATOM 6085 N N . ILE A 1 736 ? 52.076 13.862 -52.330 1.00 90.69 736 ILE A N 1
ATOM 6086 C CA . ILE A 1 736 ? 50.953 14.784 -52.180 1.00 90.69 736 ILE A CA 1
ATOM 6087 C C . ILE A 1 736 ? 51.441 16.102 -51.572 1.00 90.69 736 ILE A C 1
ATOM 6089 O O . ILE A 1 736 ? 51.128 17.158 -52.114 1.00 90.69 736 ILE A O 1
ATOM 6093 N N . LEU A 1 737 ? 52.289 16.076 -50.539 1.00 90.31 737 LEU A N 1
ATOM 6094 C CA . LEU A 1 737 ? 52.891 17.295 -49.986 1.00 90.31 737 LEU A CA 1
ATOM 6095 C C . LEU A 1 737 ? 53.662 18.102 -51.042 1.00 90.31 737 LEU A C 1
ATOM 6097 O O . LEU A 1 737 ? 53.464 19.312 -51.154 1.00 90.31 737 LEU A O 1
ATOM 6101 N N . GLU A 1 738 ? 54.508 17.451 -51.848 1.00 92.38 738 GLU A N 1
ATOM 6102 C CA . GLU A 1 738 ? 55.228 18.135 -52.927 1.00 92.38 738 GLU A CA 1
ATOM 6103 C C . GLU A 1 738 ? 54.261 18.746 -53.954 1.00 92.38 738 GLU A C 1
ATOM 6105 O O . GLU A 1 738 ? 54.510 19.848 -54.446 1.00 92.38 738 GLU A O 1
ATOM 6110 N N . LEU A 1 739 ? 53.147 18.073 -54.262 1.00 91.50 739 LEU A N 1
ATOM 6111 C CA . LEU A 1 739 ? 52.120 18.610 -55.153 1.00 91.50 739 LEU A CA 1
ATOM 6112 C C . LEU A 1 739 ? 51.516 19.911 -54.603 1.00 91.50 739 LEU A C 1
ATOM 6114 O O . LEU A 1 739 ? 51.374 20.869 -55.362 1.00 91.50 739 LEU A O 1
ATOM 6118 N N . PHE A 1 740 ? 51.204 19.982 -53.306 1.00 90.88 740 PHE A N 1
ATOM 6119 C CA . PHE A 1 740 ? 50.711 21.215 -52.679 1.00 90.88 740 PHE A CA 1
ATOM 6120 C C . PHE A 1 740 ? 51.749 22.343 -52.731 1.00 90.88 740 PHE A C 1
ATOM 6122 O O . PHE A 1 740 ? 51.424 23.462 -53.127 1.00 90.88 740 PHE A O 1
ATOM 6129 N N . LEU A 1 741 ? 53.013 22.047 -52.415 1.00 91.19 741 LEU A N 1
ATOM 6130 C CA . LEU A 1 741 ? 54.102 23.031 -52.451 1.00 91.19 741 LEU A CA 1
ATOM 6131 C C . LEU A 1 741 ? 54.354 23.571 -53.870 1.00 91.19 741 LEU A C 1
ATOM 6133 O O . LEU A 1 741 ? 54.458 24.782 -54.058 1.00 91.19 741 LEU A O 1
ATOM 6137 N N . LYS A 1 742 ? 54.365 22.703 -54.894 1.00 91.62 742 LYS A N 1
ATOM 6138 C CA . LYS A 1 742 ? 54.487 23.107 -56.312 1.00 91.62 742 LYS A CA 1
ATOM 6139 C C . LYS A 1 742 ? 53.359 24.033 -56.764 1.00 91.62 742 LYS A C 1
ATOM 6141 O O . LYS A 1 742 ? 53.575 24.879 -57.626 1.00 91.62 742 LYS A O 1
ATOM 6146 N N . ASN A 1 743 ? 52.169 23.869 -56.190 1.00 90.38 743 ASN A N 1
ATOM 6147 C CA . ASN A 1 743 ? 50.995 24.677 -56.510 1.00 90.38 743 ASN A CA 1
ATOM 6148 C C . ASN A 1 743 ? 50.858 25.935 -55.632 1.00 90.38 743 ASN A C 1
ATOM 6150 O O . ASN A 1 743 ? 49.828 26.603 -55.692 1.00 90.38 743 ASN A O 1
ATOM 6154 N N . GLY A 1 744 ? 51.901 26.306 -54.879 1.00 86.38 744 GLY A N 1
ATOM 6155 C CA . GLY A 1 744 ? 51.980 27.586 -54.171 1.00 86.38 744 GLY A CA 1
ATOM 6156 C C . GLY A 1 744 ? 51.507 27.561 -52.717 1.00 86.38 744 GLY A C 1
ATOM 6157 O O . GLY A 1 744 ? 51.293 28.631 -52.151 1.00 86.38 744 GLY A O 1
ATOM 6158 N N . MET A 1 745 ? 51.350 26.382 -52.100 1.00 90.00 745 MET A N 1
ATOM 6159 C CA . MET A 1 745 ? 51.124 26.285 -50.654 1.00 90.00 745 MET A CA 1
ATOM 6160 C C . MET A 1 745 ? 52.306 26.896 -49.891 1.00 90.00 745 MET A C 1
ATOM 6162 O O . MET A 1 745 ? 53.462 26.578 -50.173 1.00 90.00 745 MET A O 1
ATOM 6166 N N . ASN A 1 746 ? 52.027 27.723 -48.881 1.00 88.56 746 ASN A N 1
ATOM 6167 C CA . ASN A 1 746 ? 53.072 28.286 -48.028 1.00 88.56 746 ASN A CA 1
ATOM 6168 C C . ASN A 1 746 ? 53.789 27.162 -47.237 1.00 88.56 746 ASN A C 1
ATOM 6170 O O . ASN A 1 746 ? 53.144 26.513 -46.406 1.00 88.56 746 ASN A O 1
ATOM 6174 N N . PRO A 1 747 ? 55.107 26.938 -47.419 1.00 87.75 747 PRO A N 1
ATOM 6175 C CA . PRO A 1 747 ? 55.851 25.898 -46.695 1.00 87.75 747 PRO A CA 1
ATOM 6176 C C . PRO A 1 747 ? 55.949 26.161 -45.181 1.00 87.75 747 PRO A C 1
ATOM 6178 O O . PRO A 1 747 ? 56.200 25.235 -44.412 1.00 87.75 747 PRO A O 1
ATOM 6181 N N . ASN A 1 748 ? 55.710 27.403 -44.744 1.00 87.12 748 ASN A N 1
ATOM 6182 C CA . ASN A 1 748 ? 55.682 27.821 -43.338 1.00 87.12 748 ASN A CA 1
ATOM 6183 C C . ASN A 1 748 ? 54.270 27.776 -42.729 1.00 87.12 748 ASN A C 1
ATOM 6185 O O . ASN A 1 748 ? 54.031 28.353 -41.668 1.00 87.12 748 ASN A O 1
ATOM 6189 N N . SER A 1 749 ? 53.321 27.110 -43.397 1.00 85.88 749 SER A N 1
ATOM 6190 C CA . SER A 1 749 ? 51.973 26.892 -42.865 1.00 85.88 749 SER A CA 1
ATOM 6191 C C . SER A 1 749 ? 52.030 26.215 -41.498 1.00 85.88 749 SER A C 1
ATOM 6193 O O . SER A 1 749 ? 52.876 25.352 -41.244 1.00 85.88 749 SER A O 1
ATOM 6195 N N . THR A 1 750 ? 51.125 26.619 -40.609 1.00 80.56 750 THR A N 1
ATOM 6196 C CA . THR A 1 750 ? 51.099 26.141 -39.229 1.00 80.56 750 THR A CA 1
ATOM 6197 C C . THR A 1 750 ? 49.869 25.287 -38.957 1.00 80.56 750 THR A C 1
ATOM 6199 O O . THR A 1 750 ? 48.748 25.638 -39.329 1.00 80.56 750 THR A O 1
ATOM 6202 N N . GLY A 1 751 ? 50.089 24.146 -38.304 1.00 70.75 751 GLY A N 1
ATOM 6203 C CA . GLY A 1 751 ? 49.026 23.244 -37.875 1.00 70.75 751 GLY A CA 1
ATOM 6204 C C . GLY A 1 751 ? 48.450 23.598 -36.495 1.00 70.75 751 GLY A C 1
ATOM 6205 O O . GLY A 1 751 ? 49.169 24.130 -35.639 1.00 70.75 751 GLY A O 1
ATOM 6206 N N . ARG A 1 752 ? 47.173 23.267 -36.244 1.00 62.78 752 ARG A N 1
ATOM 6207 C CA . ARG A 1 752 ? 46.567 23.207 -34.899 1.00 62.78 752 ARG A CA 1
ATOM 6208 C C . ARG A 1 752 ? 46.674 21.801 -34.298 1.00 62.78 752 ARG A C 1
ATOM 6210 O O . ARG A 1 752 ? 46.727 20.811 -35.021 1.00 62.78 752 ARG A O 1
ATOM 6217 N N . LYS A 1 753 ? 46.663 21.731 -32.963 1.00 52.34 753 LYS A N 1
ATOM 6218 C CA . LYS A 1 753 ? 46.486 20.500 -32.177 1.00 52.34 753 LYS A CA 1
ATOM 6219 C C . LYS A 1 753 ? 45.109 20.516 -31.510 1.00 52.34 753 LYS A C 1
ATOM 6221 O O . LYS A 1 753 ? 44.674 21.563 -31.030 1.00 52.34 753 LYS A O 1
ATOM 6226 N N . GLU A 1 754 ? 44.429 19.375 -31.479 1.00 45.97 754 GLU A N 1
ATOM 6227 C CA . GLU A 1 754 ? 43.125 19.236 -30.829 1.00 45.97 754 GLU A CA 1
ATOM 6228 C C . GLU A 1 754 ? 43.203 19.311 -29.285 1.00 45.97 754 GLU A C 1
ATOM 6230 O O . GLU A 1 754 ? 44.121 18.805 -28.638 1.00 45.97 754 GLU A O 1
ATOM 6235 N N . TYR A 1 755 ? 42.190 19.977 -28.720 1.00 41.16 755 TYR A N 1
ATOM 6236 C CA . TYR A 1 755 ? 41.742 20.079 -27.320 1.00 41.16 755 TYR A CA 1
ATOM 6237 C C . TYR A 1 755 ? 42.606 20.708 -26.216 1.00 41.16 755 TYR A C 1
ATOM 6239 O O . TYR A 1 755 ? 42.027 21.077 -25.195 1.00 41.16 755 TYR A O 1
ATOM 6247 N N . GLN A 1 756 ? 43.903 20.976 -26.389 1.00 34.25 756 GLN A N 1
ATOM 6248 C CA . GLN A 1 756 ? 44.630 21.910 -25.506 1.00 34.25 756 GLN A CA 1
ATOM 6249 C C . GLN A 1 756 ? 45.703 22.688 -26.286 1.00 34.25 756 GLN A C 1
ATOM 6251 O O . GLN A 1 756 ? 46.528 22.093 -26.972 1.00 34.25 756 GLN A O 1
ATOM 6256 N N . ILE A 1 757 ? 45.675 24.022 -26.153 1.00 35.75 757 ILE A N 1
ATOM 6257 C CA . ILE A 1 757 ? 46.641 25.036 -26.639 1.00 35.75 757 ILE A CA 1
ATOM 6258 C C . ILE A 1 757 ? 48.062 24.440 -26.806 1.00 35.75 757 ILE A C 1
ATOM 6260 O O . ILE A 1 757 ? 48.638 23.972 -25.814 1.00 35.75 757 ILE A O 1
ATOM 6264 N N . PRO A 1 758 ? 48.656 24.474 -28.021 1.00 48.03 758 PRO A N 1
ATOM 6265 C CA . PRO A 1 758 ? 48.853 25.716 -28.774 1.00 48.03 758 PRO A CA 1
ATOM 6266 C C . PRO A 1 758 ? 48.390 25.726 -30.240 1.00 48.03 758 PRO A C 1
ATOM 6268 O O . PRO A 1 758 ? 48.458 24.741 -30.971 1.00 48.03 758 PRO A O 1
ATOM 6271 N N . SER A 1 759 ? 47.996 26.919 -30.685 1.00 48.38 759 SER A N 1
ATOM 6272 C CA . SER A 1 759 ? 47.993 27.326 -32.088 1.00 48.38 759 SER A CA 1
ATOM 6273 C C . SER A 1 759 ? 49.434 27.546 -32.565 1.00 48.38 759 SER A C 1
ATOM 6275 O O . SER A 1 759 ? 50.083 28.466 -32.069 1.00 48.38 759 SER A O 1
ATOM 6277 N N . GLY A 1 760 ? 49.912 26.775 -33.548 1.00 63.50 760 GLY A N 1
ATOM 6278 C CA . GLY A 1 760 ? 51.013 27.233 -34.400 1.00 63.50 760 GLY A CA 1
ATOM 6279 C C . GLY A 1 760 ? 52.313 26.423 -34.388 1.00 63.50 760 GLY A C 1
ATOM 6280 O O . GLY A 1 760 ? 53.364 27.013 -34.157 1.00 63.50 760 GLY A O 1
ATOM 6281 N N . CYS A 1 761 ? 52.285 25.115 -34.681 1.00 72.19 761 CYS A N 1
ATOM 6282 C CA . CYS A 1 761 ? 53.510 24.388 -35.064 1.00 72.19 761 CYS A CA 1
ATOM 6283 C C . CYS A 1 761 ? 53.707 24.484 -36.590 1.00 72.19 761 CYS A C 1
ATOM 6285 O O . CYS A 1 761 ? 52.853 23.984 -37.329 1.00 72.19 761 CYS A O 1
ATOM 6287 N N . PRO A 1 762 ? 54.796 25.099 -37.090 1.00 83.69 762 PRO A N 1
ATOM 6288 C CA . PRO A 1 762 ? 55.147 25.060 -38.510 1.00 83.69 762 PRO A CA 1
ATOM 6289 C C . PRO A 1 762 ? 55.377 23.634 -39.013 1.00 83.69 762 PRO A C 1
ATOM 6291 O O . PRO A 1 762 ? 55.820 22.775 -38.246 1.00 83.69 762 PRO A O 1
ATOM 6294 N N . LEU A 1 763 ? 55.148 23.379 -40.305 1.00 83.56 763 LEU A N 1
ATOM 6295 C CA . LEU A 1 763 ? 55.393 22.061 -40.911 1.00 83.56 763 LEU A CA 1
ATOM 6296 C C . LEU A 1 763 ? 56.825 21.562 -40.673 1.00 83.56 763 LEU A C 1
ATOM 6298 O O . LEU A 1 763 ? 57.008 20.420 -40.260 1.00 83.56 763 LEU A O 1
ATOM 6302 N N . LEU A 1 764 ? 57.834 22.424 -40.851 1.00 86.69 764 LEU A N 1
ATOM 6303 C CA . LEU A 1 764 ? 59.240 22.057 -40.644 1.00 86.69 764 LEU A CA 1
ATOM 6304 C C . LEU A 1 764 ? 59.527 21.655 -39.189 1.00 86.69 764 LEU A C 1
ATOM 6306 O O . LEU A 1 764 ? 60.154 20.624 -38.956 1.00 86.69 764 LEU A O 1
ATOM 6310 N N . ALA A 1 765 ? 59.012 22.421 -38.220 1.00 79.69 765 ALA A N 1
ATOM 6311 C CA . ALA A 1 765 ? 59.117 22.105 -36.793 1.00 79.69 765 ALA A CA 1
ATOM 6312 C C . ALA A 1 765 ? 58.360 20.812 -36.432 1.00 79.69 765 ALA A C 1
ATOM 6314 O O . ALA A 1 765 ? 58.820 20.023 -35.611 1.00 79.69 765 ALA A O 1
ATOM 6315 N N . SER A 1 766 ? 57.217 20.572 -37.078 1.00 78.69 766 SER A N 1
ATOM 6316 C CA . SER A 1 766 ? 56.415 19.362 -36.881 1.00 78.69 766 SER A CA 1
ATOM 6317 C C . SER A 1 766 ? 57.153 18.119 -37.377 1.00 78.69 766 SER A C 1
ATOM 6319 O O . SER A 1 766 ? 57.182 17.123 -36.667 1.00 78.69 766 SER A O 1
ATOM 6321 N N . VAL A 1 767 ? 57.807 18.183 -38.544 1.00 79.19 767 VAL A N 1
ATOM 6322 C CA . VAL A 1 767 ? 58.594 17.069 -39.105 1.00 79.19 767 VAL A CA 1
ATOM 6323 C C . VAL A 1 767 ? 59.752 16.679 -38.187 1.00 79.19 767 VAL A C 1
ATOM 6325 O O . VAL A 1 767 ? 59.888 15.501 -37.864 1.00 79.19 767 VAL A O 1
ATOM 6328 N N . VAL A 1 768 ? 60.558 17.640 -37.724 1.00 77.75 768 VAL A N 1
ATOM 6329 C CA . VAL A 1 768 ? 61.720 17.346 -36.858 1.00 77.75 768 VAL A CA 1
ATOM 6330 C C . VAL A 1 768 ? 61.325 16.847 -35.467 1.00 77.75 768 VAL A C 1
ATOM 6332 O O . VAL A 1 768 ? 62.114 16.174 -34.817 1.00 77.75 768 VAL A O 1
ATOM 6335 N N . ALA A 1 769 ? 60.103 17.140 -35.019 1.00 69.88 769 ALA A N 1
ATOM 6336 C CA . ALA A 1 769 ? 59.575 16.656 -33.748 1.00 69.88 769 ALA A CA 1
ATOM 6337 C C . ALA A 1 769 ? 58.912 15.266 -33.844 1.00 69.88 769 ALA A C 1
ATOM 6339 O O . ALA A 1 769 ? 58.535 14.712 -32.814 1.00 69.88 769 ALA A O 1
ATOM 6340 N N . THR A 1 770 ? 58.722 14.696 -35.042 1.00 65.31 770 THR A N 1
ATOM 6341 C CA . THR A 1 770 ? 58.000 13.420 -35.222 1.00 65.31 770 THR A CA 1
ATOM 6342 C C . THR A 1 770 ? 58.861 12.174 -34.962 1.00 65.31 770 THR A C 1
ATOM 6344 O O . THR A 1 770 ? 60.064 12.196 -35.203 1.00 65.31 770 THR A O 1
ATOM 6347 N N . PRO A 1 771 ? 58.255 11.040 -34.557 1.00 54.19 771 PRO A N 1
ATOM 6348 C CA . PRO A 1 771 ? 58.957 9.768 -34.360 1.00 54.19 771 PRO A CA 1
ATOM 6349 C C . PRO A 1 771 ? 59.134 8.952 -35.664 1.00 54.19 771 PRO A C 1
ATOM 6351 O O . PRO A 1 771 ? 59.178 7.722 -35.618 1.00 54.19 771 PRO A O 1
ATOM 6354 N N . TYR A 1 772 ? 59.162 9.587 -36.844 1.00 59.41 772 TYR A N 1
ATOM 6355 C CA . TYR A 1 772 ? 59.294 8.868 -38.121 1.00 59.41 772 TYR A CA 1
ATOM 6356 C C . TYR A 1 772 ? 60.668 8.198 -38.285 1.00 59.41 772 TYR A C 1
ATOM 6358 O O . TYR A 1 772 ? 61.648 8.556 -37.638 1.00 59.41 772 TYR A O 1
ATOM 6366 N N . SER A 1 773 ? 60.757 7.231 -39.208 1.00 56.91 773 SER A N 1
ATOM 6367 C CA . SER A 1 773 ? 62.045 6.658 -39.612 1.00 56.91 773 SER A CA 1
ATOM 6368 C C . SER A 1 773 ? 62.987 7.754 -40.112 1.00 56.91 773 SER A C 1
ATOM 6370 O O . SER A 1 773 ? 62.570 8.603 -40.904 1.00 56.91 773 SER A O 1
ATOM 6372 N N . TRP A 1 774 ? 64.258 7.663 -39.730 1.00 59.34 774 TRP A N 1
ATOM 6373 C CA . TRP A 1 774 ? 65.334 8.591 -40.084 1.00 59.34 774 TRP A CA 1
ATOM 6374 C C . TRP A 1 774 ? 65.342 9.057 -41.553 1.00 59.34 774 TRP A C 1
ATOM 6376 O O . TRP A 1 774 ? 65.325 10.260 -41.820 1.00 59.34 774 TRP A O 1
ATOM 6386 N N . ASP A 1 775 ? 65.266 8.125 -42.507 1.00 64.56 775 ASP A N 1
ATOM 6387 C CA . ASP A 1 775 ? 65.258 8.433 -43.948 1.00 64.56 775 ASP A CA 1
ATOM 6388 C C . ASP A 1 775 ? 64.012 9.216 -44.403 1.00 64.56 775 ASP A C 1
ATOM 6390 O O . ASP A 1 775 ? 64.053 9.969 -45.378 1.00 64.56 775 ASP A O 1
ATOM 6394 N N . GLY A 1 776 ? 62.886 9.042 -43.708 1.00 74.00 776 GLY A N 1
ATOM 6395 C CA . GLY A 1 776 ? 61.638 9.758 -43.975 1.00 74.00 776 GLY A CA 1
ATOM 6396 C C . GLY A 1 776 ? 61.693 11.212 -43.505 1.00 74.00 776 GLY A C 1
ATOM 6397 O O . GLY A 1 776 ? 61.266 12.106 -44.237 1.00 74.00 776 GLY A O 1
ATOM 6398 N N . ILE A 1 777 ? 62.276 11.454 -42.325 1.00 78.12 777 ILE A N 1
ATOM 6399 C CA . ILE A 1 777 ? 62.452 12.801 -41.761 1.00 78.12 777 ILE A CA 1
ATOM 6400 C C . ILE A 1 777 ? 63.378 13.627 -42.656 1.00 78.12 777 ILE A C 1
ATOM 6402 O O . ILE A 1 777 ? 63.020 14.739 -43.040 1.00 78.12 777 ILE A O 1
ATOM 6406 N N . GLU A 1 778 ? 64.530 13.075 -43.055 1.00 82.94 778 GLU A N 1
ATOM 6407 C CA . GLU A 1 778 ? 65.485 13.774 -43.925 1.00 82.94 778 GLU A CA 1
ATOM 6408 C C . GLU A 1 778 ? 64.836 14.226 -45.242 1.00 82.94 778 GLU A C 1
ATOM 6410 O O . GLU A 1 778 ? 64.972 15.388 -45.634 1.00 82.94 778 GLU A O 1
ATOM 6415 N N . ARG A 1 779 ? 64.075 13.337 -45.895 1.00 83.75 779 ARG A N 1
ATOM 6416 C CA . ARG A 1 779 ? 63.387 13.641 -47.161 1.00 83.75 779 ARG A CA 1
ATOM 6417 C C . ARG A 1 779 ? 62.352 14.752 -47.014 1.00 83.75 779 ARG A C 1
ATOM 6419 O O . ARG A 1 779 ? 62.277 15.623 -47.877 1.00 83.75 779 ARG A O 1
ATOM 6426 N N . LEU A 1 780 ? 61.560 14.734 -45.942 1.00 87.19 780 LEU A N 1
ATOM 6427 C CA . LEU A 1 780 ? 60.548 15.762 -45.682 1.00 87.19 780 LEU A CA 1
ATOM 6428 C C . LEU A 1 780 ? 61.184 17.115 -45.333 1.00 87.19 780 LEU A C 1
ATOM 6430 O O . LEU A 1 780 ? 60.733 18.143 -45.835 1.00 87.19 780 LEU A O 1
ATOM 6434 N N . VAL A 1 781 ? 62.260 17.124 -44.538 1.00 88.44 781 VAL A N 1
ATOM 6435 C CA . VAL A 1 781 ? 63.018 18.343 -44.209 1.00 88.44 781 VAL A CA 1
ATOM 6436 C C . VAL A 1 781 ? 63.623 18.960 -45.470 1.00 88.44 781 VAL A C 1
ATOM 6438 O O . VAL A 1 781 ? 63.416 20.143 -45.732 1.00 88.44 781 VAL A O 1
ATOM 6441 N N . GLN A 1 782 ? 64.308 18.163 -46.295 1.00 89.69 782 GLN A N 1
ATOM 6442 C CA . GLN A 1 782 ? 64.874 18.636 -47.562 1.00 89.69 782 GLN A CA 1
ATOM 6443 C C . GLN A 1 782 ? 63.795 19.163 -48.512 1.00 89.69 782 GLN A C 1
ATOM 6445 O O . GLN A 1 782 ? 64.005 20.186 -49.163 1.00 89.69 782 GLN A O 1
ATOM 6450 N N . LEU A 1 783 ? 62.635 18.499 -48.577 1.00 91.94 783 LEU A N 1
ATOM 6451 C CA . LEU A 1 783 ? 61.509 18.953 -49.388 1.00 91.94 783 LEU A CA 1
ATOM 6452 C C . LEU A 1 783 ? 61.014 20.329 -48.936 1.00 91.94 783 LEU A C 1
ATOM 6454 O O . LEU A 1 783 ? 60.912 21.236 -49.754 1.00 91.94 783 LEU A O 1
ATOM 6458 N N . LEU A 1 784 ? 60.728 20.501 -47.645 1.00 91.56 784 LEU A N 1
ATOM 6459 C CA . LEU A 1 784 ? 60.215 21.764 -47.114 1.00 91.56 784 LEU A CA 1
ATOM 6460 C C . LEU A 1 784 ? 61.215 22.911 -47.323 1.00 91.56 784 LEU A C 1
ATOM 6462 O O . LEU A 1 784 ? 60.826 23.980 -47.794 1.00 91.56 784 LEU A O 1
ATOM 6466 N N . LEU A 1 785 ? 62.505 22.678 -47.061 1.00 92.25 785 LEU A N 1
ATOM 6467 C CA . LEU A 1 785 ? 63.566 23.671 -47.274 1.00 92.25 785 LEU A CA 1
ATOM 6468 C C . LEU A 1 785 ? 63.723 24.038 -48.757 1.00 92.25 785 LEU A C 1
ATOM 6470 O O . LEU A 1 785 ? 63.841 25.216 -49.086 1.00 92.25 785 LEU A O 1
ATOM 6474 N N . LYS A 1 786 ? 63.644 23.056 -49.668 1.00 92.94 786 LYS A N 1
ATOM 6475 C CA . LYS A 1 786 ? 63.689 23.278 -51.126 1.00 92.94 786 LYS A CA 1
ATOM 6476 C C . LYS A 1 786 ? 62.602 24.246 -51.605 1.00 92.94 786 LYS A C 1
ATOM 6478 O O . LYS A 1 786 ? 62.853 25.010 -52.533 1.00 92.94 786 LYS A O 1
ATOM 6483 N N . TYR A 1 787 ? 61.415 24.210 -51.000 1.00 92.88 787 TYR A N 1
ATOM 6484 C CA . TYR A 1 787 ? 60.297 25.094 -51.352 1.00 92.88 787 TYR A CA 1
ATOM 6485 C C . TYR A 1 787 ? 60.218 26.364 -50.487 1.00 92.88 787 TYR A C 1
ATOM 6487 O O . TYR A 1 787 ? 59.242 27.099 -50.603 1.00 92.88 787 TYR A O 1
ATOM 6495 N N . GLY A 1 788 ? 61.240 26.664 -49.674 1.00 90.31 788 GLY A N 1
ATOM 6496 C CA . GLY A 1 788 ? 61.359 27.934 -48.948 1.00 90.31 788 GLY A CA 1
ATOM 6497 C C . GLY A 1 788 ? 60.835 27.928 -47.508 1.00 90.31 788 GLY A C 1
ATOM 6498 O O . GLY A 1 788 ? 60.449 28.983 -47.002 1.00 90.31 788 GLY A O 1
ATOM 6499 N N . ALA A 1 789 ? 60.789 26.771 -46.837 1.00 91.31 789 ALA A N 1
ATOM 6500 C CA . ALA A 1 789 ? 60.572 26.743 -45.389 1.00 91.31 789 ALA A CA 1
ATOM 6501 C C . ALA A 1 789 ? 61.711 27.479 -44.666 1.00 91.31 789 ALA A C 1
ATOM 6503 O O . ALA A 1 789 ? 62.884 27.227 -44.939 1.00 91.31 789 ALA A O 1
ATOM 6504 N N . ASP A 1 790 ? 61.370 28.366 -43.735 1.00 90.62 790 ASP A N 1
ATOM 6505 C CA . ASP A 1 790 ? 62.345 29.110 -42.944 1.00 90.62 790 ASP A CA 1
ATOM 6506 C C . ASP A 1 790 ? 62.845 28.227 -41.781 1.00 90.62 790 ASP A C 1
ATOM 6508 O O . ASP A 1 790 ? 62.057 27.859 -40.899 1.00 90.62 790 ASP A O 1
ATOM 6512 N N . PRO A 1 791 ? 64.146 27.869 -41.742 1.00 88.31 791 PRO A N 1
ATOM 6513 C CA . PRO A 1 791 ? 64.708 27.023 -40.689 1.00 88.31 791 PRO A CA 1
ATOM 6514 C C . PRO A 1 791 ? 64.721 27.689 -39.306 1.00 88.31 791 PRO A C 1
ATOM 6516 O O . PRO A 1 791 ? 64.999 27.013 -38.314 1.00 88.31 791 PRO A O 1
ATOM 6519 N N . ASN A 1 792 ? 64.413 28.986 -39.226 1.00 86.69 792 ASN A N 1
ATOM 6520 C CA . ASN A 1 792 ? 64.311 29.763 -37.996 1.00 86.69 792 ASN A CA 1
ATOM 6521 C C . ASN A 1 792 ? 62.864 30.136 -37.637 1.00 86.69 792 ASN A C 1
ATOM 6523 O O . ASN A 1 792 ? 62.659 30.909 -36.702 1.00 86.69 792 ASN A O 1
ATOM 6527 N N . PHE A 1 793 ? 61.854 29.595 -38.326 1.00 85.88 793 PHE A N 1
ATOM 6528 C CA . PHE A 1 793 ? 60.456 29.896 -38.020 1.00 85.88 793 PHE A CA 1
ATOM 6529 C C . PHE A 1 793 ? 59.987 29.122 -36.770 1.00 85.88 793 PHE A C 1
ATOM 6531 O O . PHE A 1 793 ? 59.988 27.885 -36.785 1.00 85.88 793 PHE A O 1
ATOM 6538 N N . PRO A 1 794 ? 59.617 29.801 -35.663 1.00 78.31 794 PRO A N 1
ATOM 6539 C CA . PRO A 1 794 ? 59.380 29.133 -34.388 1.00 78.31 794 PRO A CA 1
ATOM 6540 C C . PRO A 1 794 ? 57.978 28.525 -34.278 1.00 78.31 794 PRO A C 1
ATOM 6542 O O . PRO A 1 794 ? 56.992 29.083 -34.758 1.00 78.31 794 PRO A O 1
ATOM 6545 N N . ALA A 1 795 ? 57.873 27.427 -33.532 1.00 75.38 795 ALA A N 1
ATOM 6546 C CA . ALA A 1 795 ? 56.626 27.008 -32.905 1.00 75.38 795 ALA A CA 1
ATOM 6547 C C . ALA A 1 795 ? 56.381 27.848 -31.645 1.00 75.38 795 ALA A C 1
ATOM 6549 O O . ALA A 1 795 ? 57.275 28.001 -30.810 1.00 75.38 795 ALA A O 1
ATOM 6550 N N . VAL A 1 796 ? 55.173 28.387 -31.492 1.00 72.06 796 VAL A N 1
ATOM 6551 C CA . VAL A 1 796 ? 54.837 29.311 -30.401 1.00 72.06 796 VAL A CA 1
ATOM 6552 C C . VAL A 1 796 ? 53.823 28.676 -29.450 1.00 72.06 796 VAL A C 1
ATOM 6554 O O . VAL A 1 796 ? 52.778 28.196 -29.883 1.00 72.06 796 VAL A O 1
ATOM 6557 N N . LYS A 1 797 ? 54.086 28.725 -28.137 1.00 64.06 797 LYS A N 1
ATOM 6558 C CA . LYS A 1 797 ? 53.115 28.342 -27.098 1.00 64.06 797 LYS A CA 1
ATOM 6559 C C . LYS A 1 797 ? 52.893 29.466 -26.095 1.00 64.06 797 LYS A C 1
ATOM 6561 O O . LYS A 1 797 ? 53.844 29.994 -25.524 1.00 64.06 797 LYS A O 1
ATOM 6566 N N . THR A 1 798 ? 51.627 29.770 -25.822 1.00 60.50 798 THR A N 1
ATOM 6567 C CA . THR A 1 798 ? 51.224 30.682 -24.745 1.00 60.50 798 THR A CA 1
ATOM 6568 C C . THR A 1 798 ? 50.861 29.865 -23.509 1.00 60.50 798 THR A C 1
ATOM 6570 O O . THR A 1 798 ? 49.920 29.073 -23.543 1.00 60.50 798 THR A O 1
ATOM 6573 N N . SER A 1 799 ? 51.606 30.033 -22.417 1.00 56.72 799 SER A N 1
ATOM 6574 C CA . SER A 1 799 ? 51.344 29.380 -21.127 1.00 56.72 799 SER A CA 1
ATOM 6575 C C . SER A 1 799 ? 51.441 30.415 -20.015 1.00 56.72 799 SER A C 1
ATOM 6577 O O . SER A 1 799 ? 52.426 31.145 -19.958 1.00 56.72 799 SER A O 1
ATOM 6579 N N . ASN A 1 800 ? 50.432 30.504 -19.140 1.00 54.44 800 ASN A N 1
ATOM 6580 C CA . ASN A 1 800 ? 50.383 31.473 -18.033 1.00 54.44 800 ASN A CA 1
ATOM 6581 C C . ASN A 1 800 ? 50.787 32.904 -18.457 1.00 54.44 800 ASN A C 1
ATOM 6583 O O . ASN A 1 800 ? 51.624 33.530 -17.815 1.00 54.44 800 ASN A O 1
ATOM 6587 N N . GLN A 1 801 ? 50.234 33.392 -19.576 1.00 56.12 801 GLN A N 1
ATOM 6588 C CA . GLN A 1 801 ? 50.511 34.719 -20.159 1.00 56.12 801 GLN A CA 1
ATOM 6589 C C . GLN A 1 801 ? 51.960 34.971 -20.640 1.00 56.12 801 GLN A C 1
ATOM 6591 O O . GLN A 1 801 ? 52.264 36.082 -21.064 1.00 56.12 801 GLN A O 1
ATOM 6596 N N . LYS A 1 802 ? 52.842 33.960 -20.665 1.00 60.97 802 LYS A N 1
ATOM 6597 C CA . LYS A 1 802 ? 54.159 34.034 -21.321 1.00 60.97 802 LYS A CA 1
ATOM 6598 C C . LYS A 1 802 ? 54.149 33.293 -22.657 1.00 60.97 802 LYS A C 1
ATOM 6600 O O . LYS A 1 802 ? 53.653 32.169 -22.753 1.00 60.97 802 LYS A O 1
ATOM 6605 N N . GLN A 1 803 ? 54.699 33.937 -23.682 1.00 65.75 803 GLN A N 1
ATOM 6606 C CA . GLN A 1 803 ? 54.889 33.367 -25.013 1.00 65.75 803 GLN A CA 1
ATOM 6607 C C . GLN A 1 803 ? 56.282 32.737 -25.090 1.00 65.75 803 GLN A C 1
ATOM 6609 O O . GLN A 1 803 ? 57.280 33.422 -24.880 1.00 65.75 803 GLN A O 1
ATOM 6614 N N . VAL A 1 804 ? 56.342 31.437 -25.373 1.00 70.00 804 VAL A N 1
ATOM 6615 C CA . VAL A 1 804 ? 57.593 30.692 -25.562 1.00 70.00 804 VAL A CA 1
ATOM 6616 C C . VAL A 1 804 ? 57.714 30.314 -27.035 1.00 70.00 804 VAL A C 1
ATOM 6618 O O . VAL A 1 804 ? 56.786 29.723 -27.593 1.00 70.00 804 VAL A O 1
ATOM 6621 N N . SER A 1 805 ? 58.850 30.651 -27.646 1.00 73.94 805 SER A N 1
ATOM 6622 C CA . SER A 1 805 ? 59.193 30.314 -29.033 1.00 73.94 805 SER A CA 1
ATOM 6623 C C . SER A 1 805 ? 60.213 29.178 -29.054 1.00 73.94 805 SER A C 1
ATOM 6625 O O . SER A 1 805 ? 61.265 29.288 -28.429 1.00 73.94 805 SER A O 1
ATOM 6627 N N . ILE A 1 806 ? 59.911 28.095 -29.771 1.00 74.50 806 ILE A N 1
ATOM 6628 C CA . ILE A 1 806 ? 60.781 26.922 -29.928 1.00 74.50 806 ILE A CA 1
ATOM 6629 C C . ILE A 1 806 ? 61.132 26.761 -31.405 1.00 74.50 806 ILE A C 1
ATOM 6631 O O . ILE A 1 806 ? 60.241 26.697 -32.250 1.00 74.50 806 ILE A O 1
ATOM 6635 N N . TYR A 1 807 ? 62.420 26.681 -31.725 1.00 80.94 807 TYR A N 1
ATOM 6636 C CA . TYR A 1 807 ? 62.913 26.670 -33.104 1.00 80.94 807 TYR A CA 1
ATOM 6637 C C . TYR A 1 807 ? 63.165 25.238 -33.606 1.00 80.94 807 TYR A C 1
ATOM 6639 O O . TYR A 1 807 ? 63.433 24.354 -32.792 1.00 80.94 807 TYR A O 1
ATOM 6647 N N . PRO A 1 808 ? 63.136 24.971 -34.929 1.00 81.94 808 PRO A N 1
ATOM 6648 C CA . PRO A 1 808 ? 63.391 23.634 -35.482 1.00 81.94 808 PRO A CA 1
ATOM 6649 C C . PRO A 1 808 ? 64.700 22.996 -34.991 1.00 81.94 808 PRO A C 1
ATOM 6651 O O . PRO A 1 808 ? 64.727 21.815 -34.654 1.00 81.94 808 PRO A O 1
ATOM 6654 N N . LEU A 1 809 ? 65.770 23.791 -34.865 1.00 80.56 809 LEU A N 1
ATOM 6655 C CA . LEU A 1 809 ? 67.068 23.328 -34.362 1.00 80.56 809 LEU A CA 1
ATOM 6656 C C . LEU A 1 809 ? 67.025 22.890 -32.884 1.00 80.56 809 LEU A C 1
ATOM 6658 O O . LEU A 1 809 ? 67.869 22.112 -32.453 1.00 80.56 809 LEU A O 1
ATOM 6662 N N . SER A 1 810 ? 66.038 23.355 -32.109 1.00 75.00 810 SER A N 1
ATOM 6663 C CA . SER A 1 810 ? 65.856 23.001 -30.696 1.00 75.00 810 SER A CA 1
ATOM 6664 C C . SER A 1 810 ? 65.361 21.563 -30.485 1.00 75.00 810 SER A C 1
ATOM 6666 O O . SER A 1 810 ? 65.502 21.045 -29.381 1.00 75.00 810 SER A O 1
ATOM 6668 N N . PHE A 1 811 ? 64.793 20.916 -31.512 1.00 71.44 811 PHE A N 1
ATOM 6669 C CA . PHE A 1 811 ? 64.285 19.536 -31.438 1.00 71.44 811 PHE A CA 1
ATOM 6670 C C . PHE A 1 811 ? 65.352 18.465 -31.717 1.00 71.44 811 PHE A C 1
ATOM 6672 O O . PHE A 1 811 ? 65.065 17.281 -31.592 1.00 71.44 811 PHE A O 1
ATOM 6679 N N . ILE A 1 812 ? 66.571 18.873 -32.079 1.00 71.31 812 ILE A N 1
ATOM 6680 C CA . ILE A 1 812 ? 67.628 18.002 -32.601 1.00 71.31 812 ILE A CA 1
ATOM 6681 C C . ILE A 1 812 ? 68.779 17.961 -31.596 1.00 71.31 812 ILE A C 1
ATOM 6683 O O . ILE A 1 812 ? 69.353 18.997 -31.244 1.00 71.31 812 ILE A O 1
ATOM 6687 N N . SER A 1 813 ? 69.147 16.767 -31.129 1.00 60.78 813 SER A N 1
ATOM 6688 C CA . SER A 1 813 ? 70.275 16.619 -30.204 1.00 60.78 813 SER A CA 1
ATOM 6689 C C . SER A 1 813 ? 71.603 16.684 -30.965 1.00 60.78 813 SER A C 1
ATOM 6691 O O . SER A 1 813 ? 71.803 15.971 -31.950 1.00 60.78 813 SER A O 1
ATOM 6693 N N . ARG A 1 814 ? 72.560 17.498 -30.484 1.00 55.88 814 ARG A N 1
ATOM 6694 C CA . ARG A 1 814 ? 73.900 17.658 -31.097 1.00 55.88 814 ARG A CA 1
ATOM 6695 C C . ARG A 1 814 ? 74.670 16.330 -31.250 1.00 55.88 814 ARG A C 1
ATOM 6697 O O . ARG A 1 814 ? 75.592 16.282 -32.062 1.00 55.88 814 ARG A O 1
ATOM 6704 N N . SER A 1 815 ? 74.323 15.281 -30.495 1.00 50.22 815 SER A N 1
ATOM 6705 C CA . SER A 1 815 ? 75.004 13.976 -30.515 1.00 50.22 815 SER A CA 1
ATOM 6706 C C . SER A 1 815 ? 74.278 12.875 -31.298 1.00 50.22 815 SER A C 1
ATOM 6708 O O . SER A 1 815 ? 74.955 12.044 -31.896 1.00 50.22 815 SER A O 1
ATOM 6710 N N . GLU A 1 816 ? 72.942 12.856 -31.315 1.00 56.22 816 GLU A N 1
ATOM 6711 C CA . GLU A 1 816 ? 72.157 11.754 -31.906 1.00 56.22 816 GLU A CA 1
ATOM 6712 C C . GLU A 1 816 ? 71.739 12.035 -33.356 1.00 56.22 816 GLU A C 1
ATOM 6714 O O . GLU A 1 816 ? 71.645 11.103 -34.151 1.00 56.22 816 GLU A O 1
ATOM 6719 N N . ASP A 1 817 ? 71.628 13.314 -33.749 1.00 66.31 817 ASP A N 1
ATOM 6720 C CA . ASP A 1 817 ? 71.033 13.707 -35.029 1.00 66.31 817 ASP A CA 1
ATOM 6721 C C . ASP A 1 817 ? 71.981 14.485 -35.970 1.00 66.31 817 ASP A C 1
ATOM 6723 O O . ASP A 1 817 ? 71.596 15.443 -36.655 1.00 66.31 817 ASP A O 1
ATOM 6727 N N . ARG A 1 818 ? 73.264 14.098 -36.013 1.00 71.00 818 ARG A N 1
ATOM 6728 C CA . ARG A 1 818 ? 74.348 14.882 -36.646 1.00 71.00 818 ARG A CA 1
ATOM 6729 C C . ARG A 1 818 ? 74.062 15.301 -38.096 1.00 71.00 818 ARG A C 1
ATOM 6731 O O . ARG A 1 818 ? 74.514 16.364 -38.507 1.00 71.00 818 ARG A O 1
ATOM 6738 N N . ARG A 1 819 ? 73.324 14.504 -38.875 1.00 77.12 819 ARG A N 1
ATOM 6739 C CA . ARG A 1 819 ? 73.022 14.783 -40.292 1.00 77.12 819 ARG A CA 1
ATOM 6740 C C . ARG A 1 819 ? 71.906 15.818 -40.481 1.00 77.12 819 ARG A C 1
ATOM 6742 O O . ARG A 1 819 ? 72.092 16.751 -41.257 1.00 77.12 819 ARG A O 1
ATOM 6749 N N . LEU A 1 820 ? 70.799 15.716 -39.741 1.00 80.19 820 LEU A N 1
ATOM 6750 C CA . LEU A 1 820 ? 69.716 16.715 -39.769 1.00 80.19 820 LEU A CA 1
ATOM 6751 C C . LEU A 1 820 ? 70.192 18.076 -39.253 1.00 80.19 820 LEU A C 1
ATOM 6753 O O . LEU A 1 820 ? 69.849 19.107 -39.832 1.00 80.19 820 LEU A O 1
ATOM 6757 N N . PHE A 1 821 ? 71.057 18.071 -38.233 1.00 81.44 821 PHE A N 1
ATOM 6758 C CA . PHE A 1 821 ? 71.715 19.282 -37.745 1.00 81.44 821 PHE A CA 1
ATOM 6759 C C . PHE A 1 821 ? 72.512 19.987 -38.856 1.00 81.44 821 PHE A C 1
ATOM 6761 O O . PHE A 1 821 ? 72.396 21.200 -39.028 1.00 81.44 821 PHE A O 1
ATOM 6768 N N . GLN A 1 822 ? 73.289 19.235 -39.649 1.00 82.88 822 GLN A N 1
ATOM 6769 C CA . GLN A 1 822 ? 74.048 19.801 -40.772 1.00 82.88 822 GLN A CA 1
ATOM 6770 C C . GLN A 1 822 ? 73.140 20.323 -41.888 1.00 82.88 822 GLN A C 1
ATOM 6772 O O . GLN A 1 822 ? 73.422 21.386 -42.432 1.00 82.88 822 GLN A O 1
ATOM 6777 N N . ILE A 1 823 ? 72.043 19.623 -42.202 1.00 85.94 823 ILE A N 1
ATOM 6778 C CA . ILE A 1 823 ? 71.076 20.059 -43.222 1.00 85.94 823 ILE A CA 1
ATOM 6779 C C . ILE A 1 823 ? 70.451 21.404 -42.831 1.00 85.94 823 ILE A C 1
ATOM 6781 O O . ILE A 1 823 ? 70.494 22.345 -43.618 1.00 85.94 823 ILE A O 1
ATOM 6785 N N . LEU A 1 824 ? 69.936 21.537 -41.605 1.00 86.06 824 LEU A N 1
ATOM 6786 C CA . LEU A 1 824 ? 69.332 22.794 -41.149 1.00 86.06 824 LEU A CA 1
ATOM 6787 C C . LEU A 1 824 ? 70.351 23.933 -41.054 1.00 86.06 824 LEU A C 1
ATOM 6789 O O . LEU A 1 824 ? 70.045 25.062 -41.437 1.00 86.06 824 LEU A O 1
ATOM 6793 N N . LYS A 1 825 ? 71.576 23.648 -40.595 1.00 83.81 825 LYS A N 1
ATOM 6794 C CA . LYS A 1 825 ? 72.658 24.639 -40.542 1.00 83.81 825 LYS A CA 1
ATOM 6795 C C . LYS A 1 825 ? 73.050 25.127 -41.936 1.00 83.81 825 LYS A C 1
ATOM 6797 O O . LYS A 1 825 ? 73.177 26.331 -42.140 1.00 83.81 825 LYS A O 1
ATOM 6802 N N . ALA A 1 826 ? 73.191 24.214 -42.898 1.00 86.00 826 ALA A N 1
ATOM 6803 C CA . ALA A 1 826 ? 73.480 24.552 -44.291 1.00 86.00 826 ALA A CA 1
ATOM 6804 C C . ALA A 1 826 ? 72.367 25.400 -44.930 1.00 86.00 826 ALA A C 1
ATOM 6806 O O . ALA A 1 826 ? 72.646 26.210 -45.809 1.00 86.00 826 ALA A O 1
ATOM 6807 N N . SER A 1 827 ? 71.126 25.257 -44.461 1.00 86.19 827 SER A N 1
ATOM 6808 C CA . SER A 1 827 ? 69.985 26.068 -44.896 1.00 86.19 827 SER A CA 1
ATOM 6809 C C . SER A 1 827 ? 69.798 27.381 -44.123 1.00 86.19 827 SER A C 1
ATOM 6811 O O . SER A 1 827 ? 68.862 28.112 -44.429 1.00 86.19 827 SER A O 1
ATOM 6813 N N . GLY A 1 828 ? 70.677 27.718 -43.170 1.00 86.81 828 GLY A N 1
ATOM 6814 C CA . GLY A 1 828 ? 70.667 29.010 -42.468 1.00 86.81 828 GLY A CA 1
ATOM 6815 C C . GLY A 1 828 ? 70.055 29.006 -41.060 1.00 86.81 828 GLY A C 1
ATOM 6816 O O . GLY A 1 828 ? 69.693 30.071 -40.560 1.00 86.81 828 GLY A O 1
ATOM 6817 N N . ALA A 1 829 ? 69.929 27.848 -40.400 1.00 85.44 829 ALA A N 1
ATOM 6818 C CA . ALA A 1 829 ? 69.495 27.782 -39.000 1.00 85.44 829 ALA A CA 1
ATOM 6819 C C . ALA A 1 829 ? 70.486 28.491 -38.051 1.00 85.44 829 ALA A C 1
ATOM 6821 O O . ALA A 1 829 ? 71.693 28.240 -38.090 1.00 85.44 829 ALA A O 1
ATOM 6822 N N . ASN A 1 830 ? 69.975 29.350 -37.168 1.00 82.75 830 ASN A N 1
ATOM 6823 C CA . ASN A 1 830 ? 70.759 30.163 -36.243 1.00 82.75 830 ASN A CA 1
ATOM 6824 C C . ASN A 1 830 ? 70.928 29.467 -34.880 1.00 82.75 830 ASN A C 1
ATOM 6826 O O . ASN A 1 830 ? 69.982 29.346 -34.102 1.00 82.75 830 ASN A O 1
ATOM 6830 N N . GLU A 1 831 ? 72.161 29.065 -34.556 1.00 75.56 831 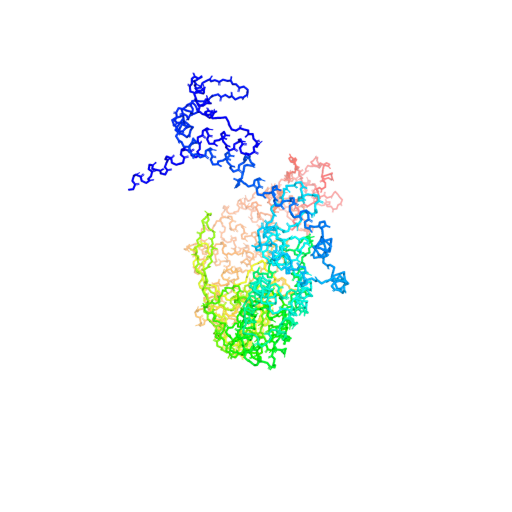GLU A N 1
ATOM 6831 C CA . GLU A 1 831 ? 72.492 28.405 -33.283 1.00 75.56 831 GLU A CA 1
ATOM 6832 C C . GLU A 1 831 ? 72.283 29.306 -32.052 1.00 75.56 831 GLU A C 1
ATOM 6834 O O . GLU A 1 831 ? 72.073 28.797 -30.954 1.00 75.56 831 GLU A O 1
ATOM 6839 N N . ASN A 1 832 ? 72.275 30.633 -32.214 1.00 73.06 832 ASN A N 1
ATOM 6840 C CA . ASN A 1 832 ? 72.071 31.568 -31.101 1.00 73.06 832 ASN A CA 1
ATOM 6841 C C . ASN A 1 832 ? 70.610 31.621 -30.623 1.00 73.06 832 ASN A C 1
ATOM 6843 O O . ASN A 1 832 ? 70.330 32.199 -29.577 1.00 73.06 832 ASN A O 1
ATOM 6847 N N . LEU A 1 833 ? 69.680 31.017 -31.372 1.00 70.81 833 LEU A N 1
ATOM 6848 C CA . LEU A 1 833 ? 68.272 30.878 -30.989 1.00 70.81 833 LEU A CA 1
ATOM 6849 C C . LEU A 1 833 ? 68.020 29.652 -30.086 1.00 70.81 833 LEU A C 1
ATOM 6851 O O . LEU A 1 833 ? 66.885 29.396 -29.686 1.00 70.81 833 LEU A O 1
ATOM 6855 N N . LEU A 1 834 ? 69.068 28.896 -29.734 1.00 65.56 834 LEU A N 1
ATOM 6856 C CA . LEU A 1 834 ? 69.019 27.804 -28.759 1.00 65.56 834 LEU A CA 1
ATOM 6857 C C . LEU A 1 834 ? 68.938 28.377 -27.328 1.00 65.56 834 LEU A C 1
ATOM 6859 O O . LEU A 1 834 ? 69.948 28.523 -26.645 1.00 65.56 834 LEU A O 1
ATOM 6863 N N . THR A 1 835 ? 67.741 28.734 -26.859 1.00 55.69 835 THR A N 1
ATOM 6864 C CA . THR A 1 835 ? 67.551 29.269 -25.497 1.00 55.69 835 THR A CA 1
ATOM 6865 C C . THR A 1 835 ? 67.688 28.192 -24.399 1.00 55.69 835 THR A C 1
ATOM 6867 O O . THR A 1 835 ? 67.194 27.075 -24.589 1.00 55.69 835 THR A O 1
ATOM 6870 N N . PRO A 1 836 ? 68.260 28.517 -23.214 1.00 50.06 836 PRO A N 1
ATOM 6871 C CA . PRO A 1 836 ? 68.344 27.611 -22.054 1.00 50.06 836 PRO A CA 1
ATOM 6872 C C . PRO A 1 836 ? 66.984 27.174 -21.468 1.00 50.06 836 PRO A C 1
ATOM 6874 O O . PRO A 1 836 ? 66.893 26.120 -20.842 1.00 50.06 836 PRO A O 1
ATOM 6877 N N . ASP A 1 837 ? 65.917 27.937 -21.721 1.00 50.41 837 ASP A N 1
ATOM 6878 C CA . ASP A 1 837 ? 64.602 27.802 -21.067 1.00 50.41 837 ASP A CA 1
ATOM 6879 C C . ASP A 1 837 ? 63.800 26.533 -21.416 1.00 50.41 837 ASP A C 1
ATOM 6881 O O . ASP A 1 837 ? 62.799 26.232 -20.766 1.00 50.41 837 ASP A O 1
ATOM 6885 N N . SER A 1 838 ? 64.200 25.744 -22.419 1.00 47.84 838 SER A N 1
ATOM 6886 C CA . SER A 1 838 ? 63.432 24.546 -22.811 1.00 47.84 838 SER A CA 1
ATOM 6887 C C . SER A 1 838 ? 63.458 23.423 -21.762 1.00 47.84 838 SER A C 1
ATOM 6889 O O . SER A 1 838 ? 62.508 22.644 -21.685 1.00 47.84 838 SER A O 1
ATOM 6891 N N . ARG A 1 839 ? 64.508 23.346 -20.925 1.00 45.97 839 ARG A N 1
ATOM 6892 C CA . ARG A 1 839 ? 64.655 22.300 -19.891 1.00 45.97 839 ARG A CA 1
ATOM 6893 C C . ARG A 1 839 ? 64.029 22.665 -18.539 1.00 45.97 839 ARG A C 1
ATOM 6895 O O . ARG A 1 839 ? 63.606 21.757 -17.831 1.00 45.97 839 ARG A O 1
ATOM 6902 N N . GLU A 1 840 ? 63.935 23.948 -18.183 1.00 42.84 840 GLU A N 1
ATOM 6903 C CA . GLU A 1 840 ? 63.430 24.383 -16.865 1.00 42.84 840 GLU A CA 1
ATOM 6904 C C . GLU A 1 840 ? 61.897 24.389 -16.750 1.00 42.84 840 GLU A C 1
ATOM 6906 O O . GLU A 1 840 ? 61.366 24.266 -15.650 1.00 42.84 840 GLU A O 1
ATOM 6911 N N . ILE A 1 841 ? 61.155 24.471 -17.861 1.00 46.34 841 ILE A N 1
ATOM 6912 C CA . ILE A 1 841 ? 59.687 24.629 -17.815 1.00 46.34 841 ILE A CA 1
ATOM 6913 C C . ILE A 1 841 ? 58.940 23.273 -17.839 1.00 46.34 841 ILE A C 1
ATOM 6915 O O . ILE A 1 841 ? 57.713 23.223 -17.901 1.00 46.34 841 ILE A O 1
ATOM 6919 N N . GLY A 1 842 ? 59.644 22.134 -17.802 1.00 42.19 842 GLY A N 1
ATOM 6920 C CA . GLY A 1 842 ? 59.006 20.807 -17.844 1.00 42.19 842 GLY A CA 1
ATOM 6921 C C . GLY A 1 842 ? 58.186 20.548 -19.120 1.00 42.19 842 GLY A C 1
ATOM 6922 O O . GLY A 1 842 ? 57.396 19.605 -19.184 1.00 42.19 842 GLY A O 1
ATOM 6923 N N . PHE A 1 843 ? 58.364 21.376 -20.155 1.00 47.88 843 PHE A N 1
ATOM 6924 C CA . PHE A 1 843 ? 57.813 21.138 -21.480 1.00 47.88 843 PHE A CA 1
ATOM 6925 C C . PHE A 1 843 ? 58.675 20.077 -22.152 1.00 47.88 843 PHE A C 1
ATOM 6927 O O . PHE A 1 843 ? 59.686 20.381 -22.775 1.00 47.88 843 PHE A O 1
ATOM 6934 N N . GLY A 1 844 ? 58.291 18.809 -22.009 1.00 46.81 844 GLY A N 1
ATOM 6935 C CA . GLY A 1 844 ? 58.918 17.758 -22.801 1.00 46.81 844 GLY A CA 1
ATOM 6936 C C . GLY A 1 844 ? 58.808 18.054 -24.304 1.00 46.81 844 GLY A C 1
ATOM 6937 O O . GLY A 1 844 ? 57.988 18.865 -24.741 1.00 46.81 844 GLY A O 1
ATOM 6938 N N . THR A 1 845 ? 59.590 17.323 -25.093 1.00 48.44 845 THR A N 1
ATOM 6939 C CA . THR A 1 845 ? 59.626 17.236 -26.571 1.00 48.44 845 THR A CA 1
ATOM 6940 C C . THR A 1 845 ? 58.261 17.035 -27.265 1.00 48.44 845 THR A C 1
ATOM 6942 O O . THR A 1 845 ? 58.172 16.985 -28.487 1.00 48.44 845 THR A O 1
ATOM 6945 N N . TYR A 1 846 ? 57.174 17.007 -26.497 1.00 51.12 846 TYR A N 1
ATOM 6946 C CA . TYR A 1 846 ? 55.787 16.777 -26.874 1.00 51.12 846 TYR A CA 1
ATOM 6947 C C . TYR A 1 846 ? 55.078 17.964 -27.555 1.00 51.12 846 TYR A C 1
ATOM 6949 O O . TYR A 1 846 ? 53.896 17.851 -27.896 1.00 51.12 846 TYR A O 1
ATOM 6957 N N . LEU A 1 847 ? 55.744 19.118 -27.717 1.00 54.88 847 LEU A N 1
ATOM 6958 C CA . LEU A 1 847 ? 55.099 20.371 -28.144 1.00 54.88 847 LEU A CA 1
ATOM 6959 C C . LEU A 1 847 ? 54.602 20.326 -29.599 1.00 54.88 847 LEU A C 1
ATOM 6961 O O . LEU A 1 847 ? 53.495 20.786 -29.863 1.00 54.88 847 LEU A O 1
ATOM 6965 N N . CYS A 1 848 ? 55.369 19.699 -30.497 1.00 56.41 848 CYS A N 1
ATOM 6966 C CA . CYS A 1 848 ? 54.967 19.426 -31.884 1.00 56.41 848 CYS A CA 1
ATOM 6967 C C . CYS A 1 848 ? 54.913 17.914 -32.211 1.00 56.41 848 CYS A C 1
ATOM 6969 O O . CYS A 1 848 ? 54.807 17.542 -33.377 1.00 56.41 848 CYS A O 1
ATOM 6971 N N . GLN A 1 849 ? 54.944 17.035 -31.195 1.00 51.22 849 GLN A N 1
ATOM 6972 C CA . GLN A 1 849 ? 54.727 15.592 -31.377 1.00 51.22 849 GLN A CA 1
ATOM 6973 C C . GLN A 1 849 ? 53.241 15.262 -31.552 1.00 51.22 849 GLN A C 1
ATOM 6975 O O . GLN A 1 849 ? 52.370 15.769 -30.826 1.00 51.22 849 GLN A O 1
ATOM 6980 N N . TRP A 1 850 ? 52.988 14.354 -32.494 1.00 47.84 850 TRP A N 1
ATOM 6981 C CA . TRP A 1 850 ? 51.713 13.670 -32.671 1.00 47.84 850 TRP A CA 1
ATOM 6982 C C . TRP A 1 850 ? 51.482 12.756 -31.462 1.00 47.84 850 TRP A C 1
ATOM 6984 O O . TRP A 1 850 ? 52.376 11.992 -31.099 1.00 47.84 850 TRP A O 1
ATOM 6994 N N . ARG A 1 851 ? 50.326 12.886 -30.808 1.00 37.44 851 ARG A N 1
ATOM 6995 C CA . ARG A 1 851 ? 49.748 11.766 -30.065 1.00 37.44 851 ARG A CA 1
ATOM 6996 C C . ARG A 1 851 ? 48.736 11.156 -31.003 1.00 37.44 851 ARG A C 1
ATOM 6998 O O . ARG A 1 851 ? 47.875 11.953 -31.440 1.00 37.44 851 ARG A O 1
#

pLDDT: mean 78.09, std 14.52, range [32.09, 96.75]

Radius of gyration: 50.83 Å; chains: 1; bounding box: 110×88×125 Å

Foldseek 3Di:
DVVVVVVVVLVVLLCPAQLVVQVVVCVVVVHDRDQCPRLVVLVVLLVCAQADDDDNDGRHNVVNVSSVVRNVSSCCCRPPVCVVCVVVVCQLVVLDPPHPVVVQVLQVVLLVVVCVVPVLLVVLVVCLQVLPLVVLVVSVVPDQLQVVLVVQVVCCVVVSHPQFHDDDPVRCVVVPNDQGRGRHPLLRLLCLLVDPVCCLPPRHNLSSLSVLVSVLVSQVVPPVSNVVSCVRNVLSCQQQLSCLQPLVSVLVCCVVCVVPPCCLSNQQNVLVCQAPVNQVVVLVVVCPPDDDPDDRPRPPSLVVSLVVLVVSLVSCPVPVVVSVSNCVHNVLSNLQRLVLLVPLVSLLVCCVPPVPSNQLRLLNVLVVCLSRVPVSSVVSSLVSDDALPSPPVQPDDPVSLLSQLLDLSSVLSHLVHDDDQADWHWDWDWDDDPRDTDTDIFIDGSLLSLLADPSRALVSLVSSVVSPHDQLRWDWDDDPRDIDTDGSLNSYDPPDDPVRNLSNNCVQQVVVVVVLCVVVVCQVVLLVCLVVLPLVSNLVSLVPDLLPVSQVVQVVCCVSVSHPQWRDDPPDPDTRGPHSLSSLLVLLALDDPDDDLCSLDPPDSNVSSVSSLVSVCVSCVVPPVSNVVSLVSNQQRARQDDPPSNVVCVVVQDDDLAGVCVSHDLSNVLVHLVVLLVRLVSNLPDDLQVLLVSLQSCLSSVNNSSNVSSVVNDDLVSLADRDLQRLLSCLSDPVSVLVSLVSHHQLQRFHDDPDDDDGGDGNLLLLLLEPDDPVSSVSSNVSSLVSPHDQAQWGWTQDPNDIDTHGSLLSDDVPPHVPVNVVSVVSPHDPVPNDPPCPVVPPPSCSSYDD